Protein 4FA8 (pdb70)

Nearest PDB structures (foldseek):
  4fa8-assembly1_B  TM=1.005E+00  e=6.991E-36  human gammaherpesvirus 4
  2ch8-assembly1_A  TM=9.880E-01  e=7.094E-33  human gammaherpesvirus 4
  4adf-assembly1_C  TM=9.936E-01  e=6.403E-32  human gammaherpesvirus 4
  2ch8-assembly1_D  TM=9.829E-01  e=4.168E-32  human gammaherpesvirus 4
  4adf-assembly1_D  TM=9.970E-01  e=1.775E-31  human gammaherpesvirus 4

B-factor: mean 45.47, std 18.32, range [18.71, 158.2]

Sequence (1003 aa):
AVTAFLGERVTLTSYWRRVSLGPEIEVSWFKLGPGEEQVLIGRMHHDVIFIEWPFRGFFDIHRSANTFFLVVTAANISHDGNYLCRMKLGETEVTKQEHLSVVKPLTLSVHSERSQFPDFSVLTVTCTVNAFPHPHVQWLMPGVMKEKDGSLSVAVDLSLPKPWHLPVTCVGKNDKEEAHGVYVSGYLAVTAFLGERVTLTSYWRRVSLGPEIEVSWFKLGPGEEQVLIGRMHHDVIFIEWPFRGFFDIHRSANTFFLVVTAANISHDGNYLCRMKLGETEVTKQEHLSVVKPLTLSVHSERSQFPDFSVLTVTCTVNAFPHPHVQWLMPGVMKEKDGSLSVAVDLSLPKPWHLPVTCVGKNDKEEAHGVYVSGYLSAVTAFLGERVTLTSYWRRVSLGPEIEVSWFKLGPGEEQVLIGRMHHDVIFIEWPFRGFFDIHRSANTFFLVVTAANISHDGNYLCRMKLGETEVTKQEHLSVVKPLTLSVHSERSQFPDFSVLTVTCTVNAFPHPHVQWLMPGVMKEKDGSLSVAVDLSLPKPWHLPVTCVGKNDKEEAHGVYVSGYLDPSEYCSHMIGSGHLQSLQRLIDSQMETSCQITFEFVDQEQLKDPVCYLKKAFLLVQDIMEDTMRFRDNTPNAIAIVQLQELSLRLKSCFTKDYEEHDKACVRTFYETPLQLLEKVKNVFNETKNLLDKDWNIFSKNCNNSFAECDPSEYCSHMIGSGHLQSLQRLIDSQMETSCQITFEFVDQEQLKDPVCYLKKAFLLVQDIMEDTMRFRDNTPNAIAIVQLQELSLRLKSCFTKDYEEHDKACVRTFYETPLQLLEKVKNVFNETKNLLDKDWNIFSKNCNNSFAECSDPSEYCSHMIGSGHLQSLQRLIDSQMETSCQITFEFVDQEQLKDPVCYLKKAFLLVQDIMEDTMRFRDNTPNAIAIVQLQELSLRLKSCFTKDYEEHDKACVRTFYETPLQLLEKVKNVFNETKNLLDKDWNIFSKNCNNSFAECSS

Radius of gyration: 47.32 Å; Cα contacts (8 Å, |Δi|>4): 2182; chains: 6; bounding box: 114×145×66 Å

Solvent-accessible surface area: 50496 Å² total; per-residue (Å²): 122,35,36,1,22,58,36,5,135,19,40,1,65,4,21,21,134,97,30,77,41,1,41,64,2,69,2,20,1,31,38,47,22,147,54,196,110,81,69,48,0,0,121,6,68,105,82,107,62,78,8,43,174,110,29,100,57,103,3,56,3,73,68,44,33,0,2,0,22,0,7,0,67,52,1,52,15,77,8,48,16,48,0,15,0,73,0,84,49,57,183,76,80,63,65,82,110,54,78,0,34,1,1,45,25,0,40,0,19,0,62,5,99,59,27,26,44,83,59,69,32,50,6,36,0,22,0,42,0,21,0,32,28,108,21,89,13,75,20,90,138,150,112,93,127,171,70,222,61,34,0,40,18,28,60,49,97,16,67,15,88,124,98,54,130,48,86,10,34,0,11,0,74,5,63,132,2,35,0,38,0,18,2,34,34,7,33,153,156,47,46,0,24,58,15,6,38,17,49,2,47,2,14,23,125,77,0,30,34,0,34,63,2,83,2,20,0,30,36,36,23,145,53,149,99,82,78,50,0,0,125,6,74,102,74,108,21,81,3,42,148,110,28,31,14,106,1,0,0,9,20,5,4,0,0,0,23,0,0,0,6,30,1,48,15,80,8,49,16,44,0,20,0,71,0,91,60,65,183,79,63,60,63,66,104,52,88,0,34,1,1,41,24,0,37,0,18,0,60,7,105,45,30,89,177,114,65,89,33,52,7,35,0,19,0,40,0,22,0,33,26,109,20,94,12,74,15,85,139,133,110,104,124,171,63,217,66,26,0,45,16,26,58,54,89,14,70,14,92,118,121,58,115,46,84,5,43,0,13,0,81,6,59,136,2,37,0,45,0,23,2,37,36,10,35,84,144,130,36,71,0,90,59,19,77,46,20,50,1,52,2,45,19,90,76,0,28,40,1,34,65,1,70,2,19,0,29,37,39,24,138,73,162,123,80,71,49,0,0,81,4,38,102,70,23,16,29,4,43,138,108,33,28,15,102,1,1,0,12,16,8,1,0,2,0,23,0,0,0,6,30,1,56,17,75,8,47,15,46,0,9,0,73,4,79,62,52,184,76,78,66,80,70,98,31,77,0,37,1,27,42,63,25,80,39,51,52,101,36,106,131,24,137,180,116,64,108,35,49,7,37,0,24,0,39,0,22,0,31,35,108,21,90,11,83,17,96,137,135,109,96,122,158,60,218,64,32,0,42,16,31,60,51,95,17,69,13,91,119,109,52,130,49,91,8,31,0,15,0,74,10,82,202,66,96,34,103,3,73,40,102,76,16,221,200,134,39,44,118,161,2,22,145,50,3,29,66,46,43,37,104,14,0,65,129,0,25,106,69,54,161,159,70,105,54,68,9,8,3,79,0,1,18,114,141,81,3,165,43,82,20,0,26,4,7,9,0,14,113,29,0,49,78,12,1,96,10,14,9,110,63,213,128,129,48,104,22,11,81,9,18,86,85,0,47,72,1,6,113,138,1,122,52,3,20,52,146,24,153,128,145,23,67,168,26,2,30,106,64,18,78,42,24,43,41,89,2,9,75,48,0,39,63,0,0,54,78,0,43,51,27,2,80,157,62,89,56,42,0,48,81,104,0,22,126,27,9,59,152,43,154,18,55,103,129,2,24,123,15,10,30,63,44,33,25,106,7,2,59,147,0,7,28,15,11,12,44,24,10,3,36,0,6,4,58,0,1,16,119,140,50,2,170,44,92,16,0,24,6,10,5,0,6,108,29,1,47,83,13,1,87,14,3,2,64,18,119,116,131,6,100,9,12,78,8,18,81,85,0,44,81,0,0,116,99,1,82,49,1,30,52,163,21,143,133,143,18,66,168,25,4,34,103,61,18,69,34,26,19,47,84,0,1,75,49,0,31,64,3,4,49,74,2,41,65,38,2,82,178,62,101,59,41,0,41,76,106,1,22,121,23,8,62,141,18,117,144,16,35,105,104,1,15,142,42,8,27,67,46,42,32,100,15,2,57,135,0,3,37,15,12,11,54,22,12,4,37,0,9,3,24,4,3,11,116,131,38,2,156,48,95,22,0,24,16,1,17,0,1,82,21,0,22,95,2,0,85,25,2,4,64,17,123,119,131,5,96,6,12,75,8,11,87,93,0,54,85,10,28,142,148,1,162,28,0,18,46,168,26,139,130,141,20,99,161,23,4,29,114,66,22,78,38,22,17,27,84,0,2,58,54,0,42,68,4,0,50,74,0,38,56,36,3,72,168,57,84,58,38,0,44,78,109,1,16,128,18,11,64,122,22,104,96

Secondary structure (DSSP, 8-state):
--EEETT--EEEEEE-SSTT-STTSEEEEEEEETTTEEEEEEEEETTEEEE-GGGBTTEEEEEETTEEEEEESS--GGG-EEEEEEEEETTEEEEEEEEEEEEEEEEEEEEEEE--SS-S-PEEEEEEEEEES--EEEEPP---EE-TTS-EEEEEEEEEPSSP---EEEEEESSS-EEEEEEEE---/-EEEETT--EEEEEE-SSTT--TTSEEEEEEEETTTEEEEEEEEETTEEEE-GGGBTTEEEEEETTEEEEEESS--GGG-EEEEEEEEETTEEEEEEEEEEEEEEEEEEEEEEE--SS-S--EEEEEEEEEES--EEEEPP---EE-TTS-EEEEEEEEEPSSP---EEEEEESSS-EEEEEEEE-S--/--EEETT--EEEEEE-SSTT-STTSEEEEEEE-SSS-EEEEEEEETTEEEE-GGGBTTEEEEE-SSEEEEEESS--GGG-EEEEEEEEETTEEEEEEEEEEEEEEEEEEEEEEE--SS-S--EEEEEEEEEES--EEEEPP--EEE-TTS-EEEEEEEEEPSSP---EEEEEESSS-EEEEEE-----/---GGGGGSS-HHHHHHHHHHHHHS------EEEEEE-TTT---HHHHHHHHHHHHHHHHHHH----TT-HHHHHHHHHHHHHHHSSSSS----GGGSSTTEEEEEE-HHHHHHHHHHHHHHHHHHHHH-TTGGG---HHHHHT-/---GGGGGSS-HHHHHHHHHHHHHS------EEEEEE-TTT---HHHHHHHHHHHHHHHHHHH----TTSHHHHHHHHHHHHHHHGGGGSPP--GGGSSTTEEEEEE-HHHHHHHHHHHHHHHHHHHHH-TTGGG---HHHHHT--/---GGGGGSS-HHHHHHHHHHHHHSPP-S--EEEEEE-TTT---HHHHHHHHHHHHHHHHHHH----TTSHHHHHHHHHHHHHHHHGGGS----GGGTTTTEEEEEE-HHHHHHHHHHHHHHHHHHHHH-TTGGGS--HHHHHHTT-

Foldseek 3Di:
DAEDEAFDKDKDKDFDPPLQDAQQKWKWKWQQDPHPRTHTQWIGHNRDIDGDVVCPPQWGWDTDRRMIMIMGRGDAQVSFFKMKMWIDHPPDIDMDMDGYHYKYAKDKDKDWDADPPPHRFKIKIKIKIKIPPAKDKDKDPCPWDADPRRIIMHMDIDIAGPPRDDWIKMWIDRDPRIDIDTDGDDPD/DAEDEAFDKDKDKDFDPPQQDWLQKKKWKFDQDPVSDTDTQWIGHNQDIDGDPVCPPQWDWDTDRRMIMIIGRGDAQVSFFKMKMWIDHVPDIDMDMDGYHYKYAKDKDKDWAADPPPHRFKIKIKIKIKMPPAKDKDKDPCDWDADPRGIIMDMDIDIAGPPGDDFTKMWIDHDPRIDIDTDGDDDDD/DAEDEFFDKDKDKDFDPPQQDWLQKKKWKWFADVPGDTHTQWIGHNQDIDGDVVCPPQWGWGTDGRMIMIIGRGDAQVSFAKMKMWIDRPPDIDIDMDGYHYKYAKDKDKDWDADPPPHRFKIKMKIKIKIPPAKDKDWDPCPWDQDPRRIIMDMDIDIAGPPGPDWTKMWIDRDPHIDMDTDHDDDD/DFDLCLLPLDDVVLLVLLVVVLVPDDDDQAWDKDKAFACVLFVDLLVSLLLRLVPVLVCCVPQVDDDPPDSNVVSSVVVNVSSVVCPVLADDADCVLNCFRMDMDTGDSSVVSVVSSCSSVSSNVVCNVPVNSNPDHCNVSSVSD/DFDLCLLPQLDVVLLVLLVVLLVVDDDDQDWDKDKAFACVQQVPPLLRLLLRLLCLLVCCVVQVDDDPPDSNNVSSVSVNVSSVVCVRQADDADPVLNCFRMDMDTGDSSVSSVVSSVSSVVSNVVCNVPSNSNPDHCHVSRVSTD/DQDLCLLPQQDVVLLVLLVVVLVPDDDDPAWDKDKAQDCLLQVPLLLNLLLRLVRCQVRLVVLPDDDPPDSNNVSSVSVNVSVVVCVVQADDEDPVLNCFRMDMDTGDSSVVSVSNSVSSVSSNVVCNVPSNSNPDHCVVSRVSPPD

Organism: Epstein-Barr virus (strain GD1) (NCBI:txid10376)

InterPro domains:
  IPR007110 Immunoglobulin-like domain [PS50835] (1-120)
  IPR013783 Immunoglobulin-like fold [G3DSA:2.60.40.10] (19-123)
  IPR013783 Immunoglobulin-like fold [G3DSA:2.60.40.10] (124-221)
  IPR036179 Immunoglobulin-like domain superfamily [SSF48726] (19-123)
  IPR036179 Immunoglobulin-like domain superfamily [SSF48726] (139-206)
  IPR054777 BARF1, second Ig-like domain [PF22305] (121-218)

GO terms:
  GO:0042802 identical protein binding (F, IPI)
  GO:0005515 protein binding (F, IPI)

CATH classification: 2.60.40.10 (+1 more: 2.60.40.10)

Structure (mmCIF, N/CA/C/O backbone):
data_4FA8
#
_entry.id   4FA8
#
_cell.length_a   199.554
_cell.length_b   162.701
_cell.length_c   57.337
_cell.angle_alpha   90.00
_cell.angle_beta   95.87
_cell.angle_gamma   90.00
#
_symmetry.space_group_name_H-M   'C 1 2 1'
#
loop_
_entity.id
_entity.type
_entity.pdbx_description
1 polymer 'Secreted protein BARF1'
2 polymer 'Macrophage colony-stimulating factor 1'
3 branched beta-D-mannopyranose-(1-4)-2-acetamido-2-deoxy-beta-D-glucopyranose-(1-4)-2-acetamido-2-deoxy-beta-D-glucopyranose
4 non-polymer 2-acetamido-2-deoxy-beta-D-glucopyranose
5 water water
#
loop_
_atom_site.group_PDB
_atom_site.id
_atom_site.type_symbol
_atom_site.label_atom_id
_atom_site.label_alt_id
_atom_site.label_comp_id
_atom_site.label_asym_id
_atom_site.label_entity_id
_atom_site.label_seq_id
_atom_site.pdbx_PDB_ins_code
_atom_site.Cartn_x
_atom_site.Cartn_y
_atom_site.Cartn_z
_atom_site.occupancy
_atom_site.B_iso_or_equiv
_atom_site.auth_seq_id
_atom_site.auth_comp_id
_atom_site.auth_asym_id
_atom_site.auth_atom_id
_atom_site.pdbx_PDB_model_num
ATOM 1 N N . ALA A 1 2 ? 14.550 -30.015 -10.590 1.00 62.05 20 ALA A N 1
ATOM 2 C CA . ALA A 1 2 ? 14.203 -29.397 -11.903 1.00 58.81 20 ALA A CA 1
ATOM 3 C C . ALA A 1 2 ? 12.724 -28.947 -11.936 1.00 58.62 20 ALA A C 1
ATOM 4 O O . ALA A 1 2 ? 12.004 -29.106 -10.951 1.00 63.44 20 ALA A O 1
ATOM 6 N N . VAL A 1 3 ? 12.266 -28.379 -13.050 1.00 51.96 21 VAL A N 1
ATOM 7 C CA . VAL A 1 3 ? 13.099 -28.167 -14.219 1.00 44.38 21 VAL A CA 1
ATOM 8 C C . VAL A 1 3 ? 13.627 -26.743 -14.184 1.00 40.57 21 VAL A C 1
ATOM 9 O O . VAL A 1 3 ? 13.078 -25.896 -13.478 1.00 36.49 21 VAL A O 1
ATOM 13 N N . THR A 1 4 ? 14.715 -26.503 -14.918 1.00 38.97 22 THR A N 1
ATOM 14 C CA . THR A 1 4 ? 15.278 -25.168 -15.061 1.00 36.70 22 THR A CA 1
ATOM 15 C C . THR A 1 4 ? 15.309 -24.766 -16.524 1.00 34.82 22 THR A C 1
ATOM 16 O O . THR A 1 4 ? 15.731 -25.538 -17.382 1.00 36.97 22 THR A O 1
ATOM 20 N N . ALA A 1 5 ? 14.841 -23.559 -16.803 1.00 32.39 23 ALA A N 1
ATOM 21 C CA . ALA A 1 5 ? 14.939 -22.990 -18.127 1.00 29.46 23 ALA A CA 1
ATOM 22 C C . ALA A 1 5 ? 15.662 -21.674 -17.978 1.00 30.22 23 ALA A C 1
ATOM 23 O O . ALA A 1 5 ? 15.509 -20.987 -16.964 1.00 28.51 23 ALA A O 1
ATOM 25 N N . PHE A 1 6 ? 16.460 -21.315 -18.974 1.00 27.70 24 PHE A N 1
ATOM 26 C CA . PHE A 1 6 ? 16.971 -19.958 -19.021 1.00 27.93 24 PHE A CA 1
ATOM 27 C C . PHE A 1 6 ? 16.001 -19.026 -19.734 1.00 27.76 24 PHE A C 1
ATOM 28 O O . PHE A 1 6 ? 15.191 -19.463 -20.573 1.00 29.48 24 PHE A O 1
ATOM 36 N N . LEU A 1 7 ? 16.054 -17.752 -19.358 1.00 25.38 25 LEU A N 1
ATOM 37 C CA . LEU A 1 7 ? 15.226 -16.734 -19.974 1.00 26.33 25 LEU A CA 1
ATOM 38 C C . LEU A 1 7 ? 15.290 -16.893 -21.519 1.00 26.47 25 LEU A C 1
ATOM 39 O O . LEU A 1 7 ? 16.366 -17.046 -22.071 1.00 25.41 25 LEU A O 1
ATOM 44 N N . GLY A 1 8 ? 14.125 -16.930 -22.167 1.00 26.99 26 GLY A N 1
ATOM 45 C CA . GLY A 1 8 ? 13.993 -17.082 -23.618 1.00 26.92 26 GLY A CA 1
ATOM 46 C C . GLY A 1 8 ? 13.901 -18.502 -24.163 1.00 28.84 26 GLY A C 1
ATOM 47 O O . GLY A 1 8 ? 13.663 -18.702 -25.345 1.00 29.82 26 GLY A O 1
ATOM 48 N N . GLU A 1 9 ? 14.102 -19.501 -23.317 1.00 29.46 27 GLU A N 1
ATOM 49 C CA . GLU A 1 9 ? 14.135 -20.877 -23.790 1.00 29.67 27 GLU A CA 1
ATOM 50 C C . GLU A 1 9 ? 12.763 -21.509 -23.804 1.00 28.40 27 GLU A C 1
ATOM 51 O O . GLU A 1 9 ? 11.892 -21.148 -22.979 1.00 30.16 27 GLU A O 1
ATOM 57 N N . ARG A 1 10 ? 12.583 -22.460 -24.725 1.00 25.08 28 ARG A N 1
ATOM 58 C CA . ARG A 1 10 ? 11.428 -23.358 -24.731 1.00 24.22 28 ARG A CA 1
ATOM 59 C C . ARG A 1 10 ? 11.588 -24.423 -23.647 1.00 24.21 28 ARG A C 1
ATOM 60 O O . ARG A 1 10 ? 12.645 -25.012 -23.507 1.00 23.90 28 ARG A O 1
ATOM 68 N N . VAL A 1 11 ? 10.539 -24.671 -22.874 1.00 25.40 29 VAL A N 1
ATOM 69 C CA . VAL A 1 11 ? 10.625 -25.675 -21.809 1.00 24.92 29 VAL A CA 1
ATOM 70 C C . VAL A 1 11 ? 9.267 -26.361 -21.606 1.00 23.50 29 VAL A C 1
ATOM 71 O O . VAL A 1 11 ? 8.224 -25.765 -21.851 1.00 23.46 29 VAL A O 1
ATOM 75 N N . THR A 1 12 ? 9.279 -27.631 -21.223 1.00 23.63 30 THR A N 1
ATOM 76 C CA . THR A 1 12 ? 8.041 -28.346 -21.021 1.00 24.77 30 THR A CA 1
ATOM 77 C C . THR A 1 12 ? 7.927 -28.904 -19.583 1.00 25.80 30 THR A C 1
ATOM 78 O O . THR A 1 12 ? 8.897 -29.354 -18.979 1.00 25.87 30 THR A O 1
ATOM 82 N N . LEU A 1 13 ? 6.723 -28.869 -19.050 1.00 25.78 31 LEU A N 1
ATOM 83 C CA . LEU A 1 13 ? 6.450 -29.558 -17.790 1.00 28.18 31 LEU A CA 1
ATOM 84 C C . LEU A 1 13 ? 5.574 -30.733 -18.171 1.00 28.02 31 LEU A C 1
ATOM 85 O O . LEU A 1 13 ? 4.776 -30.621 -19.087 1.00 28.89 31 LEU A O 1
ATOM 90 N N . THR A 1 14 ? 5.749 -31.869 -17.516 1.00 30.01 32 THR A N 1
ATOM 91 C CA . THR A 1 14 ? 4.992 -33.046 -17.905 1.00 31.52 32 THR A CA 1
ATOM 92 C C . THR A 1 14 ? 4.142 -33.549 -16.761 1.00 31.14 32 THR A C 1
ATOM 93 O O . THR A 1 14 ? 4.425 -33.286 -15.609 1.00 31.65 32 THR A O 1
ATOM 97 N N . SER A 1 15 ? 3.087 -34.266 -17.114 1.00 31.22 33 SER A N 1
ATOM 98 C CA . SER A 1 15 ? 2.283 -35.001 -16.174 1.00 33.44 33 SER A CA 1
ATOM 99 C C . SER A 1 15 ? 1.848 -36.258 -16.914 1.00 34.01 33 SER A C 1
ATOM 100 O O . SER A 1 15 ? 2.076 -36.375 -18.125 1.00 34.27 33 SER A O 1
ATOM 103 N N . TYR A 1 16 ? 1.217 -37.194 -16.214 1.00 33.53 34 TYR A N 1
ATOM 104 C CA . TYR A 1 16 ? 0.833 -38.438 -16.847 1.00 31.93 34 TYR A CA 1
ATOM 105 C C . TYR A 1 16 ? -0.277 -39.164 -16.124 1.00 33.17 34 TYR A C 1
ATOM 106 O O . TYR A 1 16 ? -0.472 -38.991 -14.918 1.00 35.78 34 TYR A O 1
ATOM 115 N N . TRP A 1 17 ? -0.987 -39.988 -16.883 1.00 31.48 35 TRP A N 1
ATOM 116 C CA . TRP A 1 17 ? -1.976 -40.885 -16.348 1.00 33.49 35 TRP A CA 1
ATOM 117 C C . TRP A 1 17 ? -1.394 -42.251 -16.121 1.00 35.81 35 TRP A C 1
ATOM 118 O O . TRP A 1 17 ? -0.801 -42.837 -17.026 1.00 34.82 35 TRP A O 1
ATOM 129 N N . ARG A 1 18 ? -1.585 -42.766 -14.905 1.00 37.20 36 ARG A N 1
ATOM 130 C CA . ARG A 1 18 ? -0.948 -43.992 -14.428 1.00 40.90 36 ARG A CA 1
ATOM 131 C C . ARG A 1 18 ? -1.325 -45.221 -15.256 1.00 41.38 36 ARG A C 1
ATOM 132 O O . ARG A 1 18 ? -0.454 -46.008 -15.617 1.00 42.53 36 ARG A O 1
ATOM 140 N N . ARG A 1 19 ? -2.620 -45.390 -15.532 1.00 40.87 37 ARG A N 1
ATOM 141 C CA . ARG A 1 19 ? -3.096 -46.427 -16.456 1.00 42.64 37 ARG A CA 1
ATOM 142 C C . ARG A 1 19 ? -2.640 -46.070 -17.866 1.00 41.15 37 ARG A C 1
ATOM 143 O O . ARG A 1 19 ? -3.169 -45.160 -18.492 1.00 38.17 37 ARG A O 1
ATOM 151 N N . VAL A 1 20 ? -1.649 -46.806 -18.340 1.00 42.83 38 VAL A N 1
ATOM 152 C CA . VAL A 1 20 ? -0.965 -46.567 -19.604 1.00 41.42 38 VAL A CA 1
ATOM 153 C C . VAL A 1 20 ? -1.906 -46.760 -20.799 1.00 41.61 38 VAL A C 1
ATOM 154 O O . VAL A 1 20 ? -1.689 -46.242 -21.893 1.00 40.65 38 VAL A O 1
ATOM 158 N N . SER A 1 21 ? -2.983 -47.478 -20.534 1.00 42.34 39 SER A N 1
ATOM 159 C CA . SER A 1 21 ? -4.039 -47.783 -21.478 1.00 41.90 39 SER A CA 1
ATOM 160 C C . SER A 1 21 ? -4.852 -46.540 -21.889 1.00 39.98 39 SER A C 1
ATOM 161 O O . SER A 1 21 ? -5.582 -46.559 -22.882 1.00 39.03 39 SER A O 1
ATOM 164 N N . LEU A 1 22 ? -4.730 -45.462 -21.123 1.00 37.49 40 LEU A N 1
ATOM 165 C CA . LEU A 1 22 ? -5.551 -44.277 -21.336 1.00 34.49 40 LEU A CA 1
ATOM 166 C C . LEU A 1 22 ? -4.739 -43.053 -21.779 1.00 32.47 40 LEU A C 1
ATOM 167 O O . LEU A 1 22 ? -3.516 -43.076 -21.755 1.00 32.40 40 LEU A O 1
ATOM 172 N N . GLY A 1 23 ? -5.429 -41.998 -22.208 1.00 31.73 41 GLY A N 1
ATOM 173 C CA . GLY A 1 23 ? -4.776 -40.753 -22.627 1.00 29.64 41 GLY A CA 1
ATOM 174 C C . GLY A 1 23 ? -5.768 -39.665 -23.024 1.00 29.93 41 GLY A C 1
ATOM 175 O O . GLY A 1 23 ? -5.972 -38.709 -22.267 1.00 31.24 41 GLY A O 1
ATOM 176 N N . PRO A 1 24 ? -6.411 -39.800 -24.205 1.00 28.24 42 PRO A N 1
ATOM 177 C CA . PRO A 1 24 ? -7.344 -38.752 -24.632 1.00 27.40 42 PRO A CA 1
ATOM 178 C C . PRO A 1 24 ? -8.568 -38.558 -23.704 1.00 28.44 42 PRO A C 1
ATOM 179 O O . PRO A 1 24 ? -9.169 -37.487 -23.693 1.00 29.47 42 PRO A O 1
ATOM 183 N N . GLU A 1 25 ? -8.904 -39.572 -22.919 1.00 28.57 43 GLU A N 1
ATOM 184 C CA . GLU A 1 25 ? -10.135 -39.572 -22.138 1.00 29.23 43 GLU A CA 1
ATOM 185 C C . GLU A 1 25 ? -9.999 -38.774 -20.840 1.00 29.35 43 GLU A C 1
ATOM 186 O O . GLU A 1 25 ? -10.995 -38.364 -20.252 1.00 28.92 43 GLU A O 1
ATOM 192 N N . ILE A 1 26 ? -8.764 -38.561 -20.408 1.00 28.40 44 ILE A N 1
ATOM 193 C CA . ILE A 1 26 ? -8.470 -37.746 -19.245 1.00 29.96 44 ILE A CA 1
ATOM 194 C C . ILE A 1 26 ? -8.751 -36.274 -19.561 1.00 30.49 44 ILE A C 1
ATOM 195 O O . ILE A 1 26 ? -8.282 -35.762 -20.585 1.00 27.80 44 ILE A O 1
ATOM 200 N N . GLU A 1 27 ? -9.543 -35.612 -18.708 1.00 30.52 45 GLU A N 1
ATOM 201 C CA . GLU A 1 27 ? -9.646 -34.153 -18.754 1.00 30.99 45 GLU A CA 1
ATOM 202 C C . GLU A 1 27 ? -8.419 -33.597 -18.041 1.00 30.43 45 GLU A C 1
ATOM 203 O O . GLU A 1 27 ? -8.246 -33.797 -16.826 1.00 31.07 45 GLU A O 1
ATOM 209 N N . VAL A 1 28 ? -7.585 -32.887 -18.792 1.00 28.10 46 VAL A N 1
ATOM 210 C CA . VAL A 1 28 ? -6.357 -32.324 -18.278 1.00 27.81 46 VAL A CA 1
ATOM 211 C C . VAL A 1 28 ? -6.493 -30.811 -18.238 1.00 29.98 46 VAL A C 1
ATOM 212 O O . VAL A 1 28 ? -6.804 -30.180 -19.251 1.00 31.95 46 VAL A O 1
ATOM 216 N N . SER A 1 29 ? -6.244 -30.228 -17.071 1.00 31.41 47 SER A N 1
ATOM 217 C CA . SER A 1 29 ? -6.152 -28.779 -16.946 1.00 31.26 47 SER A CA 1
ATOM 218 C C . SER A 1 29 ? -4.857 -28.361 -16.231 1.00 30.86 47 SER A C 1
ATOM 219 O O . SER A 1 29 ? -4.450 -28.980 -15.235 1.00 30.91 47 SER A O 1
ATOM 222 N N . TRP A 1 30 ? -4.207 -27.321 -16.758 1.00 27.97 48 TRP A N 1
ATOM 223 C CA . TRP A 1 30 ? -2.995 -26.775 -16.152 1.00 26.01 48 TRP A CA 1
ATOM 224 C C . TRP A 1 30 ? -3.246 -25.483 -15.440 1.00 25.34 48 TRP A C 1
ATOM 225 O O . TRP A 1 30 ? -4.012 -24.633 -15.895 1.00 25.97 48 TRP A O 1
ATOM 236 N N . PHE A 1 31 ? -2.586 -25.309 -14.304 1.00 24.17 49 PHE A N 1
ATOM 237 C CA . PHE A 1 31 ? -2.742 -24.077 -13.556 1.00 22.89 49 PHE A CA 1
ATOM 238 C C . PHE A 1 31 ? -1.388 -23.517 -13.229 1.00 21.10 49 PHE A C 1
ATOM 239 O O . PHE A 1 31 ? -0.455 -24.267 -12.931 1.00 20.25 49 PHE A O 1
ATOM 247 N N . LYS A 1 32 ? -1.263 -22.202 -13.311 1.00 21.01 50 LYS A N 1
ATOM 248 C CA . LYS A 1 32 ? -0.072 -21.532 -12.784 1.00 22.11 50 LYS A CA 1
ATOM 249 C C . LYS A 1 32 ? -0.449 -21.112 -11.348 1.00 24.89 50 LYS A C 1
ATOM 250 O O . LYS A 1 32 ? -1.431 -20.406 -11.205 1.00 26.72 50 LYS A O 1
ATOM 256 N N . LEU A 1 33 ? 0.297 -21.527 -10.321 1.00 27.03 51 LEU A N 1
ATOM 257 C CA . LEU A 1 33 ? -0.115 -21.217 -8.899 1.00 31.33 51 LEU A CA 1
ATOM 258 C C . LEU A 1 33 ? 0.433 -19.883 -8.430 1.00 35.17 51 LEU A C 1
ATOM 259 O O . LEU A 1 33 ? 1.640 -19.721 -8.232 1.00 35.41 51 LEU A O 1
ATOM 264 N N . GLY A 1 34 ? -0.464 -18.914 -8.300 1.00 41.56 52 GLY A N 1
ATOM 265 C CA . GLY A 1 34 ? -0.110 -17.588 -7.810 1.00 50.05 52 GLY A CA 1
ATOM 266 C C . GLY A 1 34 ? 0.061 -17.579 -6.297 1.00 57.93 52 GLY A C 1
ATOM 267 O O . GLY A 1 34 ? -0.120 -18.610 -5.644 1.00 56.19 52 GLY A O 1
ATOM 268 N N . PRO A 1 35 ? 0.427 -16.411 -5.733 1.00 65.33 53 PRO A N 1
ATOM 269 C CA . PRO A 1 35 ? 0.708 -16.316 -4.305 1.00 68.60 53 PRO A CA 1
ATOM 270 C C . PRO A 1 35 ? -0.533 -15.872 -3.548 1.00 72.94 53 PRO A C 1
ATOM 271 O O . PRO A 1 35 ? -0.887 -14.698 -3.603 1.00 80.92 53 PRO A O 1
ATOM 275 N N . GLY A 1 36 ? -1.210 -16.776 -2.849 1.00 70.90 54 GLY A N 1
ATOM 276 C CA . GLY A 1 36 ? -0.862 -18.183 -2.716 1.00 65.95 54 GLY A CA 1
ATOM 277 C C . GLY A 1 36 ? -2.156 -18.811 -2.238 1.00 65.96 54 GLY A C 1
ATOM 278 O O . GLY A 1 36 ? -3.052 -18.096 -1.783 1.00 67.84 54 GLY A O 1
ATOM 279 N N . GLU A 1 37 ? -2.255 -20.137 -2.319 1.00 62.16 55 GLU A N 1
ATOM 280 C CA . GLU A 1 37 ? -3.557 -20.831 -2.269 1.00 60.22 55 GLU A CA 1
ATOM 281 C C . GLU A 1 37 ? -4.468 -20.380 -3.449 1.00 60.32 55 GLU A C 1
ATOM 282 O O . GLU A 1 37 ? -5.697 -20.376 -3.325 1.00 62.82 55 GLU A O 1
ATOM 288 N N . GLU A 1 38 ? -3.848 -20.049 -4.594 1.00 52.89 56 GLU A N 1
ATOM 289 C CA . GLU A 1 38 ? -4.507 -19.347 -5.693 1.00 51.17 56 GLU A CA 1
ATOM 290 C C . GLU A 1 38 ? -4.011 -19.931 -7.019 1.00 46.37 56 GLU A C 1
ATOM 291 O O . GLU A 1 38 ? -2.825 -19.890 -7.279 1.00 41.99 56 GLU A O 1
ATOM 297 N N . GLN A 1 39 ? -4.931 -20.469 -7.822 1.00 44.64 57 GLN A N 1
ATOM 298 C CA . GLN A 1 39 ? -4.637 -21.233 -9.034 1.00 41.05 57 GLN A CA 1
ATOM 299 C C . GLN A 1 39 ? -5.227 -20.531 -10.245 1.00 40.43 57 GLN A C 1
ATOM 300 O O . GLN A 1 39 ? -6.413 -20.239 -10.275 1.00 43.61 57 GLN A O 1
ATOM 306 N N . VAL A 1 40 ? -4.421 -20.304 -11.267 1.00 37.56 58 VAL A N 1
ATOM 307 C CA . VAL A 1 40 ? -4.901 -19.592 -12.439 1.00 35.56 58 VAL A CA 1
ATOM 308 C C . VAL A 1 40 ? -4.900 -20.521 -13.652 1.00 32.54 58 VAL A C 1
ATOM 309 O O . VAL A 1 40 ? -3.853 -21.068 -14.031 1.00 31.52 58 VAL A O 1
ATOM 313 N N . LEU A 1 41 ? -6.071 -20.707 -14.254 1.00 31.01 59 LEU A N 1
ATOM 314 C CA . LEU A 1 41 ? -6.188 -21.607 -15.395 1.00 29.45 59 LEU A CA 1
ATOM 315 C C . LEU A 1 41 ? -5.354 -21.136 -16.592 1.00 28.84 59 LEU A C 1
ATOM 316 O O . LEU A 1 41 ? -5.513 -20.016 -17.062 1.00 31.70 59 LEU A O 1
ATOM 321 N N . ILE A 1 42 ? -4.465 -22.002 -17.057 1.00 28.49 60 ILE A N 1
ATOM 322 C CA . ILE A 1 42 ? -3.667 -21.767 -18.268 1.00 26.86 60 ILE A CA 1
ATOM 323 C C . ILE A 1 42 ? -4.389 -22.368 -19.490 1.00 29.05 60 ILE A C 1
ATOM 324 O O . ILE A 1 42 ? -4.676 -21.667 -20.482 1.00 30.42 60 ILE A O 1
ATOM 329 N N . GLY A 1 43 ? -4.729 -23.653 -19.407 1.00 29.46 61 GLY A N 1
ATOM 330 C CA . GLY A 1 43 ? -5.379 -24.328 -20.523 1.00 28.32 61 GLY A CA 1
ATOM 331 C C . GLY A 1 43 ? -5.969 -25.670 -20.161 1.00 28.74 61 GLY A C 1
ATOM 332 O O . GLY A 1 43 ? -5.667 -26.209 -19.104 1.00 30.22 61 GLY A O 1
ATOM 333 N N . ARG A 1 44 ? -6.822 -26.188 -21.043 1.00 28.53 62 ARG A N 1
ATOM 334 C CA . ARG A 1 44 ? -7.471 -27.482 -20.874 1.00 28.57 62 ARG A CA 1
ATOM 335 C C . ARG A 1 44 ? -7.341 -28.346 -22.109 1.00 29.43 62 ARG A C 1
ATOM 336 O O . ARG A 1 44 ? -7.259 -27.851 -23.239 1.00 30.32 62 ARG A O 1
ATOM 344 N N . MET A 1 45 ? -7.350 -29.649 -21.876 1.00 28.97 63 MET A N 1
ATOM 345 C CA . MET A 1 45 ? -7.265 -30.622 -22.920 1.00 27.92 63 MET A CA 1
ATOM 346 C C . MET A 1 45 ? -8.140 -31.802 -22.586 1.00 28.04 63 MET A C 1
ATOM 347 O O . MET A 1 45 ? -8.008 -32.392 -21.508 1.00 34.15 63 MET A O 1
ATOM 352 N N . HIS A 1 46 ? -9.031 -32.148 -23.503 1.00 25.88 64 HIS A N 1
ATOM 353 C CA . HIS A 1 46 ? -9.886 -33.304 -23.355 1.00 25.48 64 HIS A CA 1
ATOM 354 C C . HIS A 1 46 ? -10.209 -33.828 -24.725 1.00 26.26 64 HIS A C 1
ATOM 355 O O . HIS A 1 46 ? -10.616 -33.064 -25.598 1.00 26.73 64 HIS A O 1
ATOM 362 N N . HIS A 1 47 ? -10.022 -35.131 -24.933 1.00 26.51 65 HIS A N 1
ATOM 363 C CA . HIS A 1 47 ? -10.223 -35.760 -26.257 1.00 28.43 65 HIS A CA 1
ATOM 364 C C . HIS A 1 47 ? -9.542 -35.039 -27.403 1.00 28.02 65 HIS A C 1
ATOM 365 O O . HIS A 1 47 ? -10.108 -34.897 -28.475 1.00 30.59 65 HIS A O 1
ATOM 372 N N . ASP A 1 48 ? -8.334 -34.555 -27.163 1.00 27.98 66 ASP A N 1
ATOM 373 C CA . ASP A 1 48 ? -7.510 -33.922 -28.205 1.00 31.30 66 ASP A CA 1
ATOM 374 C C . ASP A 1 48 ? -8.029 -32.573 -28.676 1.00 30.66 66 ASP A C 1
ATOM 375 O O . ASP A 1 48 ? -7.606 -32.049 -29.697 1.00 33.78 66 ASP A O 1
ATOM 380 N N . VAL A 1 49 ? -8.948 -32.012 -27.914 1.00 29.25 67 VAL A N 1
ATOM 381 C CA . VAL A 1 49 ? -9.276 -30.624 -28.083 1.00 27.89 67 VAL A CA 1
ATOM 382 C C . VAL A 1 49 ? -8.494 -29.864 -27.016 1.00 29.42 67 VAL A C 1
ATOM 383 O O . VAL A 1 49 ? -8.544 -30.205 -25.819 1.00 29.08 67 VAL A O 1
ATOM 387 N N . ILE A 1 50 ? -7.742 -28.861 -27.457 1.00 28.77 68 ILE A N 1
ATOM 388 C CA . ILE A 1 50 ? -6.913 -28.064 -26.571 1.00 26.96 68 ILE A CA 1
ATOM 389 C C . ILE A 1 50 ? -7.361 -26.607 -26.618 1.00 28.36 68 ILE A C 1
ATOM 390 O O . ILE A 1 50 ? -7.465 -26.011 -27.698 1.00 28.04 68 ILE A O 1
ATOM 395 N N . PHE A 1 51 ? -7.653 -26.046 -25.444 1.00 28.59 69 PHE A N 1
ATOM 396 C CA . PHE A 1 51 ? -7.972 -24.631 -25.336 1.00 30.49 69 PHE A CA 1
ATOM 397 C C . PHE A 1 51 ? -7.116 -23.910 -24.304 1.00 30.77 69 PHE A C 1
ATOM 398 O O . PHE A 1 51 ? -7.125 -24.252 -23.126 1.00 33.19 69 PHE A O 1
ATOM 406 N N . ILE A 1 52 ? -6.413 -22.884 -24.761 1.00 30.67 70 ILE A N 1
ATOM 407 C CA . ILE A 1 52 ? -5.564 -22.063 -23.923 1.00 29.20 70 ILE A CA 1
ATOM 408 C C . ILE A 1 52 ? -6.263 -20.743 -23.623 1.00 31.29 70 ILE A C 1
ATOM 409 O O . ILE A 1 52 ? -6.681 -20.030 -24.538 1.00 31.71 70 ILE A O 1
ATOM 414 N N . GLU A 1 53 ? -6.387 -20.423 -22.335 1.00 31.64 71 GLU A N 1
ATOM 415 C CA . GLU A 1 53 ? -6.998 -19.166 -21.912 1.00 34.12 71 GLU A CA 1
ATOM 416 C C . GLU A 1 53 ? -6.296 -17.979 -22.545 1.00 33.72 71 GLU A C 1
ATOM 417 O O . GLU A 1 53 ? -5.080 -17.961 -22.612 1.00 34.55 71 GLU A O 1
ATOM 423 N N . TRP A 1 54 ? -7.057 -16.982 -22.986 1.00 36.06 72 TRP A N 1
ATOM 424 C CA . TRP A 1 54 ? -6.494 -15.851 -23.727 1.00 37.92 72 TRP A CA 1
ATOM 425 C C . TRP A 1 54 ? -5.303 -15.167 -23.104 1.00 37.59 72 TRP A C 1
ATOM 426 O O . TRP A 1 54 ? -4.373 -14.809 -23.829 1.00 37.50 72 TRP A O 1
ATOM 437 N N . PRO A 1 55 ? -5.284 -14.983 -21.762 1.00 36.75 73 PRO A N 1
ATOM 438 C CA . PRO A 1 55 ? -4.087 -14.327 -21.211 1.00 34.58 73 PRO A CA 1
ATOM 439 C C . PRO A 1 55 ? -2.780 -15.116 -21.330 1.00 31.23 73 PRO A C 1
ATOM 440 O O . PRO A 1 55 ? -1.707 -14.534 -21.176 1.00 31.28 73 PRO A O 1
ATOM 444 N N . PHE A 1 56 ? -2.861 -16.418 -21.587 1.00 29.22 74 PHE A N 1
ATOM 445 C CA . PHE A 1 56 ? -1.663 -17.256 -21.691 1.00 26.87 74 PHE A CA 1
ATOM 446 C C . PHE A 1 56 ? -1.389 -17.681 -23.144 1.00 26.41 74 PHE A C 1
ATOM 447 O O . PHE A 1 56 ? -0.447 -18.403 -23.429 1.00 24.15 74 PHE A O 1
ATOM 455 N N . ARG A 1 57 ? -2.237 -17.223 -24.044 1.00 28.21 75 ARG A N 1
ATOM 456 C CA . ARG A 1 57 ? -2.209 -17.652 -25.426 1.00 30.86 75 ARG A CA 1
ATOM 457 C C . ARG A 1 57 ? -0.922 -17.217 -26.116 1.00 30.38 75 ARG A C 1
ATOM 458 O O . ARG A 1 57 ? -0.624 -16.034 -26.199 1.00 33.76 75 ARG A O 1
ATOM 466 N N . GLY A 1 58 ? -0.148 -18.186 -26.581 1.00 30.63 76 GLY A N 1
ATOM 467 C CA . GLY A 1 58 ? 1.118 -17.903 -27.249 1.00 31.56 76 GLY A CA 1
ATOM 468 C C . GLY A 1 58 ? 2.293 -18.023 -26.304 1.00 34.27 76 GLY A C 1
ATOM 469 O O . GLY A 1 58 ? 3.430 -18.136 -26.748 1.00 39.23 76 GLY A O 1
ATOM 470 N N . PHE A 1 59 ? 2.027 -17.996 -24.995 1.00 30.17 77 PHE A N 1
ATOM 471 C CA . PHE A 1 59 ? 3.081 -18.172 -24.003 1.00 26.26 77 PHE A CA 1
ATOM 472 C C . PHE A 1 59 ? 3.129 -19.601 -23.516 1.00 23.93 77 PHE A C 1
ATOM 473 O O . PHE A 1 59 ? 4.182 -20.087 -23.110 1.00 25.43 77 PHE A O 1
ATOM 481 N N . PHE A 1 60 ? 1.988 -20.275 -23.562 1.00 22.68 78 PHE A N 1
ATOM 482 C CA . PHE A 1 60 ? 1.905 -21.664 -23.153 1.00 21.57 78 PHE A CA 1
ATOM 483 C C . PHE A 1 60 ? 1.120 -22.457 -24.166 1.00 20.93 78 PHE A C 1
ATOM 484 O O . PHE A 1 60 ? 0.171 -21.969 -24.754 1.00 21.66 78 PHE A O 1
ATOM 492 N N . ASP A 1 61 ? 1.474 -23.715 -24.320 1.00 19.58 79 ASP A N 1
ATOM 493 C CA . ASP A 1 61 ? 0.596 -24.603 -25.028 1.00 20.18 79 ASP A CA 1
ATOM 494 C C . ASP A 1 61 ? 0.535 -25.945 -24.354 1.00 18.71 79 ASP A C 1
ATOM 495 O O . ASP A 1 61 ? 1.339 -26.235 -23.477 1.00 21.08 79 ASP A O 1
ATOM 500 N N . ILE A 1 62 ? -0.419 -26.763 -24.775 1.00 19.03 80 ILE A N 1
ATOM 501 C CA . ILE A 1 62 ? -0.546 -28.104 -24.256 1.00 21.22 80 ILE A CA 1
ATOM 502 C C . ILE A 1 62 ? -0.662 -29.129 -25.375 1.00 21.78 80 ILE A C 1
ATOM 503 O O . ILE A 1 62 ? -1.339 -28.879 -26.362 1.00 23.44 80 ILE A O 1
ATOM 508 N N . HIS A 1 63 ? -0.005 -30.279 -25.216 1.00 22.30 81 HIS A N 1
ATOM 509 C CA . HIS A 1 63 ? -0.276 -31.426 -26.083 1.00 23.69 81 HIS A CA 1
ATOM 510 C C . HIS A 1 63 ? -0.154 -32.738 -25.343 1.00 24.66 81 HIS A C 1
ATOM 511 O O . HIS A 1 63 ? 0.346 -32.798 -24.214 1.00 26.90 81 HIS A O 1
ATOM 518 N N . ARG A 1 64 ? -0.636 -33.806 -25.966 1.00 24.90 82 ARG A N 1
ATOM 519 C CA . ARG A 1 64 ? -0.605 -35.130 -25.359 1.00 24.59 82 ARG A CA 1
ATOM 520 C C . ARG A 1 64 ? 0.170 -36.083 -26.247 1.00 26.06 82 ARG A C 1
ATOM 521 O O . ARG A 1 64 ? 0.048 -36.014 -27.453 1.00 29.66 82 ARG A O 1
ATOM 529 N N . SER A 1 65 ? 0.952 -36.970 -25.644 1.00 26.39 83 SER A N 1
ATOM 530 C CA . SER A 1 65 ? 1.436 -38.150 -26.327 1.00 28.06 83 SER A CA 1
ATOM 531 C C . SER A 1 65 ? 1.211 -39.370 -25.441 1.00 28.96 83 SER A C 1
ATOM 532 O O . SER A 1 65 ? 1.786 -39.463 -24.356 1.00 29.64 83 SER A O 1
ATOM 535 N N . ALA A 1 66 ? 0.391 -40.300 -25.934 1.00 29.35 84 ALA A N 1
ATOM 536 C CA . ALA A 1 66 ? -0.063 -41.480 -25.211 1.00 30.16 84 ALA A CA 1
ATOM 537 C C . ALA A 1 66 ? -0.700 -41.098 -23.854 1.00 30.66 84 ALA A C 1
ATOM 538 O O . ALA A 1 66 ? -1.655 -40.324 -23.834 1.00 30.60 84 ALA A O 1
ATOM 540 N N . ASN A 1 67 ? -0.184 -41.614 -22.743 1.00 32.00 85 ASN A N 1
ATOM 541 C CA . ASN A 1 67 ? -0.705 -41.272 -21.413 1.00 31.52 85 ASN A CA 1
ATOM 542 C C . ASN A 1 67 ? -0.032 -40.040 -20.821 1.00 30.97 85 ASN A C 1
ATOM 543 O O . ASN A 1 67 ? -0.172 -39.771 -19.606 1.00 29.31 85 ASN A O 1
ATOM 548 N N . THR A 1 68 ? 0.702 -39.304 -21.662 1.00 27.36 86 THR A N 1
ATOM 549 C CA . THR A 1 68 ? 1.546 -38.224 -21.174 1.00 27.05 86 THR A CA 1
ATOM 550 C C . THR A 1 68 ? 1.058 -36.867 -21.656 1.00 27.63 86 THR A C 1
ATOM 551 O O . THR A 1 68 ? 0.713 -36.702 -22.839 1.00 26.36 86 THR A O 1
ATOM 555 N N . PHE A 1 69 ? 1.043 -35.900 -20.732 1.00 26.87 87 PHE A N 1
ATOM 556 C CA . PHE A 1 69 ? 0.534 -34.560 -21.011 1.00 26.09 87 PHE A CA 1
ATOM 557 C C . PHE A 1 69 ? 1.615 -33.520 -20.823 1.00 25.82 87 PHE A C 1
ATOM 558 O O . PHE A 1 69 ? 2.336 -33.563 -19.833 1.00 27.88 87 PHE A O 1
ATOM 566 N N . PHE A 1 70 ? 1.728 -32.592 -21.781 1.00 24.70 88 PHE A N 1
ATOM 567 C CA . PHE A 1 70 ? 2.823 -31.617 -21.792 1.00 23.28 88 PHE A CA 1
ATOM 568 C C . PHE A 1 70 ? 2.316 -30.199 -21.661 1.00 22.07 88 PHE A C 1
ATOM 569 O O . PHE A 1 70 ? 1.365 -29.826 -22.319 1.00 22.68 88 PHE A O 1
ATOM 577 N N . LEU A 1 71 ? 2.942 -29.424 -20.783 1.00 22.43 89 LEU A N 1
ATOM 578 C CA . LEU A 1 71 ? 2.722 -27.999 -20.736 1.00 22.77 89 LEU A CA 1
ATOM 579 C C . LEU A 1 71 ? 3.979 -27.374 -21.324 1.00 23.85 89 LEU A C 1
ATOM 580 O O . LEU A 1 71 ? 5.059 -27.468 -20.736 1.00 23.43 89 LEU A O 1
ATOM 585 N N . VAL A 1 72 ? 3.841 -26.776 -22.509 1.00 23.66 90 VAL A N 1
ATOM 586 C CA . VAL A 1 72 ? 4.980 -26.196 -23.193 1.00 21.67 90 VAL A CA 1
ATOM 587 C C . VAL A 1 72 ? 5.024 -24.704 -22.950 1.00 20.05 90 VAL A C 1
ATOM 588 O O . VAL A 1 72 ? 4.037 -24.023 -23.175 1.00 19.24 90 VAL A O 1
ATOM 592 N N . VAL A 1 73 ? 6.161 -24.185 -22.502 1.00 20.84 91 VAL A N 1
ATOM 593 C CA . VAL A 1 73 ? 6.305 -22.743 -22.476 1.00 23.28 91 VAL A CA 1
ATOM 594 C C . VAL A 1 73 ? 7.216 -22.347 -23.645 1.00 24.88 91 VAL A C 1
ATOM 595 O O . VAL A 1 73 ? 8.343 -22.825 -23.759 1.00 25.50 91 VAL A O 1
ATOM 599 N N . THR A 1 74 ? 6.696 -21.497 -24.522 1.00 25.91 92 THR A N 1
ATOM 600 C CA . THR A 1 74 ? 7.327 -21.266 -25.820 1.00 27.05 92 THR A CA 1
ATOM 601 C C . THR A 1 74 ? 8.619 -20.450 -25.722 1.00 28.06 92 THR A C 1
ATOM 602 O O . THR A 1 74 ? 9.529 -20.642 -26.523 1.00 29.64 92 THR A O 1
ATOM 606 N N . ALA A 1 75 ? 8.684 -19.544 -24.747 1.00 27.68 93 ALA A N 1
ATOM 607 C CA . ALA A 1 75 ? 9.853 -18.690 -24.502 1.00 28.15 93 ALA A CA 1
ATOM 608 C C . ALA A 1 75 ? 9.820 -18.229 -23.051 1.00 28.78 93 ALA A C 1
ATOM 609 O O . ALA A 1 75 ? 9.150 -17.256 -22.711 1.00 31.30 93 ALA A O 1
ATOM 611 N N . ALA A 1 76 ? 10.527 -18.943 -22.190 1.00 29.30 94 ALA A N 1
ATOM 612 C CA . ALA A 1 76 ? 10.439 -18.704 -20.757 1.00 27.72 94 ALA A CA 1
ATOM 613 C C . ALA A 1 76 ? 10.769 -17.267 -20.386 1.00 29.41 94 ALA A C 1
ATOM 614 O O . ALA A 1 76 ? 11.771 -16.725 -20.856 1.00 30.80 94 ALA A O 1
ATOM 616 N N . ASN A 1 77 ? 9.847 -16.661 -19.560 1.00 34.91 95 ASN A N 1
ATOM 617 C CA . ASN A 1 77 ? 10.204 -15.362 -18.988 1.00 35.84 95 ASN A CA 1
ATOM 618 C C . ASN A 1 77 ? 10.128 -15.444 -17.475 1.00 36.80 95 ASN A C 1
ATOM 619 O O . ASN A 1 77 ? 9.782 -16.496 -16.936 1.00 35.81 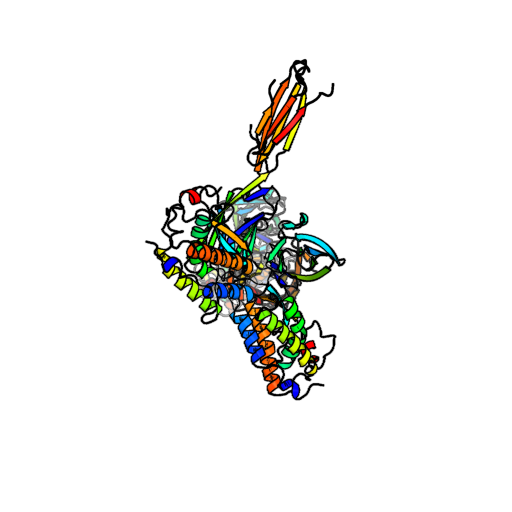95 ASN A O 1
ATOM 624 N N . ILE A 1 78 ? 10.505 -14.291 -16.744 1.00 24.85 96 ILE A N 1
ATOM 625 C CA . ILE A 1 78 ? 10.698 -14.374 -15.296 1.00 25.75 96 ILE A CA 1
ATOM 626 C C . ILE A 1 78 ? 9.402 -14.679 -14.548 1.00 25.18 96 ILE A C 1
ATOM 627 O O . ILE A 1 78 ? 9.414 -15.501 -13.669 1.00 28.62 96 ILE A O 1
ATOM 632 N N . SER A 1 79 ? 8.292 -14.088 -14.971 1.00 26.38 97 SER A N 1
ATOM 633 C CA . SER A 1 79 ? 6.959 -14.378 -14.433 1.00 28.86 97 SER A CA 1
ATOM 634 C C . SER A 1 79 ? 6.552 -15.867 -14.381 1.00 29.11 97 SER A C 1
ATOM 635 O O . SER A 1 79 ? 5.762 -16.275 -13.507 1.00 30.78 97 SER A O 1
ATOM 638 N N . HIS A 1 80 ? 7.115 -16.667 -15.278 1.00 25.50 98 HIS A N 1
ATOM 639 C CA . HIS A 1 80 ? 6.786 -18.087 -15.415 1.00 24.39 98 HIS A CA 1
ATOM 640 C C . HIS A 1 80 ? 7.445 -18.930 -14.353 1.00 23.90 98 HIS A C 1
ATOM 641 O O . HIS A 1 80 ? 7.185 -20.125 -14.245 1.00 23.34 98 HIS A O 1
ATOM 648 N N . ASP A 1 81 ? 8.355 -18.328 -13.604 1.00 23.07 99 ASP A N 1
ATOM 649 C CA . ASP A 1 81 ? 9.105 -19.030 -12.609 1.00 24.41 99 ASP A CA 1
ATOM 650 C C . ASP A 1 81 ? 8.135 -19.282 -11.429 1.00 26.56 99 ASP A C 1
ATOM 651 O O . ASP A 1 81 ? 7.479 -18.360 -10.978 1.00 25.71 99 ASP A O 1
ATOM 656 N N . GLY A 1 82 ? 8.044 -20.527 -10.976 1.00 27.40 100 GLY A N 1
ATOM 657 C CA . GLY A 1 82 ? 7.203 -20.887 -9.831 1.00 30.66 100 GLY A CA 1
ATOM 658 C C . GLY A 1 82 ? 6.540 -22.235 -10.036 1.00 31.84 100 GLY A C 1
ATOM 659 O O . GLY A 1 82 ? 6.999 -23.052 -10.855 1.00 29.58 100 GLY A O 1
ATOM 660 N N . ASN A 1 83 ? 5.446 -22.454 -9.303 1.00 33.08 101 ASN A N 1
ATOM 661 C CA . ASN A 1 83 ? 4.755 -23.739 -9.279 1.00 32.68 101 ASN A CA 1
ATOM 662 C C . ASN A 1 83 ? 3.618 -23.886 -10.271 1.00 30.63 101 ASN A C 1
ATOM 663 O O . ASN A 1 83 ? 2.944 -22.922 -10.603 1.00 31.23 101 ASN A O 1
ATOM 668 N N . TYR A 1 84 ? 3.397 -25.113 -10.719 1.00 28.41 102 TYR A N 1
ATOM 669 C CA . TYR A 1 84 ? 2.323 -25.408 -11.652 1.00 27.25 102 TYR A CA 1
ATOM 670 C C . TYR A 1 84 ? 1.543 -26.593 -11.153 1.00 28.23 102 TYR A C 1
ATOM 671 O O . TYR A 1 84 ? 2.087 -27.471 -10.489 1.00 28.22 102 TYR A O 1
ATOM 680 N N . LEU A 1 85 ? 0.265 -26.621 -11.482 1.00 29.19 103 LEU A N 1
ATOM 681 C CA . LEU A 1 85 ? -0.579 -27.726 -11.083 1.00 31.68 103 LEU A CA 1
ATOM 682 C C . LEU A 1 85 ? -1.285 -28.310 -12.295 1.00 31.03 103 LEU A C 1
ATOM 683 O O . LEU A 1 85 ? -1.907 -27.583 -13.073 1.00 29.62 103 LEU A O 1
ATOM 688 N N . CYS A 1 86 ? -1.198 -29.625 -12.443 1.00 31.11 104 CYS A N 1
ATOM 689 C CA . CYS A 1 86 ? -1.918 -30.279 -13.502 1.00 31.21 104 CYS A CA 1
ATOM 690 C C . CYS A 1 86 ? -2.968 -31.160 -12.879 1.00 32.99 104 CYS A C 1
ATOM 691 O O . CYS A 1 86 ? -2.629 -32.109 -12.191 1.00 35.03 104 CYS A O 1
ATOM 694 N N . ARG A 1 87 ? -4.239 -30.820 -13.094 1.00 33.59 105 ARG A N 1
ATOM 695 C CA . ARG A 1 87 ? -5.343 -31.665 -12.654 1.00 34.66 105 ARG A CA 1
ATOM 696 C C . ARG A 1 87 ? -5.814 -32.565 -13.783 1.00 32.66 105 ARG A C 1
ATOM 697 O O . ARG A 1 87 ? -6.128 -32.098 -14.883 1.00 31.85 105 ARG A O 1
ATOM 705 N N . MET A 1 88 ? -5.841 -33.857 -13.477 1.00 32.53 106 MET A N 1
ATOM 706 C CA . MET A 1 88 ? -6.219 -34.905 -14.384 1.00 31.92 106 MET A CA 1
ATOM 707 C C . MET A 1 88 ? -7.457 -35.599 -13.837 1.00 34.74 106 MET A C 1
ATOM 708 O O . MET A 1 88 ? -7.465 -36.082 -12.694 1.00 38.03 106 MET A O 1
ATOM 713 N N . LYS A 1 89 ? -8.505 -35.636 -14.650 1.00 33.81 107 LYS A N 1
ATOM 714 C CA . LYS A 1 89 ? -9.810 -36.086 -14.208 1.00 36.05 107 LYS A CA 1
ATOM 715 C C . LYS A 1 89 ? -10.350 -37.140 -15.160 1.00 34.01 107 LYS A C 1
ATOM 716 O O . LYS A 1 89 ? -10.497 -36.884 -16.354 1.00 33.59 107 LYS A O 1
ATOM 722 N N . LEU A 1 90 ? -10.590 -38.334 -14.629 1.00 32.84 108 LEU A N 1
ATOM 723 C CA . LEU A 1 90 ? -11.240 -39.412 -15.356 1.00 32.31 108 LEU A CA 1
ATOM 724 C C . LEU A 1 90 ? -12.522 -39.814 -14.639 1.00 35.74 108 LEU A C 1
ATOM 725 O O . LEU A 1 90 ? -12.484 -40.400 -13.544 1.00 37.77 108 LEU A O 1
ATOM 730 N N . GLY A 1 91 ? -13.649 -39.491 -15.258 1.00 35.86 109 GLY A N 1
ATOM 731 C CA . GLY A 1 91 ? -14.934 -39.724 -14.656 1.00 39.39 109 GLY A CA 1
ATOM 732 C C . GLY A 1 91 ? -14.971 -38.958 -13.354 1.00 41.32 109 GLY A C 1
ATOM 733 O O . GLY A 1 91 ? -14.784 -37.749 -13.339 1.00 42.15 109 GLY A O 1
ATOM 734 N N . GLU A 1 92 ? -15.162 -39.678 -12.259 1.00 44.60 110 GLU A N 1
ATOM 735 C CA . GLU A 1 92 ? -15.302 -39.058 -10.949 1.00 47.32 110 GLU A CA 1
ATOM 736 C C . GLU A 1 92 ? -13.986 -38.968 -10.205 1.00 48.07 110 GLU A C 1
ATOM 737 O O . GLU A 1 92 ? -13.915 -38.371 -9.120 1.00 53.03 110 GLU A O 1
ATOM 743 N N . THR A 1 93 ? -12.951 -39.581 -10.763 1.00 44.08 111 THR A N 1
ATOM 744 C CA . THR A 1 93 ? -11.677 -39.654 -10.067 1.00 43.35 111 THR A CA 1
ATOM 745 C C . THR A 1 93 ? -10.624 -38.680 -10.586 1.00 42.21 111 THR A C 1
ATOM 746 O O . THR A 1 93 ? -10.425 -38.522 -11.802 1.00 37.94 111 THR A O 1
ATOM 750 N N . GLU A 1 94 ? -9.981 -38.009 -9.634 1.00 42.93 112 GLU A N 1
ATOM 751 C CA . GLU A 1 94 ? -9.004 -36.978 -9.933 1.00 43.29 112 GLU A CA 1
ATOM 752 C C . GLU A 1 94 ? -7.651 -37.257 -9.291 1.00 42.85 112 GLU A C 1
ATOM 753 O O . GLU A 1 94 ? -7.576 -37.696 -8.143 1.00 43.60 112 GLU A O 1
ATOM 759 N N . VAL A 1 95 ? -6.587 -37.025 -10.055 1.00 39.83 113 VAL A N 1
ATOM 760 C CA . VAL A 1 95 ? -5.228 -37.018 -9.516 1.00 39.35 113 VAL A CA 1
ATOM 761 C C . VAL A 1 95 ? -4.581 -35.700 -9.942 1.00 37.54 113 VAL A C 1
ATOM 762 O O . VAL A 1 95 ? -4.809 -35.219 -11.054 1.00 35.31 113 VAL A O 1
ATOM 766 N N . THR A 1 96 ? -3.829 -35.082 -9.037 1.00 38.97 114 THR A N 1
ATOM 767 C CA . THR A 1 96 ? -3.184 -33.795 -9.313 1.00 37.32 114 THR A CA 1
ATOM 768 C C . THR A 1 96 ? -1.674 -33.938 -9.219 1.00 38.40 114 THR A C 1
ATOM 769 O O . THR A 1 96 ? -1.181 -34.615 -8.323 1.00 40.65 114 THR A O 1
ATOM 773 N N . LYS A 1 97 ? -0.943 -33.330 -10.153 1.00 37.58 115 LYS A N 1
ATOM 774 C CA . LYS A 1 97 ? 0.517 -33.256 -10.068 1.00 38.79 115 LYS A CA 1
ATOM 775 C C . LYS A 1 97 ? 0.948 -31.806 -9.967 1.00 37.59 115 LYS A C 1
ATOM 776 O O . LYS A 1 97 ? 0.471 -30.948 -10.722 1.00 36.52 115 LYS A O 1
ATOM 782 N N . GLN A 1 98 ? 1.855 -31.535 -9.038 1.00 37.59 116 GLN A N 1
ATOM 783 C CA . GLN A 1 98 ? 2.427 -30.214 -8.906 1.00 36.99 116 GLN A CA 1
ATOM 784 C C . GLN A 1 98 ? 3.846 -30.265 -9.434 1.00 36.89 116 GLN A C 1
ATOM 785 O O . GLN A 1 98 ? 4.557 -31.239 -9.210 1.00 37.48 116 GLN A O 1
ATOM 791 N N . GLU A 1 99 ? 4.238 -29.224 -10.167 1.00 35.66 117 GLU A N 1
ATOM 792 C CA . GLU A 1 99 ? 5.575 -29.125 -10.736 1.00 34.78 117 GLU A CA 1
ATOM 793 C C . GLU A 1 99 ? 6.131 -27.728 -10.465 1.00 31.83 117 GLU A C 1
ATOM 794 O O . GLU A 1 99 ? 5.395 -26.749 -10.450 1.00 31.04 117 GLU A O 1
ATOM 800 N N . HIS A 1 100 ? 7.424 -27.641 -10.205 1.00 30.53 118 HIS A N 1
ATOM 801 C CA . HIS A 1 100 ? 8.077 -26.347 -10.067 1.00 30.87 118 HIS A CA 1
ATOM 802 C C . HIS A 1 100 ? 8.932 -26.055 -11.288 1.00 29.09 118 HIS A C 1
ATOM 803 O O . HIS A 1 100 ? 9.628 -26.935 -11.773 1.00 29.60 118 HIS A O 1
ATOM 810 N N . LEU A 1 101 ? 8.883 -24.822 -11.776 1.00 28.27 119 LEU A N 1
ATOM 811 C CA . LEU A 1 101 ? 9.734 -24.393 -12.890 1.00 27.74 119 LEU A CA 1
ATOM 812 C C . LEU A 1 101 ? 10.629 -23.247 -12.450 1.00 28.39 119 LEU A C 1
ATOM 813 O O . LEU A 1 101 ? 10.129 -22.216 -11.995 1.00 28.88 119 LEU A O 1
ATOM 818 N N . SER A 1 102 ? 11.944 -23.431 -12.591 1.00 28.71 120 SER A N 1
ATOM 819 C CA . SER A 1 102 ? 12.907 -22.379 -12.300 1.00 28.70 120 SER A CA 1
ATOM 820 C C . SER A 1 102 ? 13.329 -21.667 -13.572 1.00 28.96 120 SER A C 1
ATOM 821 O O . SER A 1 102 ? 13.849 -22.301 -14.503 1.00 29.13 120 SER A O 1
ATOM 824 N N . VAL A 1 103 ? 13.089 -20.358 -13.619 1.00 28.67 121 VAL A N 1
ATOM 825 C CA . VAL A 1 103 ? 13.568 -19.524 -14.716 1.00 28.73 121 VAL A CA 1
ATOM 826 C C . VAL A 1 103 ? 14.764 -18.710 -14.222 1.00 30.08 121 VAL A C 1
ATOM 827 O O . VAL A 1 103 ? 14.702 -18.060 -13.159 1.00 31.61 121 VAL A O 1
ATOM 831 N N . VAL A 1 104 ? 15.850 -18.778 -14.994 1.00 26.74 122 VAL A N 1
ATOM 832 C CA . VAL A 1 104 ? 17.117 -18.132 -14.692 1.00 25.00 122 VAL A CA 1
ATOM 833 C C . VAL A 1 104 ? 17.477 -17.189 -15.831 1.00 26.08 122 VAL A C 1
ATOM 834 O O . VAL A 1 104 ? 17.361 -17.548 -17.013 1.00 26.23 122 VAL A O 1
ATOM 838 N N . LYS A 1 105 ? 17.895 -15.979 -15.473 1.00 26.70 123 LYS A N 1
ATOM 839 C CA . LYS A 1 105 ? 18.525 -15.070 -16.411 1.00 26.06 123 LYS A CA 1
ATOM 840 C C . LYS A 1 105 ? 20.002 -15.077 -16.073 1.00 27.59 123 LYS A C 1
ATOM 841 O O . LYS A 1 105 ? 20.374 -14.805 -14.919 1.00 27.30 123 LYS A O 1
ATOM 847 N N . PRO A 1 106 ? 20.856 -15.409 -17.069 1.00 26.56 124 PRO A N 1
ATOM 848 C CA . PRO A 1 106 ? 22.291 -15.395 -16.807 1.00 26.54 124 PRO A CA 1
ATOM 849 C C . PRO A 1 106 ? 22.749 -13.979 -16.475 1.00 25.80 124 PRO A C 1
ATOM 850 O O . PRO A 1 106 ? 22.183 -13.005 -16.976 1.00 26.24 124 PRO A O 1
ATOM 854 N N . LEU A 1 107 ? 23.748 -13.865 -15.611 1.00 27.62 125 LEU A N 1
ATOM 855 C CA . LEU A 1 107 ? 24.155 -12.565 -15.106 1.00 27.03 125 LEU A CA 1
ATOM 856 C C . LEU A 1 107 ? 24.938 -11.766 -16.125 1.00 27.98 125 LEU A C 1
ATOM 857 O O . LEU A 1 107 ? 25.641 -12.328 -16.969 1.00 28.40 125 LEU A O 1
ATOM 862 N N . THR A 1 108 ? 24.786 -10.449 -16.028 1.00 27.44 126 THR A N 1
ATOM 863 C CA . THR A 1 108 ? 25.640 -9.495 -16.713 1.00 27.52 126 THR A CA 1
ATOM 864 C C . THR A 1 108 ? 26.373 -8.729 -15.627 1.00 27.23 126 THR A C 1
ATOM 865 O O . THR A 1 108 ? 25.734 -8.116 -14.758 1.00 30.18 126 THR A O 1
ATOM 869 N N . LEU A 1 109 ? 27.700 -8.802 -15.657 1.00 26.75 127 LEU A N 1
ATOM 870 C CA . LEU A 1 109 ? 28.567 -8.009 -14.792 1.00 26.09 127 LEU A CA 1
ATOM 871 C C . LEU A 1 109 ? 29.174 -6.843 -15.573 1.00 28.11 127 LEU A C 1
ATOM 872 O O . LEU A 1 109 ? 29.667 -7.035 -16.700 1.00 29.76 127 LEU A O 1
ATOM 877 N N . SER A 1 110 ? 29.132 -5.648 -14.988 1.00 27.21 128 SER A N 1
ATOM 878 C CA . SER A 1 110 ? 29.786 -4.477 -15.550 1.00 28.56 128 SER A CA 1
ATOM 879 C C . SER A 1 110 ? 30.701 -3.829 -14.545 1.00 30.46 128 SER A C 1
ATOM 880 O O . SER A 1 110 ? 30.362 -3.717 -13.356 1.00 32.18 128 SER A O 1
ATOM 883 N N . VAL A 1 111 ? 31.862 -3.406 -15.037 1.00 32.64 129 VAL A N 1
ATOM 884 C CA . VAL A 1 111 ? 32.785 -2.540 -14.307 1.00 33.12 129 VAL A CA 1
ATOM 885 C C . VAL A 1 111 ? 33.045 -1.257 -15.077 1.00 33.73 129 VAL A C 1
ATOM 886 O O . VAL A 1 111 ? 33.274 -1.278 -16.303 1.00 32.80 129 VAL A O 1
ATOM 890 N N . HIS A 1 112 ? 32.995 -0.146 -14.351 1.00 33.08 130 HIS A N 1
ATOM 891 C CA . HIS A 1 112 ? 33.519 1.129 -14.830 1.00 35.10 130 HIS A CA 1
ATOM 892 C C . HIS A 1 112 ? 34.018 1.959 -13.679 1.00 35.79 130 HIS A C 1
ATOM 893 O O . HIS A 1 112 ? 33.710 1.687 -12.504 1.00 34.94 130 HIS A O 1
ATOM 900 N N . SER A 1 113 ? 34.796 2.984 -14.010 1.00 35.55 131 SER A N 1
ATOM 901 C CA . SER A 1 113 ? 35.424 3.828 -13.012 1.00 35.22 131 SER A CA 1
ATOM 902 C C . SER A 1 113 ? 35.124 5.277 -13.308 1.00 35.83 131 SER A C 1
ATOM 903 O O . SER A 1 113 ? 34.739 5.635 -14.434 1.00 36.59 131 SER A O 1
ATOM 906 N N . GLU A 1 114 ? 35.296 6.109 -12.292 1.00 33.64 132 GLU A N 1
ATOM 907 C CA . GLU A 1 114 ? 35.124 7.539 -12.424 1.00 34.76 132 GLU A CA 1
ATOM 908 C C . GLU A 1 114 ? 35.993 8.213 -11.371 1.00 36.26 132 GLU A C 1
ATOM 909 O O . GLU A 1 114 ? 36.011 7.789 -10.204 1.00 36.30 132 GLU A O 1
ATOM 915 N N . ARG A 1 115 ? 36.737 9.243 -11.770 1.00 36.23 133 ARG A N 1
ATOM 916 C CA . ARG A 1 115 ? 37.561 9.959 -10.800 1.00 35.15 133 ARG A CA 1
ATOM 917 C C . ARG A 1 115 ? 36.805 11.128 -10.169 1.00 35.46 133 ARG A C 1
ATOM 918 O O . ARG A 1 115 ? 35.803 11.603 -10.711 1.00 36.18 133 ARG A O 1
ATOM 926 N N . SER A 1 116 ? 37.278 11.571 -9.008 1.00 35.14 134 SER A N 1
ATOM 927 C CA . SER A 1 116 ? 36.647 12.669 -8.299 1.00 35.66 134 SER A CA 1
ATOM 928 C C . SER A 1 116 ? 36.860 14.007 -9.021 1.00 37.15 134 SER A C 1
ATOM 929 O O . SER A 1 116 ? 37.828 14.178 -9.766 1.00 36.45 134 SER A O 1
ATOM 932 N N . GLN A 1 117 ? 35.939 14.941 -8.800 1.00 38.20 135 GLN A N 1
ATOM 933 C CA . GLN A 1 117 ? 36.030 16.274 -9.370 1.00 39.64 135 GLN A CA 1
ATOM 934 C C . GLN A 1 117 ? 36.205 17.331 -8.279 1.00 41.41 135 GLN A C 1
ATOM 935 O O . GLN A 1 117 ? 36.432 18.495 -8.591 1.00 43.68 135 GLN A O 1
ATOM 941 N N . PHE A 1 118 ? 36.092 16.921 -7.013 1.00 40.55 136 PHE A N 1
ATOM 942 C CA . PHE A 1 118 ? 36.297 17.806 -5.859 1.00 41.82 136 PHE A CA 1
ATOM 943 C C . PHE A 1 118 ? 36.563 16.974 -4.600 1.00 42.25 136 PHE A C 1
ATOM 944 O O . PHE A 1 118 ? 35.968 15.911 -4.438 1.00 41.64 136 PHE A O 1
ATOM 952 N N . PRO A 1 119 ? 37.474 17.439 -3.714 1.00 43.38 137 PRO A N 1
ATOM 953 C CA . PRO A 1 119 ? 38.314 18.639 -3.837 1.00 44.08 137 PRO A CA 1
ATOM 954 C C . PRO A 1 119 ? 39.435 18.506 -4.879 1.00 43.31 137 PRO A C 1
ATOM 955 O O . PRO A 1 119 ? 40.032 19.503 -5.279 1.00 44.56 137 PRO A O 1
ATOM 959 N N . ASP A 1 120 ? 39.721 17.290 -5.314 1.00 42.73 138 ASP A N 1
ATOM 960 C CA . ASP A 1 120 ? 40.679 17.098 -6.398 1.00 42.26 138 ASP A CA 1
ATOM 961 C C . ASP A 1 120 ? 40.287 15.905 -7.246 1.00 39.72 138 ASP A C 1
ATOM 962 O O . ASP A 1 120 ? 39.183 15.377 -7.111 1.00 38.98 138 ASP A O 1
ATOM 967 N N . PHE A 1 121 ? 41.208 15.482 -8.102 1.00 38.83 139 PHE A N 1
ATOM 968 C CA . PHE A 1 121 ? 40.957 14.407 -9.046 1.00 37.58 139 PHE A CA 1
ATOM 969 C C . PHE A 1 121 ? 41.639 13.118 -8.608 1.00 36.85 139 PHE A C 1
ATOM 970 O O . PHE A 1 121 ? 41.770 12.189 -9.399 1.00 35.54 139 PHE A O 1
ATOM 978 N N . SER A 1 122 ? 42.054 13.054 -7.340 1.00 37.72 140 SER A N 1
ATOM 979 C CA . SER A 1 122 ? 42.853 11.932 -6.848 1.00 36.90 140 SER A CA 1
ATOM 980 C C . SER A 1 122 ? 42.080 10.661 -6.479 1.00 36.90 140 SER A C 1
ATOM 981 O O . SER A 1 122 ? 42.681 9.592 -6.371 1.00 37.44 140 SER A O 1
ATOM 984 N N . VAL A 1 123 ? 40.764 10.757 -6.282 1.00 36.13 141 VAL A N 1
ATOM 985 C CA . VAL A 1 123 ? 39.999 9.598 -5.786 1.00 35.49 141 VAL A CA 1
ATOM 986 C C . VAL A 1 123 ? 39.269 8.855 -6.904 1.00 34.97 141 VAL A C 1
ATOM 987 O O . VAL A 1 123 ? 38.414 9.420 -7.591 1.00 36.78 141 VAL A O 1
ATOM 991 N N . LEU A 1 124 ? 39.611 7.583 -7.077 1.00 34.39 142 LEU A N 1
ATOM 992 C CA . LEU A 1 124 ? 39.010 6.768 -8.117 1.00 34.18 142 LEU A CA 1
ATOM 993 C C . LEU A 1 124 ? 37.888 5.929 -7.540 1.00 33.53 142 LEU A C 1
ATOM 994 O O . LEU A 1 124 ? 38.111 5.131 -6.648 1.00 34.91 142 LEU A O 1
ATOM 999 N N . THR A 1 125 ? 36.683 6.125 -8.051 1.00 33.53 143 THR A N 1
ATOM 1000 C CA . THR A 1 125 ? 35.558 5.297 -7.676 1.00 32.72 143 THR A CA 1
ATOM 1001 C C . THR A 1 125 ? 35.284 4.265 -8.753 1.00 32.15 143 THR A C 1
ATOM 1002 O O . THR A 1 125 ? 35.015 4.612 -9.907 1.00 33.04 143 THR A O 1
ATOM 1006 N N . VAL A 1 126 ? 35.384 2.997 -8.374 1.00 30.81 144 VAL A N 1
ATOM 1007 C CA . VAL A 1 126 ? 35.064 1.903 -9.272 1.00 30.65 144 VAL A CA 1
ATOM 1008 C C . VAL A 1 126 ? 33.712 1.314 -8.894 1.00 30.79 144 VAL A C 1
ATOM 1009 O O . VAL A 1 126 ? 33.437 1.028 -7.711 1.00 34.61 144 VAL A O 1
ATOM 1013 N N . THR A 1 127 ? 32.873 1.154 -9.910 1.00 29.78 145 THR A N 1
ATOM 1014 C CA . THR A 1 127 ? 31.510 0.674 -9.768 1.00 29.59 145 THR A CA 1
ATOM 1015 C C . THR A 1 127 ? 31.363 -0.667 -10.466 1.00 30.20 145 THR A C 1
ATOM 1016 O O . THR A 1 127 ? 31.772 -0.832 -11.632 1.00 28.78 145 THR A O 1
ATOM 1020 N N . CYS A 1 128 ? 30.779 -1.612 -9.735 1.00 30.26 146 CYS A N 1
ATOM 1021 C CA . CYS A 1 128 ? 30.507 -2.957 -10.217 1.00 30.85 146 CYS A CA 1
ATOM 1022 C C . CYS A 1 128 ? 29.013 -3.231 -10.119 1.00 31.45 146 CYS A C 1
ATOM 1023 O O . CYS A 1 128 ? 28.412 -3.122 -9.028 1.00 32.28 146 CYS A O 1
ATOM 1026 N N . THR A 1 129 ? 28.426 -3.585 -11.263 1.00 29.67 147 THR A N 1
ATOM 1027 C CA . THR A 1 129 ? 26.993 -3.816 -11.394 1.00 28.88 147 THR A CA 1
ATOM 1028 C C . THR A 1 129 ? 26.747 -5.256 -11.815 1.00 28.92 147 THR A C 1
ATOM 1029 O O . THR A 1 129 ? 27.429 -5.776 -12.724 1.00 28.96 147 THR A O 1
ATOM 1033 N N . VAL A 1 130 ? 25.788 -5.905 -11.153 1.00 26.32 148 VAL A N 1
ATOM 1034 C CA . VAL A 1 130 ? 25.338 -7.236 -11.554 1.00 25.07 148 VAL A CA 1
ATOM 1035 C C . VAL A 1 130 ? 23.825 -7.276 -11.757 1.00 25.80 148 VAL A C 1
ATOM 1036 O O . VAL A 1 130 ? 23.050 -6.941 -10.843 1.00 27.45 148 VAL A O 1
ATOM 1040 N N . ASN A 1 131 ? 23.419 -7.647 -12.975 1.00 25.20 149 ASN A N 1
ATOM 1041 C CA . ASN A 1 131 ? 22.032 -7.953 -13.299 1.00 25.80 149 ASN A CA 1
ATOM 1042 C C . ASN A 1 131 ? 21.821 -9.463 -13.397 1.00 26.63 149 ASN A C 1
ATOM 1043 O O . ASN A 1 131 ? 22.624 -10.161 -14.000 1.00 26.07 149 ASN A O 1
ATOM 1048 N N . ALA A 1 132 ? 20.761 -9.969 -12.764 1.00 28.99 150 ALA A N 1
ATOM 1049 C CA . ALA A 1 132 ? 20.454 -11.410 -12.798 1.00 29.16 150 ALA A CA 1
ATOM 1050 C C . ALA A 1 132 ? 19.072 -11.725 -12.253 1.00 28.80 150 ALA A C 1
ATOM 1051 O O . ALA A 1 132 ? 18.378 -10.849 -11.726 1.00 30.31 150 ALA A O 1
ATOM 1053 N N . PHE A 1 133 ? 18.676 -12.983 -12.413 1.00 27.92 151 PHE A N 1
ATOM 1054 C CA . PHE A 1 133 ? 17.541 -13.547 -11.695 1.00 27.20 151 PHE A CA 1
ATOM 1055 C C . PHE A 1 133 ? 17.858 -15.021 -11.456 1.00 27.85 151 PHE A C 1
ATOM 1056 O O . PHE A 1 133 ? 18.373 -15.691 -12.361 1.00 26.87 151 PHE A O 1
ATOM 1064 N N . PRO A 1 134 ? 17.564 -15.544 -10.245 1.00 28.68 152 PRO A N 1
ATOM 1065 C CA . PRO A 1 134 ? 16.884 -14.919 -9.103 1.00 29.94 152 PRO A CA 1
ATOM 1066 C C . PRO A 1 134 ? 17.755 -14.082 -8.189 1.00 30.96 152 PRO A C 1
ATOM 1067 O O . PRO A 1 134 ? 17.257 -13.110 -7.609 1.00 33.93 152 PRO A O 1
ATOM 1071 N N . HIS A 1 135 ? 19.033 -14.435 -8.062 1.00 30.67 153 HIS A N 1
ATOM 1072 C CA . HIS A 1 135 ? 19.854 -13.898 -6.992 1.00 30.83 153 HIS A CA 1
ATOM 1073 C C . HIS A 1 135 ? 21.128 -13.181 -7.368 1.00 30.00 153 HIS A C 1
ATOM 1074 O O . HIS A 1 135 ? 22.211 -13.668 -7.058 1.00 30.22 153 HIS A O 1
ATOM 1081 N N . PRO A 1 136 ? 21.031 -11.984 -7.989 1.00 30.14 154 PRO A N 1
ATOM 1082 C CA . PRO A 1 136 ? 22.274 -11.216 -8.239 1.00 30.37 154 PRO A CA 1
ATOM 1083 C C . PRO A 1 136 ? 23.013 -10.863 -6.945 1.00 32.96 154 PRO A C 1
ATOM 1084 O O . PRO A 1 136 ? 22.369 -10.506 -5.954 1.00 34.32 154 PRO A O 1
ATOM 1088 N N . HIS A 1 137 ? 24.343 -10.979 -6.957 1.00 32.59 155 HIS A N 1
ATOM 1089 C CA . HIS A 1 137 ? 25.172 -10.625 -5.801 1.00 34.16 155 HIS A CA 1
ATOM 1090 C C . HIS A 1 137 ? 26.477 -10.011 -6.236 1.00 33.41 155 HIS A C 1
ATOM 1091 O O . HIS A 1 137 ? 27.185 -10.610 -7.052 1.00 33.69 155 HIS A O 1
ATOM 1098 N N . VAL A 1 138 ? 26.791 -8.816 -5.720 1.00 32.71 156 VAL A N 1
ATOM 1099 C CA . VAL A 1 138 ? 28.086 -8.155 -5.960 1.00 33.96 156 VAL A CA 1
ATOM 1100 C C . VAL A 1 138 ? 28.909 -7.947 -4.708 1.00 36.20 156 VAL A C 1
ATOM 1101 O O . VAL A 1 138 ? 28.369 -7.735 -3.625 1.00 38.44 156 VAL A O 1
ATOM 1105 N N . GLN A 1 139 ? 30.228 -7.973 -4.882 1.00 36.51 157 GLN A N 1
ATOM 1106 C CA . GLN A 1 139 ? 31.146 -7.506 -3.865 1.00 38.23 157 GLN A CA 1
ATOM 1107 C C . GLN A 1 139 ? 32.532 -7.218 -4.423 1.00 37.34 157 GLN A C 1
ATOM 1108 O O . GLN A 1 139 ? 33.041 -7.958 -5.254 1.00 38.09 157 GLN A O 1
ATOM 1114 N N . TRP A 1 140 ? 33.132 -6.135 -3.945 1.00 36.54 158 TRP A N 1
ATOM 1115 C CA . TRP A 1 140 ? 34.545 -5.868 -4.145 1.00 35.60 158 TRP A CA 1
ATOM 1116 C C . TRP A 1 140 ? 35.370 -6.659 -3.168 1.00 37.84 158 TRP A C 1
ATOM 1117 O O . TRP A 1 140 ? 35.069 -6.700 -1.971 1.00 38.75 158 TRP A O 1
ATOM 1128 N N . LEU A 1 141 ? 36.413 -7.312 -3.672 1.00 38.71 159 LEU A N 1
ATOM 1129 C CA . LEU A 1 141 ? 37.409 -7.946 -2.810 1.00 41.26 159 LEU A CA 1
ATOM 1130 C C . LEU A 1 141 ? 38.360 -6.886 -2.260 1.00 43.37 159 LEU A C 1
ATOM 1131 O O . LEU A 1 141 ? 38.932 -6.112 -3.016 1.00 42.39 159 LEU A O 1
ATOM 1136 N N . MET A 1 142 ? 38.504 -6.848 -0.937 1.00 48.92 160 MET A N 1
ATOM 1137 C CA . MET A 1 142 ? 39.251 -5.787 -0.251 1.00 54.43 160 MET A CA 1
ATOM 1138 C C . MET A 1 142 ? 40.675 -6.200 0.111 1.00 59.24 160 MET A C 1
ATOM 1139 O O . MET A 1 142 ? 40.929 -7.376 0.386 1.00 63.32 160 MET A O 1
ATOM 1144 N N . PRO A 1 143 ? 41.610 -5.228 0.114 1.00 62.13 161 PRO A N 1
ATOM 1145 C CA . PRO A 1 143 ? 42.948 -5.371 0.711 1.00 63.59 161 PRO A CA 1
ATOM 1146 C C . PRO A 1 143 ? 42.920 -5.947 2.128 1.00 66.53 161 PRO A C 1
ATOM 1147 O O . PRO A 1 143 ? 42.895 -7.166 2.305 1.00 68.44 161 PRO A O 1
ATOM 1151 N N . GLY A 1 156 ? 19.959 -0.477 -2.620 1.00 53.60 174 GLY A N 1
ATOM 1152 C CA . GLY A 1 156 ? 19.768 -1.923 -2.628 1.00 54.13 174 GLY A CA 1
ATOM 1153 C C . GLY A 1 156 ? 19.421 -2.482 -4.000 1.00 53.09 174 GLY A C 1
ATOM 1154 O O . GLY A 1 156 ? 19.848 -1.957 -5.029 1.00 49.19 174 GLY A O 1
ATOM 1155 N N . VAL A 1 157 ? 18.629 -3.551 -3.998 1.00 53.18 175 VAL A N 1
ATOM 1156 C CA . VAL A 1 157 ? 18.198 -4.241 -5.213 1.00 51.76 175 VAL A CA 1
ATOM 1157 C C . VAL A 1 157 ? 17.241 -3.387 -6.060 1.00 53.81 175 VAL A C 1
ATOM 1158 O O . VAL A 1 157 ? 16.332 -2.746 -5.520 1.00 52.76 175 VAL A O 1
ATOM 1162 N N . MET A 1 158 ? 17.451 -3.372 -7.380 1.00 51.11 176 MET A N 1
ATOM 1163 C CA . MET A 1 158 ? 16.498 -2.732 -8.292 1.00 51.22 176 MET A CA 1
ATOM 1164 C C . MET A 1 158 ? 15.810 -3.726 -9.234 1.00 47.68 176 MET A C 1
ATOM 1165 O O . MET A 1 158 ? 16.461 -4.596 -9.824 1.00 45.09 176 MET A O 1
ATOM 1170 N N . LYS A 1 159 ? 14.495 -3.572 -9.377 1.00 46.07 177 LYS A N 1
ATOM 1171 C CA . LYS A 1 159 ? 13.689 -4.455 -10.215 1.00 44.57 177 LYS A CA 1
ATOM 1172 C C . LYS A 1 159 ? 13.598 -3.864 -11.613 1.00 42.46 177 LYS A C 1
ATOM 1173 O O . LYS A 1 159 ? 13.205 -2.723 -11.776 1.00 43.85 177 LYS A O 1
ATOM 1179 N N . GLU A 1 160 ? 13.982 -4.636 -12.618 1.00 39.41 178 GLU A N 1
ATOM 1180 C CA . GLU A 1 160 ? 13.934 -4.163 -13.996 1.00 40.38 178 GLU A CA 1
ATOM 1181 C C . GLU A 1 160 ? 12.580 -4.492 -14.626 1.00 41.71 178 GLU A C 1
ATOM 1182 O O . GLU A 1 160 ? 11.835 -5.317 -14.103 1.00 41.70 178 GLU A O 1
ATOM 1188 N N . LYS A 1 161 ? 12.272 -3.855 -15.755 1.00 42.77 179 LYS A N 1
ATOM 1189 C CA . LYS A 1 161 ? 11.033 -4.117 -16.489 1.00 42.44 179 LYS A CA 1
ATOM 1190 C C . LYS A 1 161 ? 10.827 -5.594 -16.817 1.00 39.27 179 LYS A C 1
ATOM 1191 O O . LYS A 1 161 ? 9.697 -6.052 -16.916 1.00 40.97 179 LYS A O 1
ATOM 1197 N N . ASP A 1 162 ? 11.913 -6.336 -16.983 1.00 36.61 180 ASP A N 1
ATOM 1198 C CA . ASP A 1 162 ? 11.814 -7.736 -17.379 1.00 33.96 180 ASP A CA 1
ATOM 1199 C C . ASP A 1 162 ? 11.686 -8.672 -16.189 1.00 32.52 180 ASP A C 1
ATOM 1200 O O . ASP A 1 162 ? 11.653 -9.876 -16.370 1.00 31.47 180 ASP A O 1
ATOM 1205 N N . GLY A 1 163 ? 11.598 -8.115 -14.980 1.00 33.06 181 GLY A N 1
ATOM 1206 C CA . GLY A 1 163 ? 11.461 -8.906 -13.772 1.00 31.39 181 GLY A CA 1
ATOM 1207 C C . GLY A 1 163 ? 12.768 -9.297 -13.105 1.00 32.30 181 GLY A C 1
ATOM 1208 O O . GLY A 1 163 ? 12.766 -9.974 -12.073 1.00 35.06 181 GLY A O 1
ATOM 1209 N N . SER A 1 164 ? 13.890 -8.880 -13.678 1.00 31.36 182 SER A N 1
ATOM 1210 C CA . SER A 1 164 ? 15.194 -9.276 -13.160 1.00 31.00 182 SER A CA 1
ATOM 1211 C C . SER A 1 164 ? 15.669 -8.254 -12.158 1.00 30.97 182 SER A C 1
ATOM 1212 O O . SER A 1 164 ? 15.085 -7.177 -12.044 1.00 31.78 182 SER A O 1
ATOM 1215 N N . LEU A 1 165 ? 16.748 -8.584 -11.455 1.00 30.44 183 LEU A N 1
ATOM 1216 C CA . LEU A 1 165 ? 17.260 -7.721 -10.404 1.00 32.30 183 LEU A CA 1
ATOM 1217 C C . LEU A 1 165 ? 18.677 -7.228 -10.668 1.00 30.84 183 LEU A C 1
ATOM 1218 O O . LEU A 1 165 ? 19.525 -7.986 -11.144 1.00 32.40 183 LEU A O 1
ATOM 1223 N N . SER A 1 166 ? 18.907 -5.950 -10.367 1.00 31.14 184 SER A N 1
ATOM 1224 C CA . SER A 1 166 ? 20.217 -5.322 -10.490 1.00 31.55 184 SER A CA 1
ATOM 1225 C C . SER A 1 166 ? 20.719 -4.824 -9.154 1.00 32.50 184 SER A C 1
ATOM 1226 O O . SER A 1 166 ? 19.984 -4.198 -8.392 1.00 35.23 184 SER A O 1
ATOM 1229 N N . VAL A 1 167 ? 21.984 -5.100 -8.874 1.00 32.35 185 VAL A N 1
ATOM 1230 C CA . VAL A 1 167 ? 22.599 -4.600 -7.654 1.00 34.33 185 VAL A CA 1
ATOM 1231 C C . VAL A 1 167 ? 23.988 -4.019 -7.983 1.00 32.96 185 VAL A C 1
ATOM 1232 O O . VAL A 1 167 ? 24.659 -4.476 -8.922 1.00 32.85 185 VAL A O 1
ATOM 1236 N N . ALA A 1 168 ? 24.392 -2.985 -7.249 1.00 32.84 186 ALA A N 1
ATOM 1237 C CA . ALA A 1 168 ? 25.633 -2.263 -7.538 1.00 32.30 186 ALA A CA 1
ATOM 1238 C C . ALA A 1 168 ? 26.421 -1.900 -6.296 1.00 32.82 186 ALA A C 1
ATOM 1239 O O . ALA A 1 168 ? 25.839 -1.530 -5.274 1.00 36.18 186 ALA A O 1
ATOM 1241 N N . VAL A 1 169 ? 27.745 -2.002 -6.386 1.00 31.97 187 VAL A N 1
ATOM 1242 C CA . VAL A 1 169 ? 28.634 -1.554 -5.309 1.00 31.87 187 VAL A CA 1
ATOM 1243 C C . VAL A 1 169 ? 29.763 -0.653 -5.813 1.00 31.79 187 VAL A C 1
ATOM 1244 O O . VAL A 1 169 ? 30.299 -0.826 -6.936 1.00 29.16 187 VAL A O 1
ATOM 1248 N N . ASP A 1 170 ? 30.108 0.311 -4.966 1.00 32.02 188 ASP A N 1
ATOM 1249 C CA . ASP A 1 170 ? 31.144 1.286 -5.240 1.00 32.66 188 ASP A CA 1
ATOM 1250 C C . ASP A 1 170 ? 32.338 1.068 -4.353 1.00 34.01 188 ASP A C 1
ATOM 1251 O O . ASP A 1 170 ? 32.199 0.780 -3.169 1.00 38.83 188 ASP A O 1
ATOM 1256 N N . LEU A 1 171 ? 33.517 1.237 -4.930 1.00 34.64 189 LEU A N 1
ATOM 1257 C CA . LEU A 1 171 ? 34.763 1.198 -4.184 1.00 34.84 189 LEU A CA 1
ATOM 1258 C C . LEU A 1 171 ? 35.562 2.463 -4.514 1.00 35.36 189 LEU A C 1
ATOM 1259 O O . LEU A 1 171 ? 35.794 2.770 -5.690 1.00 33.95 189 LEU A O 1
ATOM 1264 N N . SER A 1 172 ? 35.956 3.199 -3.479 1.00 36.45 190 SER A N 1
ATOM 1265 C CA . SER A 1 172 ? 36.707 4.438 -3.644 1.00 37.38 190 SER A CA 1
ATOM 1266 C C . SER A 1 172 ? 38.165 4.238 -3.295 1.00 38.64 190 SER A C 1
ATOM 1267 O O . SER A 1 172 ? 38.491 3.806 -2.192 1.00 40.92 190 SER A O 1
ATOM 1270 N N . LEU A 1 173 ? 39.042 4.566 -4.236 1.00 38.69 191 LEU A N 1
ATOM 1271 C CA . LEU A 1 173 ? 40.479 4.427 -4.019 1.00 40.36 191 LEU A CA 1
ATOM 1272 C C . LEU A 1 173 ? 41.161 5.786 -3.974 1.00 41.97 191 LEU A C 1
ATOM 1273 O O . LEU A 1 173 ? 41.013 6.573 -4.903 1.00 42.76 191 LEU A O 1
ATOM 1278 N N . PRO A 1 174 ? 41.881 6.084 -2.875 1.00 45.40 192 PRO A N 1
ATOM 1279 C CA . PRO A 1 174 ? 42.698 7.299 -2.829 1.00 47.31 192 PRO A CA 1
ATOM 1280 C C . PRO A 1 174 ? 44.079 7.064 -3.445 1.00 47.98 192 PRO A C 1
ATOM 1281 O O . PRO A 1 174 ? 44.463 5.916 -3.652 1.00 47.92 192 PRO A O 1
ATOM 1285 N N . LYS A 1 175 ? 44.802 8.143 -3.741 1.00 50.45 193 LYS A N 1
ATOM 1286 C CA . LYS A 1 175 ? 46.174 8.043 -4.247 1.00 54.77 193 LYS A CA 1
ATOM 1287 C C . LYS A 1 175 ? 47.116 7.494 -3.179 1.00 56.78 193 LYS A C 1
ATOM 1288 O O . LYS A 1 175 ? 47.051 7.921 -2.034 1.00 61.21 193 LYS A O 1
ATOM 1294 N N . PRO A 1 176 ? 47.975 6.523 -3.542 1.00 59.91 194 PRO A N 1
ATOM 1295 C CA . PRO A 1 176 ? 48.082 5.900 -4.864 1.00 58.52 194 PRO A CA 1
ATOM 1296 C C . PRO A 1 176 ? 47.095 4.748 -4.997 1.00 55.98 194 PRO A C 1
ATOM 1297 O O . PRO A 1 176 ? 46.914 3.978 -4.050 1.00 56.09 194 PRO A O 1
ATOM 1301 N N . TRP A 1 177 ? 46.444 4.650 -6.151 1.00 53.06 195 TRP A N 1
ATOM 1302 C CA . TRP A 1 177 ? 45.418 3.628 -6.355 1.00 51.76 195 TRP A CA 1
ATOM 1303 C C . TRP A 1 177 ? 46.062 2.281 -6.374 1.00 54.34 195 TRP A C 1
ATOM 1304 O O . TRP A 1 177 ? 47.035 2.074 -7.101 1.00 57.56 195 TRP A O 1
ATOM 1315 N N . HIS A 1 178 ? 45.545 1.354 -5.571 1.00 53.88 196 HIS A N 1
ATOM 1316 C CA . HIS A 1 178 ? 46.120 0.014 -5.518 1.00 55.15 196 HIS A CA 1
ATOM 1317 C C . HIS A 1 178 ? 45.450 -0.920 -6.476 1.00 52.84 196 HIS A C 1
ATOM 1318 O O . HIS A 1 178 ? 44.601 -1.730 -6.109 1.00 55.36 196 HIS A O 1
ATOM 1325 N N . LEU A 1 179 ? 45.848 -0.788 -7.735 1.00 48.54 197 LEU A N 1
ATOM 1326 C CA . LEU A 1 179 ? 45.267 -1.539 -8.829 1.00 44.83 197 LEU A CA 1
ATOM 1327 C C . LEU A 1 179 ? 46.131 -2.760 -9.107 1.00 44.57 197 LEU A C 1
ATOM 1328 O O . LEU A 1 179 ? 47.315 -2.750 -8.793 1.00 47.45 197 LEU A O 1
ATOM 1333 N N . PRO A 1 180 ? 45.542 -3.832 -9.664 1.00 43.28 198 PRO A N 1
ATOM 1334 C CA . PRO A 1 180 ? 44.136 -4.023 -10.030 1.00 40.73 198 PRO A CA 1
ATOM 1335 C C . PRO A 1 180 ? 43.226 -4.315 -8.825 1.00 40.77 198 PRO A C 1
ATOM 1336 O O . PRO A 1 180 ? 43.710 -4.725 -7.770 1.00 42.64 198 PRO A O 1
ATOM 1340 N N . VAL A 1 181 ? 41.925 -4.066 -8.982 1.00 38.94 199 VAL A N 1
ATOM 1341 C CA . VAL A 1 181 ? 40.916 -4.451 -7.985 1.00 36.64 199 VAL A CA 1
ATOM 1342 C C . VAL A 1 181 ? 39.857 -5.335 -8.639 1.00 36.10 199 VAL A C 1
ATOM 1343 O O . VAL A 1 181 ? 39.472 -5.104 -9.797 1.00 34.53 199 VAL A O 1
ATOM 1347 N N . THR A 1 182 ? 39.393 -6.337 -7.892 1.00 36.69 200 THR A N 1
ATOM 1348 C CA . THR A 1 182 ? 38.445 -7.341 -8.384 1.00 36.52 200 THR A CA 1
ATOM 1349 C C . THR A 1 182 ? 37.083 -7.300 -7.686 1.00 36.76 200 THR A C 1
ATOM 1350 O O . THR A 1 182 ? 37.014 -7.292 -6.448 1.00 38.05 200 THR A O 1
ATOM 1354 N N . CYS A 1 183 ? 36.007 -7.267 -8.470 1.00 36.22 201 CYS A N 1
ATOM 1355 C CA . CYS A 1 183 ? 34.680 -7.554 -7.926 1.00 37.21 201 CYS A CA 1
ATOM 1356 C C . CYS A 1 183 ? 34.168 -8.887 -8.430 1.00 35.96 201 CYS A C 1
ATOM 1357 O O . CYS A 1 183 ? 34.347 -9.249 -9.592 1.00 34.35 201 CYS A O 1
ATOM 1360 N N . VAL A 1 184 ? 33.532 -9.618 -7.529 1.00 35.07 202 VAL A N 1
ATOM 1361 C CA . VAL A 1 184 ? 32.962 -10.902 -7.849 1.00 33.87 202 VAL A CA 1
ATOM 1362 C C . VAL A 1 184 ? 31.470 -10.693 -7.979 1.00 33.76 202 VAL A C 1
ATOM 1363 O O . VAL A 1 184 ? 30.855 -10.019 -7.147 1.00 33.43 202 VAL A O 1
ATOM 1367 N N . GLY A 1 185 ? 30.909 -11.233 -9.056 1.00 32.68 203 GLY A N 1
ATOM 1368 C CA . GLY A 1 185 ? 29.477 -11.212 -9.293 1.00 31.03 203 GLY A CA 1
ATOM 1369 C C . GLY A 1 185 ? 28.966 -12.629 -9.283 1.00 32.35 203 GLY A C 1
ATOM 1370 O O . GLY A 1 185 ? 29.619 -13.546 -9.780 1.00 33.66 203 GLY A O 1
ATOM 1371 N N . LYS A 1 186 ? 27.796 -12.821 -8.704 1.00 33.01 204 LYS A N 1
ATOM 1372 C CA . LYS A 1 186 ? 27.258 -14.158 -8.563 1.00 34.31 204 LYS A CA 1
ATOM 1373 C C . LYS A 1 186 ? 25.780 -14.162 -8.863 1.00 33.55 204 LYS A C 1
ATOM 1374 O O . LYS A 1 186 ? 25.116 -13.134 -8.751 1.00 33.39 204 LYS A O 1
ATOM 1380 N N . ASN A 1 187 ? 25.283 -15.303 -9.321 1.00 34.96 205 ASN A N 1
ATOM 1381 C CA . ASN A 1 187 ? 23.853 -15.511 -9.417 1.00 35.64 205 ASN A CA 1
ATOM 1382 C C . ASN A 1 187 ? 23.561 -16.556 -8.373 1.00 38.01 205 ASN A C 1
ATOM 1383 O O . ASN A 1 187 ? 23.237 -16.211 -7.243 1.00 45.66 205 ASN A O 1
ATOM 1388 N N . ASP A 1 188 ? 23.708 -17.826 -8.677 1.00 37.13 206 ASP A N 1
ATOM 1389 C CA . ASP A 1 188 ? 23.747 -18.761 -7.539 1.00 38.19 206 ASP A CA 1
ATOM 1390 C C . ASP A 1 188 ? 25.127 -19.367 -7.559 1.00 38.06 206 ASP A C 1
ATOM 1391 O O . ASP A 1 188 ? 26.058 -18.794 -6.995 1.00 38.48 206 ASP A O 1
ATOM 1396 N N . LYS A 1 189 ? 25.266 -20.487 -8.265 1.00 40.11 207 LYS A N 1
ATOM 1397 C CA . LYS A 1 189 ? 26.575 -21.043 -8.599 1.00 41.87 207 LYS A CA 1
ATOM 1398 C C . LYS A 1 189 ? 27.254 -20.219 -9.689 1.00 39.92 207 LYS A C 1
ATOM 1399 O O . LYS A 1 189 ? 28.465 -20.302 -9.855 1.00 42.78 207 LYS A O 1
ATOM 1405 N N . GLU A 1 190 ? 26.483 -19.420 -10.424 1.00 37.53 208 GLU A N 1
ATOM 1406 C CA . GLU A 1 190 ? 27.041 -18.604 -11.505 1.00 36.28 208 GLU A CA 1
ATOM 1407 C C . GLU A 1 190 ? 27.985 -17.543 -10.952 1.00 36.86 208 GLU A C 1
ATOM 1408 O O . GLU A 1 190 ? 27.664 -16.873 -9.968 1.00 36.79 208 GLU A O 1
ATOM 1414 N N . GLU A 1 191 ? 29.153 -17.405 -11.579 1.00 36.70 209 GLU A N 1
ATOM 1415 C CA . GLU A 1 191 ? 30.179 -16.487 -11.095 1.00 36.23 209 GLU A CA 1
ATOM 1416 C C . GLU A 1 191 ? 30.967 -15.843 -12.235 1.00 35.65 209 GLU A C 1
ATOM 1417 O O . GLU A 1 191 ? 31.439 -16.528 -13.132 1.00 37.38 209 GLU A O 1
ATOM 1423 N N . ALA A 1 192 ? 31.107 -14.522 -12.178 1.00 34.33 210 ALA A N 1
ATOM 1424 C CA . ALA A 1 192 ? 31.982 -13.785 -13.084 1.00 34.37 210 ALA A CA 1
ATOM 1425 C C . ALA A 1 192 ? 32.753 -12.719 -12.303 1.00 34.89 210 ALA A C 1
ATOM 1426 O O . ALA A 1 192 ? 32.301 -12.279 -11.245 1.00 34.55 210 ALA A O 1
ATOM 1428 N N . HIS A 1 193 ? 33.915 -12.317 -12.812 1.00 34.29 211 HIS A N 1
ATOM 1429 C CA . HIS A 1 193 ? 34.676 -11.239 -12.188 1.00 33.65 211 HIS A CA 1
ATOM 1430 C C . HIS A 1 193 ? 34.805 -10.049 -13.094 1.00 34.85 211 HIS A C 1
ATOM 1431 O O . HIS A 1 193 ? 34.803 -10.178 -14.324 1.00 36.04 211 HIS A O 1
ATOM 1438 N N . GLY A 1 194 ? 34.897 -8.871 -12.481 1.00 33.92 212 GLY A N 1
ATOM 1439 C CA . GLY A 1 194 ? 35.257 -7.650 -13.183 1.00 32.66 212 GLY A CA 1
ATOM 1440 C C . GLY A 1 194 ? 36.489 -7.135 -12.486 1.00 33.85 212 GLY A C 1
ATOM 1441 O O . GLY A 1 194 ? 36.529 -7.075 -11.252 1.00 33.47 212 GLY A O 1
ATOM 1442 N N . VAL A 1 195 ? 37.512 -6.805 -13.270 1.00 33.75 213 VAL A N 1
ATOM 1443 C CA . VAL A 1 195 ? 38.792 -6.385 -12.715 1.00 34.25 213 VAL A CA 1
ATOM 1444 C C . VAL A 1 195 ? 39.212 -5.086 -13.371 1.00 34.37 213 VAL A C 1
ATOM 1445 O O . VAL A 1 195 ? 39.301 -5.002 -14.600 1.00 33.78 213 VAL A O 1
ATOM 1449 N N . TYR A 1 196 ? 39.439 -4.065 -12.550 1.00 33.91 214 TYR A N 1
ATOM 1450 C CA . TYR A 1 196 ? 39.913 -2.795 -13.053 1.00 34.35 214 TYR A CA 1
ATOM 1451 C C . TYR A 1 196 ? 41.416 -2.730 -12.866 1.00 36.28 214 TYR A C 1
ATOM 1452 O O . TYR A 1 196 ? 41.913 -2.738 -11.737 1.00 38.89 214 TYR A O 1
ATOM 1461 N N . VAL A 1 197 ? 42.126 -2.655 -13.986 1.00 36.54 215 VAL A N 1
ATOM 1462 C CA . VAL A 1 197 ? 43.560 -2.893 -14.029 1.00 37.92 215 VAL A CA 1
ATOM 1463 C C . VAL A 1 197 ? 44.387 -1.611 -14.065 1.00 39.74 215 VAL A C 1
ATOM 1464 O O . VAL A 1 197 ? 45.375 -1.511 -13.351 1.00 43.19 215 VAL A O 1
ATOM 1468 N N . SER A 1 198 ? 44.003 -0.642 -14.896 1.00 40.03 216 SER A N 1
ATOM 1469 C CA . SER A 1 198 ? 44.626 0.688 -14.865 1.00 40.21 216 SER A CA 1
ATOM 1470 C C . SER A 1 198 ? 43.716 1.775 -15.392 1.00 38.76 216 SER A C 1
ATOM 1471 O O . SER A 1 198 ? 42.892 1.536 -16.284 1.00 38.62 216 SER A O 1
ATOM 1474 N N . GLY A 1 199 ? 43.883 2.968 -14.823 1.00 38.05 217 GLY A N 1
ATOM 1475 C CA . GLY A 1 199 ? 43.212 4.172 -15.290 1.00 38.16 217 GLY A CA 1
ATOM 1476 C C . GLY A 1 199 ? 43.780 4.621 -16.628 1.00 39.32 217 GLY A C 1
ATOM 1477 O O . GLY A 1 199 ? 44.792 4.090 -17.096 1.00 39.90 217 GLY A O 1
ATOM 1478 N N . TYR A 1 200 ? 43.114 5.596 -17.241 1.00 40.34 218 TYR A N 1
ATOM 1479 C CA . TYR A 1 200 ? 43.502 6.125 -18.546 1.00 41.47 218 TYR A CA 1
ATOM 1480 C C . TYR A 1 200 ? 44.737 7.019 -18.444 1.00 43.09 218 TYR A C 1
ATOM 1481 O O . TYR A 1 200 ? 45.590 6.997 -19.327 1.00 45.03 218 TYR A O 1
ATOM 1490 N N . LEU A 1 201 ? 44.824 7.765 -17.340 1.00 44.00 219 LEU A N 1
ATOM 1491 C CA . LEU A 1 201 ? 45.787 8.860 -17.116 1.00 45.06 219 LEU A CA 1
ATOM 1492 C C . LEU A 1 201 ? 45.473 10.079 -17.967 1.00 45.79 219 LEU A C 1
ATOM 1493 O O . LEU A 1 201 ? 44.800 11.002 -17.511 1.00 45.37 219 LEU A O 1
ATOM 1498 N N . ALA B 1 2 ? 49.661 18.643 -22.293 1.00 50.48 20 ALA B N 1
ATOM 1499 C CA . ALA B 1 2 ? 48.543 18.092 -23.121 1.00 51.48 20 ALA B CA 1
ATOM 1500 C C . ALA B 1 2 ? 47.303 17.938 -22.253 1.00 51.28 20 ALA B C 1
ATOM 1501 O O . ALA B 1 2 ? 47.324 17.167 -21.288 1.00 53.93 20 ALA B O 1
ATOM 1503 N N . VAL B 1 3 ? 46.224 18.653 -22.577 1.00 48.06 21 VAL B N 1
ATOM 1504 C CA . VAL B 1 3 ? 45.054 18.642 -21.677 1.00 45.36 21 VAL B CA 1
ATOM 1505 C C . VAL B 1 3 ? 43.922 17.667 -22.035 1.00 44.00 21 VAL B C 1
ATOM 1506 O O . VAL B 1 3 ? 43.415 17.631 -23.163 1.00 43.47 21 VAL B O 1
ATOM 1510 N N . THR B 1 4 ? 43.572 16.873 -21.024 1.00 38.52 22 THR B N 1
ATOM 1511 C CA . THR B 1 4 ? 42.617 15.793 -21.099 1.00 35.60 22 THR B CA 1
ATOM 1512 C C . THR B 1 4 ? 41.561 16.020 -20.016 1.00 34.05 22 THR B C 1
ATOM 1513 O O . THR B 1 4 ? 41.872 16.406 -18.905 1.00 34.22 22 THR B O 1
ATOM 1517 N N . ALA B 1 5 ? 40.310 15.787 -20.369 1.00 32.23 23 ALA B N 1
ATOM 1518 C CA . ALA B 1 5 ? 39.199 15.937 -19.470 1.00 32.37 23 ALA B CA 1
ATOM 1519 C C . ALA B 1 5 ? 38.378 14.666 -19.575 1.00 32.84 23 ALA B C 1
ATOM 1520 O O . ALA B 1 5 ? 38.322 14.046 -20.645 1.00 34.49 23 ALA B O 1
ATOM 1522 N N . PHE B 1 6 ? 37.730 14.271 -18.485 1.00 30.58 24 PHE B N 1
ATOM 1523 C CA . PHE B 1 6 ? 36.809 13.152 -18.605 1.00 28.80 24 PHE B CA 1
ATOM 1524 C C . PHE B 1 6 ? 35.418 13.674 -18.848 1.00 28.14 24 PHE B C 1
ATOM 1525 O O . PHE B 1 6 ? 35.130 14.840 -18.544 1.00 28.17 24 PHE B O 1
ATOM 1533 N N . LEU B 1 7 ? 34.589 12.838 -19.475 1.00 25.92 25 LEU B N 1
ATOM 1534 C CA . LEU B 1 7 ? 33.215 13.187 -19.784 1.00 25.05 25 LEU B CA 1
ATOM 1535 C C . LEU B 1 7 ? 32.522 13.703 -18.498 1.00 27.55 25 LEU B C 1
ATOM 1536 O O . LEU B 1 7 ? 32.559 13.033 -17.473 1.00 25.58 25 LEU B O 1
ATOM 1541 N N . GLY B 1 8 ? 31.950 14.907 -18.572 1.00 27.71 26 GLY B N 1
ATOM 1542 C CA . GLY B 1 8 ? 31.243 15.526 -17.467 1.00 29.74 26 GLY B CA 1
ATOM 1543 C C . GLY B 1 8 ? 32.061 16.481 -16.611 1.00 31.77 26 GLY B C 1
ATOM 1544 O O . GLY B 1 8 ? 31.512 17.149 -15.737 1.00 32.59 26 GLY B O 1
ATOM 1545 N N . GLU B 1 9 ? 33.366 16.552 -16.862 1.00 31.33 27 GLU B N 1
ATOM 1546 C CA . GLU B 1 9 ? 34.259 17.407 -16.087 1.00 30.99 27 GLU B CA 1
ATOM 1547 C C . GLU B 1 9 ? 34.330 18.832 -16.619 1.00 30.65 27 GLU B C 1
ATOM 1548 O O . GLU B 1 9 ? 34.214 19.075 -17.827 1.00 32.61 27 GLU B O 1
ATOM 1554 N N . ARG B 1 10 ? 34.522 19.770 -15.698 1.00 30.16 28 ARG B N 1
ATOM 1555 C CA . ARG B 1 10 ? 34.951 21.120 -16.028 1.00 29.68 28 ARG B CA 1
ATOM 1556 C C . ARG B 1 10 ? 36.404 21.084 -16.488 1.00 29.04 28 ARG B C 1
ATOM 1557 O O . ARG B 1 10 ? 37.223 20.370 -15.936 1.00 28.54 28 ARG B O 1
ATOM 1565 N N . VAL B 1 11 ? 36.726 21.843 -17.516 1.00 28.77 29 VAL B N 1
ATOM 1566 C CA . VAL B 1 11 ? 38.100 21.864 -17.988 1.00 29.10 29 VAL B CA 1
ATOM 1567 C C . VAL B 1 11 ? 38.398 23.215 -18.605 1.00 28.06 29 VAL B C 1
ATOM 1568 O O . VAL B 1 11 ? 37.504 23.916 -19.084 1.00 27.66 29 VAL B O 1
ATOM 1572 N N . THR B 1 12 ? 39.668 23.577 -18.557 1.00 28.74 30 THR B N 1
ATOM 1573 C CA . THR B 1 12 ? 40.085 24.912 -18.890 1.00 29.66 30 THR B CA 1
ATOM 1574 C C . THR B 1 12 ? 41.153 24.872 -19.996 1.00 29.38 30 THR B C 1
ATOM 1575 O O . THR B 1 12 ? 42.042 24.035 -19.986 1.00 29.81 30 THR B O 1
ATOM 1579 N N . LEU B 1 13 ? 41.038 25.753 -20.968 1.00 28.37 31 LEU B N 1
ATOM 1580 C CA . LEU B 1 13 ? 42.111 25.900 -21.958 1.00 28.47 31 LEU B CA 1
ATOM 1581 C C . LEU B 1 13 ? 42.618 27.330 -21.847 1.00 26.89 31 LEU B C 1
ATOM 1582 O O . LEU B 1 13 ? 41.825 28.239 -21.600 1.00 26.31 31 LEU B O 1
ATOM 1587 N N . THR B 1 14 ? 43.920 27.546 -22.010 1.00 28.15 32 THR B N 1
ATOM 1588 C CA . THR B 1 14 ? 44.448 28.905 -21.910 1.00 28.40 32 THR B CA 1
ATOM 1589 C C . THR B 1 14 ? 45.210 29.370 -23.137 1.00 30.31 32 THR B C 1
ATOM 1590 O O . THR B 1 14 ? 45.792 28.580 -23.867 1.00 30.88 32 THR B O 1
ATOM 1594 N N . SER B 1 15 ? 45.181 30.681 -23.335 1.00 31.12 33 SER B N 1
ATOM 1595 C CA . SER B 1 15 ? 46.113 31.382 -24.175 1.00 33.54 33 SER B CA 1
ATOM 1596 C C . SER B 1 15 ? 46.590 32.621 -23.401 1.00 33.19 33 SER B C 1
ATOM 1597 O O . SER B 1 15 ? 46.114 32.900 -22.293 1.00 32.43 33 SER B O 1
ATOM 1600 N N . TYR B 1 16 ? 47.534 33.361 -23.970 1.00 33.24 34 TYR B N 1
ATOM 1601 C CA . TYR B 1 16 ? 48.107 34.493 -23.260 1.00 32.73 34 TYR B CA 1
ATOM 1602 C C . TYR B 1 16 ? 48.720 35.515 -24.179 1.00 34.18 34 TYR B C 1
ATOM 1603 O O . TYR B 1 16 ? 49.125 35.199 -25.301 1.00 35.20 34 TYR B O 1
ATOM 1612 N N . TRP B 1 17 ? 48.782 36.748 -23.687 1.00 34.07 35 TRP B N 1
ATOM 1613 C CA . TRP B 1 17 ? 49.527 37.801 -24.354 1.00 34.52 35 TRP B CA 1
ATOM 1614 C C . TRP B 1 17 ? 50.910 37.837 -23.789 1.00 36.27 35 TRP B C 1
ATOM 1615 O O . TRP B 1 17 ? 51.097 37.780 -22.560 1.00 34.33 35 TRP B O 1
ATOM 1626 N N . ARG B 1 18 ? 51.888 37.936 -24.683 1.00 36.41 36 ARG B N 1
ATOM 1627 C CA . ARG B 1 18 ? 53.281 37.735 -24.325 1.00 39.45 36 ARG B CA 1
ATOM 1628 C C . ARG B 1 18 ? 53.778 38.840 -23.410 1.00 39.36 36 ARG B C 1
ATOM 1629 O O . ARG B 1 18 ? 54.505 38.573 -22.459 1.00 40.62 36 ARG B O 1
ATOM 1637 N N . ARG B 1 19 ? 53.383 40.076 -23.705 1.00 38.81 37 ARG B N 1
ATOM 1638 C CA . ARG B 1 19 ? 53.722 41.207 -22.860 1.00 39.27 37 ARG B CA 1
ATOM 1639 C C . ARG B 1 19 ? 52.824 41.214 -21.619 1.00 37.29 37 ARG B C 1
ATOM 1640 O O . ARG B 1 19 ? 51.666 41.609 -21.653 1.00 34.86 37 ARG B O 1
ATOM 1648 N N . VAL B 1 20 ? 53.428 40.757 -20.535 1.00 38.56 38 VAL B N 1
ATOM 1649 C CA . VAL B 1 20 ? 52.824 40.521 -19.230 1.00 37.71 38 VAL B CA 1
ATOM 1650 C C . VAL B 1 20 ? 52.086 41.716 -18.602 1.00 36.85 38 VAL B C 1
ATOM 1651 O O . VAL B 1 20 ? 51.176 41.542 -17.801 1.00 37.55 38 VAL B O 1
ATOM 1655 N N . SER B 1 21 ? 52.473 42.925 -18.980 1.00 37.88 39 SER B N 1
ATOM 1656 C CA . SER B 1 21 ? 51.841 44.134 -18.481 1.00 38.09 39 SER B CA 1
ATOM 1657 C C . SER B 1 21 ? 50.517 44.438 -19.187 1.00 37.09 39 SER B C 1
ATOM 1658 O O . SER B 1 21 ? 49.778 45.338 -18.781 1.00 36.51 39 SER B O 1
ATOM 1661 N N . LEU B 1 22 ? 50.230 43.696 -20.252 1.00 36.39 40 LEU B N 1
ATOM 1662 C CA . LEU B 1 22 ? 48.978 43.849 -20.982 1.00 34.97 40 LEU B CA 1
ATOM 1663 C C . LEU B 1 22 ? 47.970 42.777 -20.596 1.00 32.77 40 LEU B C 1
ATOM 1664 O O . LEU B 1 22 ? 48.345 41.710 -20.106 1.00 32.40 40 LEU B O 1
ATOM 1669 N N . GLY B 1 23 ? 46.693 43.075 -20.805 1.00 32.31 41 GLY B N 1
ATOM 1670 C CA . GLY B 1 23 ? 45.613 42.151 -20.463 1.00 32.09 41 GLY B CA 1
ATOM 1671 C C . GLY B 1 23 ? 44.288 42.551 -21.097 1.00 33.21 41 GLY B C 1
ATOM 1672 O O . GLY B 1 23 ? 43.957 42.070 -22.196 1.00 33.86 41 GLY B O 1
ATOM 1673 N N . PRO B 1 24 ? 43.533 43.456 -20.432 1.00 32.23 42 PRO B N 1
ATOM 1674 C CA . PRO B 1 24 ? 42.177 43.828 -20.865 1.00 31.47 42 PRO B CA 1
ATOM 1675 C C . PRO B 1 24 ? 42.130 44.459 -22.262 1.00 31.72 42 PRO B C 1
ATOM 1676 O O . PRO B 1 24 ? 41.072 44.466 -22.890 1.00 32.71 42 PRO B O 1
ATOM 1680 N N . GLU B 1 25 ? 43.268 44.975 -22.719 1.00 32.53 43 GLU B N 1
ATOM 1681 C CA . GLU B 1 25 ? 43.399 45.638 -24.026 1.00 34.09 43 GLU B CA 1
ATOM 1682 C C . GLU B 1 25 ? 43.372 44.656 -25.187 1.00 33.95 43 GLU B C 1
ATOM 1683 O O . GLU B 1 25 ? 43.159 45.052 -26.334 1.00 41.40 43 GLU B O 1
ATOM 1689 N N . ILE B 1 26 ? 43.645 43.389 -24.915 1.00 31.93 44 ILE B N 1
ATOM 1690 C CA . ILE B 1 26 ? 43.719 42.400 -25.980 1.00 32.33 44 ILE B CA 1
ATOM 1691 C C . ILE B 1 26 ? 42.312 41.961 -26.365 1.00 34.11 44 ILE B C 1
ATOM 1692 O O . ILE B 1 26 ? 41.519 41.577 -25.500 1.00 32.60 44 ILE B O 1
ATOM 1697 N N . GLU B 1 27 ? 41.994 42.049 -27.657 1.00 34.57 45 GLU B N 1
ATOM 1698 C CA . GLU B 1 27 ? 40.743 41.490 -28.160 1.00 35.35 45 GLU B CA 1
ATOM 1699 C C . GLU B 1 27 ? 40.996 40.018 -28.346 1.00 34.01 45 GLU B C 1
ATOM 1700 O O . GLU B 1 27 ? 41.913 39.636 -29.073 1.00 34.65 45 GLU B O 1
ATOM 1706 N N . VAL B 1 28 ? 40.176 39.200 -27.693 1.00 32.17 46 VAL B N 1
ATOM 1707 C CA . VAL B 1 28 ? 40.361 37.759 -27.652 1.00 30.76 46 VAL B CA 1
ATOM 1708 C C . VAL B 1 28 ? 39.133 37.114 -28.282 1.00 31.70 46 VAL B C 1
ATOM 1709 O O . VAL B 1 28 ? 38.001 37.474 -27.944 1.00 33.13 46 VAL B O 1
ATOM 1713 N N . SER B 1 29 ? 39.346 36.182 -29.208 1.00 31.25 47 SER B N 1
ATOM 1714 C CA . SER B 1 29 ? 38.250 35.356 -29.710 1.00 30.47 47 SER B CA 1
ATOM 1715 C C . SER B 1 29 ? 38.669 33.906 -29.762 1.00 30.62 47 SER B C 1
ATOM 1716 O O . SER B 1 29 ? 39.775 33.595 -30.201 1.00 30.84 47 SER B O 1
ATOM 1719 N N . TRP B 1 30 ? 37.799 33.036 -29.239 1.00 30.19 48 TRP B N 1
ATOM 1720 C CA . TRP B 1 30 ? 38.038 31.593 -29.173 1.00 28.58 48 TRP B CA 1
ATOM 1721 C C . TRP B 1 30 ? 37.229 30.907 -30.213 1.00 28.42 48 TRP B C 1
ATOM 1722 O O . TRP B 1 30 ? 36.038 31.191 -30.358 1.00 27.80 48 TRP B O 1
ATOM 1733 N N . PHE B 1 31 ? 37.869 30.000 -30.948 1.00 28.75 49 PHE B N 1
ATOM 1734 C CA . PHE B 1 31 ? 37.198 29.242 -31.996 1.00 29.63 49 PHE B CA 1
ATOM 1735 C C . PHE B 1 31 ? 37.305 27.745 -31.742 1.00 29.43 49 PHE B C 1
ATOM 1736 O O . PHE B 1 31 ? 38.342 27.259 -31.288 1.00 28.21 49 PHE B O 1
ATOM 1744 N N . LYS B 1 32 ? 36.239 27.017 -32.063 1.00 31.01 50 LYS B N 1
ATOM 1745 C CA . LYS B 1 32 ? 36.310 25.562 -32.159 1.00 33.16 50 LYS B CA 1
ATOM 1746 C C . LYS B 1 32 ? 36.653 25.198 -33.599 1.00 35.14 50 LYS B C 1
ATOM 1747 O O . LYS B 1 32 ? 35.957 25.598 -34.514 1.00 36.01 50 LYS B O 1
ATOM 1753 N N . LEU B 1 33 ? 37.710 24.424 -33.794 1.00 37.09 51 LEU B N 1
ATOM 1754 C CA . LEU B 1 33 ? 38.076 24.026 -35.128 1.00 39.87 51 LEU B CA 1
ATOM 1755 C C . LEU B 1 33 ? 37.293 22.807 -35.587 1.00 43.26 51 LEU B C 1
ATOM 1756 O O . LEU B 1 33 ? 37.276 21.778 -34.919 1.00 40.08 51 LEU B O 1
ATOM 1761 N N . GLY B 1 34 ? 36.638 22.948 -36.740 1.00 50.56 52 GLY B N 1
ATOM 1762 C CA . GLY B 1 34 ? 35.842 21.882 -37.353 1.00 55.76 52 GLY B CA 1
ATOM 1763 C C . GLY B 1 34 ? 36.599 21.149 -38.450 1.00 63.94 52 GLY B C 1
ATOM 1764 O O . GLY B 1 34 ? 37.658 21.617 -38.898 1.00 67.51 52 GLY B O 1
ATOM 1765 N N . PRO B 1 35 ? 36.028 20.030 -38.943 1.00 65.62 53 PRO B N 1
ATOM 1766 C CA . PRO B 1 35 ? 36.794 19.009 -39.658 1.00 66.80 53 PRO B CA 1
ATOM 1767 C C . PRO B 1 35 ? 37.353 19.457 -41.015 1.00 70.08 53 PRO B C 1
ATOM 1768 O O . PRO B 1 35 ? 38.089 18.699 -41.646 1.00 70.38 53 PRO B O 1
ATOM 1772 N N . GLY B 1 36 ? 37.007 20.664 -41.455 1.00 69.48 54 GLY B N 1
ATOM 1773 C CA . GLY B 1 36 ? 37.572 21.219 -42.683 1.00 75.92 54 GLY B CA 1
ATOM 1774 C C . GLY B 1 36 ? 38.569 22.308 -42.350 1.00 77.82 54 GLY B C 1
ATOM 1775 O O . GLY B 1 36 ? 38.799 23.221 -43.152 1.00 74.13 54 GLY B O 1
ATOM 1776 N N . GLU B 1 37 ? 39.150 22.211 -41.148 1.00 78.72 55 GLU B N 1
ATOM 1777 C CA . GLU B 1 37 ? 40.043 23.242 -40.613 1.00 78.97 55 GLU B CA 1
ATOM 1778 C C . GLU B 1 37 ? 39.245 24.537 -40.358 1.00 76.49 55 GLU B C 1
ATOM 1779 O O . GLU B 1 37 ? 39.824 25.617 -40.191 1.00 75.65 55 GLU B O 1
ATOM 1785 N N . GLU B 1 38 ? 37.915 24.402 -40.328 1.00 72.97 56 GLU B N 1
ATOM 1786 C CA . GLU B 1 38 ? 36.982 25.517 -40.159 1.00 67.73 56 GLU B CA 1
ATOM 1787 C C . GLU B 1 38 ? 36.961 26.024 -38.729 1.00 60.28 56 GLU B C 1
ATOM 1788 O O . GLU B 1 38 ? 37.077 25.251 -37.783 1.00 54.21 56 GLU B O 1
ATOM 1794 N N . GLN B 1 39 ? 36.790 27.337 -38.607 1.00 56.30 57 GLN B N 1
ATOM 1795 C CA . GLN B 1 39 ? 36.703 28.043 -37.341 1.00 50.98 57 GLN B CA 1
ATOM 1796 C C . GLN B 1 39 ? 35.251 28.357 -37.048 1.00 47.90 57 GLN B C 1
ATOM 1797 O O . GLN B 1 39 ? 34.602 29.032 -37.839 1.00 51.90 57 GLN B O 1
ATOM 1803 N N . VAL B 1 40 ? 34.732 27.879 -35.928 1.00 41.51 58 VAL B N 1
ATOM 1804 C CA . VAL B 1 40 ? 33.419 28.337 -35.476 1.00 39.54 58 VAL B CA 1
ATOM 1805 C C . VAL B 1 40 ? 33.618 29.180 -34.221 1.00 36.00 58 VAL B C 1
ATOM 1806 O O . VAL B 1 40 ? 34.215 28.722 -33.249 1.00 35.93 58 VAL B O 1
ATOM 1810 N N . LEU B 1 41 ? 33.122 30.409 -34.245 1.00 34.80 59 LEU B N 1
ATOM 1811 C CA . LEU B 1 41 ? 33.296 31.320 -33.127 1.00 32.87 59 LEU B CA 1
ATOM 1812 C C . LEU B 1 41 ? 32.580 30.846 -31.848 1.00 31.63 59 LEU B C 1
ATOM 1813 O O . LEU B 1 41 ? 31.364 30.722 -31.823 1.00 31.91 59 LEU B O 1
ATOM 1818 N N . ILE B 1 42 ? 33.341 30.579 -30.792 1.00 31.16 60 ILE B N 1
ATOM 1819 C CA . ILE B 1 42 ? 32.735 30.267 -29.479 1.00 29.42 60 ILE B CA 1
ATOM 1820 C C . ILE B 1 42 ? 32.313 31.568 -28.809 1.00 30.69 60 ILE B C 1
ATOM 1821 O O . ILE B 1 42 ? 31.130 31.775 -28.547 1.00 32.91 60 ILE B O 1
ATOM 1826 N N . GLY B 1 43 ? 33.271 32.457 -28.555 1.00 31.31 61 GLY B N 1
ATOM 1827 C CA . GLY B 1 43 ? 32.959 33.766 -27.994 1.00 30.75 61 GLY B CA 1
ATOM 1828 C C . GLY B 1 43 ? 34.114 34.739 -28.043 1.00 31.01 61 GLY B C 1
ATOM 1829 O O . GLY B 1 43 ? 35.242 34.359 -28.351 1.00 30.77 61 GLY B O 1
ATOM 1830 N N . ARG B 1 44 ? 33.821 35.993 -27.714 1.00 31.90 62 ARG B N 1
ATOM 1831 C CA . ARG B 1 44 ? 34.799 37.067 -27.725 1.00 34.08 62 ARG B CA 1
ATOM 1832 C C . ARG B 1 44 ? 34.930 37.753 -26.361 1.00 33.54 62 ARG B C 1
ATOM 1833 O O . ARG B 1 44 ? 34.011 37.732 -25.542 1.00 35.46 62 ARG B O 1
ATOM 1841 N N . MET B 1 45 ? 36.093 38.354 -26.138 1.00 33.55 63 MET B N 1
ATOM 1842 C CA . MET B 1 45 ? 36.380 39.136 -24.944 1.00 34.11 63 MET B CA 1
ATOM 1843 C C . MET B 1 45 ? 37.257 40.336 -25.306 1.00 34.31 63 MET B C 1
ATOM 1844 O O . MET B 1 45 ? 38.175 40.226 -26.126 1.00 36.21 63 MET B O 1
ATOM 1849 N N . HIS B 1 46 ? 36.945 41.471 -24.689 1.00 33.34 64 HIS B N 1
ATOM 1850 C CA . HIS B 1 46 ? 37.680 42.722 -24.818 1.00 32.69 64 HIS B CA 1
ATOM 1851 C C . HIS B 1 46 ? 37.303 43.573 -23.628 1.00 33.19 64 HIS B C 1
ATOM 1852 O O . HIS B 1 46 ? 36.121 43.739 -23.341 1.00 34.45 64 HIS B O 1
ATOM 1859 N N . HIS B 1 47 ? 38.294 44.119 -22.925 1.00 33.10 65 HIS B N 1
ATOM 1860 C CA . HIS B 1 47 ? 38.070 44.890 -21.681 1.00 33.61 65 HIS B CA 1
ATOM 1861 C C . HIS B 1 47 ? 37.123 44.284 -20.689 1.00 33.76 65 HIS B C 1
ATOM 1862 O O . HIS B 1 47 ? 36.295 44.977 -20.100 1.00 34.69 65 HIS B O 1
ATOM 1869 N N . ASP B 1 48 ? 37.256 42.976 -20.495 1.00 33.20 66 ASP B N 1
ATOM 1870 C CA . ASP B 1 48 ? 36.473 42.238 -19.501 1.00 34.91 66 ASP B CA 1
ATOM 1871 C C . ASP B 1 48 ? 34.972 42.291 -19.777 1.00 36.14 66 ASP B C 1
ATOM 1872 O O . ASP B 1 48 ? 34.149 42.098 -18.880 1.00 35.42 66 ASP B O 1
ATOM 1877 N N . VAL B 1 49 ? 34.637 42.572 -21.032 1.00 35.69 67 VAL B N 1
ATOM 1878 C CA . VAL B 1 49 ? 33.306 42.328 -21.551 1.00 35.83 67 VAL B CA 1
ATOM 1879 C C . VAL B 1 49 ? 33.398 41.035 -22.354 1.00 36.58 67 VAL B C 1
ATOM 1880 O O . VAL B 1 49 ? 34.221 40.926 -23.274 1.00 37.34 67 VAL B O 1
ATOM 1884 N N . ILE B 1 50 ? 32.571 40.055 -21.992 1.00 36.20 68 ILE B N 1
ATOM 1885 C CA . ILE B 1 50 ? 32.578 38.748 -22.637 1.00 35.28 68 ILE B CA 1
ATOM 1886 C C . ILE B 1 50 ? 31.227 38.521 -23.303 1.00 36.73 68 ILE B C 1
ATOM 1887 O O . ILE B 1 50 ? 30.193 38.820 -22.716 1.00 37.69 68 ILE B O 1
ATOM 1892 N N . PHE B 1 51 ? 31.243 38.029 -24.541 1.00 36.65 69 PHE B N 1
ATOM 1893 C CA . PHE B 1 51 ? 30.022 37.580 -25.203 1.00 37.56 69 PHE B CA 1
ATOM 1894 C C . PHE B 1 51 ? 30.225 36.184 -25.794 1.00 37.48 69 PHE B C 1
ATOM 1895 O O . PHE B 1 51 ? 31.138 35.960 -26.596 1.00 38.11 69 PHE B O 1
ATOM 1903 N N . ILE B 1 52 ? 29.386 35.246 -25.368 1.00 37.43 70 ILE B N 1
ATOM 1904 C CA . ILE B 1 52 ? 29.454 33.876 -25.846 1.00 36.78 70 ILE B CA 1
ATOM 1905 C C . ILE B 1 52 ? 28.319 33.642 -26.824 1.00 39.28 70 ILE B C 1
ATOM 1906 O O . ILE B 1 52 ? 27.146 33.856 -26.503 1.00 41.85 70 ILE B O 1
ATOM 1911 N N . GLU B 1 53 ? 28.676 33.202 -28.022 1.00 39.32 71 GLU B N 1
ATOM 1912 C CA . GLU B 1 53 ? 27.696 32.895 -29.049 1.00 41.46 71 GLU B CA 1
ATOM 1913 C C . GLU B 1 53 ? 26.632 31.925 -28.542 1.00 41.95 71 GLU B C 1
ATOM 1914 O O . GLU B 1 53 ? 26.927 31.011 -27.758 1.00 41.59 71 GLU B O 1
ATOM 1920 N N . TRP B 1 54 ? 25.397 32.131 -28.993 1.00 43.85 72 TRP B N 1
ATOM 1921 C CA . TRP B 1 54 ? 24.255 31.376 -28.488 1.00 44.46 72 TRP B CA 1
ATOM 1922 C C . TRP B 1 54 ? 24.355 29.880 -28.594 1.00 43.56 72 TRP B C 1
ATOM 1923 O O . TRP B 1 54 ? 23.995 29.194 -27.645 1.00 43.74 72 TRP B O 1
ATOM 1934 N N . PRO B 1 55 ? 24.870 29.337 -29.718 1.00 43.51 73 PRO B N 1
ATOM 1935 C CA . PRO B 1 55 ? 24.981 27.869 -29.728 1.00 41.88 73 PRO B CA 1
ATOM 1936 C C . PRO B 1 55 ? 25.940 27.297 -28.672 1.00 39.74 73 PRO B C 1
ATOM 1937 O O . PRO B 1 55 ? 25.893 26.101 -28.398 1.00 40.17 73 PRO B O 1
ATOM 1941 N N . PHE B 1 56 ? 26.795 28.137 -28.089 1.00 38.78 74 PHE B N 1
ATOM 1942 C CA . PHE B 1 56 ? 27.781 27.682 -27.103 1.00 35.71 74 PHE B CA 1
ATOM 1943 C C . PHE B 1 56 ? 27.478 28.127 -25.675 1.00 34.89 74 PHE B C 1
ATOM 1944 O O . PHE B 1 56 ? 28.155 27.714 -24.738 1.00 33.02 74 PHE B O 1
ATOM 1952 N N . ARG B 1 57 ? 26.468 28.973 -25.523 1.00 36.93 75 ARG B N 1
ATOM 1953 C CA . ARG B 1 57 ? 26.121 29.559 -24.238 1.00 38.87 75 ARG B CA 1
ATOM 1954 C C . ARG B 1 57 ? 25.789 28.494 -23.202 1.00 39.13 75 ARG B C 1
ATOM 1955 O O . ARG B 1 57 ? 24.911 27.664 -23.415 1.00 41.45 75 ARG B O 1
ATOM 1963 N N . GLY B 1 58 ? 26.494 28.513 -22.079 1.00 39.98 76 GLY B N 1
ATOM 1964 C CA . GLY B 1 58 ? 26.249 27.541 -21.016 1.00 39.30 76 GLY B CA 1
ATOM 1965 C C . GLY B 1 58 ? 27.211 26.377 -21.121 1.00 39.81 76 GLY B C 1
ATOM 1966 O O . GLY B 1 58 ? 27.476 25.700 -20.131 1.00 41.99 76 GLY B O 1
ATOM 1967 N N . PHE B 1 59 ? 27.745 26.147 -22.320 1.00 35.94 77 PHE B N 1
ATOM 1968 C CA . PHE B 1 59 ? 28.692 25.060 -22.541 1.00 31.93 77 PHE B CA 1
ATOM 1969 C C . PHE B 1 59 ? 30.125 25.559 -22.440 1.00 29.56 77 PHE B C 1
ATOM 1970 O O . PHE B 1 59 ? 31.021 24.838 -22.007 1.00 29.78 77 PHE B O 1
ATOM 1978 N N . PHE B 1 60 ? 30.330 26.809 -22.828 1.00 28.36 78 PHE B N 1
ATOM 1979 C CA . PHE B 1 60 ? 31.636 27.422 -22.728 1.00 26.10 78 PHE B CA 1
ATOM 1980 C C . PHE B 1 60 ? 31.530 28.771 -22.066 1.00 26.15 78 PHE B C 1
ATOM 1981 O O . PHE B 1 60 ? 30.541 29.480 -22.221 1.00 26.83 78 PHE B O 1
ATOM 1989 N N . ASP B 1 61 ? 32.576 29.144 -21.351 1.00 26.11 79 ASP B N 1
ATOM 1990 C CA . ASP B 1 61 ? 32.692 30.515 -20.900 1.00 28.02 79 ASP B CA 1
ATOM 1991 C C . ASP B 1 61 ? 34.101 31.001 -21.068 1.00 26.13 79 ASP B C 1
ATOM 1992 O O . ASP B 1 61 ? 35.021 30.198 -21.181 1.00 28.28 79 ASP B O 1
ATOM 1997 N N . ILE B 1 62 ? 34.270 32.319 -21.051 1.00 26.89 80 ILE B N 1
ATOM 1998 C CA . ILE B 1 62 ? 35.585 32.936 -21.179 1.00 27.26 80 ILE B CA 1
ATOM 1999 C C . ILE B 1 62 ? 35.849 33.919 -20.033 1.00 27.46 80 ILE B C 1
ATOM 2000 O O . ILE B 1 62 ? 34.965 34.694 -19.679 1.00 27.84 80 ILE B O 1
ATOM 2005 N N . HIS B 1 63 ? 37.059 33.890 -19.465 1.00 27.21 81 HIS B N 1
ATOM 2006 C CA . HIS B 1 63 ? 37.497 34.949 -18.553 1.00 27.32 81 HIS B CA 1
ATOM 2007 C C . HIS B 1 63 ? 38.970 35.255 -18.676 1.00 28.17 81 HIS B C 1
ATOM 2008 O O . HIS B 1 63 ? 39.727 34.512 -19.289 1.00 28.72 81 HIS B O 1
ATOM 2015 N N . ARG B 1 64 ? 39.382 36.385 -18.117 1.00 29.68 82 ARG B N 1
ATOM 2016 C CA . ARG B 1 64 ? 40.775 36.778 -18.122 1.00 29.54 82 ARG B CA 1
ATOM 2017 C C . ARG B 1 64 ? 41.330 36.871 -16.709 1.00 31.76 82 ARG B C 1
ATOM 2018 O O . ARG B 1 64 ? 40.617 37.235 -15.775 1.00 30.39 82 ARG B O 1
ATOM 2026 N N . SER B 1 65 ? 42.611 36.557 -16.562 1.00 31.24 83 SER B N 1
ATOM 2027 C CA . SER B 1 65 ? 43.342 37.060 -15.411 1.00 33.26 83 SER B CA 1
ATOM 2028 C C . SER B 1 65 ? 44.767 37.370 -15.829 1.00 31.49 83 SER B C 1
ATOM 2029 O O . SER B 1 65 ? 45.473 36.497 -16.352 1.00 30.23 83 SER B O 1
ATOM 2032 N N . ALA B 1 66 ? 45.153 38.624 -15.585 1.00 29.29 84 ALA B N 1
ATOM 2033 C CA . ALA B 1 66 ? 46.438 39.172 -15.957 1.00 30.29 84 ALA B CA 1
ATOM 2034 C C . ALA B 1 66 ? 46.569 39.117 -17.492 1.00 29.70 84 ALA B C 1
ATOM 2035 O O . ALA B 1 66 ? 45.710 39.638 -18.201 1.00 29.52 84 ALA B O 1
ATOM 2037 N N . ASN B 1 67 ? 47.609 38.474 -17.998 1.00 30.36 85 ASN B N 1
ATOM 2038 C CA . ASN B 1 67 ? 47.800 38.387 -19.444 1.00 31.05 85 ASN B CA 1
ATOM 2039 C C . ASN B 1 67 ? 47.217 37.082 -19.978 1.00 31.27 85 ASN B C 1
ATOM 2040 O O . ASN B 1 67 ? 47.457 36.717 -21.136 1.00 28.40 85 ASN B O 1
ATOM 2045 N N . THR B 1 68 ? 46.440 36.391 -19.126 1.00 29.72 86 THR B N 1
ATOM 2046 C CA . THR B 1 68 ? 45.970 35.042 -19.436 1.00 29.16 86 THR B CA 1
ATOM 2047 C C . THR B 1 68 ? 44.479 34.990 -19.761 1.00 29.91 86 THR B C 1
ATOM 2048 O O . THR B 1 68 ? 43.667 35.659 -19.125 1.00 30.61 86 THR B O 1
ATOM 2052 N N . PHE B 1 69 ? 44.140 34.202 -20.781 1.00 30.38 87 PHE B N 1
ATOM 2053 C CA . PHE B 1 69 ? 42.770 34.117 -21.297 1.00 29.85 87 PHE B CA 1
ATOM 2054 C C . PHE B 1 69 ? 42.256 32.674 -21.252 1.00 29.18 87 PHE B C 1
ATOM 2055 O O . PHE B 1 69 ? 42.801 31.791 -21.913 1.00 28.86 87 PHE B O 1
ATOM 2063 N N . PHE B 1 70 ? 41.225 32.444 -20.430 1.00 28.92 88 PHE B N 1
ATOM 2064 C CA . PHE B 1 70 ? 40.721 31.115 -20.117 1.00 26.16 88 PHE B CA 1
ATOM 2065 C C . PHE B 1 70 ? 39.484 30.810 -20.932 1.00 25.55 88 PHE B C 1
ATOM 2066 O O . PHE B 1 70 ? 38.579 31.648 -20.994 1.00 25.02 88 PHE B O 1
ATOM 2074 N N . LEU B 1 71 ? 39.449 29.624 -21.558 1.00 25.31 89 LEU B N 1
ATOM 2075 C CA . LEU B 1 71 ? 38.223 29.056 -22.131 1.00 24.68 89 LEU B CA 1
ATOM 2076 C C . LEU B 1 71 ? 37.753 27.937 -21.199 1.00 25.66 89 LEU B C 1
ATOM 2077 O O . LEU B 1 71 ? 38.432 26.913 -21.059 1.00 24.76 89 LEU B O 1
ATOM 2082 N N . VAL B 1 72 ? 36.607 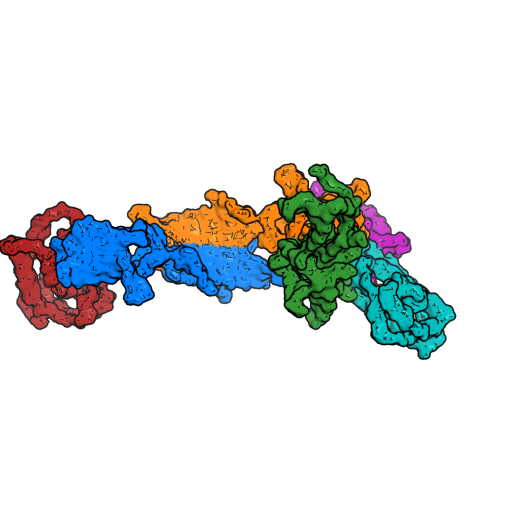28.142 -20.553 1.00 25.84 90 VAL B N 1
ATOM 2083 C CA . VAL B 1 72 ? 36.065 27.141 -19.633 1.00 27.14 90 VAL B CA 1
ATOM 2084 C C . VAL B 1 72 ? 35.025 26.300 -20.339 1.00 27.32 90 VAL B C 1
ATOM 2085 O O . VAL B 1 72 ? 34.047 26.829 -20.859 1.00 28.77 90 VAL B O 1
ATOM 2089 N N . VAL B 1 73 ? 35.238 24.997 -20.389 1.00 27.87 91 VAL B N 1
ATOM 2090 C CA . VAL B 1 73 ? 34.154 24.134 -20.807 1.00 29.37 91 VAL B CA 1
ATOM 2091 C C . VAL B 1 73 ? 33.534 23.580 -19.533 1.00 29.27 91 VAL B C 1
ATOM 2092 O O . VAL B 1 73 ? 34.217 22.981 -18.702 1.00 30.21 91 VAL B O 1
ATOM 2096 N N . THR B 1 74 ? 32.248 23.851 -19.362 1.00 30.97 92 THR B N 1
ATOM 2097 C CA . THR B 1 74 ? 31.586 23.663 -18.063 1.00 30.70 92 THR B CA 1
ATOM 2098 C C . THR B 1 74 ? 31.296 22.215 -17.711 1.00 30.68 92 THR B C 1
ATOM 2099 O O . THR B 1 74 ? 31.218 21.866 -16.530 1.00 33.12 92 THR B O 1
ATOM 2103 N N . ALA B 1 75 ? 31.101 21.379 -18.730 1.00 29.73 93 ALA B N 1
ATOM 2104 C CA . ALA B 1 75 ? 30.886 19.944 -18.552 1.00 29.34 93 ALA B CA 1
ATOM 2105 C C . ALA B 1 75 ? 31.296 19.224 -19.814 1.00 29.86 93 ALA B C 1
ATOM 2106 O O . ALA B 1 75 ? 30.486 19.073 -20.719 1.00 33.95 93 ALA B O 1
ATOM 2108 N N . ALA B 1 76 ? 32.548 18.778 -19.874 1.00 30.48 94 ALA B N 1
ATOM 2109 C CA . ALA B 1 76 ? 33.102 18.185 -21.095 1.00 29.71 94 ALA B CA 1
ATOM 2110 C C . ALA B 1 76 ? 32.212 17.082 -21.641 1.00 31.18 94 ALA B C 1
ATOM 2111 O O . ALA B 1 76 ? 31.719 16.221 -20.883 1.00 30.26 94 ALA B O 1
ATOM 2113 N N . ASN B 1 77 ? 31.840 17.170 -22.972 1.00 42.52 95 ASN B N 1
ATOM 2114 C CA . ASN B 1 77 ? 31.134 16.093 -23.656 1.00 40.16 95 ASN B CA 1
ATOM 2115 C C . ASN B 1 77 ? 31.947 15.724 -24.879 1.00 45.05 95 ASN B C 1
ATOM 2116 O O . ASN B 1 77 ? 32.866 16.458 -25.260 1.00 43.79 95 ASN B O 1
ATOM 2121 N N . ILE B 1 78 ? 31.681 14.563 -25.499 1.00 31.14 96 ILE B N 1
ATOM 2122 C CA . ILE B 1 78 ? 32.518 13.997 -26.551 1.00 30.41 96 ILE B CA 1
ATOM 2123 C C . ILE B 1 78 ? 32.673 14.935 -27.765 1.00 31.00 96 ILE B C 1
ATOM 2124 O O . ILE B 1 78 ? 33.748 14.998 -28.345 1.00 34.25 96 ILE B O 1
ATOM 2129 N N . SER B 1 79 ? 31.640 15.709 -28.089 1.00 31.74 97 SER B N 1
ATOM 2130 C CA . SER B 1 79 ? 31.728 16.695 -29.174 1.00 34.70 97 SER B CA 1
ATOM 2131 C C . SER B 1 79 ? 32.866 17.705 -28.984 1.00 35.03 97 SER B C 1
ATOM 2132 O O . SER B 1 79 ? 33.378 18.253 -29.965 1.00 34.95 97 SER B O 1
ATOM 2135 N N . HIS B 1 80 ? 33.261 17.936 -27.728 1.00 31.38 98 HIS B N 1
ATOM 2136 C CA . HIS B 1 80 ? 34.258 18.953 -27.388 1.00 30.21 98 HIS B CA 1
ATOM 2137 C C . HIS B 1 80 ? 35.669 18.502 -27.616 1.00 29.56 98 HIS B C 1
ATOM 2138 O O . HIS B 1 80 ? 36.600 19.316 -27.570 1.00 28.34 98 HIS B O 1
ATOM 2145 N N . ASP B 1 81 ? 35.850 17.198 -27.817 1.00 29.85 99 ASP B N 1
ATOM 2146 C CA . ASP B 1 81 ? 37.153 16.648 -28.141 1.00 30.80 99 ASP B CA 1
ATOM 2147 C C . ASP B 1 81 ? 37.615 17.304 -29.435 1.00 31.22 99 ASP B C 1
ATOM 2148 O O . ASP B 1 81 ? 36.841 17.408 -30.368 1.00 32.10 99 ASP B O 1
ATOM 2153 N N . GLY B 1 82 ? 38.857 17.775 -29.462 1.00 30.96 100 GLY B N 1
ATOM 2154 C CA . GLY B 1 82 ? 39.453 18.317 -30.676 1.00 31.91 100 GLY B CA 1
ATOM 2155 C C . GLY B 1 82 ? 40.165 19.623 -30.400 1.00 32.25 100 GLY B C 1
ATOM 2156 O O . GLY B 1 82 ? 40.424 19.995 -29.233 1.00 29.40 100 GLY B O 1
ATOM 2157 N N . ASN B 1 83 ? 40.426 20.342 -31.484 1.00 30.77 101 ASN B N 1
ATOM 2158 C CA . ASN B 1 83 ? 41.185 21.576 -31.455 1.00 30.81 101 ASN B CA 1
ATOM 2159 C C . ASN B 1 83 ? 40.404 22.859 -31.280 1.00 29.22 101 ASN B C 1
ATOM 2160 O O . ASN B 1 83 ? 39.238 22.969 -31.662 1.00 29.70 101 ASN B O 1
ATOM 2165 N N . TYR B 1 84 ? 41.102 23.839 -30.725 1.00 27.51 102 TYR B N 1
ATOM 2166 C CA . TYR B 1 84 ? 40.574 25.147 -30.500 1.00 27.35 102 TYR B CA 1
ATOM 2167 C C . TYR B 1 84 ? 41.620 26.143 -30.933 1.00 28.42 102 TYR B C 1
ATOM 2168 O O . TYR B 1 84 ? 42.811 25.835 -30.952 1.00 28.90 102 TYR B O 1
ATOM 2177 N N . LEU B 1 85 ? 41.171 27.340 -31.277 1.00 29.15 103 LEU B N 1
ATOM 2178 C CA . LEU B 1 85 ? 42.063 28.375 -31.727 1.00 31.84 103 LEU B CA 1
ATOM 2179 C C . LEU B 1 85 ? 41.733 29.635 -30.968 1.00 31.79 103 LEU B C 1
ATOM 2180 O O . LEU B 1 85 ? 40.560 29.959 -30.790 1.00 32.62 103 LEU B O 1
ATOM 2185 N N . CYS B 1 86 ? 42.764 30.342 -30.510 1.00 32.48 104 CYS B N 1
ATOM 2186 C CA . CYS B 1 86 ? 42.561 31.606 -29.829 1.00 32.01 104 CYS B CA 1
ATOM 2187 C C . CYS B 1 86 ? 43.248 32.734 -30.562 1.00 32.96 104 CYS B C 1
ATOM 2188 O O . CYS B 1 86 ? 44.474 32.754 -30.648 1.00 33.98 104 CYS B O 1
ATOM 2191 N N . ARG B 1 87 ? 42.456 33.671 -31.088 1.00 34.19 105 ARG B N 1
ATOM 2192 C CA . ARG B 1 87 ? 42.996 34.855 -31.759 1.00 35.49 105 ARG B CA 1
ATOM 2193 C C . ARG B 1 87 ? 43.016 36.080 -30.867 1.00 34.63 105 ARG B C 1
ATOM 2194 O O . ARG B 1 87 ? 41.987 36.500 -30.343 1.00 35.81 105 ARG B O 1
ATOM 2202 N N . MET B 1 88 ? 44.204 36.658 -30.726 1.00 35.64 106 MET B N 1
ATOM 2203 C CA . MET B 1 88 ? 44.436 37.818 -29.885 1.00 34.11 106 MET B CA 1
ATOM 2204 C C . MET B 1 88 ? 44.903 38.973 -30.752 1.00 36.92 106 MET B C 1
ATOM 2205 O O . MET B 1 88 ? 45.844 38.814 -31.532 1.00 37.19 106 MET B O 1
ATOM 2210 N N . LYS B 1 89 ? 44.239 40.122 -30.628 1.00 37.97 107 LYS B N 1
ATOM 2211 C CA . LYS B 1 89 ? 44.611 41.318 -31.392 1.00 40.58 107 LYS B CA 1
ATOM 2212 C C . LYS B 1 89 ? 44.875 42.519 -30.502 1.00 38.56 107 LYS B C 1
ATOM 2213 O O . LYS B 1 89 ? 44.087 42.831 -29.613 1.00 39.79 107 LYS B O 1
ATOM 2219 N N . LEU B 1 90 ? 45.990 43.186 -30.764 1.00 37.64 108 LEU B N 1
ATOM 2220 C CA . LEU B 1 90 ? 46.280 44.504 -30.222 1.00 36.30 108 LEU B CA 1
ATOM 2221 C C . LEU B 1 90 ? 46.582 45.431 -31.406 1.00 38.53 108 LEU B C 1
ATOM 2222 O O . LEU B 1 90 ? 47.597 45.253 -32.092 1.00 37.57 108 LEU B O 1
ATOM 2227 N N . GLY B 1 91 ? 45.703 46.405 -31.646 1.00 38.63 109 GLY B N 1
ATOM 2228 C CA . GLY B 1 91 ? 45.824 47.275 -32.808 1.00 42.17 109 GLY B CA 1
ATOM 2229 C C . GLY B 1 91 ? 45.900 46.446 -34.080 1.00 44.79 109 GLY B C 1
ATOM 2230 O O . GLY B 1 91 ? 45.074 45.567 -34.310 1.00 43.36 109 GLY B O 1
ATOM 2231 N N . GLU B 1 92 ? 46.913 46.699 -34.897 1.00 49.41 110 GLU B N 1
ATOM 2232 C CA . GLU B 1 92 ? 47.059 45.952 -36.139 1.00 54.17 110 GLU B CA 1
ATOM 2233 C C . GLU B 1 92 ? 47.714 44.581 -35.931 1.00 54.38 110 GLU B C 1
ATOM 2234 O O . GLU B 1 92 ? 47.769 43.774 -36.868 1.00 57.28 110 GLU B O 1
ATOM 2240 N N . THR B 1 93 ? 48.207 44.305 -34.722 1.00 49.96 111 THR B N 1
ATOM 2241 C CA . THR B 1 93 ? 48.981 43.074 -34.515 1.00 49.05 111 THR B CA 1
ATOM 2242 C C . THR B 1 93 ? 48.154 41.931 -33.953 1.00 46.53 111 THR B C 1
ATOM 2243 O O . THR B 1 93 ? 47.530 42.050 -32.889 1.00 46.06 111 THR B O 1
ATOM 2247 N N . GLU B 1 94 ? 48.155 40.822 -34.682 1.00 46.22 112 GLU B N 1
ATOM 2248 C CA . GLU B 1 94 ? 47.430 39.633 -34.276 1.00 45.08 112 GLU B CA 1
ATOM 2249 C C . GLU B 1 94 ? 48.364 38.437 -34.101 1.00 44.56 112 GLU B C 1
ATOM 2250 O O . GLU B 1 94 ? 49.233 38.177 -34.953 1.00 44.73 112 GLU B O 1
ATOM 2256 N N . VAL B 1 95 ? 48.183 37.713 -32.998 1.00 39.97 113 VAL B N 1
ATOM 2257 C CA . VAL B 1 95 ? 48.830 36.411 -32.822 1.00 39.42 113 VAL B CA 1
ATOM 2258 C C . VAL B 1 95 ? 47.789 35.344 -32.446 1.00 38.47 113 VAL B C 1
ATOM 2259 O O . VAL B 1 95 ? 46.794 35.651 -31.767 1.00 37.38 113 VAL B O 1
ATOM 2263 N N . THR B 1 96 ? 48.003 34.108 -32.910 1.00 39.28 114 THR B N 1
ATOM 2264 C CA . THR B 1 96 ? 47.065 32.996 -32.680 1.00 38.14 114 THR B CA 1
ATOM 2265 C C . THR B 1 96 ? 47.700 31.835 -31.909 1.00 38.76 114 THR B C 1
ATOM 2266 O O . THR B 1 96 ? 48.862 31.507 -32.110 1.00 39.90 114 THR B O 1
ATOM 2270 N N . LYS B 1 97 ? 46.938 31.222 -31.004 1.00 37.60 115 LYS B N 1
ATOM 2271 C CA . LYS B 1 97 ? 47.415 30.028 -30.313 1.00 36.36 115 LYS B CA 1
ATOM 2272 C C . LYS B 1 97 ? 46.452 28.882 -30.547 1.00 33.94 115 LYS B C 1
ATOM 2273 O O . LYS B 1 97 ? 45.237 29.082 -30.565 1.00 32.95 115 LYS B O 1
ATOM 2279 N N . GLN B 1 98 ? 46.994 27.688 -30.752 1.00 33.73 116 GLN B N 1
ATOM 2280 C CA . GLN B 1 98 ? 46.161 26.507 -30.914 1.00 33.70 116 GLN B CA 1
ATOM 2281 C C . GLN B 1 98 ? 46.199 25.634 -29.651 1.00 33.31 116 GLN B C 1
ATOM 2282 O O . GLN B 1 98 ? 47.215 25.552 -28.968 1.00 35.11 116 GLN B O 1
ATOM 2288 N N . GLU B 1 99 ? 45.081 24.998 -29.342 1.00 32.60 117 GLU B N 1
ATOM 2289 C CA . GLU B 1 99 ? 45.005 24.105 -28.182 1.00 32.95 117 GLU B CA 1
ATOM 2290 C C . GLU B 1 99 ? 44.130 22.923 -28.508 1.00 30.69 117 GLU B C 1
ATOM 2291 O O . GLU B 1 99 ? 43.002 23.088 -28.958 1.00 30.02 117 GLU B O 1
ATOM 2297 N N . HIS B 1 100 ? 44.665 21.729 -28.307 1.00 30.78 118 HIS B N 1
ATOM 2298 C CA . HIS B 1 100 ? 43.881 20.520 -28.419 1.00 31.74 118 HIS B CA 1
ATOM 2299 C C . HIS B 1 100 ? 43.312 20.109 -27.066 1.00 30.61 118 HIS B C 1
ATOM 2300 O O . HIS B 1 100 ? 44.028 20.118 -26.067 1.00 29.09 118 HIS B O 1
ATOM 2307 N N . LEU B 1 101 ? 42.028 19.747 -27.042 1.00 30.27 119 LEU B N 1
ATOM 2308 C CA . LEU B 1 101 ? 41.392 19.154 -25.857 1.00 29.14 119 LEU B CA 1
ATOM 2309 C C . LEU B 1 101 ? 40.995 17.707 -26.106 1.00 31.13 119 LEU B C 1
ATOM 2310 O O . LEU B 1 101 ? 40.272 17.408 -27.061 1.00 31.51 119 LEU B O 1
ATOM 2315 N N . SER B 1 102 ? 41.469 16.819 -25.227 1.00 33.80 120 SER B N 1
ATOM 2316 C CA . SER B 1 102 ? 41.081 15.416 -25.226 1.00 32.67 120 SER B CA 1
ATOM 2317 C C . SER B 1 102 ? 39.972 15.147 -24.238 1.00 33.17 120 SER B C 1
ATOM 2318 O O . SER B 1 102 ? 40.103 15.438 -23.026 1.00 31.70 120 SER B O 1
ATOM 2321 N N . VAL B 1 103 ? 38.879 14.595 -24.765 1.00 32.00 121 VAL B N 1
ATOM 2322 C CA . VAL B 1 103 ? 37.747 14.181 -23.958 1.00 32.82 121 VAL B CA 1
ATOM 2323 C C . VAL B 1 103 ? 37.748 12.671 -23.984 1.00 33.81 121 VAL B C 1
ATOM 2324 O O . VAL B 1 103 ? 37.896 12.049 -25.050 1.00 32.20 121 VAL B O 1
ATOM 2328 N N . VAL B 1 104 ? 37.622 12.093 -22.794 1.00 29.58 122 VAL B N 1
ATOM 2329 C CA . VAL B 1 104 ? 37.744 10.663 -22.591 1.00 29.62 122 VAL B CA 1
ATOM 2330 C C . VAL B 1 104 ? 36.549 10.213 -21.780 1.00 31.42 122 VAL B C 1
ATOM 2331 O O . VAL B 1 104 ? 36.170 10.863 -20.793 1.00 30.86 122 VAL B O 1
ATOM 2335 N N . LYS B 1 105 ? 35.932 9.123 -22.209 1.00 30.97 123 LYS B N 1
ATOM 2336 C CA . LYS B 1 105 ? 34.933 8.474 -21.389 1.00 28.09 123 LYS B CA 1
ATOM 2337 C C . LYS B 1 105 ? 35.534 7.174 -20.895 1.00 28.09 123 LYS B C 1
ATOM 2338 O O . LYS B 1 105 ? 35.978 6.351 -21.721 1.00 24.80 123 LYS B O 1
ATOM 2344 N N . PRO B 1 106 ? 35.596 7.002 -19.542 1.00 25.32 124 PRO B N 1
ATOM 2345 C CA . PRO B 1 106 ? 36.117 5.796 -18.905 1.00 25.40 124 PRO B CA 1
ATOM 2346 C C . PRO B 1 106 ? 35.375 4.582 -19.437 1.00 25.48 124 PRO B C 1
ATOM 2347 O O . PRO B 1 106 ? 34.159 4.648 -19.625 1.00 25.96 124 PRO B O 1
ATOM 2351 N N . LEU B 1 107 ? 36.086 3.486 -19.680 1.00 28.16 125 LEU B N 1
ATOM 2352 C CA . LEU B 1 107 ? 35.458 2.311 -20.282 1.00 29.48 125 LEU B CA 1
ATOM 2353 C C . LEU B 1 107 ? 34.485 1.596 -19.348 1.00 30.25 125 LEU B C 1
ATOM 2354 O O . LEU B 1 107 ? 34.695 1.538 -18.141 1.00 30.55 125 LEU B O 1
ATOM 2359 N N . THR B 1 108 ? 33.420 1.063 -19.934 1.00 28.95 126 THR B N 1
ATOM 2360 C CA . THR B 1 108 ? 32.586 0.085 -19.261 1.00 29.26 126 THR B CA 1
ATOM 2361 C C . THR B 1 108 ? 32.842 -1.265 -19.912 1.00 28.42 126 THR B C 1
ATOM 2362 O O . THR B 1 108 ? 32.773 -1.397 -21.156 1.00 28.06 126 THR B O 1
ATOM 2366 N N . LEU B 1 109 ? 33.178 -2.248 -19.077 1.00 26.74 127 LEU B N 1
ATOM 2367 C CA . LEU B 1 109 ? 33.333 -3.633 -19.512 1.00 27.02 127 LEU B CA 1
ATOM 2368 C C . LEU B 1 109 ? 32.220 -4.504 -18.934 1.00 27.44 127 LEU B C 1
ATOM 2369 O O . LEU B 1 109 ? 31.994 -4.507 -17.709 1.00 28.68 127 LEU B O 1
ATOM 2374 N N . SER B 1 110 ? 31.515 -5.225 -19.803 1.00 26.20 128 SER B N 1
ATOM 2375 C CA . SER B 1 110 ? 30.491 -6.187 -19.365 1.00 25.64 128 SER B CA 1
ATOM 2376 C C . SER B 1 110 ? 30.786 -7.591 -19.831 1.00 26.43 128 SER B C 1
ATOM 2377 O O . SER B 1 110 ? 31.361 -7.801 -20.912 1.00 28.65 128 SER B O 1
ATOM 2380 N N . VAL B 1 111 ? 30.375 -8.547 -19.009 1.00 27.26 129 VAL B N 1
ATOM 2381 C CA . VAL B 1 111 ? 30.399 -9.968 -19.335 1.00 27.74 129 VAL B CA 1
ATOM 2382 C C . VAL B 1 111 ? 29.007 -10.546 -19.099 1.00 29.13 129 VAL B C 1
ATOM 2383 O O . VAL B 1 111 ? 28.356 -10.236 -18.083 1.00 27.81 129 VAL B O 1
ATOM 2387 N N . HIS B 1 112 ? 28.542 -11.352 -20.051 1.00 29.90 130 HIS B N 1
ATOM 2388 C CA . HIS B 1 112 ? 27.379 -12.216 -19.852 1.00 31.61 130 HIS B CA 1
ATOM 2389 C C . HIS B 1 112 ? 27.516 -13.402 -20.745 1.00 33.01 130 HIS B C 1
ATOM 2390 O O . HIS B 1 112 ? 28.370 -13.418 -21.640 1.00 32.95 130 HIS B O 1
ATOM 2397 N N . SER B 1 113 ? 26.680 -14.409 -20.520 1.00 33.14 131 SER B N 1
ATOM 2398 C CA . SER B 1 113 ? 26.738 -15.626 -21.320 1.00 32.77 131 SER B CA 1
ATOM 2399 C C . SER B 1 113 ? 25.358 -16.073 -21.757 1.00 32.37 131 SER B C 1
ATOM 2400 O O . SER B 1 113 ? 24.347 -15.507 -21.350 1.00 32.41 131 SER B O 1
ATOM 2403 N N . GLU B 1 114 ? 25.334 -17.101 -22.591 1.00 32.73 132 GLU B N 1
ATOM 2404 C CA . GLU B 1 114 ? 24.107 -17.660 -23.127 1.00 32.62 132 GLU B CA 1
ATOM 2405 C C . GLU B 1 114 ? 24.440 -19.036 -23.654 1.00 32.05 132 GLU B C 1
ATOM 2406 O O . GLU B 1 114 ? 25.473 -19.209 -24.297 1.00 34.17 132 GLU B O 1
ATOM 2412 N N . ARG B 1 115 ? 23.598 -20.023 -23.364 1.00 30.53 133 ARG B N 1
ATOM 2413 C CA . ARG B 1 115 ? 23.830 -21.366 -23.868 1.00 28.67 133 ARG B CA 1
ATOM 2414 C C . ARG B 1 115 ? 22.998 -21.570 -25.123 1.00 29.09 133 ARG B C 1
ATOM 2415 O O . ARG B 1 115 ? 22.020 -20.864 -25.340 1.00 30.01 133 ARG B O 1
ATOM 2423 N N . SER B 1 116 ? 23.378 -22.535 -25.951 1.00 29.07 134 SER B N 1
ATOM 2424 C CA . SER B 1 116 ? 22.658 -22.765 -27.202 1.00 29.89 134 SER B CA 1
ATOM 2425 C C . SER B 1 116 ? 21.302 -23.430 -26.942 1.00 30.20 134 SER B C 1
ATOM 2426 O O . SER B 1 116 ? 21.101 -24.053 -25.902 1.00 29.28 134 SER B O 1
ATOM 2429 N N . GLN B 1 117 ? 20.387 -23.309 -27.900 1.00 31.01 135 GLN B N 1
ATOM 2430 C CA . GLN B 1 117 ? 19.073 -23.940 -27.803 1.00 31.42 135 GLN B CA 1
ATOM 2431 C C . GLN B 1 117 ? 18.841 -24.997 -28.873 1.00 33.26 135 GLN B C 1
ATOM 2432 O O . GLN B 1 117 ? 17.867 -25.748 -28.807 1.00 35.21 135 GLN B O 1
ATOM 2438 N N . PHE B 1 118 ? 19.724 -25.031 -29.874 1.00 33.78 136 PHE B N 1
ATOM 2439 C CA . PHE B 1 118 ? 19.676 -26.023 -30.962 1.00 33.57 136 PHE B CA 1
ATOM 2440 C C . PHE B 1 118 ? 21.072 -26.197 -31.583 1.00 34.19 136 PHE B C 1
ATOM 2441 O O . PHE B 1 118 ? 21.795 -25.210 -31.749 1.00 36.09 136 PHE B O 1
ATOM 2449 N N . PRO B 1 119 ? 21.475 -27.445 -31.911 1.00 34.16 137 PRO B N 1
ATOM 2450 C CA . PRO B 1 119 ? 20.786 -28.730 -31.732 1.00 33.86 137 PRO B CA 1
ATOM 2451 C C . PRO B 1 119 ? 20.655 -29.193 -30.279 1.00 32.44 137 PRO B C 1
ATOM 2452 O O . PRO B 1 119 ? 19.938 -30.147 -30.018 1.00 32.59 137 PRO B O 1
ATOM 2456 N N . ASP B 1 120 ? 21.332 -28.526 -29.352 1.00 31.76 138 ASP B N 1
ATOM 2457 C CA . ASP B 1 120 ? 21.218 -28.863 -27.929 1.00 31.13 138 ASP B CA 1
ATOM 2458 C C . ASP B 1 120 ? 21.695 -27.712 -27.052 1.00 30.12 138 ASP B C 1
ATOM 2459 O O . ASP B 1 120 ? 22.031 -26.655 -27.559 1.00 29.66 138 ASP B O 1
ATOM 2464 N N . PHE B 1 121 ? 21.770 -27.944 -25.739 1.00 31.36 139 PHE B N 1
ATOM 2465 C CA . PHE B 1 121 ? 22.094 -26.885 -24.770 1.00 31.13 139 PHE B CA 1
ATOM 2466 C C . PHE B 1 121 ? 23.563 -26.868 -24.327 1.00 31.87 139 PHE B C 1
ATOM 2467 O O . PHE B 1 121 ? 23.918 -26.209 -23.353 1.00 30.70 139 PHE B O 1
ATOM 2475 N N . SER B 1 122 ? 24.422 -27.562 -25.068 1.00 33.18 140 SER B N 1
ATOM 2476 C CA . SER B 1 122 ? 25.806 -27.773 -24.634 1.00 34.29 140 SER B CA 1
ATOM 2477 C C . SER B 1 122 ? 26.841 -26.663 -24.955 1.00 34.72 140 SER B C 1
ATOM 2478 O O . SER B 1 122 ? 27.909 -26.620 -24.339 1.00 36.26 140 SER B O 1
ATOM 2481 N N . VAL B 1 123 ? 26.545 -25.775 -25.897 1.00 33.15 141 VAL B N 1
ATOM 2482 C CA . VAL B 1 123 ? 27.507 -24.739 -26.259 1.00 32.61 141 VAL B CA 1
ATOM 2483 C C . VAL B 1 123 ? 27.259 -23.461 -25.457 1.00 31.17 141 VAL B C 1
ATOM 2484 O O . VAL B 1 123 ? 26.180 -22.891 -25.533 1.00 30.80 141 VAL B O 1
ATOM 2488 N N . LEU B 1 124 ? 28.263 -23.006 -24.710 1.00 31.68 142 LEU B N 1
ATOM 2489 C CA . LEU B 1 124 ? 28.168 -21.740 -23.987 1.00 31.40 142 LEU B CA 1
ATOM 2490 C C . LEU B 1 124 ? 28.794 -20.615 -24.800 1.00 31.55 142 LEU B C 1
ATOM 2491 O O . LEU B 1 124 ? 29.930 -20.723 -25.233 1.00 32.11 142 LEU B O 1
ATOM 2496 N N . THR B 1 125 ? 28.048 -19.539 -25.004 1.00 31.25 143 THR B N 1
ATOM 2497 C CA . THR B 1 125 ? 28.590 -18.364 -25.664 1.00 32.40 143 THR B CA 1
ATOM 2498 C C . THR B 1 125 ? 28.730 -17.244 -24.643 1.00 32.24 143 THR B C 1
ATOM 2499 O O . THR B 1 125 ? 27.742 -16.734 -24.137 1.00 32.35 143 THR B O 1
ATOM 2503 N N . VAL B 1 126 ? 29.966 -16.889 -24.317 1.00 33.37 144 VAL B N 1
ATOM 2504 C CA . VAL B 1 126 ? 30.195 -15.783 -23.393 1.00 33.05 144 VAL B CA 1
ATOM 2505 C C . VAL B 1 126 ? 30.499 -14.557 -24.241 1.00 33.42 144 VAL B C 1
ATOM 2506 O O . VAL B 1 126 ? 31.151 -14.666 -25.284 1.00 33.36 144 VAL B O 1
ATOM 2510 N N . THR B 1 127 ? 29.979 -13.411 -23.807 1.00 31.28 145 THR B N 1
ATOM 2511 C CA . THR B 1 127 ? 30.080 -12.160 -24.546 1.00 29.32 145 THR B CA 1
ATOM 2512 C C . THR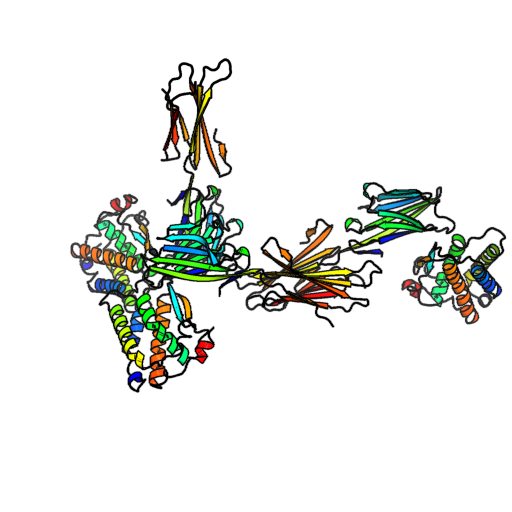 B 1 127 ? 30.765 -11.113 -23.690 1.00 30.18 145 THR B C 1
ATOM 2513 O O . THR B 1 127 ? 30.427 -10.911 -22.500 1.00 29.37 145 THR B O 1
ATOM 2517 N N . CYS B 1 128 ? 31.732 -10.452 -24.304 1.00 29.11 146 CYS B N 1
ATOM 2518 C CA . CYS B 1 128 ? 32.429 -9.361 -23.676 1.00 28.89 146 CYS B CA 1
ATOM 2519 C C . CYS B 1 128 ? 32.273 -8.091 -24.497 1.00 29.40 146 CYS B C 1
ATOM 2520 O O . CYS B 1 128 ? 32.511 -8.083 -25.719 1.00 28.42 146 CYS B O 1
ATOM 2523 N N . THR B 1 129 ? 31.876 -7.030 -23.806 1.00 27.52 147 THR B N 1
ATOM 2524 C CA . THR B 1 129 ? 31.539 -5.745 -24.405 1.00 26.80 147 THR B CA 1
ATOM 2525 C C . THR B 1 129 ? 32.330 -4.638 -23.727 1.00 27.77 147 THR B C 1
ATOM 2526 O O . THR B 1 129 ? 32.474 -4.619 -22.491 1.00 27.81 147 THR B O 1
ATOM 2530 N N . VAL B 1 130 ? 32.853 -3.722 -24.533 1.00 27.61 148 VAL B N 1
ATOM 2531 C CA . VAL B 1 130 ? 33.481 -2.514 -24.011 1.00 26.69 148 VAL B CA 1
ATOM 2532 C C . VAL B 1 130 ? 32.864 -1.277 -24.655 1.00 27.65 148 VAL B C 1
ATOM 2533 O O . VAL B 1 130 ? 32.775 -1.169 -25.886 1.00 28.97 148 VAL B O 1
ATOM 2537 N N . ASN B 1 131 ? 32.414 -0.363 -23.806 1.00 27.17 149 ASN B N 1
ATOM 2538 C CA . ASN B 1 131 ? 32.053 0.979 -24.220 1.00 28.29 149 ASN B CA 1
ATOM 2539 C C . ASN B 1 131 ? 33.124 1.938 -23.721 1.00 27.88 149 ASN B C 1
ATOM 2540 O O . ASN B 1 131 ? 33.678 1.742 -22.648 1.00 29.16 149 ASN B O 1
ATOM 2545 N N . ALA B 1 132 ? 33.454 2.947 -24.515 1.00 29.95 150 ALA B N 1
ATOM 2546 C CA . ALA B 1 132 ? 34.511 3.905 -24.169 1.00 29.31 150 ALA B CA 1
ATOM 2547 C C . ALA B 1 132 ? 34.586 4.970 -25.236 1.00 29.83 150 ALA B C 1
ATOM 2548 O O . ALA B 1 132 ? 33.894 4.897 -26.255 1.00 30.70 150 ALA B O 1
ATOM 2550 N N . PHE B 1 133 ? 35.418 5.970 -24.979 1.00 30.01 151 PHE B N 1
ATOM 2551 C CA . PHE B 1 133 ? 35.886 6.890 -26.009 1.00 31.31 151 PHE B CA 1
ATOM 2552 C C . PHE B 1 133 ? 37.239 7.363 -25.488 1.00 31.62 151 PHE B C 1
ATOM 2553 O O . PHE B 1 133 ? 37.365 7.604 -24.268 1.00 31.20 151 PHE B O 1
ATOM 2561 N N . PRO B 1 134 ? 38.252 7.481 -26.370 1.00 30.22 152 PRO B N 1
ATOM 2562 C CA . PRO B 1 134 ? 38.201 7.330 -27.848 1.00 32.97 152 PRO B CA 1
ATOM 2563 C C . PRO B 1 134 ? 38.259 5.915 -28.410 1.00 33.43 152 PRO B C 1
ATOM 2564 O O . PRO B 1 134 ? 37.515 5.632 -29.341 1.00 37.38 152 PRO B O 1
ATOM 2568 N N . HIS B 1 135 ? 39.102 5.036 -27.857 1.00 34.23 153 HIS B N 1
ATOM 2569 C CA . HIS B 1 135 ? 39.374 3.730 -28.476 1.00 35.09 153 HIS B CA 1
ATOM 2570 C C . HIS B 1 135 ? 39.022 2.492 -27.690 1.00 34.21 153 HIS B C 1
ATOM 2571 O O . HIS B 1 135 ? 39.911 1.828 -27.159 1.00 35.51 153 HIS B O 1
ATOM 2578 N N . PRO B 1 136 ? 37.729 2.116 -27.647 1.00 33.67 154 PRO B N 1
ATOM 2579 C CA . PRO B 1 136 ? 37.415 0.841 -27.004 1.00 33.04 154 PRO B CA 1
ATOM 2580 C C . PRO B 1 136 ? 37.964 -0.343 -27.790 1.00 34.69 154 PRO B C 1
ATOM 2581 O O . PRO B 1 136 ? 37.976 -0.317 -29.023 1.00 34.72 154 PRO B O 1
ATOM 2585 N N . HIS B 1 137 ? 38.409 -1.370 -27.075 1.00 35.09 155 HIS B N 1
ATOM 2586 C CA . HIS B 1 137 ? 38.962 -2.563 -27.701 1.00 37.10 155 HIS B CA 1
ATOM 2587 C C . HIS B 1 137 ? 38.703 -3.763 -26.829 1.00 36.04 155 HIS B C 1
ATOM 2588 O O . HIS B 1 137 ? 38.973 -3.713 -25.642 1.00 36.62 155 HIS B O 1
ATOM 2595 N N . VAL B 1 138 ? 38.164 -4.841 -27.399 1.00 36.47 156 VAL B N 1
ATOM 2596 C CA . VAL B 1 138 ? 37.923 -6.081 -26.648 1.00 36.40 156 VAL B CA 1
ATOM 2597 C C . VAL B 1 138 ? 38.523 -7.276 -27.324 1.00 38.71 156 VAL B C 1
ATOM 2598 O O . VAL B 1 138 ? 38.728 -7.293 -28.539 1.00 40.30 156 VAL B O 1
ATOM 2602 N N . GLN B 1 139 ? 38.724 -8.307 -26.517 1.00 38.67 157 GLN B N 1
ATOM 2603 C CA . GLN B 1 139 ? 39.471 -9.460 -26.920 1.00 40.65 157 GLN B CA 1
ATOM 2604 C C . GLN B 1 139 ? 39.315 -10.558 -25.876 1.00 40.65 157 GLN B C 1
ATOM 2605 O O . GLN B 1 139 ? 39.465 -10.309 -24.671 1.00 41.55 157 GLN B O 1
ATOM 2611 N N . TRP B 1 140 ? 38.976 -11.757 -26.350 1.00 39.95 158 TRP B N 1
ATOM 2612 C CA . TRP B 1 140 ? 39.011 -12.975 -25.538 1.00 39.86 158 TRP B CA 1
ATOM 2613 C C . TRP B 1 140 ? 40.377 -13.584 -25.590 1.00 42.11 158 TRP B C 1
ATOM 2614 O O . TRP B 1 140 ? 40.989 -13.661 -26.662 1.00 45.25 158 TRP B O 1
ATOM 2625 N N . LEU B 1 141 ? 40.884 -14.024 -24.445 1.00 42.59 159 LEU B N 1
ATOM 2626 C CA . LEU B 1 141 ? 42.133 -14.779 -24.447 1.00 46.02 159 LEU B CA 1
ATOM 2627 C C . LEU B 1 141 ? 41.851 -16.278 -24.612 1.00 49.91 159 LEU B C 1
ATOM 2628 O O . LEU B 1 141 ? 41.114 -16.874 -23.817 1.00 48.44 159 LEU B O 1
ATOM 2633 N N . MET B 1 142 ? 42.419 -16.873 -25.662 1.00 54.55 160 MET B N 1
ATOM 2634 C CA . MET B 1 142 ? 42.242 -18.306 -25.954 1.00 59.33 160 MET B CA 1
ATOM 2635 C C . MET B 1 142 ? 43.265 -19.188 -25.221 1.00 62.82 160 MET B C 1
ATOM 2636 O O . MET B 1 142 ? 44.430 -18.809 -25.096 1.00 63.51 160 MET B O 1
ATOM 2641 N N . PRO B 1 143 ? 42.837 -20.377 -24.750 1.00 65.63 161 PRO B N 1
ATOM 2642 C CA . PRO B 1 143 ? 43.733 -21.391 -24.198 1.00 67.76 161 PRO B CA 1
ATOM 2643 C C . PRO B 1 143 ? 45.124 -21.343 -24.820 1.00 71.54 161 PRO B C 1
ATOM 2644 O O . PRO B 1 143 ? 45.855 -22.331 -24.780 1.00 77.56 161 PRO B O 1
ATOM 2648 N N . GLY B 1 156 ? 31.726 -5.503 -35.109 1.00 57.44 174 GLY B N 1
ATOM 2649 C CA . GLY B 1 156 ? 31.606 -4.135 -35.609 1.00 62.20 174 GLY B CA 1
ATOM 2650 C C . GLY B 1 156 ? 31.436 -3.083 -34.524 1.00 60.31 174 GLY B C 1
ATOM 2651 O O . GLY B 1 156 ? 30.760 -3.316 -33.515 1.00 66.83 174 GLY B O 1
ATOM 2652 N N . VAL B 1 157 ? 32.043 -1.918 -34.743 1.00 59.53 175 VAL B N 1
ATOM 2653 C CA . VAL B 1 157 ? 31.998 -0.804 -33.794 1.00 56.67 175 VAL B CA 1
ATOM 2654 C C . VAL B 1 157 ? 30.654 -0.101 -33.876 1.00 56.34 175 VAL B C 1
ATOM 2655 O O . VAL B 1 157 ? 30.220 0.292 -34.958 1.00 55.90 175 VAL B O 1
ATOM 2659 N N . MET B 1 158 ? 30.005 0.056 -32.728 1.00 51.45 176 MET B N 1
ATOM 2660 C CA . MET B 1 158 ? 28.728 0.748 -32.657 1.00 51.88 176 MET B CA 1
ATOM 2661 C C . MET B 1 158 ? 28.883 2.146 -32.060 1.00 47.23 176 MET B C 1
ATOM 2662 O O . MET B 1 158 ? 29.656 2.351 -31.134 1.00 45.14 176 MET B O 1
ATOM 2667 N N . LYS B 1 159 ? 28.125 3.091 -32.604 1.00 45.74 177 LYS B N 1
ATOM 2668 C CA . LYS B 1 159 ? 28.184 4.496 -32.242 1.00 44.49 177 LYS B CA 1
ATOM 2669 C C . LYS B 1 159 ? 27.021 4.786 -31.313 1.00 42.19 177 LYS B C 1
ATOM 2670 O O . LYS B 1 159 ? 25.883 4.544 -31.671 1.00 43.92 177 LYS B O 1
ATOM 2676 N N . GLU B 1 160 ? 27.296 5.289 -30.117 1.00 39.33 178 GLU B N 1
ATOM 2677 C CA . GLU B 1 160 ? 26.229 5.550 -29.147 1.00 38.06 178 GLU B CA 1
ATOM 2678 C C . GLU B 1 160 ? 25.716 6.984 -29.241 1.00 38.33 178 GLU B C 1
ATOM 2679 O O . GLU B 1 160 ? 26.364 7.841 -29.836 1.00 40.97 178 GLU B O 1
ATOM 2685 N N . LYS B 1 161 ? 24.563 7.251 -28.635 1.00 39.14 179 LYS B N 1
ATOM 2686 C CA . LYS B 1 161 ? 23.964 8.584 -28.692 1.00 40.20 179 LYS B CA 1
ATOM 2687 C C . LYS B 1 161 ? 24.797 9.673 -28.029 1.00 38.88 179 LYS B C 1
ATOM 2688 O O . LYS B 1 161 ? 24.662 10.837 -28.376 1.00 42.14 179 LYS B O 1
ATOM 2694 N N . ASP B 1 162 ? 25.646 9.306 -27.076 1.00 37.19 180 ASP B N 1
ATOM 2695 C CA . ASP B 1 162 ? 26.464 10.293 -26.376 1.00 35.12 180 ASP B CA 1
ATOM 2696 C C . ASP B 1 162 ? 27.796 10.539 -27.069 1.00 32.95 180 ASP B C 1
ATOM 2697 O O . ASP B 1 162 ? 28.581 11.361 -26.604 1.00 32.95 180 ASP B O 1
ATOM 2702 N N . GLY B 1 163 ? 28.047 9.822 -28.168 1.00 33.10 181 GLY B N 1
ATOM 2703 C CA . GLY B 1 163 ? 29.263 9.998 -28.965 1.00 31.63 181 GLY B CA 1
ATOM 2704 C C . GLY B 1 163 ? 30.284 8.883 -28.774 1.00 32.61 181 GLY B C 1
ATOM 2705 O O . GLY B 1 163 ? 31.266 8.782 -29.533 1.00 31.49 181 GLY B O 1
ATOM 2706 N N . SER B 1 164 ? 30.051 8.043 -27.765 1.00 29.73 182 SER B N 1
ATOM 2707 C CA . SER B 1 164 ? 30.974 6.960 -27.405 1.00 29.65 182 SER B CA 1
ATOM 2708 C C . SER B 1 164 ? 30.806 5.750 -28.306 1.00 30.19 182 SER B C 1
ATOM 2709 O O . SER B 1 164 ? 29.861 5.663 -29.080 1.00 32.67 182 SER B O 1
ATOM 2712 N N . LEU B 1 165 ? 31.748 4.824 -28.201 1.00 30.80 183 LEU B N 1
ATOM 2713 C CA . LEU B 1 165 ? 31.816 3.679 -29.087 1.00 32.02 183 LEU B CA 1
ATOM 2714 C C . LEU B 1 165 ? 31.755 2.377 -28.302 1.00 32.50 183 LEU B C 1
ATOM 2715 O O . LEU B 1 165 ? 32.349 2.262 -27.217 1.00 33.09 183 LEU B O 1
ATOM 2720 N N . SER B 1 166 ? 31.029 1.406 -28.853 1.00 32.93 184 SER B N 1
ATOM 2721 C CA . SER B 1 166 ? 30.865 0.101 -28.223 1.00 32.64 184 SER B CA 1
ATOM 2722 C C . SER B 1 166 ? 31.337 -1.021 -29.125 1.00 32.88 184 SER B C 1
ATOM 2723 O O . SER B 1 166 ? 31.033 -1.059 -30.323 1.00 34.50 184 SER B O 1
ATOM 2726 N N . VAL B 1 167 ? 32.062 -1.952 -28.526 1.00 31.64 185 VAL B N 1
ATOM 2727 C CA . VAL B 1 167 ? 32.548 -3.101 -29.250 1.00 33.28 185 VAL B CA 1
ATOM 2728 C C . VAL B 1 167 ? 32.285 -4.371 -28.440 1.00 31.36 185 VAL B C 1
ATOM 2729 O O . VAL B 1 167 ? 32.277 -4.345 -27.211 1.00 30.51 185 VAL B O 1
ATOM 2733 N N . ALA B 1 168 ? 32.022 -5.469 -29.139 1.00 31.45 186 ALA B N 1
ATOM 2734 C CA . ALA B 1 168 ? 31.671 -6.741 -28.506 1.00 31.11 186 ALA B CA 1
ATOM 2735 C C . ALA B 1 168 ? 32.291 -7.934 -29.206 1.00 32.62 186 ALA B C 1
ATOM 2736 O O . ALA B 1 168 ? 32.313 -8.004 -30.454 1.00 35.60 186 ALA B O 1
ATOM 2738 N N . VAL B 1 169 ? 32.790 -8.879 -28.412 1.00 32.23 187 VAL B N 1
ATOM 2739 C CA . VAL B 1 169 ? 33.269 -10.166 -28.948 1.00 34.20 187 VAL B CA 1
ATOM 2740 C C . VAL B 1 169 ? 32.611 -11.366 -28.246 1.00 33.25 187 VAL B C 1
ATOM 2741 O O . VAL B 1 169 ? 32.368 -11.342 -27.015 1.00 30.44 187 VAL B O 1
ATOM 2745 N N . ASP B 1 170 ? 32.307 -12.396 -29.038 1.00 32.16 188 ASP B N 1
ATOM 2746 C CA . ASP B 1 170 ? 31.707 -13.629 -28.541 1.00 32.46 188 ASP B CA 1
ATOM 2747 C C . ASP B 1 170 ? 32.731 -14.746 -28.481 1.00 34.02 188 ASP B C 1
ATOM 2748 O O . ASP B 1 170 ? 33.606 -14.838 -29.349 1.00 34.48 188 ASP B O 1
ATOM 2753 N N . LEU B 1 171 ? 32.621 -15.597 -27.461 1.00 32.51 189 LEU B N 1
ATOM 2754 C CA . LEU B 1 171 ? 33.427 -16.810 -27.393 1.00 33.60 189 LEU B CA 1
ATOM 2755 C C . LEU B 1 171 ? 32.527 -18.015 -27.172 1.00 34.45 189 LEU B C 1
ATOM 2756 O O . LEU B 1 171 ? 31.818 -18.094 -26.165 1.00 35.74 189 LEU B O 1
ATOM 2761 N N . SER B 1 172 ? 32.539 -18.945 -28.123 1.00 36.65 190 SER B N 1
ATOM 2762 C CA . SER B 1 172 ? 31.691 -20.134 -28.032 1.00 36.54 190 SER B CA 1
ATOM 2763 C C . SER B 1 172 ? 32.478 -21.331 -27.528 1.00 37.73 190 SER B C 1
ATOM 2764 O O . SER B 1 172 ? 33.501 -21.687 -28.097 1.00 39.44 190 SER B O 1
ATOM 2767 N N . LEU B 1 173 ? 31.998 -21.938 -26.448 1.00 37.73 191 LEU B N 1
ATOM 2768 C CA . LEU B 1 173 ? 32.710 -23.023 -25.784 1.00 38.77 191 LEU B CA 1
ATOM 2769 C C . LEU B 1 173 ? 31.923 -24.321 -25.863 1.00 39.23 191 LEU B C 1
ATOM 2770 O O . LEU B 1 173 ? 30.790 -24.393 -25.388 1.00 40.02 191 LEU B O 1
ATOM 2775 N N . PRO B 1 174 ? 32.517 -25.358 -26.455 1.00 40.02 192 PRO B N 1
ATOM 2776 C CA . PRO B 1 174 ? 31.806 -26.621 -26.480 1.00 40.77 192 PRO B CA 1
ATOM 2777 C C . PRO B 1 174 ? 31.966 -27.333 -25.143 1.00 40.45 192 PRO B C 1
ATOM 2778 O O . PRO B 1 174 ? 32.851 -26.988 -24.375 1.00 42.06 192 PRO B O 1
ATOM 2782 N N . LYS B 1 175 ? 31.101 -28.300 -24.873 1.00 42.74 193 LYS B N 1
ATOM 2783 C CA . LYS B 1 175 ? 31.159 -29.101 -23.654 1.00 45.57 193 LYS B CA 1
ATOM 2784 C C . LYS B 1 175 ? 32.363 -30.050 -23.706 1.00 49.39 193 LYS B C 1
ATOM 2785 O O . LYS B 1 175 ? 32.672 -30.583 -24.775 1.00 51.88 193 LYS B O 1
ATOM 2791 N N . PRO B 1 176 ? 33.077 -30.239 -22.572 1.00 50.51 194 PRO B N 1
ATOM 2792 C CA . PRO B 1 176 ? 32.927 -29.546 -21.287 1.00 48.56 194 PRO B CA 1
ATOM 2793 C C . PRO B 1 176 ? 33.545 -28.152 -21.359 1.00 46.34 194 PRO B C 1
ATOM 2794 O O . PRO B 1 176 ? 34.593 -27.970 -21.985 1.00 47.64 194 PRO B O 1
ATOM 2798 N N . TRP B 1 177 ? 32.892 -27.177 -20.738 1.00 43.93 195 TRP B N 1
ATOM 2799 C CA . TRP B 1 177 ? 33.318 -25.786 -20.846 1.00 41.98 195 TRP B CA 1
ATOM 2800 C C . TRP B 1 177 ? 34.610 -25.538 -20.150 1.00 43.60 195 TRP B C 1
ATOM 2801 O O . TRP B 1 177 ? 34.766 -25.853 -18.970 1.00 43.23 195 TRP B O 1
ATOM 2812 N N . HIS B 1 178 ? 35.550 -24.976 -20.902 1.00 44.67 196 HIS B N 1
ATOM 2813 C CA . HIS B 1 178 ? 36.864 -24.631 -20.401 1.00 46.80 196 HIS B CA 1
ATOM 2814 C C . HIS B 1 178 ? 36.771 -23.327 -19.655 1.00 46.33 196 HIS B C 1
ATOM 2815 O O . HIS B 1 178 ? 36.951 -22.255 -20.227 1.00 47.30 196 HIS B O 1
ATOM 2822 N N . LEU B 1 179 ? 36.458 -23.408 -18.368 1.00 44.48 197 LEU B N 1
ATOM 2823 C CA . LEU B 1 179 ? 36.306 -22.222 -17.532 1.00 40.92 197 LEU B CA 1
ATOM 2824 C C . LEU B 1 179 ? 37.331 -22.258 -16.407 1.00 41.63 197 LEU B C 1
ATOM 2825 O O . LEU B 1 179 ? 37.715 -23.335 -15.958 1.00 44.39 197 LEU B O 1
ATOM 2830 N N . PRO B 1 180 ? 37.793 -21.091 -15.940 1.00 40.44 198 PRO B N 1
ATOM 2831 C CA . PRO B 1 180 ? 37.445 -19.708 -16.287 1.00 39.57 198 PRO B CA 1
ATOM 2832 C C . PRO B 1 180 ? 37.966 -19.227 -17.649 1.00 38.88 198 PRO B C 1
ATOM 2833 O O . PRO B 1 180 ? 38.901 -19.802 -18.189 1.00 41.17 198 PRO B O 1
ATOM 2837 N N . VAL B 1 181 ? 37.340 -18.191 -18.195 1.00 37.28 199 VAL B N 1
ATOM 2838 C CA . VAL B 1 181 ? 37.820 -17.539 -19.421 1.00 36.80 199 VAL B CA 1
ATOM 2839 C C . VAL B 1 181 ? 37.953 -16.042 -19.219 1.00 35.21 199 VAL B C 1
ATOM 2840 O O . VAL B 1 181 ? 37.085 -15.404 -18.623 1.00 32.41 199 VAL B O 1
ATOM 2844 N N . THR B 1 182 ? 39.041 -15.496 -19.756 1.00 36.80 200 THR B N 1
ATOM 2845 C CA . THR B 1 182 ? 39.407 -14.105 -19.563 1.00 35.63 200 THR B CA 1
ATOM 2846 C C . THR B 1 182 ? 39.223 -13.250 -20.803 1.00 36.55 200 THR B C 1
ATOM 2847 O O . THR B 1 182 ? 39.647 -13.587 -21.922 1.00 37.21 200 THR B O 1
ATOM 2851 N N . CYS B 1 183 ? 38.617 -12.107 -20.544 1.00 35.58 201 CYS B N 1
ATOM 2852 C CA . CYS B 1 183 ? 38.334 -11.103 -21.515 1.00 36.72 201 CYS B CA 1
ATOM 2853 C C . CYS B 1 183 ? 39.140 -9.834 -21.153 1.00 36.98 201 CYS B C 1
ATOM 2854 O O . CYS B 1 183 ? 39.107 -9.380 -20.002 1.00 36.97 201 CYS B O 1
ATOM 2857 N N . VAL B 1 184 ? 39.868 -9.265 -22.114 1.00 36.95 202 VAL B N 1
ATOM 2858 C CA . VAL B 1 184 ? 40.640 -8.030 -21.858 1.00 35.85 202 VAL B CA 1
ATOM 2859 C C . VAL B 1 184 ? 40.087 -6.846 -22.648 1.00 36.16 202 VAL B C 1
ATOM 2860 O O . VAL B 1 184 ? 39.981 -6.899 -23.872 1.00 40.07 202 VAL B O 1
ATOM 2864 N N . GLY B 1 185 ? 39.732 -5.784 -21.934 1.00 34.92 203 GLY B N 1
ATOM 2865 C CA . GLY B 1 185 ? 39.183 -4.584 -22.534 1.00 33.97 203 GLY B CA 1
ATOM 2866 C C . GLY B 1 185 ? 40.139 -3.424 -22.376 1.00 36.42 203 GLY B C 1
ATOM 2867 O O . GLY B 1 185 ? 40.841 -3.307 -21.365 1.00 36.70 203 GLY B O 1
ATOM 2868 N N . LYS B 1 186 ? 40.165 -2.556 -23.381 1.00 36.59 204 LYS B N 1
ATOM 2869 C CA . LYS B 1 186 ? 41.091 -1.439 -23.389 1.00 37.24 204 LYS B CA 1
ATOM 2870 C C . LYS B 1 186 ? 40.455 -0.176 -23.936 1.00 36.52 204 LYS B C 1
ATOM 2871 O O . LYS B 1 186 ? 39.548 -0.235 -24.775 1.00 34.52 204 LYS B O 1
ATOM 2877 N N . ASN B 1 187 ? 40.880 0.964 -23.395 1.00 36.51 205 ASN B N 1
ATOM 2878 C CA . ASN B 1 187 ? 40.583 2.241 -24.005 1.00 35.48 205 ASN B CA 1
ATOM 2879 C C . ASN B 1 187 ? 41.882 2.700 -24.625 1.00 39.20 205 ASN B C 1
ATOM 2880 O O . ASN B 1 187 ? 42.144 2.395 -25.784 1.00 46.71 205 ASN B O 1
ATOM 2885 N N . ASP B 1 188 ? 42.736 3.390 -23.898 1.00 38.48 206 ASP B N 1
ATOM 2886 C CA . ASP B 1 188 ? 44.100 3.476 -24.430 1.00 40.47 206 ASP B CA 1
ATOM 2887 C C . ASP B 1 188 ? 45.021 2.744 -23.472 1.00 42.20 206 ASP B C 1
ATOM 2888 O O . ASP B 1 188 ? 45.166 1.528 -23.577 1.00 41.97 206 ASP B O 1
ATOM 2893 N N . LYS B 1 189 ? 45.592 3.463 -22.509 1.00 44.46 207 LYS B N 1
ATOM 2894 C CA . LYS B 1 189 ? 46.294 2.822 -21.404 1.00 45.60 207 LYS B CA 1
ATOM 2895 C C . LYS B 1 189 ? 45.283 2.200 -20.448 1.00 42.49 207 LYS B C 1
ATOM 2896 O O . LYS B 1 189 ? 45.626 1.299 -19.698 1.00 43.30 207 LYS B O 1
ATOM 2902 N N . GLU B 1 190 ? 44.043 2.687 -20.476 1.00 39.52 208 GLU B N 1
ATOM 2903 C CA . GLU B 1 190 ? 42.991 2.166 -19.606 1.00 37.03 208 GLU B CA 1
ATOM 2904 C C . GLU B 1 190 ? 42.712 0.700 -19.885 1.00 37.48 208 GLU B C 1
ATOM 2905 O O . GLU B 1 190 ? 42.605 0.290 -21.045 1.00 38.13 208 GLU B O 1
ATOM 2911 N N . GLU B 1 191 ? 42.588 -0.084 -18.816 1.00 37.38 209 GLU B N 1
ATOM 2912 C CA . GLU B 1 191 ? 42.455 -1.531 -18.929 1.00 36.18 209 GLU B CA 1
ATOM 2913 C C . GLU B 1 191 ? 41.536 -2.145 -17.866 1.00 35.13 209 GLU B C 1
ATOM 2914 O O . GLU B 1 191 ? 41.643 -1.828 -16.686 1.00 35.30 209 GLU B O 1
ATOM 2920 N N . ALA B 1 192 ? 40.642 -3.029 -18.303 1.00 33.59 210 ALA B N 1
ATOM 2921 C CA . ALA B 1 192 ? 39.830 -3.839 -17.399 1.00 33.49 210 ALA B CA 1
ATOM 2922 C C . ALA B 1 192 ? 39.811 -5.271 -17.899 1.00 34.40 210 ALA B C 1
ATOM 2923 O O . ALA B 1 192 ? 40.021 -5.511 -19.093 1.00 36.81 210 ALA B O 1
ATOM 2925 N N . HIS B 1 193 ? 39.582 -6.219 -16.995 1.00 34.61 211 HIS B N 1
ATOM 2926 C CA . HIS B 1 193 ? 39.365 -7.613 -17.378 1.00 34.70 211 HIS B CA 1
ATOM 2927 C C . HIS B 1 193 ? 37.997 -8.089 -16.966 1.00 35.84 211 HIS B C 1
ATOM 2928 O O . HIS B 1 193 ? 37.433 -7.628 -15.961 1.00 37.21 211 HIS B O 1
ATOM 2935 N N . GLY B 1 194 ? 37.454 -9.018 -17.751 1.00 34.79 212 GLY B N 1
ATOM 2936 C CA . GLY B 1 194 ? 36.242 -9.743 -17.400 1.00 33.00 212 GLY B CA 1
ATOM 2937 C C . GLY B 1 194 ? 36.547 -11.224 -17.382 1.00 33.61 212 GLY B C 1
ATOM 2938 O O . GLY B 1 194 ? 37.192 -11.739 -18.293 1.00 33.75 212 GLY B O 1
ATOM 2939 N N . VAL B 1 195 ? 36.114 -11.904 -16.325 1.00 33.63 213 VAL B N 1
ATOM 2940 C CA . VAL B 1 195 ? 36.312 -13.346 -16.201 1.00 32.71 213 VAL B CA 1
ATOM 2941 C C . VAL B 1 195 ? 34.951 -14.004 -16.039 1.00 32.35 213 VAL B C 1
ATOM 2942 O O . VAL B 1 195 ? 34.159 -13.605 -15.189 1.00 32.97 213 VAL B O 1
ATOM 2946 N N . TYR B 1 196 ? 34.674 -14.998 -16.871 1.00 32.25 214 TYR B N 1
ATOM 2947 C CA . TYR B 1 196 ? 33.540 -15.862 -16.635 1.00 31.54 214 TYR B CA 1
ATOM 2948 C C . TYR B 1 196 ? 34.065 -17.130 -15.977 1.00 32.98 214 TYR B C 1
ATOM 2949 O O . TYR B 1 196 ? 34.874 -17.863 -16.561 1.00 32.18 214 TYR B O 1
ATOM 2958 N N . VAL B 1 197 ? 33.605 -17.364 -14.749 1.00 33.11 215 VAL B N 1
ATOM 2959 C CA . VAL B 1 197 ? 34.220 -18.333 -13.838 1.00 34.81 215 VAL B CA 1
ATOM 2960 C C . VAL B 1 197 ? 33.439 -19.647 -13.768 1.00 36.24 215 VAL B C 1
ATOM 2961 O O . VAL B 1 197 ? 34.023 -20.722 -13.898 1.00 37.24 215 VAL B O 1
ATOM 2965 N N . SER B 1 198 ? 32.123 -19.560 -13.566 1.00 36.22 216 SER B N 1
ATOM 2966 C CA . SER B 1 198 ? 31.250 -20.741 -13.596 1.00 35.30 216 SER B CA 1
ATOM 2967 C C . SER B 1 198 ? 29.856 -20.410 -14.104 1.00 34.06 216 SER B C 1
ATOM 2968 O O . SER B 1 198 ? 29.365 -19.301 -13.907 1.00 34.45 216 SER B O 1
ATOM 2971 N N . GLY B 1 199 ? 29.231 -21.382 -14.769 1.00 34.67 217 GLY B N 1
ATOM 2972 C CA . GLY B 1 199 ? 27.828 -21.295 -15.162 1.00 33.06 217 GLY B CA 1
ATOM 2973 C C . GLY B 1 199 ? 26.891 -21.563 -13.996 1.00 34.78 217 GLY B C 1
ATOM 2974 O O . GLY B 1 199 ? 27.328 -21.885 -12.875 1.00 35.03 217 GLY B O 1
ATOM 2975 N N . TYR B 1 200 ? 25.594 -21.438 -14.267 1.00 35.13 218 TYR B N 1
ATOM 2976 C CA . TYR B 1 200 ? 24.578 -21.530 -13.234 1.00 35.63 218 TYR B CA 1
ATOM 2977 C C . TYR B 1 200 ? 24.320 -22.967 -12.786 1.00 38.11 218 TYR B C 1
ATOM 2978 O O . TYR B 1 200 ? 24.120 -23.213 -11.599 1.00 38.92 218 TYR B O 1
ATOM 2987 N N . LEU B 1 201 ? 24.332 -23.914 -13.722 1.00 40.43 219 LEU B N 1
ATOM 2988 C CA . LEU B 1 201 ? 24.117 -25.332 -13.379 1.00 46.01 219 LEU B CA 1
ATOM 2989 C C . LEU B 1 201 ? 25.429 -26.094 -13.253 1.00 54.41 219 LEU B C 1
ATOM 2990 O O . LEU B 1 201 ? 26.428 -25.703 -13.851 1.00 56.38 219 LEU B O 1
ATOM 2995 N N . SER B 1 202 ? 25.419 -27.185 -12.485 1.00 49.83 220 SER B N 1
ATOM 2996 C CA . SER B 1 202 ? 26.608 -28.040 -12.290 1.00 56.47 220 SER B CA 1
ATOM 2997 C C . SER B 1 202 ? 27.107 -28.649 -13.601 1.00 57.65 220 SER B C 1
ATOM 2998 O O . SER B 1 202 ? 26.361 -29.353 -14.289 1.00 59.66 220 SER B O 1
ATOM 3001 N N . ALA C 1 2 ? 24.037 48.404 -7.514 1.00 71.89 20 ALA D N 1
ATOM 3002 C CA . ALA C 1 2 ? 23.722 47.224 -8.388 1.00 67.72 20 ALA D CA 1
ATOM 3003 C C . ALA C 1 2 ? 23.858 45.892 -7.598 1.00 65.35 20 ALA D C 1
ATOM 3004 O O . ALA C 1 2 ? 23.641 45.889 -6.384 1.00 70.34 20 ALA D O 1
ATOM 3006 N N . VAL C 1 3 ? 24.189 44.767 -8.234 1.00 56.83 21 VAL D N 1
ATOM 3007 C CA . VAL C 1 3 ? 24.434 44.670 -9.664 1.00 53.07 21 VAL D CA 1
ATOM 3008 C C . VAL C 1 3 ? 23.143 44.289 -10.388 1.00 49.78 21 VAL D C 1
ATOM 3009 O O . VAL C 1 3 ? 22.333 43.506 -9.881 1.00 49.18 21 VAL D O 1
ATOM 3013 N N . THR C 1 4 ? 22.954 44.886 -11.555 1.00 44.75 22 THR D N 1
ATOM 3014 C CA . THR C 1 4 ? 21.775 44.665 -12.359 1.00 42.37 22 THR D CA 1
ATOM 3015 C C . THR C 1 4 ? 22.206 43.981 -13.640 1.00 40.94 22 THR D C 1
ATOM 3016 O O . THR C 1 4 ? 23.247 44.311 -14.208 1.00 40.54 22 THR D O 1
ATOM 3020 N N . ALA C 1 5 ? 21.416 43.002 -14.065 1.00 39.47 23 ALA D N 1
ATOM 3021 C CA . ALA C 1 5 ? 21.641 42.304 -15.321 1.00 37.82 23 ALA D CA 1
ATOM 3022 C C . ALA C 1 5 ? 20.334 42.246 -16.089 1.00 37.78 23 ALA D C 1
ATOM 3023 O O . ALA C 1 5 ? 19.263 42.150 -15.496 1.00 37.97 23 ALA D O 1
ATOM 3025 N N . PHE C 1 6 ? 20.404 42.305 -17.409 1.00 37.11 24 PHE D N 1
ATOM 3026 C CA . PHE C 1 6 ? 19.197 42.078 -18.177 1.00 35.86 24 PHE D CA 1
ATOM 3027 C C . PHE C 1 6 ? 19.076 40.610 -18.546 1.00 34.76 24 PHE D C 1
ATOM 3028 O O . PHE C 1 6 ? 20.059 39.871 -18.513 1.00 34.49 24 PHE D O 1
ATOM 3036 N N . LEU C 1 7 ? 17.851 40.192 -18.843 1.00 34.71 25 LEU D N 1
ATOM 3037 C CA . LEU C 1 7 ? 17.553 38.826 -19.212 1.00 35.64 25 LEU D CA 1
ATOM 3038 C C . LEU C 1 7 ? 18.444 38.403 -20.368 1.00 34.42 25 LEU D C 1
ATOM 3039 O O . LEU C 1 7 ? 18.539 39.106 -21.371 1.00 34.13 25 LEU D O 1
ATOM 3044 N N . GLY C 1 8 ? 19.134 37.281 -20.205 1.00 33.35 26 GLY D N 1
ATOM 3045 C CA . GLY C 1 8 ? 20.018 36.785 -21.250 1.00 34.32 26 GLY D CA 1
ATOM 3046 C C . GLY C 1 8 ? 21.463 37.223 -21.118 1.00 35.15 26 GLY D C 1
ATOM 3047 O O . GLY C 1 8 ? 22.345 36.637 -21.744 1.00 36.61 26 GLY D O 1
ATOM 3048 N N . GLU C 1 9 ? 21.720 38.243 -20.303 1.00 35.10 27 GLU D N 1
ATOM 3049 C CA . GLU C 1 9 ? 23.087 38.752 -20.145 1.00 35.24 27 GLU D CA 1
ATOM 3050 C C . GLU C 1 9 ? 23.980 37.880 -19.277 1.00 35.15 27 GLU D C 1
ATOM 3051 O O . GLU C 1 9 ? 23.532 37.282 -18.288 1.00 35.74 27 GLU D O 1
ATOM 3057 N N . ARG C 1 10 ? 25.250 37.808 -19.668 1.00 35.09 28 ARG D N 1
ATOM 3058 C CA . ARG C 1 10 ? 26.293 37.281 -18.810 1.00 34.41 28 ARG D CA 1
ATOM 3059 C C . ARG C 1 10 ? 26.561 38.334 -17.747 1.00 34.09 28 ARG D C 1
ATOM 3060 O O . ARG C 1 10 ? 26.685 39.512 -18.051 1.00 34.12 28 ARG D O 1
ATOM 3068 N N . VAL C 1 11 ? 26.628 37.922 -16.496 1.00 33.92 29 VAL D N 1
ATOM 3069 C CA . VAL C 1 11 ? 26.881 38.884 -15.435 1.00 33.42 29 VAL D CA 1
ATOM 3070 C C . VAL C 1 11 ? 27.756 38.224 -14.393 1.00 32.07 29 VAL D C 1
ATOM 3071 O O . VAL C 1 11 ? 27.888 37.003 -14.380 1.00 31.51 29 VAL D O 1
ATOM 3075 N N . THR C 1 12 ? 28.371 39.033 -13.539 1.00 31.63 30 THR D N 1
ATOM 3076 C CA . THR C 1 12 ? 29.406 38.538 -12.668 1.00 31.30 30 THR D CA 1
ATOM 3077 C C . THR C 1 12 ? 29.234 39.030 -11.214 1.00 31.33 30 THR D C 1
ATOM 3078 O O . THR C 1 12 ? 28.979 40.204 -10.988 1.00 32.72 30 THR D O 1
ATOM 3082 N N . LEU C 1 13 ? 29.323 38.134 -10.241 1.00 30.96 31 LEU D N 1
ATOM 3083 C CA . LEU C 1 13 ? 29.374 38.573 -8.825 1.00 32.88 31 LEU D CA 1
ATOM 3084 C C . LEU C 1 13 ? 30.763 38.315 -8.292 1.00 31.96 31 LEU D C 1
ATOM 3085 O O . LEU C 1 13 ? 31.377 37.299 -8.619 1.00 32.38 31 LEU D O 1
ATOM 3090 N N . THR C 1 14 ? 31.278 39.240 -7.499 1.00 32.41 32 THR D N 1
ATOM 3091 C CA . THR C 1 14 ? 32.639 39.090 -7.018 1.00 32.59 32 THR D CA 1
ATOM 3092 C C . THR C 1 14 ? 32.726 39.053 -5.497 1.00 33.08 32 THR D C 1
ATOM 3093 O O . THR C 1 14 ? 31.870 39.583 -4.790 1.00 32.98 32 THR D O 1
ATOM 3097 N N . SER C 1 15 ? 33.776 38.399 -5.018 1.00 33.16 33 SER D N 1
ATOM 3098 C CA . SER C 1 15 ? 34.131 38.396 -3.620 1.00 33.66 33 SER D CA 1
ATOM 3099 C C . SER C 1 15 ? 35.651 38.369 -3.529 1.00 33.06 33 SER D C 1
ATOM 3100 O O . SER C 1 15 ? 36.335 38.059 -4.505 1.00 33.71 33 SER D O 1
ATOM 3103 N N . TYR C 1 16 ? 36.199 38.682 -2.365 1.00 32.97 34 TYR D N 1
ATOM 3104 C CA . TYR C 1 16 ? 37.647 38.686 -2.247 1.00 31.86 34 TYR D CA 1
ATOM 3105 C C . TYR C 1 16 ? 38.173 38.280 -0.883 1.00 32.26 34 TYR D C 1
ATOM 3106 O O . TYR C 1 16 ? 37.467 38.373 0.129 1.00 33.53 34 TYR D O 1
ATOM 3115 N N . TRP C 1 17 ? 39.429 37.849 -0.873 1.00 30.65 35 TRP D N 1
ATOM 3116 C CA . TRP C 1 17 ? 40.148 37.633 0.354 1.00 31.80 35 TRP D CA 1
ATOM 3117 C C . TRP C 1 17 ? 41.021 38.811 0.679 1.00 33.49 35 TRP D C 1
ATOM 3118 O O . TRP C 1 17 ? 41.731 39.330 -0.199 1.00 33.50 35 TRP D O 1
ATOM 3129 N N . ARG C 1 18 ? 40.977 39.236 1.942 1.00 33.80 36 ARG D N 1
ATOM 3130 C CA . ARG C 1 18 ? 41.580 40.491 2.402 1.00 36.10 36 ARG D CA 1
ATOM 3131 C C . ARG C 1 18 ? 43.116 40.499 2.416 1.00 34.66 36 ARG D C 1
ATOM 3132 O O . ARG C 1 18 ? 43.736 41.515 2.144 1.00 35.40 36 ARG D O 1
ATOM 3140 N N . ARG C 1 19 ? 43.719 39.372 2.765 1.00 33.97 37 ARG D N 1
ATOM 3141 C CA . ARG C 1 19 ? 45.159 39.173 2.626 1.00 34.27 37 ARG D CA 1
ATOM 3142 C C . ARG C 1 19 ? 45.445 38.924 1.129 1.00 32.97 37 ARG D C 1
ATOM 3143 O O . ARG C 1 19 ? 45.176 37.864 0.592 1.00 30.09 37 ARG D O 1
ATOM 3151 N N . VAL C 1 20 ? 45.988 39.940 0.485 1.00 34.68 38 VAL D N 1
ATOM 3152 C CA . VAL C 1 20 ? 46.219 39.979 -0.954 1.00 36.08 38 VAL D CA 1
ATOM 3153 C C . VAL C 1 20 ? 47.170 38.885 -1.476 1.00 34.75 38 VAL D C 1
ATOM 3154 O O . VAL C 1 20 ? 47.117 38.516 -2.646 1.00 36.81 38 VAL D O 1
ATOM 3158 N N . SER C 1 21 ? 48.021 38.360 -0.603 1.00 35.72 39 SER D N 1
ATOM 3159 C CA . SER C 1 21 ? 48.992 37.328 -0.969 1.00 34.94 39 SER D CA 1
ATOM 3160 C C . SER C 1 21 ? 48.399 35.916 -0.994 1.00 34.83 39 SER D C 1
ATOM 3161 O O . SER C 1 21 ? 49.055 34.965 -1.422 1.00 35.30 39 SER D O 1
ATOM 3164 N N . LEU C 1 22 ? 47.165 35.775 -0.525 1.00 34.54 40 LEU D N 1
ATOM 3165 C CA . LEU C 1 22 ? 46.488 34.483 -0.543 1.00 34.13 40 LEU D CA 1
ATOM 3166 C C . LEU C 1 22 ? 45.518 34.439 -1.716 1.00 34.48 40 LEU D C 1
ATOM 3167 O O . LEU C 1 22 ? 45.093 35.481 -2.212 1.00 36.66 40 LEU D O 1
ATOM 3172 N N . GLY C 1 23 ? 45.199 33.242 -2.194 1.00 35.00 41 GLY D N 1
ATOM 3173 C CA . GLY C 1 23 ? 44.286 33.104 -3.332 1.00 33.12 41 GLY D CA 1
ATOM 3174 C C . GLY C 1 23 ? 43.718 31.700 -3.443 1.00 33.41 41 GLY D C 1
ATOM 3175 O O . GLY C 1 23 ? 42.572 31.455 -3.041 1.00 35.54 41 GLY D O 1
ATOM 3176 N N . PRO C 1 24 ? 44.516 30.760 -3.982 1.00 31.09 42 PRO D N 1
ATOM 3177 C CA . PRO C 1 24 ? 44.103 29.355 -4.095 1.00 29.92 42 PRO D CA 1
ATOM 3178 C C . PRO C 1 24 ? 43.808 28.695 -2.732 1.00 30.81 42 PRO D C 1
ATOM 3179 O O . PRO C 1 24 ? 42.983 27.790 -2.654 1.00 32.76 42 PRO D O 1
ATOM 3183 N N . GLU C 1 25 ? 44.477 29.152 -1.683 1.00 30.34 43 GLU D N 1
ATOM 3184 C CA . GLU C 1 25 ? 44.360 28.545 -0.360 1.00 32.01 43 GLU D CA 1
ATOM 3185 C C . GLU C 1 25 ? 42.958 28.669 0.225 1.00 32.11 43 GLU D C 1
ATOM 3186 O O . GLU C 1 25 ? 42.547 27.835 1.020 1.00 34.47 43 GLU D O 1
ATOM 3192 N N . ILE C 1 26 ? 42.226 29.701 -0.177 1.00 31.97 44 ILE D N 1
ATOM 3193 C CA . ILE C 1 26 ? 40.894 29.967 0.362 1.00 32.43 44 ILE D CA 1
ATOM 3194 C C . ILE C 1 26 ? 39.866 28.965 -0.179 1.00 33.52 44 ILE D C 1
ATOM 3195 O O . ILE C 1 26 ? 39.770 28.770 -1.400 1.00 30.53 44 ILE D O 1
ATOM 3200 N N . GLU C 1 27 ? 39.127 28.312 0.722 1.00 32.93 45 GLU D N 1
ATOM 3201 C CA . GLU C 1 27 ? 37.996 27.473 0.305 1.00 33.82 45 GLU D CA 1
ATOM 3202 C C . GLU C 1 27 ? 36.821 28.406 0.033 1.00 32.87 45 GLU D C 1
ATOM 3203 O O . GLU C 1 27 ? 36.302 29.050 0.959 1.00 33.30 45 GLU D O 1
ATOM 3209 N N . VAL C 1 28 ? 36.394 28.463 -1.223 1.00 29.37 46 VAL D N 1
ATOM 3210 C CA . VAL C 1 28 ? 35.313 29.350 -1.650 1.00 29.25 46 VAL D CA 1
ATOM 3211 C C . VAL C 1 28 ? 34.041 28.554 -1.963 1.00 31.55 46 VAL D C 1
ATOM 3212 O O . VAL C 1 28 ? 34.093 27.556 -2.692 1.00 33.78 46 VAL D O 1
ATOM 3216 N N . SER C 1 29 ? 32.899 28.992 -1.431 1.00 33.12 47 SER D N 1
ATOM 3217 C CA . SER C 1 29 ? 31.616 28.420 -1.844 1.00 33.28 47 SER D CA 1
ATOM 3218 C C . SER C 1 29 ? 30.534 29.463 -1.959 1.00 34.00 47 SER D C 1
ATOM 3219 O O . SER C 1 29 ? 30.403 30.340 -1.101 1.00 36.37 47 SER D O 1
ATOM 3222 N N . TRP C 1 30 ? 29.780 29.356 -3.052 1.00 33.89 48 TRP D N 1
ATOM 3223 C CA . TRP C 1 30 ? 28.721 30.295 -3.416 1.00 32.17 48 TRP D CA 1
ATOM 3224 C C . TRP C 1 30 ? 27.400 29.626 -3.280 1.00 32.10 48 TRP D C 1
ATOM 3225 O O . TRP C 1 30 ? 27.208 28.478 -3.700 1.00 32.72 48 TRP D O 1
ATOM 3236 N N . PHE C 1 31 ? 26.458 30.373 -2.727 1.00 31.39 49 PHE D N 1
ATOM 3237 C CA . PHE C 1 31 ? 25.151 29.862 -2.413 1.00 31.71 49 PHE D CA 1
ATOM 3238 C C . PHE C 1 31 ? 24.142 30.809 -3.013 1.00 31.98 49 PHE D C 1
ATOM 3239 O O . PHE C 1 31 ? 24.367 32.020 -3.060 1.00 31.51 49 PHE D O 1
ATOM 3247 N N . LYS C 1 32 ? 23.040 30.252 -3.494 1.00 33.93 50 LYS D 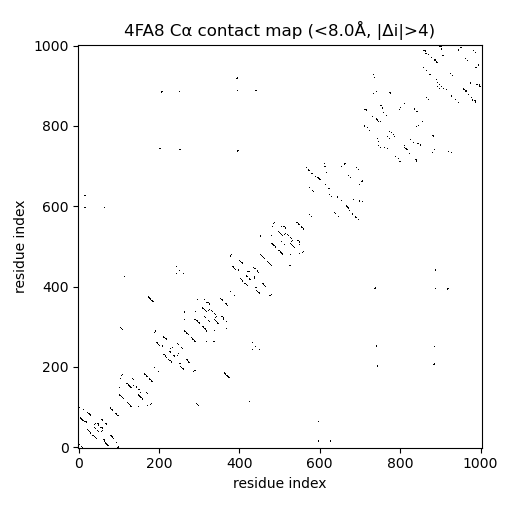N 1
ATOM 3248 C CA . LYS C 1 32 ? 21.877 31.054 -3.839 1.00 36.79 50 LYS D CA 1
ATOM 3249 C C . LYS C 1 32 ? 20.971 31.039 -2.619 1.00 39.08 50 LYS D C 1
ATOM 3250 O O . LYS C 1 32 ? 20.626 29.964 -2.144 1.00 39.21 50 LYS D O 1
ATOM 3256 N N . LEU C 1 33 ? 20.607 32.216 -2.115 1.00 41.93 51 LEU D N 1
ATOM 3257 C CA . LEU C 1 33 ? 19.721 32.295 -0.954 1.00 48.41 51 LEU D CA 1
ATOM 3258 C C . LEU C 1 33 ? 18.265 32.326 -1.405 1.00 52.47 51 LEU D C 1
ATOM 3259 O O . LEU C 1 33 ? 17.920 32.996 -2.385 1.00 51.84 51 LEU D O 1
ATOM 3264 N N . GLY C 1 34 ? 17.424 31.586 -0.686 1.00 56.66 52 GLY D N 1
ATOM 3265 C CA . GLY C 1 34 ? 16.030 31.396 -1.061 1.00 61.09 52 GLY D CA 1
ATOM 3266 C C . GLY C 1 34 ? 15.084 31.462 0.125 1.00 71.09 52 GLY D C 1
ATOM 3267 O O . GLY C 1 34 ? 15.524 31.620 1.271 1.00 69.52 52 GLY D O 1
ATOM 3268 N N . PRO C 1 35 ? 13.774 31.323 -0.146 1.00 76.04 53 PRO D N 1
ATOM 3269 C CA . PRO C 1 35 ? 12.720 31.568 0.831 1.00 81.46 53 PRO D CA 1
ATOM 3270 C C . PRO C 1 35 ? 12.807 30.594 2.008 1.00 84.78 53 PRO D C 1
ATOM 3271 O O . PRO C 1 35 ? 12.562 29.396 1.842 1.00 88.08 53 PRO D O 1
ATOM 3275 N N . GLY C 1 36 ? 13.177 31.096 3.183 1.00 82.52 54 GLY D N 1
ATOM 3276 C CA . GLY C 1 36 ? 13.515 32.501 3.376 1.00 76.87 54 GLY D CA 1
ATOM 3277 C C . GLY C 1 36 ? 14.857 32.625 4.061 1.00 75.64 54 GLY D C 1
ATOM 3278 O O . GLY C 1 36 ? 15.329 33.731 4.312 1.00 77.29 54 GLY D O 1
ATOM 3279 N N . GLU C 1 37 ? 15.472 31.482 4.359 1.00 73.29 55 GLU D N 1
ATOM 3280 C CA . GLU C 1 37 ? 16.777 31.432 5.036 1.00 70.51 55 GLU D CA 1
ATOM 3281 C C . GLU C 1 37 ? 17.654 30.271 4.552 1.00 64.91 55 GLU D C 1
ATOM 3282 O O . GLU C 1 37 ? 18.838 30.156 4.906 1.00 59.97 55 GLU D O 1
ATOM 3288 N N . GLU C 1 38 ? 17.053 29.406 3.748 1.00 63.41 56 GLU D N 1
ATOM 3289 C CA . GLU C 1 38 ? 17.773 28.310 3.141 1.00 61.85 56 GLU D CA 1
ATOM 3290 C C . GLU C 1 38 ? 18.869 28.865 2.240 1.00 53.78 56 GLU D C 1
ATOM 3291 O O . GLU C 1 38 ? 18.722 29.948 1.686 1.00 50.60 56 GLU D O 1
ATOM 3297 N N . GLN C 1 39 ? 19.982 28.136 2.170 1.00 49.73 57 GLN D N 1
ATOM 3298 C CA . GLN C 1 39 ? 21.114 28.448 1.304 1.00 45.65 57 GLN D CA 1
ATOM 3299 C C . GLN C 1 39 ? 21.300 27.229 0.429 1.00 44.61 57 GLN D C 1
ATOM 3300 O O . GLN C 1 39 ? 21.409 26.116 0.935 1.00 45.89 57 GLN D O 1
ATOM 3306 N N . VAL C 1 40 ? 21.335 27.428 -0.880 1.00 42.01 58 VAL D N 1
ATOM 3307 C CA . VAL C 1 40 ? 21.522 26.317 -1.794 1.00 40.55 58 VAL D CA 1
ATOM 3308 C C . VAL C 1 40 ? 22.904 26.428 -2.430 1.00 38.44 58 VAL D C 1
ATOM 3309 O O . VAL C 1 40 ? 23.228 27.432 -3.063 1.00 36.88 58 VAL D O 1
ATOM 3313 N N . LEU C 1 41 ? 23.714 25.392 -2.250 1.00 37.54 59 LEU D N 1
ATOM 3314 C CA . LEU C 1 41 ? 25.067 25.374 -2.763 1.00 35.53 59 LEU D CA 1
ATOM 3315 C C . LEU C 1 41 ? 25.108 25.437 -4.301 1.00 35.78 59 LEU D C 1
ATOM 3316 O O . LEU C 1 41 ? 24.596 24.540 -4.981 1.00 38.47 59 LEU D O 1
ATOM 3321 N N . ILE C 1 42 ? 25.702 26.501 -4.843 1.00 34.33 60 ILE D N 1
ATOM 3322 C CA . ILE C 1 42 ? 25.894 26.609 -6.301 1.00 32.19 60 ILE D CA 1
ATOM 3323 C C . ILE C 1 42 ? 27.150 25.835 -6.707 1.00 31.17 60 ILE D C 1
ATOM 3324 O O . ILE C 1 42 ? 27.065 24.881 -7.469 1.00 32.30 60 ILE D O 1
ATOM 3329 N N . GLY C 1 43 ? 28.304 26.216 -6.166 1.00 30.87 61 GLY D N 1
ATOM 3330 C CA . GLY C 1 43 ? 29.519 25.428 -6.358 1.00 31.32 61 GLY D CA 1
ATOM 3331 C C . GLY C 1 43 ? 30.680 25.818 -5.469 1.00 31.97 61 GLY D C 1
ATOM 3332 O O . GLY C 1 43 ? 30.596 26.798 -4.728 1.00 34.48 61 GLY D O 1
ATOM 3333 N N . ARG C 1 44 ? 31.764 25.048 -5.549 1.00 32.37 62 ARG D N 1
ATOM 3334 C CA . ARG C 1 44 ? 32.948 25.252 -4.712 1.00 32.73 62 ARG D CA 1
ATOM 3335 C C . ARG C 1 44 ? 34.226 25.392 -5.515 1.00 33.51 62 ARG D C 1
ATOM 3336 O O . ARG C 1 44 ? 34.331 24.898 -6.652 1.00 34.28 62 ARG D O 1
ATOM 3344 N N . MET C 1 45 ? 35.188 26.087 -4.916 1.00 32.91 63 MET D N 1
ATOM 3345 C CA . MET C 1 45 ? 36.512 26.264 -5.489 1.00 31.77 63 MET D CA 1
ATOM 3346 C C . MET C 1 45 ? 37.539 26.243 -4.369 1.00 31.83 63 MET D C 1
ATOM 3347 O O . MET C 1 45 ? 37.368 26.912 -3.357 1.00 31.12 63 MET D O 1
ATOM 3352 N N . HIS C 1 46 ? 38.616 25.497 -4.592 1.00 30.93 64 HIS D N 1
ATOM 3353 C CA . HIS C 1 46 ? 39.718 25.382 -3.672 1.00 29.75 64 HIS D CA 1
ATOM 3354 C C . HIS C 1 46 ? 40.899 24.910 -4.472 1.00 30.07 64 HIS D C 1
ATOM 3355 O O . HIS C 1 46 ? 40.821 23.913 -5.179 1.00 30.68 64 HIS D O 1
ATOM 3362 N N . HIS C 1 47 ? 42.008 25.635 -4.372 1.00 30.89 65 HIS D N 1
ATOM 3363 C CA . HIS C 1 47 ? 43.235 25.343 -5.118 1.00 30.80 65 HIS D CA 1
ATOM 3364 C C . HIS C 1 47 ? 43.017 25.262 -6.607 1.00 30.69 65 HIS D C 1
ATOM 3365 O O . HIS C 1 47 ? 43.610 24.447 -7.293 1.00 31.82 65 HIS D O 1
ATOM 3372 N N . ASP C 1 48 ? 42.141 26.121 -7.099 1.00 30.38 66 ASP D N 1
ATOM 3373 C CA . ASP C 1 48 ? 41.814 26.188 -8.519 1.00 34.21 66 ASP D CA 1
ATOM 3374 C C . ASP C 1 48 ? 41.111 24.955 -9.044 1.00 34.48 66 ASP D C 1
ATOM 3375 O O . ASP C 1 48 ? 41.054 24.732 -10.257 1.00 33.46 66 ASP D O 1
ATOM 3380 N N . VAL C 1 49 ? 40.566 24.165 -8.122 1.00 32.29 67 VAL D N 1
ATOM 3381 C CA . VAL C 1 49 ? 39.638 23.124 -8.498 1.00 32.28 67 VAL D CA 1
ATOM 3382 C C . VAL C 1 49 ? 38.229 23.640 -8.259 1.00 32.52 67 VAL D C 1
ATOM 3383 O O . VAL C 1 49 ? 37.895 24.046 -7.153 1.00 35.31 67 VAL D O 1
ATOM 3387 N N . ILE C 1 50 ? 37.415 23.637 -9.311 1.00 32.78 68 ILE D N 1
ATOM 3388 C CA . ILE C 1 50 ? 36.061 24.167 -9.249 1.00 31.83 68 ILE D CA 1
ATOM 3389 C C . ILE C 1 50 ? 35.077 23.071 -9.587 1.00 32.56 68 ILE D C 1
ATOM 3390 O O . ILE C 1 50 ? 35.197 22.407 -10.625 1.00 33.63 68 ILE D O 1
ATOM 3395 N N . PHE C 1 51 ? 34.109 22.882 -8.698 1.00 31.99 69 PHE D N 1
ATOM 3396 C CA . PHE C 1 51 ? 33.025 21.957 -8.945 1.00 32.79 69 PHE D CA 1
ATOM 3397 C C . PHE C 1 51 ? 31.697 22.669 -8.785 1.00 33.02 69 PHE D C 1
ATOM 3398 O O . PHE C 1 51 ? 31.356 23.153 -7.690 1.00 33.21 69 PHE D O 1
ATOM 3406 N N . ILE C 1 52 ? 30.952 22.724 -9.879 1.00 32.53 70 ILE D N 1
ATOM 3407 C CA . ILE C 1 52 ? 29.606 23.271 -9.863 1.00 33.87 70 ILE D CA 1
ATOM 3408 C C . ILE C 1 52 ? 28.577 22.147 -9.717 1.00 36.71 70 ILE D C 1
ATOM 3409 O O . ILE C 1 52 ? 28.535 21.210 -10.529 1.00 36.37 70 ILE D O 1
ATOM 3414 N N . GLU C 1 53 ? 27.757 22.256 -8.668 1.00 37.86 71 GLU D N 1
ATOM 3415 C CA . GLU C 1 53 ? 26.670 21.319 -8.395 1.00 40.02 71 GLU D CA 1
ATOM 3416 C C . GLU C 1 53 ? 25.827 21.098 -9.643 1.00 40.06 71 GLU D C 1
ATOM 3417 O O . GLU C 1 53 ? 25.589 22.041 -10.406 1.00 39.21 71 GLU D O 1
ATOM 3423 N N . TRP C 1 54 ? 25.384 19.856 -9.845 1.00 41.57 72 TRP D N 1
ATOM 3424 C CA . TRP C 1 54 ? 24.717 19.459 -11.087 1.00 42.64 72 TRP D CA 1
ATOM 3425 C C . TRP C 1 54 ? 23.521 20.293 -11.463 1.00 41.68 72 TRP D C 1
ATOM 3426 O O . TRP C 1 54 ? 23.355 20.602 -12.631 1.00 41.28 72 TRP D O 1
ATOM 3437 N N . PRO C 1 55 ? 22.680 20.694 -10.492 1.00 41.36 73 PRO D N 1
ATOM 3438 C CA . PRO C 1 55 ? 21.547 21.527 -10.921 1.00 40.35 73 PRO D CA 1
ATOM 3439 C C . PRO C 1 55 ? 21.896 22.911 -11.500 1.00 38.67 73 PRO D C 1
ATOM 3440 O O . PRO C 1 55 ? 21.108 23.467 -12.283 1.00 39.26 73 PRO D O 1
ATOM 3444 N N . PHE C 1 56 ? 23.055 23.457 -11.138 1.00 36.74 74 PHE D N 1
ATOM 3445 C CA . PHE C 1 56 ? 23.449 24.790 -11.598 1.00 34.28 74 PHE D CA 1
ATOM 3446 C C . PHE C 1 56 ? 24.452 24.734 -12.750 1.00 33.96 74 PHE D C 1
ATOM 3447 O O . PHE C 1 56 ? 24.868 25.760 -13.272 1.00 33.61 74 PHE D O 1
ATOM 3455 N N . ARG C 1 57 ? 24.824 23.524 -13.140 1.00 35.32 75 ARG D N 1
ATOM 3456 C CA . ARG C 1 57 ? 25.830 23.293 -14.159 1.00 36.52 75 ARG D CA 1
ATOM 3457 C C . ARG C 1 57 ? 25.428 23.912 -15.499 1.00 35.92 75 ARG D C 1
ATOM 3458 O O . ARG C 1 57 ? 24.348 23.654 -16.018 1.00 37.06 75 ARG D O 1
ATOM 3466 N N . GLY C 1 58 ? 26.301 24.749 -16.039 1.00 37.23 76 GLY D N 1
ATOM 3467 C CA . GLY C 1 58 ? 26.028 25.451 -17.297 1.00 37.06 76 GLY D CA 1
ATOM 3468 C C . GLY C 1 58 ? 25.353 26.788 -17.064 1.00 36.61 76 GLY D C 1
ATOM 3469 O O . GLY C 1 58 ? 25.355 27.662 -17.928 1.00 37.22 76 GLY D O 1
ATOM 3470 N N . PHE C 1 59 ? 24.762 26.960 -15.889 1.00 33.98 77 PHE D N 1
ATOM 3471 C CA . PHE C 1 59 ? 24.137 28.232 -15.595 1.00 31.43 77 PHE D CA 1
ATOM 3472 C C . PHE C 1 59 ? 25.105 29.121 -14.848 1.00 29.21 77 PHE D C 1
ATOM 3473 O O . PHE C 1 59 ? 25.115 30.330 -15.048 1.00 29.64 77 PHE D O 1
ATOM 3481 N N . PHE C 1 60 ? 25.938 28.509 -14.016 1.00 28.38 78 PHE D N 1
ATOM 3482 C CA . PHE C 1 60 ? 26.873 29.249 -13.179 1.00 27.81 78 PHE D CA 1
ATOM 3483 C C . PHE C 1 60 ? 28.261 28.674 -13.298 1.00 27.51 78 PHE D C 1
ATOM 3484 O O . PHE C 1 60 ? 28.425 27.472 -13.476 1.00 28.96 78 PHE D O 1
ATOM 3492 N N . ASP C 1 61 ? 29.267 29.524 -13.162 1.00 26.50 79 ASP D N 1
ATOM 3493 C CA . ASP C 1 61 ? 30.622 29.031 -13.070 1.00 26.87 79 ASP D CA 1
ATOM 3494 C C . ASP C 1 61 ? 31.377 29.851 -12.066 1.00 24.39 79 ASP D C 1
ATOM 3495 O O . ASP C 1 61 ? 30.925 30.915 -11.674 1.00 25.88 79 ASP D O 1
ATOM 3500 N N . ILE C 1 62 ? 32.536 29.359 -11.656 1.00 23.61 80 ILE D N 1
ATOM 3501 C CA . ILE C 1 62 ? 33.342 30.070 -10.691 1.00 24.46 80 ILE D CA 1
ATOM 3502 C C . ILE C 1 62 ? 34.793 30.112 -11.100 1.00 23.82 80 ILE D C 1
ATOM 3503 O O . ILE C 1 62 ? 35.336 29.114 -11.535 1.00 25.77 80 ILE D O 1
ATOM 3508 N N . HIS C 1 63 ? 35.441 31.253 -10.912 1.00 24.46 81 HIS D N 1
ATOM 3509 C CA . HIS C 1 63 ? 36.871 31.299 -11.130 1.00 25.31 81 HIS D CA 1
ATOM 3510 C C . HIS C 1 63 ? 37.530 32.271 -10.207 1.00 26.26 81 HIS D C 1
ATOM 3511 O O . HIS C 1 63 ? 36.871 33.103 -9.589 1.00 27.07 81 HIS D O 1
ATOM 3518 N N . ARG C 1 64 ? 38.848 32.140 -10.096 1.00 27.86 82 ARG D N 1
ATOM 3519 C CA . ARG C 1 64 ? 39.657 33.001 -9.281 1.00 28.62 82 ARG D CA 1
ATOM 3520 C C . ARG C 1 64 ? 40.520 33.861 -10.170 1.00 31.84 82 ARG D C 1
ATOM 3521 O O . ARG C 1 64 ? 40.950 33.424 -11.249 1.00 35.85 82 ARG D O 1
ATOM 3529 N N . SER C 1 65 ? 40.766 35.090 -9.740 1.00 32.94 83 SER D N 1
ATOM 3530 C CA . SER C 1 65 ? 41.846 35.848 -10.324 1.00 35.28 83 SER D CA 1
ATOM 3531 C C . SER C 1 65 ? 43.037 35.982 -9.361 1.00 35.04 83 SER D C 1
ATOM 3532 O O . SER C 1 65 ? 43.953 35.157 -9.387 1.00 37.70 83 SER D O 1
ATOM 3535 N N . ALA C 1 66 ? 43.093 36.979 -8.506 1.00 32.42 84 ALA D N 1
ATOM 3536 C CA . ALA C 1 66 ? 44.256 36.919 -7.624 1.00 31.44 84 ALA D CA 1
ATOM 3537 C C . ALA C 1 66 ? 43.716 36.435 -6.292 1.00 30.24 84 ALA D C 1
ATOM 3538 O O . ALA C 1 66 ? 43.533 35.235 -6.123 1.00 29.15 84 ALA D O 1
ATOM 3540 N N . ASN C 1 67 ? 43.430 37.380 -5.394 1.00 30.29 85 ASN D N 1
ATOM 3541 C CA . ASN C 1 67 ? 42.703 37.155 -4.155 1.00 30.12 85 ASN D CA 1
ATOM 3542 C C . ASN C 1 67 ? 41.208 37.381 -4.397 1.00 30.54 85 ASN D C 1
ATOM 3543 O O . ASN C 1 67 ? 40.430 37.601 -3.454 1.00 29.63 85 ASN D O 1
ATOM 3548 N N . THR C 1 68 ? 40.813 37.363 -5.671 1.00 29.04 86 THR D N 1
ATOM 3549 C CA . THR C 1 68 ? 39.456 37.714 -6.044 1.00 28.62 86 THR D CA 1
ATOM 3550 C C . THR C 1 68 ? 38.703 36.560 -6.688 1.00 29.34 86 THR D C 1
ATOM 3551 O O . THR C 1 68 ? 39.229 35.840 -7.549 1.00 27.50 86 THR D O 1
ATOM 3555 N N . PHE C 1 69 ? 37.458 36.403 -6.248 1.00 29.65 87 PHE D N 1
ATOM 3556 C CA . PHE C 1 69 ? 36.651 35.248 -6.602 1.00 30.08 87 PHE D CA 1
ATOM 3557 C C . PHE C 1 69 ? 35.398 35.673 -7.361 1.00 29.99 87 PHE D C 1
ATOM 3558 O O . PHE C 1 69 ? 34.729 36.622 -6.966 1.00 32.26 87 PHE D O 1
ATOM 3566 N N . PHE C 1 70 ? 35.106 34.989 -8.468 1.00 29.62 88 PHE D N 1
ATOM 3567 C CA . PHE C 1 70 ? 34.030 35.410 -9.373 1.00 28.34 88 PHE D CA 1
ATOM 3568 C C . PHE C 1 70 ? 32.940 34.351 -9.532 1.00 27.03 88 PHE D C 1
ATOM 3569 O O . PHE C 1 70 ? 33.248 33.188 -9.807 1.00 25.29 88 PHE D O 1
ATOM 3577 N N . LEU C 1 71 ? 31.679 34.758 -9.347 1.00 26.70 89 LEU D N 1
ATOM 3578 C CA . LEU C 1 71 ? 30.530 33.941 -9.724 1.00 26.79 89 LEU D CA 1
ATOM 3579 C C . LEU C 1 71 ? 30.014 34.432 -11.081 1.00 27.90 89 LEU D C 1
ATOM 3580 O O . LEU C 1 71 ? 29.571 35.572 -11.219 1.00 28.51 89 LEU D O 1
ATOM 3585 N N . VAL C 1 72 ? 30.114 33.585 -12.096 1.00 27.46 90 VAL D N 1
ATOM 3586 C CA . VAL C 1 72 ? 29.573 33.938 -13.396 1.00 27.58 90 VAL D CA 1
ATOM 3587 C C . VAL C 1 72 ? 28.230 33.251 -13.574 1.00 27.46 90 VAL D C 1
ATOM 3588 O O . VAL C 1 72 ? 28.111 32.040 -13.448 1.00 26.62 90 VAL D O 1
ATOM 3592 N N . VAL C 1 73 ? 27.210 34.048 -13.839 1.00 29.73 91 VAL D N 1
ATOM 3593 C CA . VAL C 1 73 ? 25.951 33.513 -14.299 1.00 30.84 91 VAL D CA 1
ATOM 3594 C C . VAL C 1 73 ? 25.920 33.778 -15.790 1.00 31.71 91 VAL D C 1
ATOM 3595 O O . VAL C 1 73 ? 25.889 34.925 -16.231 1.00 32.19 91 VAL D O 1
ATOM 3599 N N . THR C 1 74 ? 25.939 32.687 -16.545 1.00 33.52 92 THR D N 1
ATOM 3600 C CA . THR C 1 74 ? 26.201 32.713 -17.980 1.00 32.63 92 THR D CA 1
ATOM 3601 C C . THR C 1 74 ? 25.114 33.363 -18.847 1.00 33.82 92 THR D C 1
ATOM 3602 O O . THR C 1 74 ? 25.425 33.939 -19.886 1.00 37.23 92 THR D O 1
ATOM 3606 N N . ALA C 1 75 ? 23.853 33.258 -18.425 1.00 34.34 93 ALA D N 1
ATOM 3607 C CA . ALA C 1 75 ? 22.714 33.878 -19.122 1.00 33.14 93 ALA D CA 1
ATOM 3608 C C . ALA C 1 75 ? 21.616 34.208 -18.128 1.00 32.80 93 ALA D C 1
ATOM 3609 O O . ALA C 1 75 ? 20.778 33.360 -17.816 1.00 33.06 93 ALA D O 1
ATOM 3611 N N . ALA C 1 76 ? 21.603 35.441 -17.640 1.00 34.02 94 ALA D N 1
ATOM 3612 C CA . ALA C 1 76 ? 20.713 35.788 -16.528 1.00 35.56 94 ALA D CA 1
ATOM 3613 C C . ALA C 1 76 ? 19.267 35.458 -16.870 1.00 36.54 94 ALA D C 1
ATOM 3614 O O . ALA C 1 76 ? 18.749 35.875 -17.912 1.00 38.38 94 ALA D O 1
ATOM 3616 N N . ASN C 1 77 ? 18.588 34.583 -16.046 1.00 42.99 95 ASN D N 1
ATOM 3617 C CA . ASN C 1 77 ? 17.153 34.384 -16.164 1.00 44.52 95 ASN D CA 1
ATOM 3618 C C . ASN C 1 77 ? 16.502 34.802 -14.861 1.00 48.63 95 ASN D C 1
ATOM 3619 O O . ASN C 1 77 ? 17.198 35.040 -13.869 1.00 48.39 95 ASN D O 1
ATOM 3624 N N . ILE C 1 78 ? 15.183 34.952 -14.854 1.00 34.42 96 ILE D N 1
ATOM 3625 C CA . ILE C 1 78 ? 14.443 35.595 -13.777 1.00 35.40 96 ILE D CA 1
ATOM 3626 C C . ILE C 1 78 ? 14.617 34.932 -12.414 1.00 35.74 96 ILE D C 1
ATOM 3627 O O . ILE C 1 78 ? 14.675 35.609 -11.400 1.00 38.26 96 ILE D O 1
ATOM 3632 N N . SER C 1 79 ? 14.731 33.611 -12.415 1.00 35.66 97 SER D N 1
ATOM 3633 C CA . SER C 1 79 ? 15.044 32.843 -11.218 1.00 35.97 97 SER D CA 1
ATOM 3634 C C . SER C 1 79 ? 16.351 33.288 -10.533 1.00 35.80 97 SER D C 1
ATOM 3635 O O . SER C 1 79 ? 16.537 33.042 -9.339 1.00 36.48 97 SER D O 1
ATOM 3638 N N . HIS C 1 80 ? 17.239 33.953 -11.270 1.00 33.18 98 HIS D N 1
ATOM 3639 C CA . HIS C 1 80 ? 18.542 34.353 -10.723 1.00 32.96 98 HIS D CA 1
ATOM 3640 C C . HIS C 1 80 ? 18.487 35.630 -9.937 1.00 33.29 98 HIS D C 1
ATOM 3641 O O . HIS C 1 80 ? 19.412 35.940 -9.178 1.00 32.06 98 HIS D O 1
ATOM 3648 N N . ASP C 1 81 ? 17.413 36.390 -10.128 1.00 33.88 99 ASP D N 1
ATOM 3649 C CA . ASP C 1 81 ? 17.132 37.563 -9.307 1.00 36.55 99 ASP D CA 1
ATOM 3650 C C . ASP C 1 81 ? 17.033 37.119 -7.841 1.00 37.70 99 ASP D C 1
ATOM 3651 O O . ASP C 1 81 ? 16.295 36.189 -7.536 1.00 37.42 99 ASP D O 1
ATOM 3656 N N . GLY C 1 82 ? 17.811 37.759 -6.963 1.00 38.88 100 GLY D N 1
ATOM 3657 C CA . GLY C 1 82 ? 17.791 37.474 -5.520 1.00 41.02 100 GLY D CA 1
ATOM 3658 C C . GLY C 1 82 ? 19.153 37.637 -4.862 1.00 42.35 100 GLY D C 1
ATOM 3659 O O . GLY C 1 82 ? 20.089 38.165 -5.468 1.00 41.49 100 GLY D O 1
ATOM 3660 N N . ASN C 1 83 ? 19.271 37.168 -3.621 1.00 43.38 101 ASN D N 1
ATOM 3661 C CA . ASN C 1 83 ? 20.528 37.249 -2.874 1.00 43.06 101 ASN D CA 1
ATOM 3662 C C . ASN C 1 83 ? 21.462 36.066 -3.065 1.00 40.38 101 ASN D C 1
ATOM 3663 O O . ASN C 1 83 ? 21.011 34.943 -3.292 1.00 40.80 101 ASN D O 1
ATOM 3668 N N . TYR C 1 84 ? 22.762 36.336 -2.945 1.00 37.32 102 TYR D N 1
ATOM 3669 C CA . TYR C 1 84 ? 23.803 35.316 -3.006 1.00 35.25 102 TYR D CA 1
ATOM 3670 C C . TYR C 1 84 ? 24.756 35.469 -1.836 1.00 35.23 102 TYR D C 1
ATOM 3671 O O . TYR C 1 84 ? 25.010 36.583 -1.384 1.00 35.81 102 TYR D O 1
ATOM 3680 N N . LEU C 1 85 ? 25.301 34.349 -1.375 1.00 34.67 103 LEU D N 1
ATOM 3681 C CA . LEU C 1 85 ? 26.275 34.357 -0.305 1.00 36.08 103 LEU D CA 1
ATOM 3682 C C . LEU C 1 85 ? 27.565 33.649 -0.686 1.00 35.77 103 LEU D C 1
ATOM 3683 O O . LEU C 1 85 ? 27.555 32.519 -1.153 1.00 35.53 103 LEU D O 1
ATOM 3688 N N . CYS C 1 86 ? 28.687 34.317 -0.474 1.00 36.41 104 CYS D N 1
ATOM 3689 C CA . CYS C 1 86 ? 29.963 33.675 -0.689 1.00 37.32 104 CYS D CA 1
ATOM 3690 C C . CYS C 1 86 ? 30.592 33.386 0.657 1.00 38.15 104 CYS D C 1
ATOM 3691 O O . CYS C 1 86 ? 30.701 34.278 1.498 1.00 40.06 104 CYS D O 1
ATOM 3694 N N . ARG C 1 87 ? 30.970 32.130 0.863 1.00 37.34 105 ARG D N 1
ATOM 3695 C CA . ARG C 1 87 ? 31.654 31.732 2.071 1.00 38.75 105 ARG D CA 1
ATOM 3696 C C . ARG C 1 87 ? 33.098 31.399 1.793 1.00 36.75 105 ARG D C 1
ATOM 3697 O O . ARG C 1 87 ? 33.393 30.451 1.067 1.00 36.22 105 ARG D O 1
ATOM 3705 N N . MET C 1 88 ? 33.985 32.176 2.411 1.00 36.95 106 MET D N 1
ATOM 3706 C CA . MET C 1 88 ? 35.429 32.033 2.283 1.00 34.32 106 MET D CA 1
ATOM 3707 C C . MET C 1 88 ? 36.054 31.515 3.584 1.00 36.86 106 MET D C 1
ATOM 3708 O O . MET C 1 88 ? 35.833 32.063 4.669 1.00 36.32 106 MET D O 1
ATOM 3713 N N . LYS C 1 89 ? 36.841 30.458 3.469 1.00 36.54 107 LYS D N 1
ATOM 3714 C CA . LYS C 1 89 ? 37.345 29.777 4.643 1.00 38.44 107 LYS D CA 1
ATOM 3715 C C . LYS C 1 89 ? 38.839 29.548 4.506 1.00 37.57 107 LYS D C 1
ATOM 3716 O O . LYS C 1 89 ? 39.314 29.072 3.452 1.00 35.78 107 LYS D O 1
ATOM 3722 N N . LEU C 1 90 ? 39.584 29.932 5.541 1.00 35.36 108 LEU D N 1
ATOM 3723 C CA . LEU C 1 90 ? 41.022 29.635 5.622 1.00 33.60 108 LEU D CA 1
ATOM 3724 C C . LEU C 1 90 ? 41.261 28.963 6.960 1.00 36.44 108 LEU D C 1
ATOM 3725 O O . LEU C 1 90 ? 41.211 29.626 8.018 1.00 36.04 108 LEU D O 1
ATOM 3730 N N . GLY C 1 91 ? 41.503 27.654 6.894 1.00 36.70 109 GLY D N 1
ATOM 3731 C CA . GLY C 1 91 ? 41.495 26.791 8.067 1.00 41.03 109 GLY D CA 1
ATOM 3732 C C . GLY C 1 91 ? 40.317 27.108 8.977 1.00 42.42 109 GLY D C 1
ATOM 3733 O O . GLY C 1 91 ? 39.166 26.827 8.643 1.00 42.47 109 GLY D O 1
ATOM 3734 N N . GLU C 1 92 ? 40.609 27.760 10.094 1.00 45.42 110 GLU D N 1
ATOM 3735 C CA . GLU C 1 92 ? 39.602 28.007 11.148 1.00 49.26 110 GLU D CA 1
ATOM 3736 C C . GLU C 1 92 ? 38.752 29.262 10.927 1.00 49.11 110 GLU D C 1
ATOM 3737 O O . GLU C 1 92 ? 37.689 29.425 11.543 1.00 52.55 110 GLU D O 1
ATOM 3743 N N . THR C 1 93 ? 39.248 30.156 10.074 1.00 46.18 111 THR D N 1
ATOM 3744 C CA . THR C 1 93 ? 38.633 31.467 9.847 1.00 43.98 111 THR D CA 1
ATOM 3745 C C . THR C 1 93 ? 37.700 31.392 8.662 1.00 42.91 111 THR D C 1
ATOM 3746 O O . THR C 1 93 ? 38.070 30.861 7.613 1.00 42.64 111 THR D O 1
ATOM 3750 N N . GLU C 1 94 ? 36.496 31.919 8.834 1.00 42.89 112 GLU D N 1
ATOM 3751 C CA . GLU C 1 94 ? 35.564 32.047 7.739 1.00 43.16 112 GLU D CA 1
ATOM 3752 C C . GLU C 1 94 ? 35.115 33.494 7.664 1.00 43.10 112 GLU D C 1
ATOM 3753 O O . GLU C 1 94 ? 34.779 34.088 8.687 1.00 42.45 112 GLU D O 1
ATOM 3759 N N . VAL C 1 95 ? 35.145 34.079 6.464 1.00 40.55 113 VAL D N 1
ATOM 3760 C CA . VAL C 1 95 ? 34.476 35.367 6.269 1.00 40.85 113 VAL D CA 1
ATOM 3761 C C . VAL C 1 95 ? 33.440 35.275 5.157 1.00 40.77 113 VAL D C 1
ATOM 3762 O O . VAL C 1 95 ? 33.622 34.573 4.146 1.00 40.11 113 VAL D O 1
ATOM 3766 N N . THR C 1 96 ? 32.347 35.992 5.367 1.00 42.09 114 THR D N 1
ATOM 3767 C CA . THR C 1 96 ? 31.161 35.858 4.558 1.00 42.50 114 THR D CA 1
ATOM 3768 C C . THR C 1 96 ? 30.831 37.138 3.819 1.00 43.09 114 THR D C 1
ATOM 3769 O O . THR C 1 96 ? 31.002 38.223 4.363 1.00 44.25 114 THR D O 1
ATOM 3773 N N . LYS C 1 97 ? 30.380 37.003 2.572 1.00 42.53 115 LYS D N 1
ATOM 3774 C CA . LYS C 1 97 ? 29.961 38.156 1.783 1.00 43.90 115 LYS D CA 1
ATOM 3775 C C . LYS C 1 97 ? 28.631 37.914 1.082 1.00 43.52 115 LYS D C 1
ATOM 3776 O O . LYS C 1 97 ? 28.467 36.932 0.352 1.00 40.63 115 LYS D O 1
ATOM 3782 N N . GLN C 1 98 ? 27.694 38.830 1.306 1.00 45.72 116 GLN D N 1
ATOM 3783 C CA . GLN C 1 98 ? 26.379 38.770 0.683 1.00 47.17 116 GLN D CA 1
ATOM 3784 C C . GLN C 1 98 ? 26.268 39.718 -0.495 1.00 47.84 116 GLN D C 1
ATOM 3785 O O . GLN C 1 98 ? 26.808 40.819 -0.463 1.00 50.64 116 GLN D O 1
ATOM 3791 N N . GLU C 1 99 ? 25.557 39.282 -1.529 1.00 46.54 117 GLU D N 1
ATOM 3792 C CA . GLU C 1 99 ? 25.489 40.023 -2.778 1.00 47.74 117 GLU D CA 1
ATOM 3793 C C . GLU C 1 99 ? 24.143 39.830 -3.476 1.00 46.81 117 GLU D C 1
ATOM 3794 O O . GLU C 1 99 ? 23.681 38.701 -3.660 1.00 46.16 117 GLU D O 1
ATOM 3800 N N . HIS C 1 100 ? 23.520 40.938 -3.863 1.00 45.57 118 HIS D N 1
ATOM 3801 C CA . HIS C 1 100 ? 22.232 40.889 -4.529 1.00 44.48 118 HIS D CA 1
ATOM 3802 C C . HIS C 1 100 ? 22.338 41.100 -6.015 1.00 42.08 118 HIS D C 1
ATOM 3803 O O . HIS C 1 100 ? 23.033 42.002 -6.474 1.00 41.14 118 HIS D O 1
ATOM 3810 N N . LEU C 1 101 ? 21.625 40.268 -6.769 1.00 41.79 119 LEU D N 1
ATOM 3811 C CA . LEU C 1 101 ? 21.541 40.389 -8.222 1.00 39.74 119 LEU D CA 1
ATOM 3812 C C . LEU C 1 101 ? 20.126 40.734 -8.646 1.00 41.16 119 LEU D C 1
ATOM 3813 O O . LEU C 1 101 ? 19.165 40.044 -8.268 1.00 42.66 119 LEU D O 1
ATOM 3818 N N . SER C 1 102 ? 19.999 41.816 -9.412 1.00 40.90 120 SER D N 1
ATOM 3819 C CA . SER C 1 102 ? 18.728 42.195 -10.011 1.00 39.63 120 SER D CA 1
ATOM 3820 C C . SER C 1 102 ? 18.708 41.751 -11.451 1.00 38.48 120 SER D C 1
ATOM 3821 O O . SER C 1 102 ? 19.567 42.156 -12.251 1.00 38.40 120 SER D O 1
ATOM 3824 N N . VAL C 1 103 ? 17.751 40.884 -11.770 1.00 38.13 121 VAL D N 1
ATOM 3825 C CA . VAL C 1 103 ? 17.493 40.522 -13.155 1.00 38.43 121 VAL D CA 1
ATOM 3826 C C . VAL C 1 103 ? 16.305 41.336 -13.626 1.00 40.00 121 VAL D C 1
ATOM 3827 O O . VAL C 1 103 ? 15.318 41.505 -12.906 1.00 41.35 121 VAL D O 1
ATOM 3831 N N . VAL C 1 104 ? 16.424 41.867 -14.834 1.00 39.30 122 VAL D N 1
ATOM 3832 C CA . VAL C 1 104 ? 15.414 42.745 -15.385 1.00 38.89 122 VAL D CA 1
ATOM 3833 C C . VAL C 1 104 ? 15.049 42.272 -16.786 1.00 38.68 122 VAL D C 1
ATOM 3834 O O . VAL C 1 104 ? 15.932 41.968 -17.604 1.00 39.35 122 VAL D O 1
ATOM 3838 N N . LYS C 1 105 ? 13.749 42.163 -17.041 1.00 38.21 123 LYS D N 1
ATOM 3839 C CA . LYS C 1 105 ? 13.259 41.939 -18.397 1.00 37.32 123 LYS D CA 1
ATOM 3840 C C . LYS C 1 105 ? 12.680 43.250 -18.891 1.00 38.29 123 LYS D C 1
ATOM 3841 O O . LYS C 1 105 ? 11.739 43.781 -18.281 1.00 38.84 123 LYS D O 1
ATOM 3847 N N . PRO C 1 106 ? 13.259 43.794 -19.980 1.00 37.12 124 PRO D N 1
ATOM 3848 C CA . PRO C 1 106 ? 12.802 45.058 -20.542 1.00 37.97 124 PRO D CA 1
ATOM 3849 C C . PRO C 1 106 ? 11.346 44.912 -20.941 1.00 37.17 124 PRO D C 1
ATOM 3850 O O . PRO C 1 106 ? 10.941 43.836 -21.386 1.00 37.53 124 PRO D O 1
ATOM 3854 N N . LEU C 1 107 ? 10.558 45.968 -20.776 1.00 37.60 125 LEU D N 1
ATOM 3855 C CA . LEU C 1 107 ? 9.130 45.855 -21.046 1.00 37.72 125 LEU D CA 1
ATOM 3856 C C . LEU C 1 107 ? 8.801 45.718 -22.527 1.00 37.73 125 LEU D C 1
ATOM 3857 O O . LEU C 1 107 ? 9.521 46.239 -23.372 1.00 37.23 125 LEU D O 1
ATOM 3862 N N . THR C 1 108 ? 7.722 44.982 -22.810 1.00 38.62 126 THR D N 1
ATOM 3863 C CA . THR C 1 108 ? 7.042 45.011 -24.107 1.00 39.31 126 THR D CA 1
ATOM 3864 C C . THR C 1 108 ? 5.664 45.641 -23.930 1.00 40.51 126 THR D C 1
ATOM 3865 O O . THR C 1 108 ? 4.864 45.196 -23.091 1.00 41.96 126 THR D O 1
ATOM 3869 N N . LEU C 1 109 ? 5.403 46.694 -24.698 1.00 42.29 127 LEU D N 1
ATOM 3870 C CA . LEU C 1 109 ? 4.075 47.306 -24.738 1.00 42.03 127 LEU D CA 1
ATOM 3871 C C . LEU C 1 109 ? 3.381 46.986 -26.054 1.00 41.35 127 LEU D C 1
ATOM 3872 O O . LEU C 1 109 ? 3.971 47.157 -27.128 1.00 41.50 127 LEU D O 1
ATOM 3877 N N . SER C 1 110 ? 2.131 46.535 -25.953 1.00 39.99 128 SER D N 1
ATOM 3878 C CA . SER C 1 110 ? 1.279 46.246 -27.108 1.00 39.66 128 SER D CA 1
ATOM 3879 C C . SER C 1 110 ? -0.021 47.022 -27.052 1.00 40.94 128 SER D C 1
ATOM 3880 O O . SER C 1 110 ? -0.604 47.200 -25.976 1.00 42.03 128 SER D O 1
ATOM 3883 N N . VAL C 1 111 ? -0.467 47.484 -28.216 1.00 43.00 129 VAL D N 1
ATOM 3884 C CA . VAL C 1 111 ? -1.822 48.016 -28.400 1.00 44.08 129 VAL D CA 1
ATOM 3885 C C . VAL C 1 111 ? -2.519 47.409 -29.612 1.00 45.31 129 VAL D C 1
ATOM 3886 O O . VAL C 1 111 ? -1.918 47.245 -30.687 1.00 45.92 129 VAL D O 1
ATOM 3890 N N . HIS C 1 112 ? -3.791 47.075 -29.423 1.00 44.85 130 HIS D N 1
ATOM 3891 C CA . HIS C 1 112 ? -4.657 46.656 -30.511 1.00 45.24 130 HIS D CA 1
ATOM 3892 C C . HIS C 1 112 ? -6.054 47.011 -30.136 1.00 45.93 130 HIS D C 1
ATOM 3893 O O . HIS C 1 112 ? -6.360 47.183 -28.951 1.00 44.84 130 HIS D O 1
ATOM 3900 N N . SER C 1 113 ? -6.918 47.145 -31.135 1.00 44.78 131 SER D N 1
ATOM 3901 C CA . SER C 1 113 ? -8.305 47.495 -30.871 1.00 45.16 131 SER D CA 1
ATOM 3902 C C . SER C 1 113 ? -9.248 46.378 -31.279 1.00 43.97 131 SER D C 1
ATOM 3903 O O . SER C 1 113 ? -8.854 45.422 -31.951 1.00 42.99 131 SER D O 1
ATOM 3906 N N . GLU C 1 114 ? -10.496 46.508 -30.847 1.00 43.34 132 GLU D N 1
ATOM 3907 C CA . GLU C 1 114 ? -11.561 45.604 -31.236 1.00 42.73 132 GLU D CA 1
ATOM 3908 C C . GLU C 1 114 ? -12.885 46.344 -31.140 1.00 43.33 132 GLU D C 1
ATOM 3909 O O . GLU C 1 114 ? -13.203 46.910 -30.090 1.00 45.40 132 GLU D O 1
ATOM 3915 N N . ARG C 1 115 ? -13.655 46.360 -32.227 1.00 42.60 133 ARG D N 1
ATOM 3916 C CA . ARG C 1 115 ? -15.004 46.915 -32.156 1.00 42.15 133 ARG D CA 1
ATOM 3917 C C . ARG C 1 115 ? -15.986 45.878 -31.609 1.00 41.85 133 ARG D C 1
ATOM 3918 O O . ARG C 1 115 ? -15.759 44.669 -31.732 1.00 41.90 133 ARG D O 1
ATOM 3926 N N . SER C 1 116 ? -17.062 46.357 -30.989 1.00 41.21 134 SER D N 1
ATOM 3927 C CA . SER C 1 116 ? -18.090 45.484 -30.448 1.00 41.47 134 SER D CA 1
ATOM 3928 C C . SER C 1 116 ? -18.898 44.812 -31.555 1.00 41.57 134 SER D C 1
ATOM 3929 O O . SER C 1 116 ? -18.931 45.289 -32.691 1.00 41.88 134 SER D O 1
ATOM 3932 N N . GLN C 1 117 ? -19.545 43.702 -31.210 1.00 41.55 135 GLN D N 1
ATOM 3933 C CA . GLN C 1 117 ? -20.357 42.948 -32.149 1.00 41.74 135 GLN D CA 1
ATOM 3934 C C . GLN C 1 117 ? -21.810 42.895 -31.706 1.00 42.16 135 GLN D C 1
ATOM 3935 O O . GLN C 1 117 ? -22.668 42.491 -32.475 1.00 43.27 135 GLN D O 1
ATOM 3941 N N . PHE C 1 118 ? -22.070 43.285 -30.460 1.00 41.95 136 PHE D N 1
ATOM 3942 C CA . PHE C 1 118 ? -23.427 43.364 -29.923 1.00 42.49 136 PHE D CA 1
ATOM 3943 C C . PHE C 1 118 ? -23.538 44.448 -28.833 1.00 43.55 136 PHE D C 1
ATOM 3944 O O . PHE C 1 118 ? -22.612 44.610 -28.034 1.00 42.57 136 PHE D O 1
ATOM 3952 N N . PRO C 1 119 ? -24.662 45.211 -28.810 1.00 44.81 137 PRO D N 1
ATOM 3953 C CA . PRO C 1 119 ? -25.784 45.142 -29.764 1.00 44.99 137 PRO D CA 1
ATOM 3954 C C . PRO C 1 119 ? -25.481 45.776 -31.125 1.00 44.50 137 PRO D C 1
ATOM 3955 O O . PRO C 1 119 ? -26.249 45.602 -32.062 1.00 45.25 137 PRO D O 1
ATOM 3959 N N . ASP C 1 120 ? -24.370 46.495 -31.231 1.00 44.66 138 ASP D N 1
ATOM 3960 C CA . ASP C 1 120 ? -23.926 47.035 -32.514 1.00 45.45 138 ASP D CA 1
ATOM 3961 C C . ASP C 1 120 ? -22.408 47.149 -32.561 1.00 45.12 138 ASP D C 1
ATOM 3962 O O . ASP C 1 120 ? -21.722 46.706 -31.647 1.00 46.70 138 ASP D O 1
ATOM 3967 N N . PHE C 1 121 ? -21.901 47.782 -33.612 1.00 44.89 139 PHE D N 1
ATOM 3968 C CA . PHE C 1 121 ? -20.472 47.857 -33.874 1.00 44.10 139 PHE D CA 1
ATOM 3969 C C . PHE C 1 121 ? -19.885 49.223 -33.532 1.00 45.17 139 PHE D C 1
ATOM 3970 O O . PHE C 1 121 ? -18.816 49.587 -34.031 1.00 45.58 139 PHE D O 1
ATOM 3978 N N . SER C 1 122 ? -20.576 49.977 -32.678 1.00 46.35 140 SER D N 1
ATOM 3979 C CA . SER C 1 122 ? -20.211 51.374 -32.419 1.00 46.69 140 SER D CA 1
ATOM 3980 C C . SER C 1 122 ? -19.214 51.591 -31.274 1.00 46.71 140 SER D C 1
ATOM 3981 O O . SER C 1 122 ? -18.678 52.685 -31.115 1.00 46.82 140 SER D O 1
ATOM 3984 N N . VAL C 1 123 ? -18.967 50.557 -30.478 1.00 46.78 141 VAL D N 1
ATOM 3985 C CA . VAL C 1 123 ? -18.044 50.681 -29.354 1.00 46.90 141 VAL D CA 1
ATOM 3986 C C . VAL C 1 123 ? -16.674 50.142 -29.742 1.00 46.21 141 VAL D C 1
ATOM 3987 O O . VAL C 1 123 ? -16.552 49.012 -30.204 1.00 47.50 141 VAL D O 1
ATOM 3991 N N . LEU C 1 124 ? -15.649 50.965 -29.564 1.00 46.47 142 LEU D N 1
ATOM 3992 C CA . LEU C 1 124 ? -14.280 50.524 -29.737 1.00 46.35 142 LEU D CA 1
ATOM 3993 C C . LEU C 1 124 ? -13.661 50.328 -28.359 1.00 47.10 142 LEU D C 1
ATOM 3994 O O . LEU C 1 124 ? -13.602 51.266 -27.562 1.00 48.35 142 LEU D O 1
ATOM 3999 N N . THR C 1 125 ? -13.244 49.101 -28.060 1.00 46.33 143 THR D N 1
ATOM 4000 C CA . THR C 1 125 ? -12.384 48.884 -26.902 1.00 47.06 143 THR D CA 1
ATOM 4001 C C . THR C 1 125 ? -10.940 48.626 -27.322 1.00 46.22 143 THR D C 1
ATOM 4002 O O . THR C 1 125 ? -10.645 47.734 -28.113 1.00 46.43 143 THR D O 1
ATOM 4006 N N . VAL C 1 126 ? -10.053 49.461 -26.806 1.00 46.60 144 VAL D N 1
ATOM 4007 C CA . VAL C 1 126 ? -8.652 49.374 -27.142 1.00 46.66 144 VAL D CA 1
ATOM 4008 C C . VAL C 1 126 ? -7.901 48.808 -25.931 1.00 45.91 144 VAL D C 1
ATOM 4009 O O . VAL C 1 126 ? -8.197 49.152 -24.776 1.00 46.19 144 VAL D O 1
ATOM 4013 N N . THR C 1 127 ? -6.986 47.884 -26.215 1.00 44.13 145 THR D N 1
ATOM 4014 C CA . THR C 1 127 ? -6.294 47.104 -25.202 1.00 43.85 145 THR D CA 1
ATOM 4015 C C . THR C 1 127 ? -4.806 47.401 -25.197 1.00 45.64 145 THR D C 1
ATOM 4016 O O . THR C 1 127 ? -4.138 47.382 -26.240 1.00 43.70 145 THR D O 1
ATOM 4020 N N . CYS C 1 128 ? -4.293 47.664 -24.003 1.00 48.00 146 CYS D N 1
ATOM 4021 C CA . CYS C 1 128 ? -2.876 47.887 -23.826 1.00 49.72 146 CYS D CA 1
ATOM 4022 C C . CYS C 1 128 ? -2.278 46.872 -22.860 1.00 49.48 146 CYS D C 1
ATOM 4023 O O . CYS C 1 128 ? -2.768 46.697 -21.738 1.00 51.31 146 CYS D O 1
ATOM 4026 N N . THR C 1 129 ? -1.220 46.206 -23.314 1.00 47.05 147 THR D N 1
ATOM 4027 C CA . THR C 1 129 ? -0.598 45.117 -22.572 1.00 44.79 147 THR D CA 1
ATOM 4028 C C . THR C 1 129 ? 0.848 45.458 -22.269 1.00 43.41 147 THR D C 1
ATOM 4029 O O . THR C 1 129 ? 1.581 45.926 -23.143 1.00 40.96 147 THR D O 1
ATOM 4033 N N . VAL C 1 130 ? 1.251 45.246 -21.020 1.00 42.76 148 VAL D N 1
ATOM 4034 C CA . VAL C 1 130 ? 2.661 45.381 -20.652 1.00 41.42 148 VAL D CA 1
ATOM 4035 C C . VAL C 1 130 ? 3.183 44.115 -19.977 1.00 40.40 148 VAL D C 1
ATOM 4036 O O . VAL C 1 130 ? 2.636 43.658 -18.958 1.00 40.92 148 VAL D O 1
ATOM 4040 N N . ASN C 1 131 ? 4.220 43.544 -20.591 1.00 39.89 149 ASN D N 1
ATOM 4041 C CA . ASN C 1 131 ? 5.009 42.453 -20.024 1.00 39.54 149 ASN D CA 1
ATOM 4042 C C . ASN C 1 131 ? 6.390 42.957 -19.633 1.00 40.86 149 ASN D C 1
ATOM 4043 O O . ASN C 1 131 ? 7.085 43.566 -20.451 1.00 41.74 149 ASN D O 1
ATOM 4048 N N . ALA C 1 132 ? 6.787 42.690 -18.392 1.00 40.73 150 ALA D N 1
ATOM 4049 C CA . ALA C 1 132 ? 8.099 43.088 -17.891 1.00 41.19 150 ALA D CA 1
ATOM 4050 C C . ALA C 1 132 ? 8.504 42.255 -16.682 1.00 42.39 150 ALA D C 1
ATOM 4051 O O . ALA C 1 132 ? 7.743 41.406 -16.214 1.00 43.64 150 ALA D O 1
ATOM 4053 N N . PHE C 1 133 ? 9.722 42.485 -16.203 1.00 42.85 151 PHE D N 1
ATOM 4054 C CA . PHE C 1 133 ? 10.121 42.070 -14.871 1.00 42.89 151 PHE D CA 1
ATOM 4055 C C . PHE C 1 133 ? 11.058 43.153 -14.337 1.00 43.73 151 PHE D C 1
ATOM 4056 O O . PHE C 1 133 ? 11.931 43.626 -15.074 1.00 43.87 151 PHE D O 1
ATOM 4064 N N . PRO C 1 134 ? 10.896 43.548 -13.058 1.00 43.86 152 PRO D N 1
ATOM 4065 C CA . PRO C 1 134 ? 10.007 42.963 -12.051 1.00 44.97 152 PRO D CA 1
ATOM 4066 C C . PRO C 1 134 ? 8.618 43.591 -11.923 1.00 46.92 152 PRO D C 1
ATOM 4067 O O . PRO C 1 134 ? 7.707 42.940 -11.406 1.00 48.30 152 PRO D O 1
ATOM 4071 N N . HIS C 1 135 ? 8.442 44.826 -12.387 1.00 47.10 153 HIS D N 1
ATOM 4072 C CA . HIS C 1 135 ? 7.226 45.566 -12.056 1.00 47.68 153 HIS D CA 1
ATOM 4073 C C . HIS C 1 135 ? 6.468 46.138 -13.230 1.00 46.41 153 HIS D C 1
ATOM 4074 O O . HIS C 1 135 ? 6.452 47.352 -13.416 1.00 47.73 153 HIS D O 1
ATOM 4081 N N . PRO C 1 136 ? 5.788 45.286 -14.018 1.00 45.14 154 PRO D N 1
ATOM 4082 C CA . PRO C 1 136 ? 5.008 45.875 -15.116 1.00 45.84 154 PRO D CA 1
ATOM 4083 C C . PRO C 1 136 ? 3.767 46.622 -14.603 1.00 47.07 154 PRO D C 1
ATOM 4084 O O . PRO C 1 136 ? 3.151 46.201 -13.624 1.00 48.79 154 PRO D O 1
ATOM 4088 N N . HIS C 1 137 ? 3.430 47.734 -15.252 1.00 46.61 155 HIS D N 1
ATOM 4089 C CA . HIS C 1 137 ? 2.305 48.571 -14.846 1.00 48.14 155 HIS D CA 1
ATOM 4090 C C . HIS C 1 137 ? 1.778 49.285 -16.054 1.00 47.86 155 HIS D C 1
ATOM 4091 O O . HIS C 1 137 ? 2.541 49.925 -16.781 1.00 48.10 155 HIS D O 1
ATOM 4098 N N . VAL C 1 138 ? 0.471 49.166 -16.288 1.00 47.75 156 VAL D N 1
ATOM 4099 C CA . VAL C 1 138 ? -0.177 49.819 -17.422 1.00 48.45 156 VAL D CA 1
ATOM 4100 C C . VAL C 1 138 ? -1.280 50.748 -16.948 1.00 51.63 156 VAL D C 1
ATOM 4101 O O . VAL C 1 138 ? -1.889 50.528 -15.893 1.00 52.50 156 VAL D O 1
ATOM 4105 N N . GLN C 1 139 ? -1.534 51.784 -17.741 1.00 51.85 157 GLN D N 1
ATOM 4106 C CA . GLN C 1 139 ? -2.751 52.558 -17.604 1.00 54.21 157 GLN D CA 1
ATOM 4107 C C . GLN C 1 139 ? -3.083 53.386 -18.839 1.00 54.70 157 GLN D C 1
ATOM 4108 O O . GLN C 1 139 ? -2.216 53.697 -19.664 1.00 54.43 157 GLN D O 1
ATOM 4114 N N . TRP C 1 140 ? -4.363 53.719 -18.954 1.00 55.20 158 TRP D N 1
ATOM 4115 C CA . TRP C 1 140 ? -4.847 54.628 -19.975 1.00 55.28 158 TRP D CA 1
ATOM 4116 C C . TRP C 1 140 ? -4.892 56.013 -19.409 1.00 57.82 158 TRP D C 1
ATOM 4117 O O . TRP C 1 140 ? -5.324 56.211 -18.274 1.00 57.93 158 TRP D O 1
ATOM 4128 N N . LEU C 1 141 ? -4.418 56.983 -20.183 1.00 60.86 159 LEU D N 1
ATOM 4129 C CA . LEU C 1 141 ? -4.588 58.384 -19.819 1.00 65.87 159 LEU D CA 1
ATOM 4130 C C . LEU C 1 141 ? -6.027 58.787 -20.127 1.00 68.63 159 LEU D C 1
ATOM 4131 O O . LEU C 1 141 ? -6.463 58.722 -21.275 1.00 67.15 159 LEU D O 1
ATOM 4136 N N . MET C 1 142 ? -6.762 59.180 -19.090 1.00 74.67 160 MET D N 1
ATOM 4137 C CA . MET C 1 142 ? -8.178 59.513 -19.223 1.00 79.46 160 MET D CA 1
ATOM 4138 C C . MET C 1 142 ? -8.402 60.965 -19.640 1.00 83.49 160 MET D C 1
ATOM 4139 O O . MET C 1 142 ? -7.786 61.869 -19.073 1.00 88.00 160 MET D O 1
ATOM 4144 N N . PRO C 1 143 ? -9.270 61.188 -20.651 1.00 85.21 161 PRO D N 1
ATOM 4145 C CA . PRO C 1 143 ? -9.782 62.533 -20.950 1.00 86.55 161 PRO D CA 1
ATOM 4146 C C . PRO C 1 143 ? -10.596 63.110 -19.791 1.00 87.2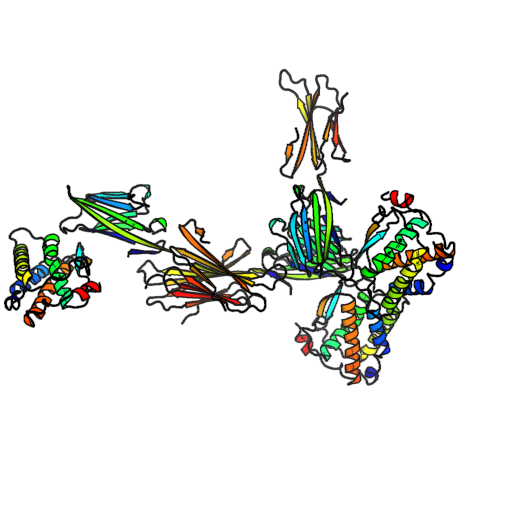7 161 PRO D C 1
ATOM 4147 O O . PRO C 1 143 ? -10.027 63.505 -18.771 1.00 87.19 161 PRO D O 1
ATOM 4151 N N . GLY C 1 156 ? -5.389 41.276 -12.189 1.00 78.53 174 GLY D N 1
ATOM 4152 C CA . GLY C 1 156 ? -5.199 40.606 -13.469 1.00 78.57 174 GLY D CA 1
ATOM 4153 C C . GLY C 1 156 ? -3.737 40.549 -13.877 1.00 75.91 174 GLY D C 1
ATOM 4154 O O . GLY C 1 156 ? -3.356 41.102 -14.914 1.00 75.49 174 GLY D O 1
ATOM 4155 N N . VAL C 1 157 ? -2.925 39.877 -13.058 1.00 74.55 175 VAL D N 1
ATOM 4156 C CA . VAL C 1 157 ? -1.485 39.720 -13.305 1.00 69.47 175 VAL D CA 1
ATOM 4157 C C . VAL C 1 157 ? -1.160 38.286 -13.733 1.00 68.78 175 VAL D C 1
ATOM 4158 O O . VAL C 1 157 ? -1.135 37.364 -12.908 1.00 68.28 175 VAL D O 1
ATOM 4162 N N . MET C 1 158 ? -0.922 38.105 -15.029 1.00 65.64 176 MET D N 1
ATOM 4163 C CA . MET C 1 158 ? -0.536 36.805 -15.563 1.00 64.51 176 MET D CA 1
ATOM 4164 C C . MET C 1 158 ? 0.968 36.573 -15.346 1.00 61.75 176 MET D C 1
ATOM 4165 O O . MET C 1 158 ? 1.793 37.462 -15.577 1.00 56.75 176 MET D O 1
ATOM 4170 N N . LYS C 1 159 ? 1.311 35.380 -14.873 1.00 61.83 177 LYS D N 1
ATOM 4171 C CA . LYS C 1 159 ? 2.705 35.006 -14.645 1.00 59.52 177 LYS D CA 1
ATOM 4172 C C . LYS C 1 159 ? 3.150 34.071 -15.760 1.00 53.81 177 LYS D C 1
ATOM 4173 O O . LYS C 1 159 ? 2.601 32.985 -15.930 1.00 52.81 177 LYS D O 1
ATOM 4179 N N . GLU C 1 160 ? 4.135 34.511 -16.530 1.00 50.01 178 GLU D N 1
ATOM 4180 C CA . GLU C 1 160 ? 4.541 33.799 -17.736 1.00 48.01 178 GLU D CA 1
ATOM 4181 C C . GLU C 1 160 ? 5.517 32.649 -17.463 1.00 47.94 178 GLU D C 1
ATOM 4182 O O . GLU C 1 160 ? 6.075 32.540 -16.363 1.00 48.86 178 GLU D O 1
ATOM 4188 N N . LYS C 1 161 ? 5.706 31.792 -18.471 1.00 47.49 179 LYS D N 1
ATOM 4189 C CA . LYS C 1 161 ? 6.633 30.651 -18.410 1.00 47.01 179 LYS D CA 1
ATOM 4190 C C . LYS C 1 161 ? 8.051 31.068 -18.024 1.00 44.52 179 LYS D C 1
ATOM 4191 O O . LYS C 1 161 ? 8.712 30.375 -17.249 1.00 44.31 179 LYS D O 1
ATOM 4197 N N . ASP C 1 162 ? 8.514 32.192 -18.571 1.00 41.90 180 ASP D N 1
ATOM 4198 C CA . ASP C 1 162 ? 9.864 32.675 -18.290 1.00 41.28 180 ASP D CA 1
ATOM 4199 C C . ASP C 1 162 ? 9.985 33.431 -16.949 1.00 41.06 180 ASP D C 1
ATOM 4200 O O . ASP C 1 162 ? 11.008 34.045 -16.671 1.00 41.78 180 ASP D O 1
ATOM 4205 N N . GLY C 1 163 ? 8.947 33.371 -16.121 1.00 41.53 181 GLY D N 1
ATOM 4206 C CA . GLY C 1 163 ? 8.967 34.028 -14.816 1.00 40.45 181 GLY D CA 1
ATOM 4207 C C . GLY C 1 163 ? 8.567 35.495 -14.826 1.00 39.93 181 GLY D C 1
ATOM 4208 O O . GLY C 1 163 ? 8.464 36.108 -13.755 1.00 39.61 181 GLY D O 1
ATOM 4209 N N . SER C 1 164 ? 8.337 36.059 -16.018 1.00 37.23 182 SER D N 1
ATOM 4210 C CA . SER C 1 164 ? 7.936 37.469 -16.153 1.00 36.84 182 SER D CA 1
ATOM 4211 C C . SER C 1 164 ? 6.442 37.690 -15.925 1.00 37.72 182 SER D C 1
ATOM 4212 O O . SER C 1 164 ? 5.653 36.745 -15.907 1.00 39.27 182 SER D O 1
ATOM 4215 N N . LEU C 1 165 ? 6.053 38.949 -15.762 1.00 38.37 183 LEU D N 1
ATOM 4216 C CA . LEU C 1 165 ? 4.660 39.273 -15.495 1.00 39.17 183 LEU D CA 1
ATOM 4217 C C . LEU C 1 165 ? 4.005 40.091 -16.595 1.00 38.51 183 LEU D C 1
ATOM 4218 O O . LEU C 1 165 ? 4.612 41.006 -17.149 1.00 38.53 183 LEU D O 1
ATOM 4223 N N . SER C 1 166 ? 2.760 39.742 -16.903 1.00 40.26 184 SER D N 1
ATOM 4224 C CA . SER C 1 166 ? 1.939 40.485 -17.860 1.00 41.40 184 SER D CA 1
ATOM 4225 C C . SER C 1 166 ? 0.683 41.094 -17.213 1.00 44.25 184 SER D C 1
ATOM 4226 O O . SER C 1 166 ? -0.005 40.455 -16.404 1.00 45.62 184 SER D O 1
ATOM 4229 N N . VAL C 1 167 ? 0.402 42.340 -17.582 1.00 44.72 185 VAL D N 1
ATOM 4230 C CA . VAL C 1 167 ? -0.795 43.039 -17.140 1.00 45.38 185 VAL D CA 1
ATOM 4231 C C . VAL C 1 167 ? -1.421 43.749 -18.350 1.00 44.19 185 VAL D C 1
ATOM 4232 O O . VAL C 1 167 ? -0.728 44.088 -19.309 1.00 43.96 185 VAL D O 1
ATOM 4236 N N . ALA C 1 168 ? -2.738 43.920 -18.322 1.00 44.94 186 ALA D N 1
ATOM 4237 C CA . ALA C 1 168 ? -3.467 44.522 -19.440 1.00 44.94 186 ALA D CA 1
ATOM 4238 C C . ALA C 1 168 ? -4.649 45.356 -18.970 1.00 45.37 186 ALA D C 1
ATOM 4239 O O . ALA C 1 168 ? -5.338 44.993 -18.009 1.00 45.34 186 ALA D O 1
ATOM 4241 N N . VAL C 1 169 ? -4.878 46.474 -19.658 1.00 45.47 187 VAL D N 1
ATOM 4242 C CA . VAL C 1 169 ? -6.027 47.337 -19.376 1.00 46.47 187 VAL D CA 1
ATOM 4243 C C . VAL C 1 169 ? -6.857 47.575 -20.637 1.00 45.70 187 VAL D C 1
ATOM 4244 O O . VAL C 1 169 ? -6.313 47.706 -21.745 1.00 44.10 187 VAL D O 1
ATOM 4248 N N . ASP C 1 170 ? -8.173 47.626 -20.450 1.00 46.50 188 ASP D N 1
ATOM 4249 C CA . ASP C 1 170 ? -9.114 47.919 -21.522 1.00 47.52 188 ASP D CA 1
ATOM 4250 C C . ASP C 1 170 ? -9.716 49.307 -21.380 1.00 49.31 188 ASP D C 1
ATOM 4251 O O . ASP C 1 170 ? -10.031 49.761 -20.273 1.00 51.18 188 ASP D O 1
ATOM 4256 N N . LEU C 1 171 ? -9.872 49.974 -22.515 1.00 49.33 189 LEU D N 1
ATOM 4257 C CA . LEU C 1 171 ? -10.560 51.247 -22.571 1.00 50.81 189 LEU D CA 1
ATOM 4258 C C . LEU C 1 171 ? -11.671 51.142 -23.611 1.00 51.22 189 LEU D C 1
ATOM 4259 O O . LEU C 1 171 ? -11.433 50.686 -24.723 1.00 51.65 189 LEU D O 1
ATOM 4264 N N . SER C 1 172 ? -12.881 51.549 -23.245 1.00 52.36 190 SER D N 1
ATOM 4265 C CA . SER C 1 172 ? -14.019 51.472 -24.159 1.00 52.36 190 SER D CA 1
ATOM 4266 C C . SER C 1 172 ? -14.530 52.842 -24.594 1.00 53.37 190 SER D C 1
ATOM 4267 O O . SER C 1 172 ? -14.926 53.667 -23.771 1.00 54.47 190 SER D O 1
ATOM 4270 N N . LEU C 1 173 ? -14.526 53.067 -25.903 1.00 53.12 191 LEU D N 1
ATOM 4271 C CA . LEU C 1 173 ? -14.927 54.338 -26.472 1.00 54.09 191 LEU D CA 1
ATOM 4272 C C . LEU C 1 173 ? -16.238 54.173 -27.225 1.00 55.63 191 LEU D C 1
ATOM 4273 O O . LEU C 1 173 ? -16.321 53.360 -28.147 1.00 55.87 191 LEU D O 1
ATOM 4278 N N . PRO C 1 174 ? -17.280 54.921 -26.820 1.00 57.20 192 PRO D N 1
ATOM 4279 C CA . PRO C 1 174 ? -18.508 54.971 -27.610 1.00 57.45 192 PRO D CA 1
ATOM 4280 C C . PRO C 1 174 ? -18.355 55.965 -28.750 1.00 58.64 192 PRO D C 1
ATOM 4281 O O . PRO C 1 174 ? -17.420 56.765 -28.738 1.00 60.44 192 PRO D O 1
ATOM 4285 N N . LYS C 1 175 ? -19.253 55.907 -29.728 1.00 61.30 193 LYS D N 1
ATOM 4286 C CA . LYS C 1 175 ? -19.255 56.864 -30.838 1.00 65.22 193 LYS D CA 1
ATOM 4287 C C . LYS C 1 175 ? -19.680 58.268 -30.395 1.00 68.42 193 LYS D C 1
ATOM 4288 O O . LYS C 1 175 ? -20.553 58.409 -29.537 1.00 68.85 193 LYS D O 1
ATOM 4294 N N . PRO C 1 176 ? -19.039 59.312 -30.957 1.00 71.50 194 PRO D N 1
ATOM 4295 C CA . PRO C 1 176 ? -17.871 59.201 -31.832 1.00 70.05 194 PRO D CA 1
ATOM 4296 C C . PRO C 1 176 ? -16.594 59.044 -31.002 1.00 69.25 194 PRO D C 1
ATOM 4297 O O . PRO C 1 176 ? -16.481 59.623 -29.913 1.00 70.25 194 PRO D O 1
ATOM 4301 N N . TRP C 1 177 ? -15.655 58.253 -31.517 1.00 65.98 195 TRP D N 1
ATOM 4302 C CA . TRP C 1 177 ? -14.459 57.865 -30.772 1.00 62.53 195 TRP D CA 1
ATOM 4303 C C . TRP C 1 177 ? -13.509 59.010 -30.598 1.00 65.05 195 TRP D C 1
ATOM 4304 O O . TRP C 1 177 ? -13.125 59.658 -31.572 1.00 66.40 195 TRP D O 1
ATOM 4315 N N . HIS C 1 178 ? -13.115 59.265 -29.353 1.00 66.78 196 HIS D N 1
ATOM 4316 C CA . HIS C 1 178 ? -12.171 60.338 -29.045 1.00 69.48 196 HIS D CA 1
ATOM 4317 C C . HIS C 1 178 ? -10.740 59.941 -29.271 1.00 66.98 196 HIS D C 1
ATOM 4318 O O . HIS C 1 178 ? -9.992 59.728 -28.316 1.00 67.27 196 HIS D O 1
ATOM 4325 N N . LEU C 1 179 ? -10.348 59.844 -30.541 1.00 63.56 197 LEU D N 1
ATOM 4326 C CA . LEU C 1 179 ? -8.982 59.477 -30.906 1.00 60.99 197 LEU D CA 1
ATOM 4327 C C . LEU C 1 179 ? -8.174 60.734 -31.211 1.00 62.42 197 LEU D C 1
ATOM 4328 O O . LEU C 1 179 ? -8.730 61.705 -31.721 1.00 65.42 197 LEU D O 1
ATOM 4333 N N . PRO C 1 180 ? -6.859 60.723 -30.914 1.00 61.44 198 PRO D N 1
ATOM 4334 C CA . PRO C 1 180 ? -6.048 59.610 -30.407 1.00 59.67 198 PRO D CA 1
ATOM 4335 C C . PRO C 1 180 ? -6.172 59.348 -28.902 1.00 59.14 198 PRO D C 1
ATOM 4336 O O . PRO C 1 180 ? -6.526 60.244 -28.136 1.00 61.00 198 PRO D O 1
ATOM 4340 N N . VAL C 1 181 ? -5.874 58.116 -28.499 1.00 57.12 199 VAL D N 1
ATOM 4341 C CA . VAL C 1 181 ? -5.821 57.743 -27.087 1.00 56.71 199 VAL D CA 1
ATOM 4342 C C . VAL C 1 181 ? -4.464 57.148 -26.739 1.00 56.18 199 VAL D C 1
ATOM 4343 O O . VAL C 1 181 ? -3.841 56.463 -27.560 1.00 53.37 199 VAL D O 1
ATOM 4347 N N . THR C 1 182 ? -4.019 57.417 -25.514 1.00 57.92 200 THR D N 1
ATOM 4348 C CA . THR C 1 182 ? -2.675 57.067 -25.088 1.00 57.66 200 THR D CA 1
ATOM 4349 C C . THR C 1 182 ? -2.672 56.158 -23.875 1.00 58.20 200 THR D C 1
ATOM 4350 O O . THR C 1 182 ? -3.369 56.398 -22.882 1.00 58.22 200 THR D O 1
ATOM 4354 N N . CYS C 1 183 ? -1.868 55.109 -23.999 1.00 56.21 201 CYS D N 1
ATOM 4355 C CA . CYS C 1 183 ? -1.606 54.168 -22.946 1.00 57.11 201 CYS D CA 1
ATOM 4356 C C . CYS C 1 183 ? -0.191 54.424 -22.425 1.00 56.00 201 CYS D C 1
ATOM 4357 O O . CYS C 1 183 ? 0.715 54.729 -23.203 1.00 54.58 201 CYS D O 1
ATOM 4360 N N . VAL C 1 184 ? -0.003 54.303 -21.112 1.00 55.90 202 VAL D N 1
ATOM 4361 C CA . VAL C 1 184 ? 1.329 54.437 -20.506 1.00 54.22 202 VAL D CA 1
ATOM 4362 C C . VAL C 1 184 ? 1.766 53.141 -19.825 1.00 52.20 202 VAL D C 1
ATOM 4363 O O . VAL C 1 184 ? 1.093 52.642 -18.920 1.00 53.39 202 VAL D O 1
ATOM 4367 N N . GLY C 1 185 ? 2.896 52.610 -20.281 1.00 49.93 203 GLY D N 1
ATOM 4368 C CA . GLY C 1 185 ? 3.480 51.401 -19.725 1.00 49.70 203 GLY D CA 1
ATOM 4369 C C . GLY C 1 185 ? 4.797 51.698 -19.038 1.00 51.50 203 GLY D C 1
ATOM 4370 O O . GLY C 1 185 ? 5.622 52.457 -19.551 1.00 51.46 203 GLY D O 1
ATOM 4371 N N . LYS C 1 186 ? 4.984 51.101 -17.865 1.00 52.85 204 LYS D N 1
ATOM 4372 C CA . LYS C 1 186 ? 6.188 51.306 -17.061 1.00 53.00 204 LYS D CA 1
ATOM 4373 C C . LYS C 1 186 ? 6.716 49.987 -16.522 1.00 51.13 204 LYS D C 1
ATOM 4374 O O . LYS C 1 186 ? 5.954 49.036 -16.351 1.00 51.73 204 LYS D O 1
ATOM 4380 N N . ASN C 1 187 ? 8.027 49.919 -16.302 1.00 51.27 205 ASN D N 1
ATOM 4381 C CA . ASN C 1 187 ? 8.613 48.855 -15.488 1.00 51.02 205 ASN D CA 1
ATOM 4382 C C . ASN C 1 187 ? 8.926 49.471 -14.121 1.00 54.08 205 ASN D C 1
ATOM 4383 O O . ASN C 1 187 ? 8.064 49.490 -13.236 1.00 60.76 205 ASN D O 1
ATOM 4388 N N . ASP C 1 188 ? 10.126 50.001 -13.943 1.00 52.31 206 ASP D N 1
ATOM 4389 C CA . ASP C 1 188 ? 10.342 50.924 -12.833 1.00 54.16 206 ASP D CA 1
ATOM 4390 C C . ASP C 1 188 ? 10.548 52.290 -13.450 1.00 54.50 206 ASP D C 1
ATOM 4391 O O . ASP C 1 188 ? 9.576 52.978 -13.747 1.00 55.33 206 ASP D O 1
ATOM 4396 N N . LYS C 1 189 ? 11.799 52.662 -13.697 1.00 54.93 207 LYS D N 1
ATOM 4397 C CA . LYS C 1 189 ? 12.077 53.896 -14.422 1.00 56.66 207 LYS D CA 1
ATOM 4398 C C . LYS C 1 189 ? 11.868 53.725 -15.931 1.00 54.01 207 LYS D C 1
ATOM 4399 O O . LYS C 1 189 ? 11.970 54.684 -16.684 1.00 55.36 207 LYS D O 1
ATOM 4405 N N . GLU C 1 190 ? 11.565 52.509 -16.368 1.00 51.60 208 GLU D N 1
ATOM 4406 C CA . GLU C 1 190 ? 11.357 52.248 -17.788 1.00 51.05 208 GLU D CA 1
ATOM 4407 C C . GLU C 1 190 ? 9.953 52.661 -18.219 1.00 51.38 208 GLU D C 1
ATOM 4408 O O . GLU C 1 190 ? 8.971 52.347 -17.546 1.00 50.17 208 GLU D O 1
ATOM 4414 N N . GLU C 1 191 ? 9.870 53.361 -19.345 1.00 51.24 209 GLU D N 1
ATOM 4415 C CA . GLU C 1 191 ? 8.613 53.925 -19.793 1.00 52.70 209 GLU D CA 1
ATOM 4416 C C . GLU C 1 191 ? 8.446 53.859 -21.305 1.00 52.89 209 GLU D C 1
ATOM 4417 O O . GLU C 1 191 ? 9.359 54.187 -22.068 1.00 53.38 209 GLU D O 1
ATOM 4423 N N . ALA C 1 192 ? 7.257 53.433 -21.719 1.00 52.12 210 ALA D N 1
ATOM 4424 C CA . ALA C 1 192 ? 6.863 53.445 -23.114 1.00 50.95 210 ALA D CA 1
ATOM 4425 C C . ALA C 1 192 ? 5.400 53.847 -23.225 1.00 51.72 210 ALA D C 1
ATOM 4426 O O . ALA C 1 192 ? 4.613 53.646 -22.297 1.00 51.09 210 ALA D O 1
ATOM 4428 N N . HIS C 1 193 ? 5.043 54.428 -24.362 1.00 52.83 211 HIS D N 1
ATOM 4429 C CA . HIS C 1 193 ? 3.653 54.766 -24.643 1.00 52.78 211 HIS D CA 1
ATOM 4430 C C . HIS C 1 193 ? 3.140 54.052 -25.862 1.00 51.82 211 HIS D C 1
ATOM 4431 O O . HIS C 1 193 ? 3.883 53.801 -26.824 1.00 50.47 211 HIS D O 1
ATOM 4438 N N . GLY C 1 194 ? 1.854 53.716 -25.821 1.00 50.89 212 GLY D N 1
ATOM 4439 C CA . GLY C 1 194 ? 1.134 53.244 -26.992 1.00 49.80 212 GLY D CA 1
ATOM 4440 C C . GLY C 1 194 ? 0.057 54.243 -27.339 1.00 50.71 212 GLY D C 1
ATOM 4441 O O . GLY C 1 194 ? -0.703 54.667 -26.463 1.00 51.47 212 GLY D O 1
ATOM 4442 N N . VAL C 1 195 ? 0.007 54.639 -28.610 1.00 51.07 213 VAL D N 1
ATOM 4443 C CA . VAL C 1 195 ? -0.996 55.594 -29.081 1.00 51.58 213 VAL D CA 1
ATOM 4444 C C . VAL C 1 195 ? -1.832 54.988 -30.201 1.00 50.73 213 VAL D C 1
ATOM 4445 O O . VAL C 1 195 ? -1.303 54.565 -31.219 1.00 50.22 213 VAL D O 1
ATOM 4449 N N . TYR C 1 196 ? -3.142 54.933 -29.993 1.00 51.48 214 TYR D N 1
ATOM 4450 C CA . TYR C 1 196 ? -4.056 54.511 -31.044 1.00 51.83 214 TYR D CA 1
ATOM 4451 C C . TYR C 1 196 ? -4.641 55.739 -31.746 1.00 52.26 214 TYR D C 1
ATOM 4452 O O . TYR C 1 196 ? -5.458 56.469 -31.187 1.00 52.55 214 TYR D O 1
ATOM 4461 N N . VAL C 1 197 ? -4.199 55.951 -32.979 1.00 52.87 215 VAL D N 1
ATOM 4462 C CA . VAL C 1 197 ? -4.441 57.199 -33.695 1.00 54.74 215 VAL D CA 1
ATOM 4463 C C . VAL C 1 197 ? -5.741 57.158 -34.498 1.00 55.61 215 VAL D C 1
ATOM 4464 O O . VAL C 1 197 ? -6.518 58.118 -34.481 1.00 57.83 215 VAL D O 1
ATOM 4468 N N . SER C 1 198 ? -5.981 56.047 -35.189 1.00 54.73 216 SER D N 1
ATOM 4469 C CA . SER C 1 198 ? -7.219 55.874 -35.938 1.00 54.59 216 SER D CA 1
ATOM 4470 C C . SER C 1 198 ? -7.553 54.411 -36.198 1.00 52.94 216 SER D C 1
ATOM 4471 O O . SER C 1 198 ? -6.657 53.569 -36.334 1.00 52.70 216 SER D O 1
ATOM 4474 N N . GLY C 1 199 ? -8.855 54.130 -36.272 1.00 51.31 217 GLY D N 1
ATOM 4475 C CA . GLY C 1 199 ? -9.363 52.819 -36.646 1.00 49.23 217 GLY D CA 1
ATOM 4476 C C . GLY C 1 199 ? -9.250 52.603 -38.139 1.00 50.51 217 GLY D C 1
ATOM 4477 O O . GLY C 1 199 ? -8.774 53.476 -38.866 1.00 52.82 217 GLY D O 1
ATOM 4478 N N . TYR C 1 200 ? -9.694 51.435 -38.594 1.00 50.67 218 TYR D N 1
ATOM 4479 C C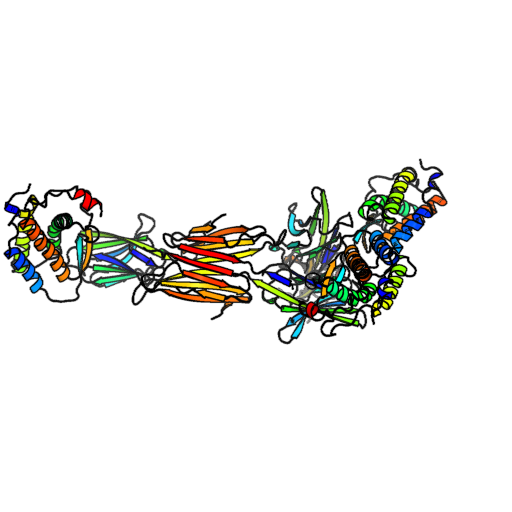A . TYR C 1 200 ? -9.573 51.034 -39.994 1.00 49.97 218 TYR D CA 1
ATOM 4480 C C . TYR C 1 200 ? -10.682 51.605 -40.880 1.00 51.30 218 TYR D C 1
ATOM 4481 O O . TYR C 1 200 ? -10.423 51.997 -42.020 1.00 54.04 218 TYR D O 1
ATOM 4490 N N . LEU C 1 201 ? -11.900 51.648 -40.333 1.00 52.01 219 LEU D N 1
ATOM 4491 C CA . LEU C 1 201 ? -13.158 51.989 -41.038 1.00 53.43 219 LEU D CA 1
ATOM 4492 C C . LEU C 1 201 ? -13.704 50.851 -41.891 1.00 53.28 219 LEU D C 1
ATOM 4493 O O . LEU C 1 201 ? -14.641 50.162 -41.487 1.00 52.42 219 LEU D O 1
ATOM 4498 N N . ASP D 2 1 ? 10.945 -62.893 6.619 1.00 100.05 2 ASP E N 1
ATOM 4499 C CA . ASP D 2 1 ? 10.799 -64.300 7.098 1.00 103.21 2 ASP E CA 1
ATOM 4500 C C . ASP D 2 1 ? 11.186 -65.297 5.991 1.00 102.75 2 ASP E C 1
ATOM 4501 O O . ASP D 2 1 ? 10.359 -66.115 5.576 1.00 102.32 2 ASP E O 1
ATOM 4506 N N . PRO D 2 2 ? 12.453 -65.233 5.517 1.00 101.43 3 PRO E N 1
ATOM 4507 C CA . PRO D 2 2 ? 12.892 -66.008 4.353 1.00 100.41 3 PRO E CA 1
ATOM 4508 C C . PRO D 2 2 ? 13.142 -67.486 4.650 1.00 103.49 3 PRO E C 1
ATOM 4509 O O . PRO D 2 2 ? 13.151 -67.895 5.814 1.00 106.78 3 PRO E O 1
ATOM 4513 N N . SER D 2 3 ? 13.332 -68.266 3.584 1.00 103.88 4 SER E N 1
ATOM 4514 C CA . SER D 2 3 ? 13.612 -69.705 3.657 1.00 106.78 4 SER E CA 1
ATOM 4515 C C . SER D 2 3 ? 14.354 -70.174 2.401 1.00 105.96 4 SER E C 1
ATOM 4516 O O . SER D 2 3 ? 14.633 -69.380 1.500 1.00 102.53 4 SER E O 1
ATOM 4519 N N . GLU D 2 4 ? 14.661 -71.469 2.344 1.00 109.38 5 GLU E N 1
ATOM 4520 C CA . GLU D 2 4 ? 15.348 -72.062 1.193 1.00 109.58 5 GLU E CA 1
ATOM 4521 C C . GLU D 2 4 ? 14.425 -72.284 -0.015 1.00 109.25 5 GLU E C 1
ATOM 4522 O O . GLU D 2 4 ? 14.883 -72.709 -1.081 1.00 107.85 5 GLU E O 1
ATOM 4528 N N . TYR D 2 5 ? 13.131 -72.000 0.167 1.00 109.74 6 TYR E N 1
ATOM 4529 C CA . TYR D 2 5 ? 12.159 -71.930 -0.931 1.00 110.15 6 TYR E CA 1
ATOM 4530 C C . TYR D 2 5 ? 12.621 -70.902 -1.958 1.00 106.01 6 TYR E C 1
ATOM 4531 O O . TYR D 2 5 ? 12.596 -71.153 -3.166 1.00 104.67 6 TYR E O 1
ATOM 4540 N N . CYS D 2 6 ? 13.045 -69.749 -1.443 1.00 102.89 7 CYS E N 1
ATOM 4541 C CA . CYS D 2 6 ? 13.412 -68.591 -2.244 1.00 99.84 7 CYS E CA 1
ATOM 4542 C C . CYS D 2 6 ? 14.499 -68.902 -3.277 1.00 99.62 7 CYS E C 1
ATOM 4543 O O . CYS D 2 6 ? 14.580 -68.233 -4.305 1.00 96.67 7 CYS E O 1
ATOM 4546 N N . SER D 2 7 ? 15.302 -69.932 -3.009 1.00 101.23 8 SER E N 1
ATOM 4547 C CA . SER D 2 7 ? 16.369 -70.373 -3.918 1.00 102.00 8 SER E CA 1
ATOM 4548 C C . SER D 2 7 ? 15.874 -70.636 -5.344 1.00 102.51 8 SER E C 1
ATOM 4549 O O . SER D 2 7 ? 16.540 -70.270 -6.316 1.00 99.78 8 SER E O 1
ATOM 4552 N N . HIS D 2 8 ? 14.710 -71.273 -5.461 1.00 104.61 9 HIS E N 1
ATOM 4553 C CA . HIS D 2 8 ? 14.115 -71.572 -6.766 1.00 105.65 9 HIS E CA 1
ATOM 4554 C C . HIS D 2 8 ? 12.648 -71.219 -6.858 1.00 104.40 9 HIS E C 1
ATOM 4555 O O . HIS D 2 8 ? 11.839 -71.996 -7.372 1.00 106.60 9 HIS E O 1
ATOM 4562 N N . MET D 2 9 ? 12.299 -70.035 -6.359 1.00 100.11 10 MET E N 1
ATOM 4563 C CA . MET D 2 9 ? 10.951 -69.484 -6.498 1.00 98.47 10 MET E CA 1
ATOM 4564 C C . MET D 2 9 ? 10.701 -69.046 -7.945 1.00 95.77 10 MET E C 1
ATOM 4565 O O . MET D 2 9 ? 9.643 -69.323 -8.521 1.00 95.34 10 MET E O 1
ATOM 4570 N N . ILE D 2 10 ? 11.688 -68.365 -8.521 1.00 92.58 11 ILE E N 1
ATOM 4571 C CA . ILE D 2 10 ? 11.641 -67.937 -9.916 1.00 89.97 11 ILE E CA 1
ATOM 4572 C C . ILE D 2 10 ? 12.254 -69.022 -10.800 1.00 92.08 11 ILE E C 1
ATOM 4573 O O . ILE D 2 10 ? 13.464 -69.264 -10.758 1.00 91.11 11 ILE E O 1
ATOM 4578 N N . GLY D 2 11 ? 11.411 -69.674 -11.595 1.00 94.32 12 GLY E N 1
ATOM 4579 C CA . GLY D 2 11 ? 11.874 -70.685 -12.542 1.00 97.97 12 GLY E CA 1
ATOM 4580 C C . GLY D 2 11 ? 12.233 -70.097 -13.893 1.00 95.18 12 GLY E C 1
ATOM 4581 O O . GLY D 2 11 ? 12.013 -68.909 -14.144 1.00 90.96 12 GLY E O 1
ATOM 4582 N N . SER D 2 12 ? 12.783 -70.937 -14.766 1.00 97.54 13 SER E N 1
ATOM 4583 C CA . SER D 2 12 ? 13.145 -70.519 -16.120 1.00 96.97 13 SER E CA 1
ATOM 4584 C C . SER D 2 12 ? 11.917 -70.279 -17.011 1.00 97.12 13 SER E C 1
ATOM 4585 O O . SER D 2 12 ? 11.984 -69.500 -17.966 1.00 95.22 13 SER E O 1
ATOM 4588 N N . GLY D 2 13 ? 10.807 -70.950 -16.694 1.00 98.56 14 GLY E N 1
ATOM 4589 C CA . GLY D 2 13 ? 9.528 -70.735 -17.382 1.00 97.60 14 GLY E CA 1
ATOM 4590 C C . GLY D 2 13 ? 8.966 -69.341 -17.147 1.00 92.33 14 GLY E C 1
ATOM 4591 O O . GLY D 2 13 ? 8.333 -68.761 -18.033 1.00 90.19 14 GLY E O 1
ATOM 4592 N N . HIS D 2 14 ? 9.195 -68.809 -15.945 1.00 89.38 15 HIS E N 1
ATOM 4593 C CA . HIS D 2 14 ? 8.868 -67.424 -15.619 1.00 82.99 15 HIS E CA 1
ATOM 4594 C C . HIS D 2 14 ? 9.664 -66.491 -16.483 1.00 80.26 15 HIS E C 1
ATOM 4595 O O . HIS D 2 14 ? 9.149 -65.471 -16.930 1.00 76.96 15 HIS E O 1
ATOM 4602 N N . LEU D 2 15 ? 10.931 -66.835 -16.716 1.00 81.82 16 LEU E N 1
ATOM 4603 C CA . LEU D 2 15 ? 11.827 -66.026 -17.543 1.00 80.73 16 LEU E CA 1
ATOM 4604 C C . LEU D 2 15 ? 11.489 -66.123 -19.024 1.00 82.21 16 LEU E C 1
ATOM 4605 O O . LEU D 2 15 ? 11.457 -65.109 -19.715 1.00 80.82 16 LEU E O 1
ATOM 4610 N N . GLN D 2 16 ? 11.248 -67.339 -19.511 1.00 87.18 17 GLN E N 1
ATOM 4611 C CA . GLN D 2 16 ? 10.807 -67.530 -20.890 1.00 88.83 17 GLN E CA 1
ATOM 4612 C C . GLN D 2 16 ? 9.565 -66.692 -21.188 1.00 85.92 17 GLN E C 1
ATOM 4613 O O . GLN D 2 16 ? 9.501 -66.045 -22.231 1.00 84.90 17 GLN E O 1
ATOM 4619 N N . SER D 2 17 ? 8.602 -66.688 -20.265 1.00 83.99 18 SER E N 1
ATOM 4620 C CA . SER D 2 17 ? 7.358 -65.942 -20.455 1.00 82.23 18 SER E CA 1
ATOM 4621 C C . SER D 2 17 ? 7.586 -64.425 -20.550 1.00 78.79 18 SER E C 1
ATOM 4622 O O . SER D 2 17 ? 6.937 -63.752 -21.352 1.00 77.53 18 SER E O 1
ATOM 4625 N N . LEU D 2 18 ? 8.511 -63.901 -19.743 1.00 77.74 19 LEU E N 1
ATOM 4626 C CA . LEU D 2 18 ? 8.946 -62.505 -19.856 1.00 74.18 19 LEU E CA 1
ATOM 4627 C C . LEU D 2 18 ? 9.501 -62.229 -21.252 1.00 73.01 19 LEU E C 1
ATOM 4628 O O . LEU D 2 18 ? 9.065 -61.300 -21.923 1.00 73.87 19 LEU E O 1
ATOM 4633 N N . GLN D 2 19 ? 10.453 -63.050 -21.686 1.00 74.54 20 GLN E N 1
ATOM 4634 C CA . GLN D 2 19 ? 11.085 -62.888 -22.994 1.00 74.73 20 GLN E CA 1
ATOM 4635 C C . GLN D 2 19 ? 10.083 -63.046 -24.144 1.00 76.19 20 GLN E C 1
ATOM 4636 O O . GLN D 2 19 ? 10.290 -62.519 -25.241 1.00 74.57 20 GLN E O 1
ATOM 4642 N N . ARG D 2 20 ? 8.997 -63.767 -23.878 1.00 77.00 21 ARG E N 1
ATOM 4643 C CA . ARG D 2 20 ? 7.915 -63.914 -24.835 1.00 77.91 21 ARG E CA 1
ATOM 4644 C C . ARG D 2 20 ? 7.215 -62.572 -25.040 1.00 74.82 21 ARG E C 1
ATOM 4645 O O . ARG D 2 20 ? 6.937 -62.185 -26.178 1.00 74.42 21 ARG E O 1
ATOM 4653 N N . LEU D 2 21 ? 6.950 -61.866 -23.938 1.00 71.48 22 LEU E N 1
ATOM 4654 C CA . LEU D 2 21 ? 6.339 -60.530 -23.983 1.00 67.85 22 LEU E CA 1
ATOM 4655 C C . LEU D 2 21 ? 7.167 -59.600 -24.857 1.00 64.29 22 LEU E C 1
ATOM 4656 O O . LEU D 2 21 ? 6.642 -58.948 -25.753 1.00 63.62 22 LEU E O 1
ATOM 4661 N N . ILE D 2 22 ? 8.467 -59.563 -24.586 1.00 61.86 23 ILE E N 1
ATOM 4662 C CA . ILE D 2 22 ? 9.408 -58.747 -25.340 1.00 58.19 23 ILE E CA 1
ATOM 4663 C C . ILE D 2 22 ? 9.415 -59.126 -26.825 1.00 59.88 23 ILE E C 1
ATOM 4664 O O . ILE D 2 22 ? 9.357 -58.260 -27.697 1.00 58.80 23 ILE E O 1
ATOM 4669 N N . ASP D 2 23 ? 9.453 -60.423 -27.106 1.00 62.91 24 ASP E N 1
ATOM 4670 C CA . ASP D 2 23 ? 9.509 -60.902 -28.485 1.00 64.73 24 ASP E CA 1
ATOM 4671 C C . ASP D 2 23 ? 8.232 -60.588 -29.264 1.00 64.60 24 ASP E C 1
ATOM 4672 O O . ASP D 2 23 ? 8.281 -60.361 -30.474 1.00 64.51 24 ASP E O 1
ATOM 4677 N N . SER D 2 24 ? 7.103 -60.546 -28.560 1.00 63.61 25 SER E N 1
ATOM 4678 C CA . SER D 2 24 ? 5.801 -60.402 -29.202 1.00 63.88 25 SER E CA 1
ATOM 4679 C C . SER D 2 24 ? 5.323 -58.956 -29.435 1.00 61.88 25 SER E C 1
ATOM 4680 O O . SER D 2 24 ? 4.341 -58.751 -30.156 1.00 62.74 25 SER E O 1
ATOM 4683 N N . GLN D 2 25 ? 6.003 -57.966 -28.848 1.00 58.94 26 GLN E N 1
ATOM 4684 C CA . GLN D 2 25 ? 5.606 -56.562 -29.018 1.00 56.29 26 GLN E CA 1
ATOM 4685 C C . GLN D 2 25 ? 6.041 -55.986 -30.367 1.00 57.27 26 GLN E C 1
ATOM 4686 O O . GLN D 2 25 ? 7.109 -56.333 -30.880 1.00 57.96 26 GLN E O 1
ATOM 4692 N N . MET D 2 26 ? 5.204 -55.110 -30.928 1.00 56.81 27 MET E N 1
ATOM 4693 C CA . MET D 2 26 ? 5.530 -54.379 -32.152 1.00 57.18 27 MET E CA 1
ATOM 4694 C C . MET D 2 26 ? 6.554 -53.301 -31.866 1.00 54.78 27 MET E C 1
ATOM 4695 O O . MET D 2 26 ? 6.443 -52.570 -30.880 1.00 53.33 27 MET E O 1
ATOM 4700 N N . GLU D 2 27 ? 7.548 -53.200 -32.735 1.00 55.20 28 GLU E N 1
ATOM 4701 C CA . GLU D 2 27 ? 8.519 -52.126 -32.627 1.00 53.20 28 GLU E CA 1
ATOM 4702 C C . GLU D 2 27 ? 7.927 -50.823 -33.145 1.00 49.98 28 GLU E C 1
ATOM 4703 O O . GLU D 2 27 ? 7.699 -50.658 -34.346 1.00 48.91 28 GLU E O 1
ATOM 4709 N N . THR D 2 28 ? 7.643 -49.916 -32.218 1.00 45.81 29 THR E N 1
ATOM 4710 C CA . THR D 2 28 ? 7.240 -48.567 -32.573 1.00 44.23 29 THR E CA 1
ATOM 4711 C C . THR D 2 28 ? 8.072 -47.584 -31.760 1.00 40.80 29 THR E C 1
ATOM 4712 O O . THR D 2 28 ? 8.776 -47.985 -30.845 1.00 41.73 29 THR E O 1
ATOM 4716 N N . SER D 2 29 ? 7.988 -46.301 -32.095 1.00 38.22 30 SER E N 1
ATOM 4717 C CA . SER D 2 29 ? 8.654 -45.262 -31.319 1.00 35.68 30 SER E CA 1
ATOM 4718 C C . SER D 2 29 ? 7.720 -44.665 -30.263 1.00 33.90 30 SER E C 1
ATOM 4719 O O . SER D 2 29 ? 7.980 -43.595 -29.731 1.00 32.62 30 SER E O 1
ATOM 4722 N N . CYS D 2 30 ? 6.628 -45.362 -29.981 1.00 35.46 31 CYS E N 1
ATOM 4723 C CA . CYS D 2 30 ? 5.725 -44.975 -28.908 1.00 36.09 31 CYS E CA 1
ATOM 4724 C C . CYS D 2 30 ? 6.457 -44.886 -27.575 1.00 36.16 31 CYS E C 1
ATOM 4725 O O . CYS D 2 30 ? 7.274 -45.744 -27.248 1.00 36.75 31 CYS E O 1
ATOM 4728 N N . GLN D 2 31 ? 6.150 -43.852 -26.808 1.00 35.17 32 GLN E N 1
ATOM 4729 C CA . GLN D 2 31 ? 6.641 -43.746 -25.446 1.00 35.40 32 GLN E CA 1
ATOM 4730 C C . GLN D 2 31 ? 5.490 -43.563 -24.464 1.00 34.62 32 GLN E C 1
ATOM 4731 O O . GLN D 2 31 ? 4.517 -42.888 -24.758 1.00 36.21 32 GLN E O 1
ATOM 4737 N N . ILE D 2 32 ? 5.606 -44.188 -23.303 1.00 35.12 33 ILE E N 1
ATOM 4738 C CA . ILE D 2 32 ? 4.659 -44.018 -22.196 1.00 34.42 33 ILE E CA 1
ATOM 4739 C C . ILE D 2 32 ? 5.454 -43.571 -20.981 1.00 33.74 33 ILE E C 1
ATOM 4740 O O . ILE D 2 32 ? 6.658 -43.784 -20.931 1.00 34.71 33 ILE E O 1
ATOM 4745 N N . THR D 2 33 ? 4.808 -42.948 -20.007 1.00 34.45 34 THR E N 1
ATOM 4746 C CA . THR D 2 33 ? 5.504 -42.677 -18.759 1.00 35.05 34 THR E CA 1
ATOM 4747 C C . THR D 2 33 ? 5.027 -43.557 -17.624 1.00 35.83 34 THR E C 1
ATOM 4748 O O . THR D 2 33 ? 3.847 -43.879 -17.518 1.00 36.02 34 THR E O 1
ATOM 4752 N N . PHE D 2 34 ? 5.995 -43.981 -16.819 1.00 36.38 35 PHE E N 1
ATOM 4753 C CA . PHE D 2 34 ? 5.778 -44.866 -15.688 1.00 36.39 35 PHE E CA 1
ATOM 4754 C C . PHE D 2 34 ? 6.772 -44.540 -14.585 1.00 36.32 35 PHE E C 1
ATOM 4755 O O . PHE D 2 34 ? 7.866 -44.055 -14.865 1.00 34.28 35 PHE E O 1
ATOM 4763 N N . GLU D 2 35 ? 6.366 -44.784 -13.336 1.00 37.92 36 GLU E N 1
ATOM 4764 C CA . GLU D 2 35 ? 7.252 -44.722 -12.180 1.00 38.66 36 GLU E CA 1
ATOM 4765 C C . GLU D 2 35 ? 8.065 -45.990 -12.056 1.00 39.92 36 GLU E C 1
ATOM 4766 O O . GLU D 2 35 ? 7.526 -47.082 -12.118 1.00 40.75 36 GLU E O 1
ATOM 4772 N N . PHE D 2 36 ? 9.370 -45.851 -11.875 1.00 42.69 37 PHE E N 1
ATOM 4773 C CA . PHE D 2 36 ? 10.207 -46.990 -11.525 1.00 45.48 37 PHE E CA 1
ATOM 4774 C C . PHE D 2 36 ? 11.328 -46.567 -10.576 1.00 47.77 37 PHE E C 1
ATOM 4775 O O . PHE D 2 36 ? 11.413 -45.398 -10.191 1.00 49.26 37 PHE E O 1
ATOM 4783 N N . VAL D 2 37 ? 12.168 -47.518 -10.174 1.00 50.44 38 VAL E N 1
ATOM 4784 C CA . VAL D 2 37 ? 13.292 -47.208 -9.291 1.00 51.72 38 VAL E CA 1
ATOM 4785 C C . VAL D 2 37 ? 14.428 -46.549 -10.080 1.00 51.32 38 VAL E C 1
ATOM 4786 O O . VAL D 2 37 ? 14.768 -46.970 -11.187 1.00 48.86 38 VAL E O 1
ATOM 4790 N N . ASP D 2 38 ? 14.977 -45.495 -9.484 1.00 51.95 39 ASP E N 1
ATOM 4791 C CA . ASP D 2 38 ? 15.998 -44.657 -10.082 1.00 51.79 39 ASP E CA 1
ATOM 4792 C C . ASP D 2 38 ? 17.375 -45.270 -9.842 1.00 53.09 39 ASP E C 1
ATOM 4793 O O . ASP D 2 38 ? 17.849 -45.325 -8.704 1.00 53.12 39 ASP E O 1
ATOM 4798 N N . GLN D 2 39 ? 18.010 -45.724 -10.920 1.00 53.65 40 GLN E N 1
ATOM 4799 C CA . GLN D 2 39 ? 19.279 -46.458 -10.838 1.00 57.47 40 GLN E CA 1
ATOM 4800 C C . GLN D 2 39 ? 20.487 -45.562 -10.543 1.00 58.34 40 GLN E C 1
ATOM 4801 O O . GLN D 2 39 ? 21.486 -46.036 -10.012 1.00 60.70 40 GLN E O 1
ATOM 4807 N N . GLU D 2 40 ? 20.389 -44.277 -10.879 1.00 58.55 41 GLU E N 1
ATOM 4808 C CA . GLU D 2 40 ? 21.422 -43.303 -10.522 1.00 60.85 41 GLU E CA 1
ATOM 4809 C C . GLU D 2 40 ? 21.409 -43.000 -9.023 1.00 61.93 41 GLU E C 1
ATOM 4810 O O . GLU D 2 40 ? 22.466 -42.870 -8.410 1.00 63.73 41 GLU E O 1
ATOM 4816 N N . GLN D 2 41 ? 20.209 -42.883 -8.451 1.00 59.91 42 GLN E N 1
ATOM 4817 C CA . GLN D 2 41 ? 20.023 -42.646 -7.019 1.00 60.55 42 GLN E CA 1
ATOM 4818 C C . GLN D 2 41 ? 20.344 -43.888 -6.196 1.00 58.55 42 GLN E C 1
ATOM 4819 O O . GLN D 2 41 ? 20.877 -43.779 -5.102 1.00 59.75 42 GLN E O 1
ATOM 4825 N N . LEU D 2 42 ? 20.012 -45.061 -6.732 1.00 57.21 43 LEU E N 1
ATOM 4826 C CA . LEU D 2 42 ? 20.099 -46.317 -5.987 1.00 55.73 43 LEU E CA 1
ATOM 4827 C C . LEU D 2 42 ? 21.004 -47.351 -6.675 1.00 54.86 43 LEU E C 1
ATOM 4828 O O . LEU D 2 42 ? 20.516 -48.298 -7.292 1.00 54.21 43 LEU E O 1
ATOM 4833 N N . LYS D 2 43 ? 22.317 -47.179 -6.531 1.00 56.14 44 LYS E N 1
ATOM 4834 C CA . LYS D 2 43 ? 23.303 -48.021 -7.217 1.00 57.23 44 LYS E CA 1
ATOM 4835 C C . LYS D 2 43 ? 23.489 -49.435 -6.657 1.00 57.79 44 LYS E C 1
ATOM 4836 O O . LYS D 2 43 ? 23.796 -50.351 -7.417 1.00 57.91 44 LYS E O 1
ATOM 4842 N N . ASP D 2 44 ? 23.321 -49.627 -5.348 1.00 58.34 45 ASP E N 1
ATOM 4843 C CA . ASP D 2 44 ? 23.495 -50.970 -4.779 1.00 58.73 45 ASP E CA 1
ATOM 4844 C C . ASP D 2 44 ? 22.529 -52.002 -5.381 1.00 58.24 45 ASP E C 1
ATOM 4845 O O . ASP D 2 44 ? 21.308 -51.862 -5.239 1.00 57.24 45 ASP E O 1
ATOM 4850 N N . PRO D 2 45 ? 23.080 -53.051 -6.034 1.00 58.86 46 PRO E N 1
ATOM 4851 C CA . PRO D 2 45 ? 22.280 -54.064 -6.740 1.00 57.38 46 PRO E CA 1
ATOM 4852 C C . PRO D 2 45 ? 21.246 -54.756 -5.847 1.00 56.30 46 PRO E C 1
ATOM 4853 O O . PRO D 2 45 ? 20.099 -54.926 -6.257 1.00 56.91 46 PRO E O 1
ATOM 4857 N N . VAL D 2 46 ? 21.641 -55.145 -4.642 1.00 55.60 47 VAL E N 1
ATOM 4858 C CA . VAL D 2 46 ? 20.710 -55.821 -3.730 1.00 55.17 47 VAL E CA 1
ATOM 4859 C C . VAL D 2 46 ? 19.494 -54.942 -3.368 1.00 52.54 47 VAL E C 1
ATOM 4860 O O . VAL D 2 46 ? 18.337 -55.352 -3.531 1.00 50.61 47 VAL E O 1
ATOM 4864 N N . CYS D 2 47 ? 19.771 -53.731 -2.896 1.00 51.29 48 CYS E N 1
ATOM 4865 C CA . CYS D 2 47 ? 18.731 -52.789 -2.519 1.00 50.22 48 CYS E CA 1
ATOM 4866 C C . CYS D 2 47 ? 17.897 -52.288 -3.710 1.00 48.44 48 CYS E C 1
ATOM 4867 O O . CYS D 2 47 ? 16.666 -52.158 -3.598 1.00 46.64 48 CYS E O 1
ATOM 4870 N N . TYR D 2 48 ? 18.552 -52.038 -4.851 1.00 46.82 49 TYR E N 1
ATOM 4871 C CA . TYR D 2 48 ? 17.830 -51.768 -6.088 1.00 45.35 49 TYR E CA 1
ATOM 4872 C C . TYR D 2 48 ? 16.756 -52.830 -6.278 1.00 44.66 49 TYR E C 1
ATOM 4873 O O . TYR D 2 48 ? 15.575 -52.514 -6.453 1.00 43.81 49 TYR E O 1
ATOM 4882 N N . LEU D 2 49 ? 17.175 -54.090 -6.231 1.00 44.98 50 LEU E N 1
ATOM 4883 C CA . LEU D 2 49 ? 16.277 -55.206 -6.456 1.00 45.52 50 LEU E CA 1
ATOM 4884 C C . LEU D 2 49 ? 15.149 -55.240 -5.445 1.00 47.27 50 LEU E C 1
ATOM 4885 O O . LEU D 2 49 ? 13.998 -55.459 -5.823 1.00 47.42 50 LEU E O 1
ATOM 4890 N N . LYS D 2 50 ? 15.471 -54.990 -4.172 1.00 47.80 51 LYS E N 1
ATOM 4891 C CA . LYS D 2 50 ? 14.452 -54.952 -3.124 1.00 49.95 51 LYS E CA 1
ATOM 4892 C C . LYS D 2 50 ? 13.456 -53.841 -3.388 1.00 49.15 51 LYS E C 1
ATOM 4893 O O . LYS D 2 50 ? 12.253 -54.030 -3.229 1.00 49.85 51 LYS E O 1
ATOM 4899 N N . LYS D 2 51 ? 13.957 -52.678 -3.784 1.00 48.73 52 LYS E N 1
ATOM 4900 C CA . LYS D 2 51 ? 13.078 -51.549 -4.038 1.00 49.87 52 LYS E CA 1
ATOM 4901 C C . LYS D 2 51 ? 12.152 -51.840 -5.222 1.00 50.25 52 LYS E C 1
ATOM 4902 O O . LYS D 2 51 ? 10.920 -51.732 -5.099 1.00 50.26 52 LYS E O 1
ATOM 4908 N N . ALA D 2 52 ? 12.762 -52.230 -6.343 1.00 49.76 53 ALA E N 1
ATOM 4909 C CA . ALA D 2 52 ? 12.056 -52.551 -7.581 1.00 51.52 53 ALA E CA 1
ATOM 4910 C C . ALA D 2 52 ? 10.906 -53.508 -7.310 1.00 55.25 53 ALA E C 1
ATOM 4911 O O . ALA D 2 52 ? 9.829 -53.386 -7.897 1.00 56.38 53 ALA E O 1
ATOM 4913 N N . PHE D 2 53 ? 11.139 -54.447 -6.399 1.00 59.38 54 PHE E N 1
ATOM 4914 C CA . PHE D 2 53 ? 10.147 -55.456 -6.093 1.00 64.12 54 PHE E CA 1
ATOM 4915 C C . PHE D 2 53 ? 8.896 -54.934 -5.427 1.00 65.11 54 PHE E C 1
ATOM 4916 O O . PHE D 2 53 ? 7.804 -55.428 -5.693 1.00 69.00 54 PHE E O 1
ATOM 4924 N N . LEU D 2 54 ? 9.043 -53.926 -4.579 1.00 64.58 55 LEU E N 1
ATOM 4925 C CA . LEU D 2 54 ? 7.874 -53.308 -3.976 1.00 64.78 55 LEU E CA 1
ATOM 4926 C C . LEU D 2 54 ? 7.106 -52.446 -4.992 1.00 63.17 55 LEU E C 1
ATOM 4927 O O . LEU D 2 54 ? 6.095 -51.830 -4.652 1.00 63.80 55 LEU E O 1
ATOM 4932 N N . LEU D 2 55 ? 7.569 -52.442 -6.243 1.00 60.94 56 LEU E N 1
ATOM 4933 C CA . LEU D 2 55 ? 6.957 -51.619 -7.291 1.00 60.00 56 LEU E CA 1
ATOM 4934 C C . LEU D 2 55 ? 6.380 -52.393 -8.471 1.00 60.44 56 LEU E C 1
ATOM 4935 O O . LEU D 2 55 ? 5.383 -51.964 -9.055 1.00 60.86 56 LEU E O 1
ATOM 4940 N N . VAL D 2 56 ? 7.013 -53.509 -8.833 1.00 61.09 57 VAL E N 1
ATOM 4941 C CA . VAL D 2 56 ? 6.580 -54.309 -9.991 1.00 60.69 57 VAL E CA 1
ATOM 4942 C C . VAL D 2 56 ? 5.153 -54.816 -9.835 1.00 62.26 57 VAL E C 1
ATOM 4943 O O . VAL D 2 56 ? 4.476 -55.087 -10.823 1.00 62.43 57 VAL E O 1
ATOM 4947 N N . GLN D 2 57 ? 4.717 -54.945 -8.585 1.00 64.53 58 GLN E N 1
ATOM 4948 C CA . GLN D 2 57 ? 3.343 -55.279 -8.253 1.00 67.98 58 GLN E CA 1
ATOM 4949 C C . GLN D 2 57 ? 2.394 -54.283 -8.934 1.00 66.68 58 GLN E C 1
ATOM 4950 O O . GLN D 2 57 ? 1.592 -54.659 -9.797 1.00 67.48 58 GLN E O 1
ATOM 4956 N N . ASP D 2 58 ? 2.512 -53.009 -8.559 1.00 63.75 59 ASP E N 1
ATOM 4957 C CA . ASP D 2 58 ? 1.697 -51.952 -9.149 1.00 60.35 59 ASP E CA 1
ATOM 4958 C C . ASP D 2 58 ? 2.043 -51.705 -10.608 1.00 56.72 59 ASP E C 1
ATOM 4959 O O . ASP D 2 58 ? 1.142 -51.545 -11.428 1.00 55.78 59 ASP E O 1
ATOM 4964 N N . ILE D 2 59 ? 3.335 -51.682 -10.930 1.00 53.91 60 ILE E N 1
ATOM 4965 C CA . ILE D 2 59 ? 3.768 -51.487 -12.312 1.00 52.47 60 ILE E CA 1
ATOM 4966 C C . ILE D 2 59 ? 2.973 -52.384 -13.242 1.00 53.20 60 ILE E C 1
ATOM 4967 O O . ILE D 2 59 ? 2.306 -51.892 -14.145 1.00 52.15 60 ILE E O 1
ATOM 4972 N N . MET D 2 60 ? 2.994 -53.686 -12.978 1.00 55.71 61 MET E N 1
ATOM 4973 C CA . MET D 2 60 ? 2.336 -54.649 -13.852 1.00 58.21 61 MET E CA 1
ATOM 4974 C C . MET D 2 60 ? 0.854 -54.384 -14.054 1.00 59.16 61 MET E C 1
ATOM 4975 O O . MET D 2 60 ? 0.370 -54.464 -15.189 1.00 59.92 61 MET E O 1
ATOM 4980 N N . GLU D 2 61 ? 0.144 -54.061 -12.974 1.00 58.62 62 GLU E N 1
ATOM 4981 C CA . GLU D 2 61 ? -1.278 -53.738 -13.073 1.00 60.51 62 GLU E CA 1
ATOM 4982 C C . GLU D 2 61 ? -1.559 -52.552 -14.022 1.00 58.44 62 GLU E C 1
ATOM 4983 O O . GLU D 2 61 ? -2.445 -52.629 -14.880 1.00 58.56 62 GLU E O 1
ATOM 4989 N N . ASP D 2 62 ? -0.785 -51.478 -13.885 1.00 54.98 63 ASP E N 1
ATOM 4990 C CA . ASP D 2 62 ? -1.080 -50.225 -14.574 1.00 52.97 63 ASP E CA 1
ATOM 4991 C C . ASP D 2 62 ? -0.432 -50.103 -15.955 1.00 50.18 63 ASP E C 1
ATOM 4992 O O . ASP D 2 62 ? -0.868 -49.305 -16.787 1.00 47.98 63 ASP E O 1
ATOM 4997 N N . THR D 2 63 ? 0.601 -50.898 -16.201 1.00 49.36 64 THR E N 1
ATOM 4998 C CA . THR D 2 63 ? 1.436 -50.683 -17.365 1.00 48.35 64 THR E CA 1
ATOM 4999 C C . THR D 2 63 ? 1.457 -51.848 -18.331 1.00 50.65 64 THR E C 1
ATOM 5000 O O . THR D 2 63 ? 1.682 -51.654 -19.520 1.00 51.19 64 THR E O 1
ATOM 5004 N N . MET D 2 64 ? 1.252 -53.057 -17.823 1.00 54.38 65 MET E N 1
ATOM 5005 C CA . MET D 2 64 ? 1.311 -54.246 -18.669 1.00 56.92 65 MET E CA 1
ATOM 5006 C C . MET D 2 64 ? -0.064 -54.887 -18.749 1.00 59.85 65 MET E C 1
ATOM 5007 O O . MET D 2 64 ? -0.385 -55.805 -17.988 1.00 62.48 65 MET E O 1
ATOM 5012 N N . ARG D 2 65 ? -0.873 -54.3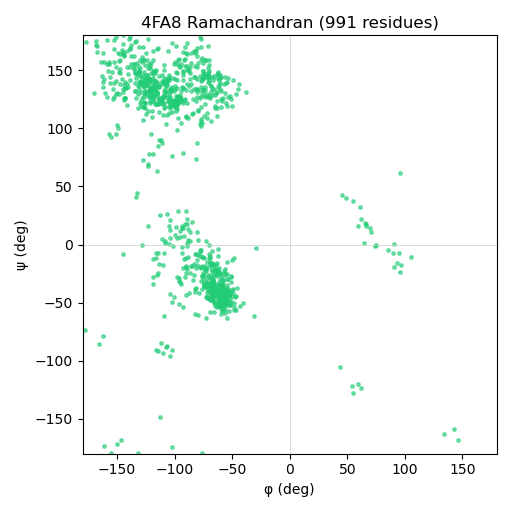85 -19.676 1.00 59.54 66 ARG E N 1
ATOM 5013 C CA . ARG D 2 65 ? -2.266 -54.787 -19.777 1.00 62.85 66 ARG E CA 1
ATOM 5014 C C . ARG D 2 65 ? -2.547 -55.569 -21.054 1.00 64.94 66 ARG E C 1
ATOM 5015 O O . ARG D 2 65 ? -2.226 -55.114 -22.159 1.00 65.42 66 ARG E O 1
ATOM 5023 N N . PHE D 2 66 ? -3.132 -56.754 -20.874 1.00 66.59 67 PHE E N 1
ATOM 5024 C CA . PHE D 2 66 ? -3.526 -57.650 -21.961 1.00 68.48 67 PHE E CA 1
ATOM 5025 C C . PHE D 2 66 ? -4.950 -58.139 -21.705 1.00 72.61 67 PHE E C 1
ATOM 5026 O O . PHE D 2 66 ? -5.413 -58.132 -20.566 1.00 73.48 67 PHE E O 1
ATOM 5034 N N . ARG D 2 67 ? -5.648 -58.548 -22.760 1.00 77.54 68 ARG E N 1
ATOM 5035 C CA . ARG D 2 67 ? -7.030 -58.999 -22.615 1.00 83.34 68 ARG E CA 1
ATOM 5036 C C . ARG D 2 67 ? -7.115 -60.343 -21.912 1.00 86.45 68 ARG E C 1
ATOM 5037 O O . ARG D 2 67 ? -6.262 -61.212 -22.102 1.00 85.47 68 ARG E O 1
ATOM 5045 N N . ASP D 2 68 ? -8.163 -60.489 -21.103 1.00 90.65 69 ASP E N 1
ATOM 5046 C CA . ASP D 2 68 ? -8.402 -61.670 -20.273 1.00 96.08 69 ASP E CA 1
ATOM 5047 C C . ASP D 2 68 ? -8.171 -62.979 -21.022 1.00 97.93 69 ASP E C 1
ATOM 5048 O O . ASP D 2 68 ? -8.620 -63.137 -22.155 1.00 100.07 69 ASP E O 1
ATOM 5053 N N . ASN D 2 69 ? -7.455 -63.901 -20.380 1.00 97.33 70 ASN E N 1
ATOM 5054 C CA . ASN D 2 69 ? -7.246 -65.263 -20.888 1.00 99.38 70 ASN E CA 1
ATOM 5055 C C . ASN D 2 69 ? -6.249 -65.401 -22.048 1.00 96.16 70 ASN E C 1
ATOM 5056 O O . ASN D 2 69 ? -6.002 -66.510 -22.530 1.00 99.38 70 ASN E O 1
ATOM 5061 N N . THR D 2 70 ? -5.678 -64.281 -22.483 1.00 89.81 71 THR E N 1
ATOM 5062 C CA . THR D 2 70 ? -4.638 -64.268 -23.512 1.00 86.79 71 THR E CA 1
ATOM 5063 C C . THR D 2 70 ? -3.347 -64.870 -22.956 1.00 86.28 71 THR E C 1
ATOM 5064 O O . THR D 2 70 ? -3.107 -64.776 -21.753 1.00 86.78 71 THR E O 1
ATOM 5068 N N . PRO D 2 71 ? -2.524 -65.512 -23.815 1.00 86.54 72 PRO E N 1
ATOM 5069 C CA . PRO D 2 71 ? -1.229 -66.032 -23.364 1.00 86.15 72 PRO E CA 1
ATOM 5070 C C . PRO D 2 71 ? -0.455 -65.058 -22.464 1.00 83.13 72 PRO E C 1
ATOM 5071 O O . PRO D 2 71 ? -0.063 -65.428 -21.351 1.00 84.74 72 PRO E O 1
ATOM 5075 N N . ASN D 2 72 ? -0.261 -63.826 -22.937 1.00 79.35 73 ASN E N 1
ATOM 5076 C CA . ASN D 2 72 ? 0.481 -62.798 -22.200 1.00 73.98 73 ASN E CA 1
ATOM 5077 C C . ASN D 2 72 ? -0.196 -62.306 -20.917 1.00 72.80 73 ASN E C 1
ATOM 5078 O O . ASN D 2 72 ? 0.484 -62.005 -19.934 1.00 69.89 73 ASN E O 1
ATOM 5083 N N . ALA D 2 73 ? -1.526 -62.225 -20.932 1.00 73.94 74 ALA E N 1
ATOM 5084 C CA . ALA D 2 73 ? -2.291 -61.887 -19.735 1.00 74.34 74 ALA E CA 1
ATOM 5085 C C . ALA D 2 73 ? -2.025 -62.932 -18.664 1.00 78.24 74 ALA E C 1
ATOM 5086 O O . ALA D 2 73 ? -1.717 -62.584 -17.525 1.00 77.91 74 ALA E O 1
ATOM 5088 N N . ILE D 2 74 ? -2.127 -64.206 -19.050 1.00 82.10 75 ILE E N 1
ATOM 5089 C CA . ILE D 2 74 ? -1.834 -65.342 -18.169 1.00 85.26 75 ILE E CA 1
ATOM 5090 C C . ILE D 2 74 ? -0.445 -65.207 -17.535 1.00 83.18 75 ILE E C 1
ATOM 5091 O O . ILE D 2 74 ? -0.307 -65.301 -16.312 1.00 83.77 75 ILE E O 1
ATOM 5096 N N . ALA D 2 75 ? 0.568 -64.947 -18.362 1.00 80.59 76 ALA E N 1
ATOM 5097 C CA . ALA D 2 75 ? 1.937 -64.776 -17.875 1.00 78.91 76 ALA E CA 1
ATOM 5098 C C . ALA D 2 75 ? 2.069 -63.643 -16.847 1.00 76.52 76 ALA E C 1
ATOM 5099 O O . ALA D 2 75 ? 2.919 -63.706 -15.961 1.00 76.80 76 ALA E O 1
ATOM 5101 N N . ILE D 2 76 ? 1.229 -62.614 -16.971 1.00 75.12 77 ILE E N 1
ATOM 5102 C CA . ILE D 2 76 ? 1.180 -61.526 -15.986 1.00 71.28 77 ILE E CA 1
ATOM 5103 C C . ILE D 2 76 ? 0.531 -62.030 -14.700 1.00 74.21 77 ILE E C 1
ATOM 5104 O O . ILE D 2 76 ? 1.061 -61.802 -13.613 1.00 74.47 77 ILE E O 1
ATOM 5109 N N . VAL D 2 77 ? -0.587 -62.747 -14.831 1.00 77.78 78 VAL E N 1
ATOM 5110 C CA . VAL D 2 77 ? -1.307 -63.298 -13.677 1.00 80.80 78 VAL E CA 1
ATOM 5111 C C . VAL D 2 77 ? -0.387 -64.185 -12.836 1.00 82.51 78 VAL E C 1
ATOM 5112 O O . VAL D 2 77 ? -0.445 -64.158 -11.606 1.00 83.40 78 VAL E O 1
ATOM 5116 N N . GLN D 2 78 ? 0.468 -64.951 -13.508 1.00 83.05 79 GLN E N 1
ATOM 5117 C CA . GLN D 2 78 ? 1.426 -65.815 -12.827 1.00 84.86 79 GLN E CA 1
ATOM 5118 C C . GLN D 2 78 ? 2.561 -65.026 -12.169 1.00 81.34 79 GLN E C 1
ATOM 5119 O O . GLN D 2 78 ? 3.009 -65.365 -11.072 1.00 82.56 79 GLN E O 1
ATOM 5125 N N . LEU D 2 79 ? 3.004 -63.967 -12.838 1.00 77.92 80 LEU E N 1
ATOM 5126 C CA . LEU D 2 79 ? 4.025 -63.074 -12.296 1.00 74.60 80 LEU E CA 1
ATOM 5127 C C . LEU D 2 79 ? 3.502 -62.275 -11.099 1.00 74.49 80 LEU E C 1
ATOM 5128 O O . LEU D 2 79 ? 4.276 -61.870 -10.231 1.00 73.72 80 LEU E O 1
ATOM 5133 N N . GLN D 2 80 ? 2.187 -62.071 -11.056 1.00 76.12 81 GLN E N 1
ATOM 5134 C CA . GLN D 2 80 ? 1.510 -61.500 -9.890 1.00 77.40 81 GLN E CA 1
ATOM 5135 C C . GLN D 2 80 ? 1.519 -62.497 -8.719 1.00 81.16 81 GLN E C 1
ATOM 5136 O O . GLN D 2 80 ? 1.714 -62.112 -7.560 1.00 79.88 81 GLN E O 1
ATOM 5142 N N . GLU D 2 81 ? 1.301 -63.774 -9.038 1.00 84.40 82 GLU E N 1
ATOM 5143 C CA . GLU D 2 81 ? 1.347 -64.853 -8.054 1.00 87.72 82 GLU E CA 1
ATOM 5144 C C . GLU D 2 81 ? 2.771 -65.066 -7.564 1.00 86.27 82 GLU E C 1
ATOM 5145 O O . GLU D 2 81 ? 3.002 -65.198 -6.365 1.00 87.55 82 GLU E O 1
ATOM 5151 N N . LEU D 2 82 ? 3.720 -65.094 -8.497 1.00 84.59 83 LEU E N 1
ATOM 5152 C CA . LEU D 2 82 ? 5.139 -65.220 -8.165 1.00 84.44 83 LEU E CA 1
ATOM 5153 C C . LEU D 2 82 ? 5.572 -64.129 -7.190 1.00 84.14 83 LEU E C 1
ATOM 5154 O O . LEU D 2 82 ? 6.316 -64.390 -6.247 1.00 84.80 83 LEU E O 1
ATOM 5159 N N . SER D 2 83 ? 5.099 -62.909 -7.427 1.00 84.18 84 SER E N 1
ATOM 5160 C CA . SER D 2 83 ? 5.433 -61.774 -6.578 1.00 83.24 84 SER E CA 1
ATOM 5161 C C . SER D 2 83 ? 4.767 -61.866 -5.212 1.00 86.30 84 SER E C 1
ATOM 5162 O O . SER D 2 83 ? 5.341 -61.440 -4.210 1.00 86.63 84 SER E O 1
ATOM 5165 N N . LEU D 2 84 ? 3.562 -62.430 -5.177 1.00 90.19 85 LEU E N 1
ATOM 5166 C CA . LEU D 2 84 ? 2.880 -62.708 -3.916 1.00 95.22 85 LEU E CA 1
ATOM 5167 C C . LEU D 2 84 ? 3.588 -63.805 -3.111 1.00 98.65 85 LEU E C 1
ATOM 5168 O O . LEU D 2 84 ? 3.530 -63.813 -1.880 1.00 98.49 85 LEU E O 1
ATOM 5173 N N . ARG D 2 85 ? 4.254 -64.721 -3.814 1.00 100.57 86 ARG E N 1
ATOM 5174 C CA . ARG D 2 85 ? 5.048 -65.782 -3.184 1.00 103.29 86 ARG E CA 1
ATOM 5175 C C . ARG D 2 85 ? 6.400 -65.262 -2.692 1.00 100.16 86 ARG E C 1
ATOM 5176 O O . ARG D 2 85 ? 7.045 -65.890 -1.848 1.00 103.56 86 ARG E O 1
ATOM 5184 N N . LEU D 2 86 ? 6.816 -64.116 -3.227 1.00 94.46 87 LEU E N 1
ATOM 5185 C CA . LEU D 2 86 ? 8.118 -63.523 -2.931 1.00 91.43 87 LEU E CA 1
ATOM 5186 C C . LEU D 2 86 ? 8.094 -62.499 -1.796 1.00 91.62 87 LEU E C 1
ATOM 5187 O O . LEU D 2 86 ? 9.142 -61.974 -1.420 1.00 89.91 87 LEU E O 1
ATOM 5192 N N . LYS D 2 87 ? 6.909 -62.234 -1.246 1.00 94.45 88 LYS E N 1
ATOM 5193 C CA . LYS D 2 87 ? 6.730 -61.213 -0.200 1.00 95.85 88 LYS E CA 1
ATOM 5194 C C . LYS D 2 87 ? 7.395 -61.564 1.131 1.00 98.34 88 LYS E C 1
ATOM 5195 O O . LYS D 2 87 ? 7.609 -60.691 1.974 1.00 98.78 88 LYS E O 1
ATOM 5201 N N . SER D 2 88 ? 7.716 -62.843 1.310 1.00 101.69 89 SER E N 1
ATOM 5202 C CA . SER D 2 88 ? 8.365 -63.324 2.523 1.00 102.46 89 SER E CA 1
ATOM 5203 C C . SER D 2 88 ? 9.891 -63.299 2.397 1.00 101.93 89 SER E C 1
ATOM 5204 O O . SER D 2 88 ? 10.596 -63.145 3.398 1.00 104.28 89 SER E O 1
ATOM 5207 N N . CYS D 2 89 ? 10.391 -63.437 1.167 1.00 97.87 90 CYS E N 1
ATOM 5208 C CA . CYS D 2 89 ? 11.837 -63.477 0.905 1.00 96.22 90 CYS E CA 1
ATOM 5209 C C . CYS D 2 89 ? 12.515 -62.095 0.925 1.00 91.27 90 CYS E C 1
ATOM 5210 O O . CYS D 2 89 ? 13.740 -62.002 0.830 1.00 91.37 90 CYS E O 1
ATOM 5213 N N . PHE D 2 90 ? 11.711 -61.038 1.037 1.00 86.43 91 PHE E N 1
ATOM 5214 C CA . PHE D 2 90 ? 12.198 -59.673 1.236 1.00 81.03 91 PHE E CA 1
ATOM 5215 C C . PHE D 2 90 ? 11.639 -59.198 2.567 1.00 80.96 91 PHE E C 1
ATOM 5216 O O . PHE D 2 90 ? 10.428 -59.266 2.783 1.00 81.14 91 PHE E O 1
ATOM 5224 N N . THR D 2 91 ? 12.501 -58.718 3.459 1.00 80.97 92 THR E N 1
ATOM 5225 C CA . THR D 2 91 ? 12.039 -58.166 4.743 1.00 82.97 92 THR E CA 1
ATOM 5226 C C . THR D 2 91 ? 11.818 -56.660 4.639 1.00 81.06 92 THR E C 1
ATOM 5227 O O . THR D 2 91 ? 12.503 -55.984 3.870 1.00 77.26 92 THR E O 1
ATOM 5231 N N . LYS D 2 92 ? 10.860 -56.141 5.407 1.00 82.54 93 LYS E N 1
ATOM 5232 C CA . LYS D 2 92 ? 10.466 -54.732 5.289 1.00 82.69 93 LYS E CA 1
ATOM 5233 C C . LYS D 2 92 ? 11.519 -53.749 5.819 1.00 83.22 93 LYS E C 1
ATOM 5234 O O . LYS D 2 92 ? 12.228 -54.043 6.787 1.00 84.70 93 LYS E O 1
ATOM 5240 N N . ASP D 2 93 ? 11.615 -52.595 5.160 1.00 80.73 94 ASP E N 1
ATOM 5241 C CA . ASP D 2 93 ? 12.475 -51.490 5.594 1.00 81.09 94 ASP E CA 1
ATOM 5242 C C . ASP D 2 93 ? 11.584 -50.281 5.884 1.00 82.33 94 ASP E C 1
ATOM 5243 O O . ASP D 2 93 ? 10.460 -50.230 5.378 1.00 81.11 94 ASP E O 1
ATOM 5248 N N . TYR D 2 94 ? 12.072 -49.326 6.689 1.00 85.03 95 TYR E N 1
ATOM 5249 C CA . TYR D 2 94 ? 11.283 -48.144 7.126 1.00 87.63 95 TYR E CA 1
ATOM 5250 C C . TYR D 2 94 ? 10.357 -47.584 6.029 1.00 89.82 95 TYR E C 1
ATOM 5251 O O . TYR D 2 94 ? 10.793 -47.359 4.888 1.00 87.28 95 TYR E O 1
ATOM 5260 N N . GLU D 2 95 ? 9.089 -47.358 6.393 1.00 92.72 96 GLU E N 1
ATOM 5261 C CA . GLU D 2 95 ? 8.052 -46.864 5.468 1.00 90.78 96 GLU E CA 1
ATOM 5262 C C . GLU D 2 95 ? 8.276 -45.430 4.977 1.00 90.20 96 GLU E C 1
ATOM 5263 O O . GLU D 2 95 ? 7.743 -45.037 3.936 1.00 88.18 96 GLU E O 1
ATOM 5269 N N . GLU D 2 96 ? 9.050 -44.658 5.741 1.00 90.77 97 GLU E N 1
ATOM 5270 C CA . GLU D 2 96 ? 9.513 -43.326 5.339 1.00 89.11 97 GLU E CA 1
ATOM 5271 C C . GLU D 2 96 ? 10.172 -43.343 3.945 1.00 84.44 97 GLU E C 1
ATOM 5272 O O . GLU D 2 96 ? 10.147 -42.339 3.226 1.00 81.27 97 GLU E O 1
ATOM 5278 N N . HIS D 2 97 ? 10.742 -44.495 3.581 1.00 82.29 98 HIS E N 1
ATOM 5279 C CA . HIS D 2 97 ? 11.440 -44.685 2.304 1.00 82.39 98 HIS E CA 1
ATOM 5280 C C . HIS D 2 97 ? 10.580 -45.324 1.230 1.00 79.90 98 HIS E C 1
ATOM 5281 O O . HIS D 2 97 ? 11.100 -46.006 0.341 1.00 77.18 98 HIS E O 1
ATOM 5288 N N . ASP D 2 98 ? 9.264 -45.113 1.292 1.00 79.69 99 ASP E N 1
ATOM 5289 C CA . ASP D 2 98 ? 8.341 -45.731 0.328 1.00 77.50 99 ASP E CA 1
ATOM 5290 C C . ASP D 2 98 ? 8.316 -45.050 -1.042 1.00 73.59 99 ASP E C 1
ATOM 5291 O O . ASP D 2 98 ? 7.894 -45.649 -2.029 1.00 67.96 99 ASP E O 1
ATOM 5296 N N . LYS D 2 99 ? 8.769 -43.799 -1.079 1.00 74.48 100 LYS E N 1
ATOM 5297 C CA . LYS D 2 99 ? 8.756 -42.973 -2.286 1.00 69.20 100 LYS E CA 1
ATOM 5298 C C . LYS D 2 99 ? 10.183 -42.637 -2.710 1.00 64.24 100 LYS E C 1
ATOM 5299 O O . LYS D 2 99 ? 10.402 -42.048 -3.769 1.00 63.38 100 LYS E O 1
ATOM 5305 N N . ALA D 2 100 ? 11.148 -43.006 -1.869 1.00 61.04 101 ALA E N 1
ATOM 5306 C CA . ALA D 2 100 ? 12.550 -42.720 -2.134 1.00 57.74 101 ALA E CA 1
ATOM 5307 C C . ALA D 2 100 ? 13.047 -43.591 -3.284 1.00 54.32 101 ALA E C 1
ATOM 5308 O O . ALA D 2 100 ? 12.527 -44.683 -3.514 1.00 52.60 101 ALA E O 1
ATOM 5310 N N . CYS D 2 101 ? 14.040 -43.087 -4.012 1.00 52.73 102 CYS E N 1
ATOM 5311 C CA . CYS D 2 101 ? 14.734 -43.859 -5.048 1.00 51.81 102 CYS E CA 1
ATOM 5312 C C . CYS D 2 101 ? 13.845 -44.111 -6.267 1.00 49.64 102 CYS E C 1
ATOM 5313 O O . CYS D 2 101 ? 14.195 -44.886 -7.165 1.00 49.50 102 CYS E O 1
ATOM 5316 N N . VAL D 2 102 ? 12.712 -43.417 -6.298 1.00 47.86 103 VAL E N 1
ATOM 5317 C CA . VAL D 2 102 ? 11.715 -43.565 -7.344 1.00 45.29 103 VAL E CA 1
ATOM 5318 C C . VAL D 2 102 ? 11.653 -42.340 -8.267 1.00 44.42 103 VAL E C 1
ATOM 5319 O O . VAL D 2 102 ? 11.917 -41.214 -7.854 1.00 45.51 103 VAL E O 1
ATOM 5323 N N . ARG D 2 103 ? 11.280 -42.577 -9.517 1.00 42.76 104 ARG E N 1
ATOM 5324 C CA . ARG D 2 103 ? 11.463 -41.610 -10.575 1.00 41.48 104 ARG E CA 1
ATOM 5325 C C . ARG D 2 103 ? 10.569 -42.005 -11.751 1.00 38.65 104 ARG E C 1
ATOM 5326 O O . ARG D 2 103 ? 10.349 -43.184 -11.999 1.00 37.49 104 ARG E O 1
ATOM 5334 N N . THR D 2 104 ? 10.029 -41.034 -12.472 1.00 37.82 105 THR E N 1
ATOM 5335 C CA . THR D 2 104 ? 9.260 -41.396 -13.667 1.00 36.86 105 THR E CA 1
ATOM 5336 C C . THR D 2 104 ? 10.189 -41.556 -14.865 1.00 35.69 105 THR E C 1
ATOM 5337 O O . THR D 2 104 ? 11.290 -41.013 -14.882 1.00 35.91 105 THR E O 1
ATOM 5341 N N . PHE D 2 105 ? 9.747 -42.332 -15.842 1.00 36.55 106 PHE E N 1
ATOM 5342 C CA . PHE D 2 105 ? 10.484 -42.556 -17.082 1.00 36.02 106 PHE E CA 1
ATOM 5343 C C . PHE D 2 105 ? 9.519 -42.340 -18.237 1.00 36.85 106 PHE E C 1
ATOM 5344 O O . PHE D 2 105 ? 8.351 -42.734 -18.149 1.00 37.23 106 PHE E O 1
ATOM 5352 N N . TYR D 2 106 ? 9.994 -41.697 -19.305 1.00 36.66 107 TYR E N 1
ATOM 5353 C CA . TYR D 2 106 ? 9.193 -41.500 -20.512 1.00 35.33 107 TYR E CA 1
ATOM 5354 C C . TYR D 2 106 ? 9.797 -42.361 -21.594 1.00 34.61 107 TYR E C 1
ATOM 5355 O O . TYR D 2 106 ? 10.652 -41.922 -22.354 1.00 36.09 107 TYR E O 1
ATOM 5364 N N . GLU D 2 107 ? 9.365 -43.609 -21.643 1.00 34.41 108 GLU E N 1
ATOM 5365 C CA . GLU D 2 107 ? 10.058 -44.593 -22.443 1.00 35.37 108 GLU E CA 1
ATOM 5366 C C . GLU D 2 107 ? 9.126 -45.506 -23.201 1.00 35.94 108 GLU E C 1
ATOM 5367 O O . GLU D 2 107 ? 7.923 -45.528 -22.982 1.00 37.37 108 GLU E O 1
ATOM 5373 N N . THR D 2 108 ? 9.731 -46.249 -24.109 1.00 37.01 109 THR E N 1
ATOM 5374 C CA . THR D 2 108 ? 9.092 -47.273 -24.915 1.00 38.81 109 THR E CA 1
ATOM 5375 C C . THR D 2 108 ? 8.529 -48.457 -24.106 1.00 40.09 109 THR E C 1
ATOM 5376 O O . THR D 2 108 ? 9.121 -48.863 -23.109 1.00 40.27 109 THR E O 1
ATOM 5380 N N . PRO D 2 109 ? 7.366 -49.001 -24.528 1.00 41.42 110 PRO E N 1
ATOM 5381 C CA . PRO D 2 109 ? 6.798 -50.217 -23.952 1.00 42.76 110 PRO E CA 1
ATOM 5382 C C . PRO D 2 109 ? 7.820 -51.342 -23.802 1.00 44.36 110 PRO E C 1
ATOM 5383 O O . PRO D 2 109 ? 7.854 -52.009 -22.766 1.00 44.52 110 PRO E O 1
ATOM 5387 N N . LEU D 2 110 ? 8.628 -51.543 -24.842 1.00 43.66 111 LEU E N 1
ATOM 5388 C CA . LEU D 2 110 ? 9.692 -52.537 -24.850 1.00 44.44 111 LEU E CA 1
ATOM 5389 C C . LEU D 2 110 ? 10.782 -52.225 -23.849 1.00 43.17 111 LEU E C 1
ATOM 5390 O O . LEU D 2 110 ? 11.353 -53.134 -23.264 1.00 45.34 111 LEU E O 1
ATOM 5395 N N . GLN D 2 111 ? 11.097 -50.944 -23.684 1.00 42.44 112 GLN E N 1
ATOM 5396 C CA . GLN D 2 111 ? 12.105 -50.515 -22.715 1.00 42.87 112 GLN E CA 1
ATOM 5397 C C . GLN D 2 111 ? 11.646 -50.795 -21.294 1.00 41.79 112 GLN E C 1
ATOM 5398 O O . GLN D 2 111 ? 12.456 -51.209 -20.458 1.00 43.09 112 GLN E O 1
ATOM 5404 N N . LEU D 2 112 ? 10.351 -50.578 -21.046 1.00 41.10 113 LEU E N 1
ATOM 5405 C CA . LEU D 2 112 ? 9.696 -50.917 -19.773 1.00 41.94 113 LEU E CA 1
ATOM 5406 C C . LEU D 2 112 ? 9.822 -52.416 -19.519 1.00 45.20 113 LEU E C 1
ATOM 5407 O O . LEU D 2 112 ? 10.158 -52.839 -18.417 1.00 45.40 113 LEU E O 1
ATOM 5412 N N . LEU D 2 113 ? 9.557 -53.208 -20.559 1.00 47.00 114 LEU E N 1
ATOM 5413 C CA . LEU D 2 113 ? 9.626 -54.657 -20.465 1.00 48.73 114 LEU E CA 1
ATOM 5414 C C . LEU D 2 113 ? 11.045 -55.137 -20.186 1.00 50.71 114 LEU E C 1
ATOM 5415 O O . LEU D 2 113 ? 11.238 -56.086 -19.430 1.00 51.01 114 LEU E O 1
ATOM 5420 N N . GLU D 2 114 ? 12.035 -54.472 -20.780 1.00 51.31 115 GLU E N 1
ATOM 5421 C CA . GLU D 2 114 ? 13.431 -54.808 -20.523 1.00 52.98 115 GLU E CA 1
ATOM 5422 C C . GLU D 2 114 ? 13.736 -54.568 -19.042 1.00 52.86 115 GLU E C 1
ATOM 5423 O O . GLU D 2 114 ? 14.364 -55.404 -18.395 1.00 54.43 115 GLU E O 1
ATOM 5429 N N . LYS D 2 115 ? 13.268 -53.435 -18.516 1.00 50.34 116 LYS E N 1
ATOM 5430 C CA . LYS D 2 115 ? 13.440 -53.092 -17.105 1.00 50.04 116 LYS E CA 1
ATOM 5431 C C . LYS D 2 115 ? 12.867 -54.178 -16.210 1.00 50.19 116 LYS E C 1
ATOM 5432 O O . LYS D 2 115 ? 13.585 -54.730 -15.381 1.00 52.73 116 LYS E O 1
ATOM 5438 N N . VAL D 2 116 ? 11.586 -54.490 -16.404 1.00 49.76 117 VAL E N 1
ATOM 5439 C CA . VAL D 2 116 ? 10.874 -55.484 -15.590 1.00 51.44 117 VAL E CA 1
ATOM 5440 C C . VAL D 2 116 ? 11.502 -56.882 -15.674 1.00 54.26 117 VAL E C 1
ATOM 5441 O O . VAL D 2 116 ? 11.569 -57.592 -14.666 1.00 54.40 117 VAL E O 1
ATOM 5445 N N . LYS D 2 117 ? 11.972 -57.267 -16.862 1.00 54.35 118 LYS E N 1
ATOM 5446 C CA . LYS D 2 117 ? 12.619 -58.562 -17.040 1.00 58.10 118 LYS E CA 1
ATOM 5447 C C . LYS D 2 117 ? 13.897 -58.648 -16.216 1.00 58.44 118 LYS E C 1
ATOM 5448 O O . LYS D 2 117 ? 14.151 -59.671 -15.581 1.00 61.26 118 LYS E O 1
ATOM 5454 N N . ASN D 2 118 ? 14.693 -57.578 -16.227 1.00 56.22 119 ASN E N 1
ATOM 5455 C CA . ASN D 2 118 ? 15.981 -57.567 -15.527 1.00 56.73 119 ASN E CA 1
ATOM 5456 C C . ASN D 2 118 ? 15.844 -57.621 -14.002 1.00 56.22 119 ASN E C 1
ATOM 5457 O O . ASN D 2 118 ? 16.721 -58.151 -13.324 1.00 56.73 119 ASN E O 1
ATOM 5462 N N . VAL D 2 119 ? 14.744 -57.091 -13.474 1.00 53.64 120 VAL E N 1
ATOM 5463 C CA . VAL D 2 119 ? 14.456 -57.246 -12.058 1.00 55.02 120 VAL E CA 1
ATOM 5464 C C . VAL D 2 119 ? 14.397 -58.737 -11.760 1.00 58.67 120 VAL E C 1
ATOM 5465 O O . VAL D 2 119 ? 15.122 -59.216 -10.891 1.00 60.79 120 VAL E O 1
ATOM 5469 N N . PHE D 2 120 ? 13.584 -59.476 -12.514 1.00 60.12 121 PHE E N 1
ATOM 5470 C CA . PHE D 2 120 ? 13.455 -60.925 -12.304 1.00 64.01 121 PHE E CA 1
ATOM 5471 C C . PHE D 2 120 ? 14.728 -61.725 -12.613 1.00 67.74 121 PHE E C 1
ATOM 5472 O O . PHE D 2 120 ? 15.103 -62.600 -11.836 1.00 69.41 121 PHE E O 1
ATOM 5480 N N . ASN D 2 121 ? 15.339 -61.479 -13.807 1.00 105.38 122 ASN E N 1
ATOM 5481 C CA . ASN D 2 121 ? 16.602 -62.091 -14.204 1.00 107.43 122 ASN E CA 1
ATOM 5482 C C . ASN D 2 121 ? 17.686 -61.891 -13.153 1.00 114.45 122 ASN E C 1
ATOM 5483 O O . ASN D 2 121 ? 18.344 -62.849 -12.747 1.00 119.02 122 ASN E O 1
ATOM 5488 N N . GLU D 2 122 ? 17.939 -60.650 -12.626 1.00 71.75 123 GLU E N 1
ATOM 5489 C CA . GLU D 2 122 ? 18.993 -60.329 -11.671 1.00 70.15 123 GLU E CA 1
ATOM 5490 C C . GLU D 2 122 ? 18.670 -60.820 -10.258 1.00 68.09 123 GLU E C 1
ATOM 5491 O O . GLU D 2 122 ? 19.577 -61.227 -9.520 1.00 66.73 123 GLU E O 1
ATOM 5497 N N . THR D 2 123 ? 17.384 -60.798 -9.904 1.00 65.35 124 THR E N 1
ATOM 5498 C CA . THR D 2 123 ? 16.914 -61.361 -8.641 1.00 67.00 124 THR E CA 1
ATOM 5499 C C . THR D 2 123 ? 17.230 -62.851 -8.583 1.00 71.89 124 THR E C 1
ATOM 5500 O O . THR D 2 123 ? 17.846 -63.316 -7.621 1.00 75.47 124 THR E O 1
ATOM 5504 N N . LYS D 2 124 ? 16.826 -63.584 -9.622 1.00 73.60 125 LYS E N 1
ATOM 5505 C CA . LYS D 2 124 ? 17.045 -65.032 -9.705 1.00 76.98 125 LYS E CA 1
ATOM 5506 C C . LYS D 2 124 ? 18.525 -65.409 -9.547 1.00 78.72 125 LYS E C 1
ATOM 5507 O O . LYS D 2 124 ? 18.854 -66.317 -8.769 1.00 80.23 125 LYS E O 1
ATOM 5513 N N . ASN D 2 125 ? 19.399 -64.701 -10.265 1.00 76.63 126 ASN E N 1
ATOM 5514 C CA . ASN D 2 125 ? 20.849 -64.900 -10.165 1.00 79.28 126 ASN E CA 1
ATOM 5515 C C . ASN D 2 125 ? 21.363 -64.833 -8.727 1.00 81.24 126 ASN E C 1
ATOM 5516 O O . ASN D 2 125 ? 21.960 -65.795 -8.232 1.00 84.81 126 ASN E O 1
ATOM 5521 N N . LEU D 2 126 ? 21.107 -63.707 -8.061 1.00 78.76 127 LEU E N 1
ATOM 5522 C CA . LEU D 2 126 ? 21.486 -63.519 -6.662 1.00 79.45 127 LEU E CA 1
ATOM 5523 C C . LEU D 2 126 ? 20.798 -64.524 -5.737 1.00 81.61 127 LEU E C 1
ATOM 5524 O O . LEU D 2 126 ? 21.387 -64.974 -4.751 1.00 83.42 127 LEU E O 1
ATOM 5529 N N . LEU D 2 127 ? 19.558 -64.875 -6.071 1.00 81.51 128 LEU E N 1
ATOM 5530 C CA . LEU D 2 127 ? 18.762 -65.801 -5.272 1.00 84.67 128 LEU E CA 1
ATOM 5531 C C . LEU D 2 127 ? 19.225 -67.254 -5.434 1.00 89.00 128 LEU E C 1
ATOM 5532 O O . LEU D 2 127 ? 19.037 -68.084 -4.534 1.00 91.90 128 LEU E O 1
ATOM 5537 N N . ASP D 2 128 ? 19.826 -67.551 -6.585 1.00 89.35 129 ASP E N 1
ATOM 5538 C CA . ASP D 2 128 ? 20.456 -68.845 -6.827 1.00 91.06 129 ASP E CA 1
ATOM 5539 C C . ASP D 2 128 ? 21.691 -68.990 -5.954 1.00 92.14 129 ASP E C 1
ATOM 5540 O O . ASP D 2 128 ? 21.951 -70.066 -5.415 1.00 96.30 129 ASP E O 1
ATOM 5545 N N . LYS D 2 129 ? 22.441 -67.897 -5.821 1.00 90.16 130 LYS E N 1
ATOM 5546 C CA . LYS D 2 129 ? 23.662 -67.870 -5.015 1.00 92.05 130 LYS E CA 1
ATOM 5547 C C . LYS D 2 129 ? 23.375 -67.895 -3.507 1.00 91.00 130 LYS E C 1
ATOM 5548 O O . LYS D 2 129 ? 23.760 -68.844 -2.818 1.00 94.79 130 LYS E O 1
ATOM 5554 N N . ASP D 2 130 ? 22.699 -66.861 -3.007 1.00 86.37 131 ASP E N 1
ATOM 5555 C CA . ASP D 2 130 ? 22.316 -66.776 -1.595 1.00 84.99 131 ASP E CA 1
ATOM 5556 C C . ASP D 2 130 ? 20.814 -66.533 -1.484 1.00 82.95 131 ASP E C 1
ATOM 5557 O O . ASP D 2 130 ? 20.314 -65.509 -1.957 1.00 82.28 131 ASP E O 1
ATOM 5562 N N . TRP D 2 131 ? 20.103 -67.471 -0.859 1.00 82.82 132 TRP E N 1
ATOM 5563 C CA . TRP D 2 131 ? 18.645 -67.380 -0.719 1.00 81.61 132 TRP E CA 1
ATOM 5564 C C . TRP D 2 131 ? 18.213 -66.342 0.277 1.00 79.01 132 TRP E C 1
ATOM 5565 O O . TRP D 2 131 ? 17.079 -65.862 0.236 1.00 78.41 132 TRP E O 1
ATOM 5576 N N . ASN D 2 132 ? 19.123 -65.982 1.177 1.00 78.14 133 ASN E N 1
ATOM 5577 C CA . ASN D 2 132 ? 18.831 -65.056 2.271 1.00 75.67 133 ASN E CA 1
ATOM 5578 C C . ASN D 2 132 ? 19.278 -63.621 1.967 1.00 70.69 133 ASN E C 1
ATOM 5579 O O . ASN D 2 132 ? 19.166 -62.726 2.815 1.00 68.93 133 ASN E O 1
ATOM 5584 N N . ILE D 2 133 ? 19.750 -63.407 0.739 1.00 67.29 134 ILE E N 1
ATOM 5585 C CA . ILE D 2 133 ? 20.346 -62.136 0.343 1.00 63.05 134 ILE E CA 1
ATOM 5586 C C . ILE D 2 133 ? 19.435 -60.923 0.586 1.00 60.47 134 ILE E C 1
ATOM 5587 O O . ILE D 2 133 ? 19.929 -59.856 0.954 1.00 58.62 134 ILE E O 1
ATOM 5592 N N . PHE D 2 134 ? 18.120 -61.093 0.413 1.00 60.00 135 PHE E N 1
ATOM 5593 C CA . PHE D 2 134 ? 17.171 -59.979 0.577 1.00 58.69 135 PHE E CA 1
ATOM 5594 C C . PHE D 2 134 ? 16.641 -59.817 2.013 1.00 60.36 135 PHE E C 1
ATOM 5595 O O . PHE D 2 134 ? 15.580 -59.217 2.247 1.00 59.98 135 PHE E O 1
ATOM 5603 N N . SER D 2 135 ? 17.390 -60.353 2.971 1.00 61.41 136 SER E N 1
ATOM 5604 C CA . SER D 2 135 ? 17.189 -59.982 4.366 1.00 63.31 136 SER E CA 1
ATOM 5605 C C . SER D 2 135 ? 18.116 -58.801 4.689 1.00 62.20 136 SER E C 1
ATOM 5606 O O . SER D 2 135 ? 18.231 -58.384 5.852 1.00 62.33 136 SER E O 1
ATOM 5609 N N . LYS D 2 136 ? 18.770 -58.274 3.645 1.00 59.57 137 LYS E N 1
ATOM 5610 C CA . LYS D 2 136 ? 19.662 -57.124 3.781 1.00 58.69 137 LYS E CA 1
ATOM 5611 C C . LYS D 2 136 ? 18.873 -55.895 4.209 1.00 58.11 137 LYS E C 1
ATOM 5612 O O . LYS D 2 136 ? 17.841 -55.561 3.613 1.00 57.17 137 LYS E O 1
ATOM 5618 N N . ASN D 2 137 ? 19.356 -55.242 5.260 1.00 59.09 138 ASN E N 1
ATOM 5619 C CA . ASN D 2 137 ? 18.821 -53.959 5.669 1.00 58.18 138 ASN E CA 1
ATOM 5620 C C . ASN D 2 137 ? 19.232 -52.873 4.668 1.00 55.81 138 ASN E C 1
ATOM 5621 O O . ASN D 2 137 ? 20.408 -52.543 4.539 1.00 55.39 138 ASN E O 1
ATOM 5626 N N . CYS D 2 138 ? 18.248 -52.329 3.963 1.00 54.29 139 CYS E N 1
ATOM 5627 C CA . CYS D 2 138 ? 18.500 -51.327 2.940 1.00 52.69 139 CYS E CA 1
ATOM 5628 C C . CYS D 2 138 ? 18.150 -49.905 3.366 1.00 52.01 139 CYS E C 1
ATOM 5629 O O . CYS D 2 138 ? 18.239 -48.968 2.555 1.00 49.57 139 CYS E O 1
ATOM 5632 N N . ASN D 2 139 ? 17.776 -49.740 4.639 1.00 52.99 140 ASN E N 1
ATOM 5633 C CA . ASN D 2 139 ? 17.418 -48.429 5.175 1.00 53.50 140 ASN E CA 1
ATOM 5634 C C . ASN D 2 139 ? 18.424 -47.339 4.815 1.00 52.50 140 ASN E C 1
ATOM 5635 O O . ASN D 2 139 ? 18.027 -46.250 4.389 1.00 52.15 140 ASN E O 1
ATOM 5640 N N . ASN D 2 140 ? 19.714 -47.646 4.957 1.00 52.13 141 ASN E N 1
ATOM 5641 C CA . ASN D 2 140 ? 20.782 -46.709 4.613 1.00 51.92 141 ASN E CA 1
ATOM 5642 C C . ASN D 2 140 ? 20.878 -46.458 3.104 1.00 49.88 141 ASN E C 1
ATOM 5643 O O . ASN D 2 140 ? 21.077 -45.327 2.678 1.00 49.97 141 ASN E O 1
ATOM 5648 N N . SER D 2 141 ? 20.724 -47.505 2.304 1.00 48.34 142 SER E N 1
ATOM 5649 C CA . SER D 2 141 ? 20.789 -47.356 0.832 1.00 46.95 142 SER E CA 1
ATOM 5650 C C . SER D 2 141 ? 19.691 -46.428 0.323 1.00 46.94 142 SER E C 1
ATOM 5651 O O . SER D 2 141 ? 19.959 -45.461 -0.400 1.00 46.93 142 SER E O 1
ATOM 5654 N N . PHE D 2 142 ? 18.456 -46.738 0.716 1.00 48.08 143 PHE E N 1
ATOM 5655 C CA . PHE D 2 142 ? 17.290 -45.936 0.382 1.00 48.24 143 PHE E CA 1
ATOM 5656 C C . PHE D 2 142 ? 17.463 -44.504 0.873 1.00 50.84 143 PHE E C 1
ATOM 5657 O O . PHE D 2 142 ? 17.068 -43.563 0.188 1.00 50.79 143 PHE E O 1
ATOM 5665 N N . ALA D 2 143 ? 18.063 -44.351 2.054 1.00 54.40 144 ALA E N 1
ATOM 5666 C CA . ALA D 2 143 ? 18.245 -43.038 2.672 1.00 57.81 144 ALA E CA 1
ATOM 5667 C C . ALA D 2 143 ? 19.215 -42.147 1.903 1.00 58.81 144 ALA E C 1
ATOM 5668 O O . ALA D 2 143 ? 19.168 -40.926 2.022 1.00 59.98 144 ALA E O 1
ATOM 5670 N N . GLU D 2 144 ? 20.090 -42.765 1.118 1.00 59.86 145 GLU E N 1
ATOM 5671 C CA . GLU D 2 144 ? 21.062 -42.023 0.321 1.00 63.34 145 GLU E CA 1
ATOM 5672 C C . GLU D 2 144 ? 20.440 -41.366 -0.925 1.00 62.47 145 GLU E C 1
ATOM 5673 O O . GLU D 2 144 ? 21.029 -40.445 -1.503 1.00 64.11 145 GLU E O 1
ATOM 5679 N N . CYS D 2 145 ? 19.257 -41.836 -1.324 1.00 61.36 146 CYS E N 1
ATOM 5680 C CA . CYS D 2 145 ? 18.523 -41.258 -2.462 1.00 61.71 146 CYS E CA 1
ATOM 5681 C C . CYS D 2 145 ? 18.010 -39.845 -2.159 1.00 63.68 146 CYS E C 1
ATOM 5682 O O . CYS D 2 145 ? 17.530 -39.561 -1.055 1.00 64.16 146 CYS E O 1
ATOM 5685 N N . ASP E 2 1 ? 84.730 29.811 -31.000 1.00 42.10 2 ASP F N 1
ATOM 5686 C CA . ASP E 2 1 ? 84.323 31.228 -30.772 1.00 41.91 2 ASP F CA 1
ATOM 5687 C C . ASP E 2 1 ? 83.934 31.521 -29.288 1.00 39.13 2 ASP F C 1
ATOM 5688 O O . ASP E 2 1 ? 83.803 32.685 -28.887 1.00 37.96 2 ASP F O 1
ATOM 5693 N N . PRO E 2 2 ? 83.751 30.470 -28.476 1.00 37.35 3 PRO F N 1
ATOM 5694 C CA . PRO E 2 2 ? 83.896 30.785 -27.042 1.00 37.86 3 PRO F CA 1
ATOM 5695 C C . PRO E 2 2 ? 85.382 30.925 -26.684 1.00 38.89 3 PRO F C 1
ATOM 5696 O O . PRO E 2 2 ? 86.247 30.467 -27.453 1.00 39.99 3 PRO F O 1
ATOM 5700 N N . SER E 2 3 ? 85.673 31.591 -25.563 1.00 36.30 4 SER F N 1
ATOM 5701 C CA . SER E 2 3 ? 87.048 31.705 -25.049 1.00 36.54 4 SER F CA 1
ATOM 5702 C C . SER E 2 3 ? 87.084 31.885 -23.525 1.00 36.57 4 SER F C 1
ATOM 5703 O O . SER E 2 3 ? 86.048 31.998 -22.880 1.00 34.40 4 SER F O 1
ATOM 5706 N N . GLU E 2 4 ? 88.295 31.907 -22.977 1.00 38.08 5 GLU F N 1
ATOM 5707 C CA . GLU E 2 4 ? 88.546 32.059 -21.556 1.00 37.00 5 GLU F CA 1
ATOM 5708 C C . GLU E 2 4 ? 87.708 33.183 -20.936 1.00 35.97 5 GLU F C 1
ATOM 5709 O O . GLU E 2 4 ? 87.205 33.068 -19.799 1.00 36.15 5 GLU F O 1
ATOM 5715 N N . TYR E 2 5 ? 87.537 34.245 -21.706 1.00 33.24 6 TYR F N 1
ATOM 5716 C CA . TYR E 2 5 ? 86.781 35.416 -21.307 1.00 32.81 6 TYR F CA 1
ATOM 5717 C C . TYR E 2 5 ? 85.373 35.089 -20.773 1.00 30.74 6 TYR F C 1
ATOM 5718 O O . TYR E 2 5 ? 84.869 35.776 -19.872 1.00 30.25 6 TYR F O 1
ATOM 5727 N N . CYS E 2 6 ? 84.772 34.029 -21.305 1.00 29.15 7 CYS F N 1
ATOM 5728 C CA . CYS E 2 6 ? 83.417 33.631 -20.969 1.00 28.34 7 CYS F CA 1
ATOM 5729 C C . CYS E 2 6 ? 83.246 33.346 -19.472 1.00 27.71 7 CYS F C 1
ATOM 5730 O O . CYS E 2 6 ? 82.178 33.533 -18.937 1.00 25.92 7 CYS F O 1
ATOM 5733 N N . SER E 2 7 ? 84.331 32.911 -18.846 1.00 27.71 8 SER F N 1
ATOM 5734 C CA . SER E 2 7 ? 84.436 32.620 -17.448 1.00 27.96 8 SER F CA 1
ATOM 5735 C C . SER E 2 7 ? 84.382 33.869 -16.596 1.00 28.77 8 SER F C 1
ATOM 5736 O O . SER E 2 7 ? 84.323 33.772 -15.364 1.00 30.80 8 SER F O 1
ATOM 5739 N N . HIS E 2 8 ? 84.420 35.030 -17.246 1.00 27.98 9 HIS F N 1
ATOM 5740 C CA . HIS E 2 8 ? 84.544 36.297 -16.544 1.00 28.12 9 HIS F CA 1
ATOM 5741 C C . HIS E 2 8 ? 83.440 37.298 -16.818 1.00 26.85 9 HIS F C 1
ATOM 5742 O O . HIS E 2 8 ? 83.569 38.478 -16.501 1.00 27.86 9 HIS F O 1
ATOM 5749 N N . MET E 2 9 ? 82.331 36.849 -17.385 1.00 25.46 10 MET F N 1
ATOM 5750 C CA . MET E 2 9 ? 81.282 37.780 -17.778 1.00 25.10 10 MET F CA 1
ATOM 5751 C C . MET E 2 9 ? 80.162 37.920 -16.725 1.00 25.05 10 MET F C 1
ATOM 5752 O O . MET E 2 9 ? 79.813 39.028 -16.343 1.00 26.11 10 MET F O 1
ATOM 5757 N N . ILE E 2 10 ? 79.597 36.812 -16.274 1.00 23.85 11 ILE F N 1
ATOM 5758 C CA . ILE E 2 10 ? 78.535 36.886 -15.265 1.00 25.81 11 ILE F CA 1
ATOM 5759 C C . ILE E 2 10 ? 79.214 37.139 -13.929 1.00 24.55 11 ILE F C 1
ATOM 5760 O O . ILE E 2 10 ? 79.893 36.277 -13.392 1.00 25.53 11 ILE F O 1
ATOM 5765 N N . GLY E 2 11 ? 79.135 38.371 -13.464 1.00 24.38 12 GLY F N 1
ATOM 5766 C CA . GLY E 2 11 ? 79.739 38.713 -12.184 1.00 27.37 12 GLY F CA 1
ATOM 5767 C C . GLY E 2 11 ? 78.725 38.491 -11.070 1.00 27.11 12 GLY F C 1
ATOM 5768 O O . GLY E 2 11 ? 77.533 38.368 -11.332 1.00 25.11 12 GLY F O 1
ATOM 5769 N N . SER E 2 12 ? 79.187 38.439 -9.823 1.00 31.14 13 SER F N 1
ATOM 5770 C CA . SER E 2 12 ? 78.247 38.296 -8.682 1.00 32.25 13 SER F CA 1
ATOM 5771 C C . SER E 2 12 ? 77.397 39.564 -8.485 1.00 33.20 13 SER F C 1
ATOM 5772 O O . SER E 2 12 ? 76.362 39.529 -7.812 1.00 37.95 13 SER F O 1
ATOM 5775 N N . GLY E 2 13 ? 77.830 40.680 -9.077 1.00 33.60 14 GLY F N 1
ATOM 5776 C CA . GLY E 2 13 ? 77.015 41.897 -9.144 1.00 32.41 14 GLY F CA 1
ATOM 5777 C C . GLY E 2 13 ? 75.704 41.703 -9.894 1.00 32.01 14 GLY F C 1
ATOM 5778 O O . GLY E 2 13 ? 74.658 42.197 -9.467 1.00 32.81 14 GLY F O 1
ATOM 5779 N N . HIS E 2 14 ? 75.759 40.983 -11.016 1.00 30.93 15 HIS F N 1
ATOM 5780 C CA . HIS E 2 14 ? 74.570 40.645 -11.791 1.00 29.36 15 HIS F CA 1
ATOM 5781 C C . HIS E 2 14 ? 73.598 39.837 -10.962 1.00 28.25 15 HIS F C 1
ATOM 5782 O O . HIS E 2 14 ? 72.384 40.074 -10.991 1.00 25.97 15 HIS F O 1
ATOM 5789 N N . LEU E 2 15 ? 74.136 38.864 -10.238 1.00 27.25 16 LEU F N 1
ATOM 5790 C CA . LEU E 2 15 ? 73.325 37.934 -9.479 1.00 28.21 16 LEU F CA 1
ATOM 5791 C C . LEU E 2 15 ? 72.688 38.607 -8.276 1.00 28.41 16 LEU F C 1
ATOM 5792 O O . LEU E 2 15 ? 71.561 38.287 -7.942 1.00 30.18 16 LEU F O 1
ATOM 5797 N N . GLN E 2 16 ? 73.391 39.557 -7.658 1.00 29.64 17 GLN F N 1
ATOM 5798 C CA . GLN E 2 16 ? 72.808 40.354 -6.565 1.00 32.03 17 GLN F CA 1
ATOM 5799 C C . GLN E 2 16 ? 71.691 41.238 -7.095 1.00 31.45 17 GLN F C 1
ATOM 5800 O O . GLN E 2 16 ? 70.697 41.452 -6.405 1.00 30.36 17 GLN F O 1
ATOM 5806 N N . SER E 2 17 ? 71.829 41.717 -8.333 1.00 28.66 18 SER F N 1
ATOM 5807 C CA . SER E 2 17 ? 70.794 42.549 -8.928 1.00 28.03 18 SER F CA 1
ATOM 5808 C C . SER E 2 17 ? 69.532 41.722 -9.166 1.00 26.94 18 SER F C 1
ATOM 5809 O O . SER E 2 17 ? 68.428 42.183 -8.885 1.00 28.71 18 SER F O 1
ATOM 5812 N N . LEU E 2 18 ? 69.699 40.493 -9.648 1.00 25.59 19 LEU F N 1
ATOM 5813 C CA . LEU E 2 18 ? 68.591 39.550 -9.771 1.00 25.53 19 LEU F CA 1
ATOM 5814 C C . LEU E 2 18 ? 67.939 39.285 -8.390 1.00 26.24 19 LEU F C 1
ATOM 5815 O O . LEU E 2 18 ? 66.731 39.190 -8.293 1.00 25.51 19 LEU F O 1
ATOM 5820 N N . GLN E 2 19 ? 68.742 39.146 -7.343 1.00 28.21 20 GLN F N 1
ATOM 5821 C CA . GLN E 2 19 ? 68.185 38.933 -5.992 1.00 31.96 20 GLN F CA 1
ATOM 5822 C C . GLN E 2 19 ? 67.396 40.147 -5.465 1.00 32.99 20 GLN F C 1
ATOM 5823 O O . GLN E 2 19 ? 66.405 39.986 -4.735 1.00 37.14 20 GLN F O 1
ATOM 5829 N N . ARG E 2 20 ? 67.848 41.350 -5.828 1.00 33.33 21 ARG F N 1
ATOM 5830 C CA . ARG E 2 20 ? 67.144 42.586 -5.507 1.00 34.63 21 ARG F CA 1
ATOM 5831 C C . ARG E 2 20 ? 65.803 42.692 -6.229 1.00 34.18 21 ARG F C 1
ATOM 5832 O O . ARG E 2 20 ? 64.841 43.187 -5.644 1.00 34.58 21 ARG F O 1
ATOM 5840 N N . LEU E 2 21 ? 65.728 42.237 -7.482 1.00 32.14 22 LEU F N 1
ATOM 5841 C CA . LEU E 2 21 ? 64.447 42.177 -8.197 1.00 32.50 22 LEU F CA 1
ATOM 5842 C C . LEU E 2 21 ? 63.495 41.299 -7.411 1.00 33.06 22 LEU F C 1
ATOM 5843 O O . LEU E 2 21 ? 62.352 41.683 -7.146 1.00 37.26 22 LEU F O 1
ATOM 5848 N N . ILE E 2 22 ? 63.973 40.113 -7.051 1.00 31.37 23 ILE F N 1
ATOM 5849 C CA . ILE E 2 22 ? 63.201 39.196 -6.233 1.00 31.29 23 ILE F CA 1
ATOM 5850 C C . ILE E 2 22 ? 62.777 39.854 -4.916 1.00 29.61 23 ILE F C 1
ATOM 5851 O O . ILE E 2 22 ? 61.592 39.997 -4.695 1.00 30.10 23 ILE F O 1
ATOM 5856 N N . ASP E 2 23 ? 63.731 40.312 -4.105 1.00 29.88 24 ASP F N 1
ATOM 5857 C CA . ASP E 2 23 ? 63.437 40.783 -2.724 1.00 30.98 24 ASP F CA 1
ATOM 5858 C C . ASP E 2 23 ? 62.498 41.983 -2.681 1.00 32.39 24 ASP F C 1
ATOM 5859 O O . ASP E 2 23 ? 61.824 42.234 -1.667 1.00 33.53 24 ASP F O 1
ATOM 5864 N N . SER E 2 24 ? 62.433 42.716 -3.788 1.00 30.90 25 SER F N 1
ATOM 5865 C CA . SER E 2 24 ? 61.668 43.948 -3.823 1.00 30.72 25 SER F CA 1
ATOM 5866 C C . SER E 2 24 ? 60.213 43.774 -4.290 1.00 30.35 25 SER F C 1
ATOM 5867 O O . SER E 2 24 ? 59.407 44.688 -4.130 1.00 30.68 25 SER F O 1
ATOM 5870 N N . GLN E 2 25 ? 59.869 42.613 -4.856 1.00 30.62 26 GLN F N 1
ATOM 5871 C CA . GLN E 2 25 ? 58.486 42.351 -5.304 1.00 30.45 26 GLN F CA 1
ATOM 5872 C C . GLN E 2 25 ? 57.517 42.134 -4.132 1.00 31.56 26 GLN F C 1
ATOM 5873 O O . GLN E 2 25 ? 57.772 41.325 -3.247 1.00 33.10 26 GLN F O 1
ATOM 5879 N N . MET E 2 26 ? 56.407 42.862 -4.165 1.00 31.40 27 MET F N 1
ATOM 5880 C CA . MET E 2 26 ? 55.296 42.678 -3.250 1.00 33.64 27 MET F CA 1
ATOM 5881 C C . MET E 2 26 ? 54.636 41.320 -3.495 1.00 34.26 27 MET F C 1
ATOM 5882 O O . MET E 2 26 ? 54.515 40.862 -4.650 1.00 32.17 27 MET F O 1
ATOM 5887 N N . GLU E 2 27 ? 54.227 40.679 -2.406 1.00 34.04 28 GLU F N 1
ATOM 5888 C CA . GLU E 2 27 ? 53.608 39.354 -2.446 1.00 34.03 28 GLU F CA 1
ATOM 5889 C C . GLU E 2 27 ? 52.112 39.435 -2.732 1.00 34.69 28 GLU F C 1
ATOM 5890 O O . GLU E 2 27 ? 51.343 39.973 -1.916 1.00 36.23 28 GLU F O 1
ATOM 5896 N N . THR E 2 28 ? 51.711 38.932 -3.904 1.00 33.93 29 THR F N 1
ATOM 5897 C CA . THR E 2 28 ? 50.297 38.771 -4.267 1.00 35.52 29 THR F CA 1
ATOM 5898 C C . THR E 2 28 ? 50.076 37.335 -4.710 1.00 34.67 29 THR F C 1
ATOM 5899 O O . THR E 2 28 ? 51.030 36.608 -4.877 1.00 33.89 29 THR F O 1
ATOM 5903 N N . SER E 2 29 ? 48.824 36.922 -4.886 1.00 36.38 30 SER F N 1
ATOM 5904 C CA . SER E 2 29 ? 48.511 35.584 -5.417 1.00 37.50 30 SER F CA 1
ATOM 5905 C C . SER E 2 29 ? 48.340 35.640 -6.940 1.00 38.07 30 SER F C 1
ATOM 5906 O O . SER E 2 29 ? 47.809 34.732 -7.584 1.00 38.34 30 SER F O 1
ATOM 5909 N N . CYS E 2 30 ? 48.792 36.752 -7.482 1.00 38.59 31 CYS F N 1
ATOM 5910 C CA . CYS E 2 30 ? 48.761 37.044 -8.876 1.00 42.27 31 CYS F CA 1
ATOM 5911 C C . CYS E 2 30 ? 49.570 36.041 -9.679 1.00 38.95 31 CYS F C 1
ATOM 5912 O O . CYS E 2 30 ? 50.676 35.676 -9.296 1.00 36.95 31 CYS F O 1
ATOM 5915 N N . GLN E 2 31 ? 49.017 35.613 -10.805 1.00 37.41 32 GLN F N 1
ATOM 5916 C CA . GLN E 2 31 ? 49.735 34.742 -11.728 1.00 35.55 32 GLN F CA 1
ATOM 5917 C C . GLN E 2 31 ? 49.757 35.293 -13.153 1.00 33.98 32 GLN F C 1
ATOM 5918 O O . GLN E 2 31 ? 48.821 35.966 -13.581 1.00 33.31 32 GLN F O 1
ATOM 5924 N N . ILE E 2 32 ? 50.839 34.986 -13.868 1.00 33.90 33 ILE F N 1
ATOM 5925 C CA . ILE E 2 32 ? 51.043 35.377 -15.274 1.00 32.92 33 ILE F CA 1
ATOM 5926 C C . ILE E 2 32 ? 51.489 34.175 -16.099 1.00 33.45 33 ILE F C 1
ATOM 5927 O O . ILE E 2 32 ? 52.070 33.223 -15.574 1.00 33.49 33 ILE F O 1
ATOM 5932 N N . THR E 2 33 ? 51.200 34.203 -17.391 1.00 34.33 34 THR F N 1
ATOM 5933 C CA . THR E 2 33 ? 51.662 33.139 -18.263 1.00 34.43 34 THR F CA 1
ATOM 5934 C C . THR E 2 33 ? 52.902 33.587 -19.009 1.00 33.58 34 THR F C 1
ATOM 5935 O O . THR E 2 33 ? 52.982 34.709 -19.525 1.00 32.55 34 THR F O 1
ATOM 5939 N N . PHE E 2 34 ? 53.885 32.703 -19.019 1.00 33.78 35 PHE F N 1
ATOM 5940 C CA . PHE E 2 34 ? 55.097 32.912 -19.775 1.00 33.97 35 PHE F CA 1
ATOM 5941 C C . PHE E 2 34 ? 55.582 31.588 -20.331 1.00 35.94 35 PHE F C 1
ATOM 5942 O O . PHE E 2 34 ? 55.181 30.519 -19.866 1.00 36.62 35 PHE F O 1
ATOM 5950 N N . GLU E 2 35 ? 56.444 31.674 -21.331 1.00 36.51 36 GLU F N 1
ATOM 5951 C CA . GLU E 2 35 ? 56.959 30.509 -22.009 1.00 39.43 36 GLU F CA 1
ATOM 5952 C C . GLU E 2 35 ? 58.372 30.284 -21.517 1.00 39.77 36 GLU F C 1
ATOM 5953 O O . GLU E 2 35 ? 59.160 31.219 -21.438 1.00 41.78 36 GLU F O 1
ATOM 5959 N N . PHE E 2 36 ? 58.706 29.052 -21.177 1.00 40.99 37 PHE F N 1
ATOM 5960 C CA . PHE E 2 36 ? 60.057 28.766 -20.742 1.00 42.24 37 PHE F CA 1
ATOM 5961 C C . PHE E 2 36 ? 60.460 27.332 -21.074 1.00 44.37 37 PHE F C 1
ATOM 5962 O O . PHE E 2 36 ? 59.671 26.575 -21.642 1.00 47.30 37 PHE F O 1
ATOM 5970 N N . VAL E 2 37 ? 61.696 26.966 -20.754 1.00 44.24 38 VAL F N 1
ATOM 5971 C CA . VAL E 2 37 ? 62.183 25.625 -21.059 1.00 46.58 38 VAL F CA 1
ATOM 5972 C C . VAL E 2 37 ? 61.594 24.593 -20.098 1.00 47.08 38 VAL F C 1
ATOM 5973 O O . VAL E 2 37 ? 61.558 24.801 -18.886 1.00 46.10 38 VAL F O 1
ATOM 5977 N N . ASP E 2 38 ? 61.109 23.496 -20.674 1.00 49.44 39 ASP F N 1
ATOM 5978 C CA . ASP E 2 38 ? 60.523 22.384 -19.936 1.00 52.11 39 ASP F CA 1
ATOM 5979 C C . ASP E 2 38 ? 61.607 21.516 -19.297 1.00 53.44 39 ASP F C 1
ATOM 5980 O O . ASP E 2 38 ? 62.290 20.748 -19.986 1.00 51.56 39 ASP F O 1
ATOM 5985 N N . GLN E 2 39 ? 61.751 21.640 -17.977 1.00 56.08 40 GLN F N 1
ATOM 5986 C CA . GLN E 2 39 ? 62.769 20.898 -17.218 1.00 58.89 40 GLN F CA 1
ATOM 5987 C C . GLN E 2 39 ? 62.458 19.402 -17.139 1.00 60.81 40 GLN F C 1
ATOM 5988 O O . GLN E 2 39 ? 63.342 18.588 -16.880 1.00 63.42 40 GLN F O 1
ATOM 5994 N N . GLU E 2 40 ? 61.198 19.054 -17.373 1.00 62.11 41 GLU F N 1
ATOM 5995 C CA . GLU E 2 40 ? 60.766 17.667 -17.481 1.00 65.81 41 GLU F CA 1
ATOM 5996 C C . GLU E 2 40 ? 61.233 17.017 -18.784 1.00 65.09 41 GLU F C 1
ATOM 5997 O O . GLU E 2 40 ? 61.327 15.793 -18.865 1.00 68.28 41 GLU F O 1
ATOM 6003 N N . GLN E 2 41 ? 61.512 17.837 -19.797 1.00 62.12 42 GLN F N 1
ATOM 6004 C CA . GLN E 2 41 ? 61.880 17.352 -21.135 1.00 62.12 42 GLN F CA 1
ATOM 6005 C C . GLN E 2 41 ? 63.362 17.481 -21.432 1.00 60.21 42 GLN F C 1
ATOM 6006 O O . GLN E 2 41 ? 63.958 16.591 -22.036 1.00 61.62 42 GLN F O 1
ATOM 6012 N N . LEU E 2 42 ? 63.936 18.616 -21.047 1.00 57.76 43 LEU F N 1
ATOM 6013 C CA . LEU E 2 42 ? 65.378 18.790 -21.044 1.00 55.57 43 LEU F CA 1
ATOM 6014 C C . LEU E 2 42 ? 65.891 18.545 -19.634 1.00 55.69 43 LEU F C 1
ATOM 6015 O O . LEU E 2 42 ? 65.819 19.423 -18.767 1.00 53.38 43 LEU F O 1
ATOM 6020 N N . LYS E 2 43 ? 66.385 17.336 -19.404 1.00 57.72 44 LYS F N 1
ATOM 6021 C CA . LYS E 2 43 ? 66.944 16.988 -18.111 1.00 56.71 44 LYS F CA 1
ATOM 6022 C C . LYS E 2 43 ? 68.424 17.361 -18.058 1.00 54.72 44 LYS F C 1
ATOM 6023 O O . LYS E 2 43 ? 68.889 17.905 -17.058 1.00 53.46 44 LYS F O 1
ATOM 6029 N N . ASP E 2 44 ? 69.142 17.102 -19.152 1.00 53.92 45 ASP F N 1
ATOM 6030 C CA . ASP E 2 44 ? 70.560 17.425 -19.251 1.00 50.80 45 ASP F CA 1
ATOM 6031 C C . ASP E 2 44 ? 70.857 18.873 -18.842 1.00 48.88 45 ASP F C 1
ATOM 6032 O O . ASP E 2 44 ? 70.355 19.824 -19.456 1.00 48.24 45 ASP F O 1
ATOM 6037 N N . PRO E 2 45 ? 71.680 19.044 -17.795 1.00 47.53 46 PRO F N 1
ATOM 6038 C CA . PRO E 2 45 ? 71.959 20.369 -17.228 1.00 44.23 46 PRO F CA 1
ATOM 6039 C C . PRO E 2 45 ? 72.562 21.370 -18.225 1.00 42.30 46 PRO F C 1
ATOM 6040 O O . PRO E 2 45 ? 72.106 22.511 -18.281 1.00 41.98 46 PRO F O 1
ATOM 6044 N N . VAL E 2 46 ? 73.566 20.954 -18.996 1.00 41.01 47 VAL F N 1
ATOM 6045 C CA . VAL E 2 46 ? 74.192 21.853 -19.979 1.00 37.72 47 VAL F CA 1
ATOM 6046 C C . VAL E 2 46 ? 73.167 22.270 -21.033 1.00 37.26 47 VAL F C 1
ATOM 6047 O O . VAL E 2 46 ? 72.945 23.464 -21.247 1.00 34.77 47 VAL F O 1
ATOM 6051 N N . CYS E 2 47 ? 72.520 21.284 -21.652 1.00 39.29 48 CYS F N 1
ATOM 6052 C CA . CYS E 2 47 ? 71.539 21.543 -22.705 1.00 40.88 48 CYS F CA 1
ATOM 6053 C C . CYS E 2 47 ? 70.345 22.371 -22.239 1.00 40.31 48 CYS F C 1
ATOM 6054 O O . CYS E 2 47 ? 69.901 23.268 -22.960 1.00 39.70 48 CYS F O 1
ATOM 6057 N N . TYR E 2 48 ? 69.842 22.094 -21.034 1.00 40.08 49 TYR F N 1
ATOM 6058 C CA . TYR E 2 48 ? 68.829 22.957 -20.424 1.00 38.79 49 TYR F CA 1
ATOM 6059 C C . TYR E 2 48 ? 69.224 24.437 -20.497 1.00 36.31 49 TYR F C 1
ATOM 6060 O O . TYR E 2 48 ? 68.473 25.263 -21.041 1.00 36.50 49 TYR F O 1
ATOM 6069 N N . LEU E 2 49 ? 70.398 24.768 -19.952 1.00 33.96 50 LEU F N 1
ATOM 6070 C CA . LEU E 2 49 ? 70.901 26.142 -19.939 1.00 31.58 50 LEU F CA 1
ATOM 6071 C C . LEU E 2 49 ? 71.148 26.713 -21.346 1.00 32.53 50 LEU F C 1
ATOM 6072 O O . LEU E 2 49 ? 70.855 27.880 -21.606 1.00 31.19 50 LEU F O 1
ATOM 6077 N N . LYS E 2 50 ? 71.679 25.899 -22.259 1.00 33.64 51 LYS F N 1
ATOM 6078 C CA . LYS E 2 50 ? 71.871 26.367 -23.637 1.00 35.59 51 LYS F CA 1
ATOM 6079 C C . LYS E 2 50 ? 70.552 26.869 -24.190 1.00 37.16 51 LYS F C 1
ATOM 6080 O O . LYS E 2 50 ? 70.477 27.966 -24.742 1.00 37.39 51 LYS F O 1
ATOM 6086 N N . LYS E 2 51 ? 69.508 26.072 -23.984 1.00 38.88 52 LYS F N 1
ATOM 6087 C CA . LYS E 2 51 ? 68.161 26.423 -24.400 1.00 39.95 52 LYS F CA 1
ATOM 6088 C C . LYS E 2 51 ? 67.583 27.627 -23.646 1.00 39.72 52 LYS F C 1
ATOM 6089 O O . LYS E 2 51 ? 67.052 28.552 -24.279 1.00 40.84 52 LYS F O 1
ATOM 6095 N N . ALA E 2 52 ? 67.686 27.617 -22.315 1.00 37.29 53 ALA F N 1
ATOM 6096 C CA . ALA E 2 52 ? 67.123 28.690 -21.481 1.00 38.84 53 ALA F CA 1
ATOM 6097 C C . ALA E 2 52 ? 67.653 30.048 -21.933 1.00 40.94 53 ALA F C 1
ATOM 6098 O O . ALA E 2 52 ? 66.941 31.063 -21.960 1.00 42.42 53 ALA F O 1
ATOM 6100 N N . PHE E 2 53 ? 68.922 30.033 -22.308 1.00 42.01 54 PHE F N 1
ATOM 6101 C CA . PHE E 2 53 ? 69.639 31.220 -22.681 1.00 42.59 54 PHE F CA 1
ATOM 6102 C C . PHE E 2 53 ? 69.160 31.811 -24.006 1.00 43.53 54 PHE F C 1
ATOM 6103 O O . PHE E 2 53 ? 69.138 33.026 -24.174 1.00 43.95 54 PHE F O 1
ATOM 6111 N N . LEU E 2 54 ? 68.785 30.963 -24.951 1.00 44.36 55 LEU F N 1
ATOM 6112 C CA . LEU E 2 54 ? 68.193 31.459 -26.196 1.00 48.63 55 LEU F CA 1
ATOM 6113 C C . LEU E 2 54 ? 66.781 32.036 -26.019 1.00 48.92 55 LEU F C 1
ATOM 6114 O O . LEU E 2 54 ? 66.165 32.473 -26.998 1.00 48.93 55 LEU F O 1
ATOM 6119 N N . LEU E 2 55 ? 66.264 32.018 -24.788 1.00 44.84 56 LEU F N 1
ATOM 6120 C CA . LEU E 2 55 ? 64.918 32.529 -24.524 1.00 44.60 56 LEU F CA 1
ATOM 6121 C C . LEU E 2 55 ? 64.975 33.745 -23.622 1.00 44.40 56 LEU F C 1
ATOM 6122 O O . LEU E 2 55 ? 64.089 34.605 -23.656 1.00 45.94 56 LEU F O 1
ATOM 6127 N N . VAL E 2 56 ? 66.039 33.809 -22.827 1.00 44.08 57 VAL F N 1
ATOM 6128 C CA . VAL E 2 56 ? 66.163 34.767 -21.737 1.00 40.77 57 VAL F CA 1
ATOM 6129 C C . VAL E 2 56 ? 66.063 36.252 -22.129 1.00 41.20 57 VAL F C 1
ATOM 6130 O O . VAL E 2 56 ? 65.567 37.052 -21.327 1.00 41.62 57 VAL F O 1
ATOM 6134 N N . GLN E 2 57 ? 66.498 36.613 -23.340 1.00 39.87 58 GLN F N 1
ATOM 6135 C CA . GLN E 2 57 ? 66.471 38.006 -23.815 1.00 40.62 58 GLN F CA 1
ATOM 6136 C C . GLN E 2 57 ? 65.037 38.478 -24.056 1.00 40.86 58 GLN F C 1
ATOM 6137 O O . GLN E 2 57 ? 64.595 39.488 -23.477 1.00 38.34 58 GLN F O 1
ATOM 6143 N N . ASP E 2 58 ? 64.319 37.756 -24.927 1.00 40.89 59 ASP F N 1
ATOM 6144 C CA . ASP E 2 58 ? 62.894 38.012 -25.156 1.00 39.46 59 ASP F CA 1
ATOM 6145 C C . ASP E 2 58 ? 62.089 37.859 -23.827 1.00 38.18 59 ASP F C 1
ATOM 6146 O O . ASP E 2 58 ? 61.243 38.701 -23.504 1.00 36.73 59 ASP F O 1
ATOM 6151 N N . ILE E 2 59 ? 62.360 36.812 -23.055 1.00 35.23 60 ILE F N 1
ATOM 6152 C CA . ILE E 2 59 ? 61.684 36.681 -21.757 1.00 37.77 60 ILE F CA 1
ATOM 6153 C C . ILE E 2 59 ? 61.779 37.992 -20.990 1.00 35.17 60 ILE F C 1
ATOM 6154 O O . ILE E 2 59 ? 60.754 38.544 -20.586 1.00 35.25 60 ILE F O 1
ATOM 6159 N N . MET E 2 60 ? 62.997 38.528 -20.881 1.00 33.25 61 MET F N 1
ATOM 6160 C CA . MET E 2 60 ? 63.237 39.757 -20.139 1.00 32.13 61 MET F CA 1
ATOM 6161 C C . MET E 2 60 ? 62.442 40.954 -20.613 1.00 31.60 61 MET F C 1
ATOM 6162 O O . MET E 2 60 ? 61.826 41.666 -19.806 1.00 30.96 61 MET F O 1
ATOM 6167 N N . GLU E 2 61 ? 62.462 41.170 -21.921 1.00 30.74 62 GLU F N 1
ATOM 6168 C CA . GLU E 2 61 ? 61.816 42.308 -22.513 1.00 31.19 62 GLU F CA 1
ATOM 6169 C C . GLU E 2 61 ? 60.307 42.270 -22.316 1.00 31.48 62 GLU F C 1
ATOM 6170 O O . GLU E 2 61 ? 59.683 43.316 -22.112 1.00 31.71 62 GLU F O 1
ATOM 6176 N N . ASP E 2 62 ? 59.717 41.078 -22.423 1.00 32.67 63 ASP F N 1
ATOM 6177 C CA . ASP E 2 62 ? 58.257 40.951 -22.398 1.00 33.53 63 ASP F CA 1
ATOM 6178 C C . ASP E 2 62 ? 57.713 40.757 -20.994 1.00 32.30 63 ASP F C 1
ATOM 6179 O O . ASP E 2 62 ? 56.555 41.080 -20.742 1.00 31.60 63 ASP F O 1
ATOM 6184 N N . THR E 2 63 ? 58.539 40.237 -20.092 1.00 31.51 64 THR F N 1
ATOM 6185 C CA . THR E 2 63 ? 58.046 39.838 -18.764 1.00 32.26 64 THR F CA 1
ATOM 6186 C C . THR E 2 63 ? 58.593 40.635 -17.593 1.00 32.38 64 THR F C 1
ATOM 6187 O O . THR E 2 63 ? 57.963 40.686 -16.546 1.00 35.63 64 THR F O 1
ATOM 6191 N N . MET E 2 64 ? 59.769 41.236 -17.758 1.00 31.37 65 MET F N 1
ATOM 6192 C CA . MET E 2 64 ? 60.447 41.934 -16.668 1.00 29.65 65 MET F CA 1
ATOM 6193 C C . MET E 2 64 ? 60.598 43.430 -16.886 1.00 29.33 65 MET F C 1
ATOM 6194 O O . MET E 2 64 ? 61.698 43.965 -16.932 1.00 30.21 65 MET F O 1
ATOM 6199 N N . ARG E 2 65 ? 59.463 44.103 -16.961 1.00 30.43 66 ARG F N 1
ATOM 6200 C CA . ARG E 2 65 ? 59.398 45.499 -17.322 1.00 31.87 66 ARG F CA 1
ATOM 6201 C C . ARG E 2 65 ? 59.306 46.433 -16.106 1.00 32.86 66 ARG F C 1
ATOM 6202 O O . ARG E 2 65 ? 58.434 46.280 -15.264 1.00 31.60 66 ARG F O 1
ATOM 6210 N N . PHE E 2 66 ? 60.221 47.396 -16.039 1.00 33.21 67 PHE F N 1
ATOM 6211 C CA . PHE E 2 66 ? 60.259 48.373 -14.969 1.00 33.63 67 PHE F CA 1
ATOM 6212 C C . PHE E 2 66 ? 60.310 49.775 -15.548 1.00 37.00 67 PHE F C 1
ATOM 6213 O O . PHE E 2 66 ? 60.708 49.964 -16.701 1.00 38.34 67 PHE F O 1
ATOM 6221 N N . ARG E 2 67 ? 59.883 50.749 -14.750 1.00 38.92 68 ARG F N 1
ATOM 6222 C CA . ARG E 2 67 ? 59.946 52.166 -15.097 1.00 43.29 68 ARG F CA 1
ATOM 6223 C C . ARG E 2 67 ? 61.397 52.568 -15.319 1.00 44.45 68 ARG F C 1
ATOM 6224 O O . ARG E 2 67 ? 62.283 52.076 -14.624 1.00 43.54 68 ARG F O 1
ATOM 6232 N N . ASP E 2 68 ? 61.635 53.459 -16.280 1.00 47.47 69 ASP F N 1
ATOM 6233 C CA . ASP E 2 68 ? 62.994 53.814 -16.711 1.00 50.75 69 ASP F CA 1
ATOM 6234 C C . ASP E 2 68 ? 63.822 54.443 -15.604 1.00 51.52 69 ASP F C 1
ATOM 6235 O O . ASP E 2 68 ? 63.284 55.131 -14.742 1.00 52.20 69 ASP F O 1
ATOM 6240 N N . ASN E 2 69 ? 65.134 54.203 -15.648 1.00 51.54 70 ASN F N 1
ATOM 6241 C CA . ASN E 2 69 ? 66.118 54.808 -14.722 1.00 53.27 70 ASN F CA 1
ATOM 6242 C C . ASN E 2 69 ? 65.844 54.481 -13.268 1.00 50.47 70 ASN F C 1
ATOM 6243 O O . ASN E 2 69 ? 66.358 55.116 -12.346 1.00 52.38 70 ASN F O 1
ATOM 6248 N N . THR E 2 70 ? 65.015 53.469 -13.102 1.00 46.81 71 THR F N 1
ATOM 6249 C CA . THR E 2 70 ? 64.722 52.869 -11.837 1.00 43.91 71 THR F CA 1
ATOM 6250 C C . THR E 2 70 ? 65.816 51.796 -11.645 1.00 41.86 71 THR F C 1
ATOM 6251 O O . THR E 2 70 ? 66.341 51.262 -12.639 1.00 41.47 71 THR F O 1
ATOM 6255 N N . PRO E 2 71 ? 66.207 51.512 -10.383 1.00 40.13 72 PRO F N 1
ATOM 6256 C CA . PRO E 2 71 ? 67.247 50.494 -10.146 1.00 38.49 72 PRO F CA 1
ATOM 6257 C C . PRO E 2 71 ? 66.971 49.135 -10.816 1.00 36.33 72 PRO F C 1
ATOM 6258 O O . PRO E 2 71 ? 67.880 48.549 -11.413 1.00 35.82 72 PRO F O 1
ATOM 6262 N N . ASN E 2 72 ? 65.737 48.645 -10.733 1.00 34.72 73 ASN F N 1
ATOM 6263 C CA . ASN E 2 72 ? 65.409 47.368 -11.366 1.00 33.31 73 ASN F CA 1
ATOM 6264 C C . ASN E 2 72 ? 65.431 47.443 -12.909 1.00 33.87 73 ASN F C 1
ATOM 6265 O O . ASN E 2 72 ? 65.841 46.492 -13.575 1.00 33.76 73 ASN F O 1
ATOM 6270 N N . ALA E 2 73 ? 65.037 48.586 -13.462 1.00 33.93 74 ALA F N 1
ATOM 6271 C CA . ALA E 2 73 ? 65.113 48.817 -14.900 1.00 33.87 74 ALA F CA 1
ATOM 6272 C C . ALA E 2 73 ? 66.559 48.804 -15.377 1.00 35.46 74 ALA F C 1
ATOM 6273 O O . ALA E 2 73 ? 66.869 48.207 -16.411 1.00 35.36 74 ALA F O 1
ATOM 6275 N N . ILE E 2 74 ? 67.433 49.462 -14.609 1.00 35.96 75 ILE F N 1
ATOM 6276 C CA . ILE E 2 74 ? 68.862 49.513 -14.891 1.00 34.80 75 ILE F CA 1
ATOM 6277 C C . ILE E 2 74 ? 69.466 48.103 -14.815 1.00 34.11 75 ILE F C 1
ATOM 6278 O O . ILE E 2 74 ? 70.222 47.692 -15.704 1.00 33.51 75 ILE F O 1
ATOM 6283 N N . ALA E 2 75 ? 69.113 47.354 -13.771 1.00 32.60 76 ALA F N 1
ATOM 6284 C CA . ALA E 2 75 ? 69.528 45.957 -13.659 1.00 31.29 76 ALA F CA 1
ATOM 6285 C C . ALA E 2 75 ? 69.150 45.129 -14.910 1.00 30.43 76 ALA F C 1
ATOM 6286 O O . ALA E 2 75 ? 69.956 44.322 -15.381 1.00 30.28 76 ALA F O 1
ATOM 6288 N N . ILE E 2 76 ? 67.937 45.321 -15.435 1.00 29.66 77 ILE F N 1
ATOM 6289 C CA . ILE E 2 76 ? 67.523 44.628 -16.658 1.00 30.22 77 ILE F CA 1
ATOM 6290 C C . ILE E 2 76 ? 68.373 45.089 -17.874 1.00 30.51 77 ILE F C 1
ATOM 6291 O O . ILE E 2 76 ? 68.861 44.257 -18.633 1.00 31.35 77 ILE F O 1
ATOM 6296 N N . VAL E 2 77 ? 68.600 46.397 -18.003 1.00 31.08 78 VAL F N 1
ATOM 6297 C CA . VAL E 2 77 ? 69.514 46.933 -19.022 1.00 33.09 78 VAL F CA 1
ATOM 6298 C C . VAL E 2 77 ? 70.893 46.258 -18.980 1.00 33.67 78 VAL F C 1
ATOM 6299 O O . VAL E 2 77 ? 71.449 45.906 -20.022 1.00 35.24 78 VAL F O 1
ATOM 6303 N N . GLN E 2 78 ? 71.420 46.044 -17.778 1.00 33.18 79 GLN F N 1
ATOM 6304 C CA . GLN E 2 78 ? 72.726 45.409 -17.615 1.00 32.20 79 GLN F CA 1
ATOM 6305 C C . GLN E 2 78 ? 72.692 43.903 -17.833 1.00 30.40 79 GLN F C 1
ATOM 6306 O O . GLN E 2 78 ? 73.705 43.306 -18.181 1.00 30.48 79 GLN F O 1
ATOM 6312 N N . LEU E 2 79 ? 71.542 43.282 -17.596 1.00 29.95 80 LEU F N 1
ATOM 6313 C CA . LEU E 2 79 ? 71.399 41.858 -17.853 1.00 28.56 80 LEU F CA 1
ATOM 6314 C C . LEU E 2 79 ? 71.242 41.648 -19.382 1.00 28.40 80 LEU F C 1
ATOM 6315 O O . LEU E 2 79 ? 71.670 40.630 -19.914 1.00 26.89 80 LEU F O 1
ATOM 6320 N N . GLN E 2 80 ? 70.632 42.619 -20.061 1.00 29.61 81 GLN F N 1
ATOM 6321 C CA . GLN E 2 80 ? 70.495 42.598 -21.525 1.00 33.39 81 GLN F CA 1
ATOM 6322 C C . GLN E 2 80 ? 71.855 42.713 -22.195 1.00 33.21 81 GLN F C 1
ATOM 6323 O O . GLN E 2 80 ? 72.189 41.896 -23.032 1.00 35.34 81 GLN F O 1
ATOM 6329 N N . GLU E 2 81 ? 72.641 43.706 -21.785 1.00 33.84 82 GLU F N 1
ATOM 6330 C CA . GLU E 2 81 ? 74.015 43.870 -22.251 1.00 34.92 82 GLU F CA 1
ATOM 6331 C C . GLU E 2 81 ? 74.885 42.645 -21.968 1.00 33.79 82 GLU F C 1
ATOM 6332 O O . GLU E 2 81 ? 75.659 42.225 -22.827 1.00 32.75 82 GLU F O 1
ATOM 6338 N N . LEU E 2 82 ? 74.760 42.066 -20.770 1.00 30.17 83 LEU F N 1
ATOM 6339 C CA . LEU E 2 82 ? 75.483 40.833 -20.467 1.00 28.62 83 LEU F CA 1
ATOM 6340 C C . LEU E 2 82 ? 75.170 39.717 -21.465 1.00 28.79 83 LEU F C 1
ATOM 6341 O O . LEU E 2 82 ? 76.057 38.959 -21.842 1.00 28.04 83 LEU F O 1
ATOM 6346 N N . SER E 2 83 ? 73.898 39.610 -21.844 1.00 29.71 84 SER F N 1
ATOM 6347 C CA . SER E 2 83 ? 73.441 38.563 -22.752 1.00 31.46 84 SER F CA 1
ATOM 6348 C C . SER E 2 83 ? 74.015 38.731 -24.166 1.00 31.39 84 SER F C 1
ATOM 6349 O O . SER E 2 83 ? 74.221 37.745 -24.872 1.00 33.64 84 SER F O 1
ATOM 6352 N N . LEU E 2 84 ? 74.266 39.970 -24.578 1.00 30.59 85 LEU F N 1
ATOM 6353 C CA . LEU E 2 84 ? 74.980 40.202 -25.851 1.00 32.77 85 LEU F CA 1
ATOM 6354 C C . LEU E 2 84 ? 76.409 39.686 -25.742 1.00 34.21 85 LEU F C 1
ATOM 6355 O O . LEU E 2 84 ? 76.909 39.067 -26.686 1.00 35.94 85 LEU F O 1
ATOM 6360 N N . ARG E 2 85 ? 77.051 39.915 -24.587 1.00 33.08 86 ARG F N 1
ATOM 6361 C CA . ARG E 2 85 ? 78.453 39.542 -24.410 1.00 32.96 86 ARG F CA 1
ATOM 6362 C C . ARG E 2 85 ? 78.579 38.021 -24.405 1.00 31.07 86 ARG F C 1
ATOM 6363 O O . ARG E 2 85 ? 79.484 37.449 -25.045 1.00 31.34 86 ARG F O 1
ATOM 6371 N N . LEU E 2 86 ? 77.655 37.375 -23.703 1.00 27.15 87 LEU F N 1
ATOM 6372 C CA . LEU E 2 86 ? 77.607 35.922 -23.596 1.00 25.11 87 LEU F CA 1
ATOM 6373 C C . LEU E 2 86 ? 77.217 35.228 -24.901 1.00 24.23 87 LEU F C 1
ATOM 6374 O O . LEU E 2 86 ? 77.309 34.014 -25.019 1.00 22.80 87 LEU F O 1
ATOM 6379 N N . LYS E 2 87 ? 76.686 35.975 -25.847 1.00 25.39 88 LYS F N 1
ATOM 6380 C CA . LYS E 2 87 ? 76.423 35.361 -27.167 1.00 26.33 88 LYS F CA 1
ATOM 6381 C C . LYS E 2 87 ? 77.565 34.453 -27.573 1.00 26.04 88 LYS F C 1
ATOM 6382 O O . LYS E 2 87 ? 77.339 33.294 -27.839 1.00 25.71 88 LYS F O 1
ATOM 6388 N N . SER E 2 88 ? 78.793 34.961 -27.493 1.00 26.99 89 SER F N 1
ATOM 6389 C CA . SER E 2 88 ? 80.014 34.273 -27.999 1.00 28.82 89 SER F CA 1
ATOM 6390 C C . SER E 2 88 ? 80.191 32.893 -27.373 1.00 28.34 89 SER F C 1
ATOM 6391 O O . SER E 2 88 ? 80.829 32.001 -27.915 1.00 29.29 89 SER F O 1
ATOM 6394 N N . CYS E 2 89 ? 79.590 32.711 -26.220 1.00 27.28 90 CYS F N 1
ATOM 6395 C CA . CYS E 2 89 ? 79.914 31.552 -25.422 1.00 26.85 90 CYS F CA 1
ATOM 6396 C C . CYS E 2 89 ? 79.035 30.343 -25.766 1.00 26.01 90 CYS F C 1
ATOM 6397 O O . CYS E 2 89 ? 79.416 29.200 -25.516 1.00 25.54 90 CYS F O 1
ATOM 6400 N N . PHE E 2 90 ? 77.881 30.599 -26.374 1.00 26.08 91 PHE F N 1
ATOM 6401 C CA . PHE E 2 90 ? 77.020 29.525 -26.852 1.00 27.56 91 PHE F CA 1
ATOM 6402 C C . PHE E 2 90 ? 77.162 29.315 -28.393 1.00 30.57 91 PHE F C 1
ATOM 6403 O O . PHE E 2 90 ? 76.918 30.235 -29.181 1.00 30.03 91 PHE F O 1
ATOM 6411 N N . THR E 2 91 ? 77.550 28.106 -28.788 1.00 33.20 92 THR F N 1
ATOM 6412 C CA . THR E 2 91 ? 77.552 27.718 -30.206 1.00 38.52 92 THR F CA 1
ATOM 6413 C C . THR E 2 91 ? 76.134 27.337 -30.600 1.00 41.23 92 THR F C 1
ATOM 6414 O O . THR E 2 91 ? 75.401 26.765 -29.793 1.00 41.77 92 THR F O 1
ATOM 6418 N N . LYS E 2 92 ? 75.732 27.687 -31.819 1.00 45.18 93 LYS F N 1
ATOM 6419 C CA . LYS E 2 92 ? 74.365 27.418 -32.257 1.00 48.73 93 LYS F CA 1
ATOM 6420 C C . LYS E 2 92 ? 74.129 25.951 -32.611 1.00 52.07 93 LYS F C 1
ATOM 6421 O O . LYS E 2 92 ? 75.008 25.270 -33.134 1.00 52.04 93 LYS F O 1
ATOM 6427 N N . ASP E 2 93 ? 72.941 25.479 -32.249 1.00 56.12 94 ASP F N 1
ATOM 6428 C CA . ASP E 2 93 ? 72.463 24.138 -32.560 1.00 60.05 94 ASP F CA 1
ATOM 6429 C C . ASP E 2 93 ? 71.428 24.280 -33.659 1.00 63.83 94 ASP F C 1
ATOM 6430 O O . ASP E 2 93 ? 70.970 25.395 -33.928 1.00 63.09 94 ASP F O 1
ATOM 6435 N N . TYR E 2 94 ? 71.058 23.164 -34.286 1.00 69.09 95 TYR F N 1
ATOM 6436 C CA . TYR E 2 94 ? 70.119 23.176 -35.413 1.00 76.08 95 TYR F CA 1
ATOM 6437 C C . TYR E 2 94 ? 68.910 24.083 -35.173 1.00 78.06 95 TYR F C 1
ATOM 6438 O O . TYR E 2 94 ? 68.349 24.105 -34.070 1.00 78.34 95 TYR F O 1
ATOM 6447 N N . GLU E 2 95 ? 68.523 24.833 -36.205 1.00 82.68 96 GLU F N 1
ATOM 6448 C CA . GLU E 2 95 ? 67.345 25.715 -36.147 1.00 85.57 96 GLU F CA 1
ATOM 6449 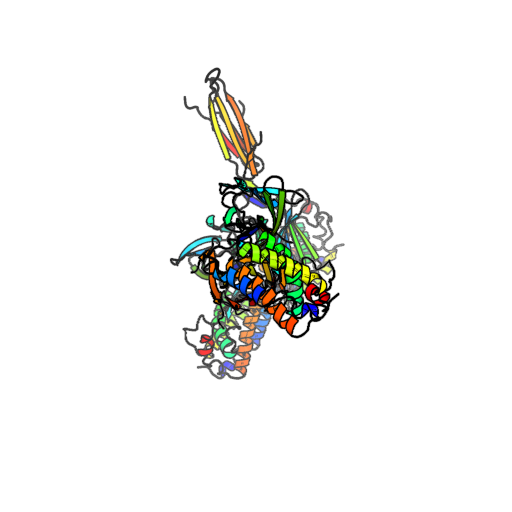C C . GLU E 2 95 ? 66.034 24.934 -36.004 1.00 86.36 96 GLU F C 1
ATOM 6450 O O . GLU E 2 95 ? 65.047 25.446 -35.474 1.00 85.86 96 GLU F O 1
ATOM 6456 N N . GLU E 2 96 ? 66.044 23.695 -36.486 1.00 88.94 97 GLU F N 1
ATOM 6457 C CA . GLU E 2 96 ? 64.943 22.751 -36.332 1.00 91.03 97 GLU F CA 1
ATOM 6458 C C . GLU E 2 96 ? 64.549 22.569 -34.863 1.00 88.73 97 GLU F C 1
ATOM 6459 O O . GLU E 2 96 ? 63.466 22.059 -34.562 1.00 91.34 97 GLU F O 1
ATOM 6465 N N . HIS E 2 97 ? 65.422 23.020 -33.961 1.00 86.31 98 HIS F N 1
ATOM 6466 C CA . HIS E 2 97 ? 65.216 22.878 -32.519 1.00 81.05 98 HIS F CA 1
ATOM 6467 C C . HIS E 2 97 ? 64.980 24.176 -31.785 1.00 79.55 98 HIS F C 1
ATOM 6468 O O . HIS E 2 97 ? 65.235 24.267 -30.579 1.00 73.65 98 HIS F O 1
ATOM 6475 N N . ASP E 2 98 ? 64.471 25.184 -32.497 1.00 82.15 99 ASP F N 1
ATOM 6476 C CA . ASP E 2 98 ? 64.192 26.507 -31.908 1.00 81.29 99 ASP F CA 1
ATOM 6477 C C . ASP E 2 98 ? 62.958 26.549 -31.004 1.00 79.01 99 ASP F C 1
ATOM 6478 O O . ASP E 2 98 ? 62.940 27.275 -30.013 1.00 76.22 99 ASP F O 1
ATOM 6483 N N . LYS E 2 99 ? 61.930 25.780 -31.353 1.00 81.32 100 LYS F N 1
ATOM 6484 C CA . LYS E 2 99 ? 60.678 25.781 -30.595 1.00 78.38 100 LYS F CA 1
ATOM 6485 C C . LYS E 2 99 ? 60.517 24.538 -29.716 1.00 74.71 100 LYS F C 1
ATOM 6486 O O . LYS E 2 99 ? 59.520 24.389 -29.004 1.00 74.52 100 LYS F O 1
ATOM 6492 N N . ALA E 2 100 ? 61.516 23.659 -29.764 1.00 71.10 101 ALA F N 1
ATOM 6493 C CA . ALA E 2 100 ? 61.527 22.423 -28.980 1.00 67.17 101 ALA F CA 1
ATOM 6494 C C . ALA E 2 100 ? 61.850 22.675 -27.501 1.00 60.36 101 ALA F C 1
ATOM 6495 O O . ALA E 2 100 ? 62.468 23.678 -27.160 1.00 56.80 101 ALA F O 1
ATOM 6497 N N . CYS E 2 101 ? 61.418 21.750 -26.644 1.00 57.92 102 CYS F N 1
ATOM 6498 C CA . CYS E 2 101 ? 61.707 21.759 -25.202 1.00 54.38 102 CYS F CA 1
ATOM 6499 C C . CYS E 2 101 ? 61.099 22.931 -24.444 1.00 50.07 102 CYS F C 1
ATOM 6500 O O . CYS E 2 101 ? 61.516 23.231 -23.331 1.00 48.93 102 CYS F O 1
ATOM 6503 N N . VAL E 2 102 ? 60.106 23.581 -25.040 1.00 48.97 103 VAL F N 1
ATOM 6504 C CA . VAL E 2 102 ? 59.508 24.786 -24.463 1.00 45.91 103 VAL F CA 1
ATOM 6505 C C . VAL E 2 102 ? 58.081 24.523 -23.939 1.00 46.21 103 VAL F C 1
ATOM 6506 O O . VAL E 2 102 ? 57.386 23.628 -24.403 1.00 49.45 103 VAL F O 1
ATOM 6510 N N . ARG E 2 103 ? 57.652 25.325 -22.976 1.00 44.47 104 ARG F N 1
ATOM 6511 C CA . ARG E 2 103 ? 56.499 25.016 -22.154 1.00 44.53 104 ARG F CA 1
ATOM 6512 C C . ARG E 2 103 ? 55.946 26.333 -21.622 1.00 42.05 104 ARG F C 1
ATOM 6513 O O . ARG E 2 103 ? 56.718 27.241 -21.303 1.00 39.20 104 ARG F O 1
ATOM 6521 N N . THR E 2 104 ? 54.631 26.457 -21.498 1.00 41.99 105 THR F N 1
ATOM 6522 C CA . THR E 2 104 ? 54.111 27.636 -20.807 1.00 40.52 105 THR F CA 1
ATOM 6523 C C . THR E 2 104 ? 53.900 27.364 -19.333 1.00 39.70 105 THR F C 1
ATOM 6524 O O . THR E 2 104 ? 53.571 26.260 -18.924 1.00 41.19 105 THR F O 1
ATOM 6528 N N . PHE E 2 105 ? 54.129 28.385 -18.534 1.00 38.89 106 PHE F N 1
ATOM 6529 C CA . PHE E 2 105 ? 53.931 28.292 -17.106 1.00 38.08 106 PHE F CA 1
ATOM 6530 C C . PHE E 2 105 ? 52.917 29.340 -16.721 1.00 37.22 106 PHE F C 1
ATOM 6531 O O . PHE E 2 105 ? 52.931 30.459 -17.243 1.00 35.88 106 PHE F O 1
ATOM 6539 N N . TYR E 2 106 ? 52.038 28.963 -15.804 1.00 37.31 107 TYR F N 1
ATOM 6540 C CA . TYR E 2 106 ? 51.096 29.888 -15.238 1.00 36.84 107 TYR F CA 1
ATOM 6541 C C . TYR E 2 106 ? 51.505 30.079 -13.792 1.00 37.01 107 TYR F C 1
ATOM 6542 O O . TYR E 2 106 ? 51.076 29.348 -12.903 1.00 39.15 107 TYR F O 1
ATOM 6551 N N . GLU E 2 107 ? 52.366 31.057 -13.568 1.00 37.26 108 GLU F N 1
ATOM 6552 C CA . GLU E 2 107 ? 53.002 31.213 -12.272 1.00 37.41 108 GLU F CA 1
ATOM 6553 C C . GLU E 2 107 ? 53.084 32.648 -11.791 1.00 36.05 108 GLU F C 1
ATOM 6554 O O . GLU E 2 107 ? 52.778 33.603 -12.507 1.00 35.56 108 GLU F O 1
ATOM 6560 N N . THR E 2 108 ? 53.500 32.760 -10.544 1.00 34.18 109 THR F N 1
ATOM 6561 C CA . THR E 2 108 ? 53.757 34.012 -9.882 1.00 33.67 109 THR F CA 1
ATOM 6562 C C . THR E 2 108 ? 54.951 34.755 -10.511 1.00 32.99 109 THR F C 1
ATOM 6563 O O . THR E 2 108 ? 55.914 34.126 -10.966 1.00 33.42 109 THR F O 1
ATOM 6567 N N . PRO E 2 109 ? 54.885 36.100 -10.560 1.00 32.66 110 PRO F N 1
ATOM 6568 C CA . PRO E 2 109 ? 56.058 36.884 -10.928 1.00 31.58 110 PRO F CA 1
ATOM 6569 C C . PRO E 2 109 ? 57.322 36.517 -10.133 1.00 32.21 110 PRO F C 1
ATOM 6570 O O . PRO E 2 109 ? 58.394 36.373 -10.734 1.00 31.30 110 PRO F O 1
ATOM 6574 N N . LEU E 2 110 ? 57.209 36.348 -8.809 1.00 31.60 111 LEU F N 1
ATOM 6575 C CA . LEU E 2 110 ? 58.325 35.853 -8.004 1.00 30.56 111 LEU F CA 1
ATOM 6576 C C . LEU E 2 110 ? 58.881 34.521 -8.515 1.00 29.37 111 LEU F C 1
ATOM 6577 O O . LEU E 2 110 ? 60.091 34.320 -8.539 1.00 29.46 111 LEU F O 1
ATOM 6582 N N . GLN E 2 111 ? 58.004 33.615 -8.932 1.00 30.70 112 GLN F N 1
ATOM 6583 C CA . GLN E 2 111 ? 58.438 32.334 -9.505 1.00 31.50 112 GLN F CA 1
ATOM 6584 C C . GLN E 2 111 ? 59.121 32.479 -10.883 1.00 31.48 112 GLN F C 1
ATOM 6585 O O . GLN E 2 111 ? 60.012 31.690 -11.203 1.00 31.36 112 GLN F O 1
ATOM 6591 N N . LEU E 2 112 ? 58.692 33.460 -11.683 1.00 31.52 113 LEU F N 1
ATOM 6592 C CA . LEU E 2 112 ? 59.348 33.780 -12.974 1.00 32.77 113 LEU F CA 1
ATOM 6593 C C . LEU E 2 112 ? 60.781 34.235 -12.694 1.00 32.33 113 LEU F C 1
ATOM 6594 O O . LEU E 2 112 ? 61.742 33.703 -13.248 1.00 31.44 113 LEU F O 1
ATOM 6599 N N . LEU E 2 113 ? 60.899 35.201 -11.791 1.00 32.33 114 LEU F N 1
ATOM 6600 C CA . LEU E 2 113 ? 62.171 35.777 -11.394 1.00 30.76 114 LEU F CA 1
ATOM 6601 C C . LEU E 2 113 ? 63.153 34.728 -10.910 1.00 31.13 114 LEU F C 1
ATOM 6602 O O . LEU E 2 113 ? 64.340 34.770 -11.247 1.00 29.85 114 LEU F O 1
ATOM 6607 N N . GLU E 2 114 ? 62.645 33.763 -10.154 1.00 32.22 115 GLU F N 1
ATOM 6608 C CA . GLU E 2 114 ? 63.485 32.702 -9.619 1.00 33.50 115 GLU F CA 1
ATOM 6609 C C . GLU E 2 114 ? 64.022 31.776 -10.720 1.00 31.03 115 GLU F C 1
ATOM 6610 O O . GLU E 2 114 ? 65.173 31.330 -10.664 1.00 29.83 115 GLU F O 1
ATOM 6616 N N . LYS E 2 115 ? 63.184 31.479 -11.706 1.00 32.14 116 LYS F N 1
ATOM 6617 C CA . LYS E 2 115 ? 63.627 30.691 -12.863 1.00 33.44 116 LYS F CA 1
ATOM 6618 C C . LYS E 2 115 ? 64.801 31.396 -13.533 1.00 31.25 116 LYS F C 1
ATOM 6619 O O . LYS E 2 115 ? 65.845 30.796 -13.728 1.00 32.77 116 LYS F O 1
ATOM 6625 N N . VAL E 2 116 ? 64.616 32.680 -13.835 1.00 30.90 117 VAL F N 1
ATOM 6626 C CA . VAL E 2 116 ? 65.630 33.527 -14.475 1.00 29.87 117 VAL F CA 1
ATOM 6627 C C . VAL E 2 116 ? 66.919 33.633 -13.661 1.00 30.03 117 VAL F C 1
ATOM 6628 O O . VAL E 2 116 ? 68.014 33.465 -14.218 1.00 28.36 117 VAL F O 1
ATOM 6632 N N . LYS E 2 117 ? 66.789 33.872 -12.350 1.00 28.35 118 LYS F N 1
ATOM 6633 C CA . LYS E 2 117 ? 67.944 33.921 -11.459 1.00 27.32 118 LYS F CA 1
ATOM 6634 C C . LYS E 2 117 ? 68.716 32.622 -11.526 1.00 27.79 118 LYS F C 1
ATOM 6635 O O . LYS E 2 117 ? 69.928 32.635 -11.474 1.00 29.60 118 LYS F O 1
ATOM 6641 N N . ASN E 2 118 ? 68.011 31.497 -11.592 1.00 30.02 119 ASN F N 1
ATOM 6642 C CA . ASN E 2 118 ? 68.670 30.199 -11.631 1.00 32.12 119 ASN F CA 1
ATOM 6643 C C . ASN E 2 118 ? 69.479 29.983 -12.937 1.00 29.82 119 ASN F C 1
ATOM 6644 O O . ASN E 2 118 ? 70.581 29.442 -12.893 1.00 27.89 119 ASN F O 1
ATOM 6649 N N . VAL E 2 119 ? 68.961 30.443 -14.077 1.00 28.52 120 VAL F N 1
ATOM 6650 C CA . VAL E 2 119 ? 69.688 30.269 -15.357 1.00 28.41 120 VAL F CA 1
ATOM 6651 C C . VAL E 2 119 ? 71.048 30.938 -15.227 1.00 26.00 120 VAL F C 1
ATOM 6652 O O . VAL E 2 119 ? 72.077 30.270 -15.295 1.00 24.03 120 VAL F O 1
ATOM 6656 N N . PHE E 2 120 ? 71.033 32.233 -14.912 1.00 26.58 121 PHE F N 1
ATOM 6657 C CA . PHE E 2 120 ? 72.248 33.016 -14.732 1.00 27.39 121 PHE F CA 1
ATOM 6658 C C . PHE E 2 120 ? 73.186 32.395 -13.723 1.00 28.20 121 PHE F C 1
ATOM 6659 O O . PHE E 2 120 ? 74.386 32.318 -13.962 1.00 27.72 121 PHE F O 1
ATOM 6667 N N . ASN E 2 121 ? 72.664 32.050 -12.582 1.00 45.49 122 ASN F N 1
ATOM 6668 C CA . ASN E 2 121 ? 73.453 31.462 -11.530 1.00 47.42 122 ASN F CA 1
ATOM 6669 C C . ASN E 2 121 ? 74.137 30.190 -11.987 1.00 51.73 122 ASN F C 1
ATOM 6670 O O . ASN E 2 121 ? 75.347 30.040 -11.822 1.00 51.85 122 ASN F O 1
ATOM 6675 N N . GLU E 2 122 ? 73.426 29.174 -12.622 1.00 27.23 123 GLU F N 1
ATOM 6676 C CA . GLU E 2 122 ? 74.001 27.899 -13.044 1.00 29.12 123 GLU F CA 1
ATOM 6677 C C . GLU E 2 122 ? 74.911 28.124 -14.254 1.00 26.69 123 GLU F C 1
ATOM 6678 O O . GLU E 2 122 ? 75.918 27.440 -14.412 1.00 26.17 123 GLU F O 1
ATOM 6684 N N . THR E 2 123 ? 74.560 29.102 -15.073 1.00 24.84 124 THR F N 1
ATOM 6685 C CA . THR E 2 123 ? 75.383 29.444 -16.265 1.00 25.68 124 THR F CA 1
ATOM 6686 C C . THR E 2 123 ? 76.710 29.995 -15.757 1.00 27.02 124 THR F C 1
ATOM 6687 O O . THR E 2 123 ? 77.758 29.623 -16.276 1.00 26.20 124 THR F O 1
ATOM 6691 N N . LYS E 2 124 ? 76.669 30.783 -14.669 1.00 27.40 125 LYS F N 1
ATOM 6692 C CA . LYS E 2 124 ? 77.906 31.334 -14.094 1.00 28.42 125 LYS F CA 1
ATOM 6693 C C . LYS E 2 124 ? 78.810 30.224 -13.600 1.00 29.60 125 LYS F C 1
ATOM 6694 O O . LYS E 2 124 ? 79.996 30.152 -13.979 1.00 30.67 125 LYS F O 1
ATOM 6700 N N . ASN E 2 125 ? 78.221 29.338 -12.798 1.00 29.04 126 ASN F N 1
ATOM 6701 C CA . ASN E 2 125 ? 78.924 28.223 -12.167 1.00 29.68 126 ASN F CA 1
ATOM 6702 C C . ASN E 2 125 ? 79.517 27.226 -13.163 1.00 29.51 126 ASN F C 1
ATOM 6703 O O . ASN E 2 125 ? 80.678 26.833 -13.041 1.00 28.68 126 ASN F O 1
ATOM 6708 N N . LEU E 2 126 ? 78.707 26.787 -14.117 1.00 29.48 127 LEU F N 1
ATOM 6709 C CA . LEU E 2 126 ? 79.237 25.945 -15.190 1.00 31.28 127 LEU F CA 1
ATOM 6710 C C . LEU E 2 126 ? 80.411 26.628 -15.874 1.00 31.48 127 LEU F C 1
ATOM 6711 O O . LEU E 2 126 ? 81.457 26.025 -16.071 1.00 35.62 127 LEU F O 1
ATOM 6716 N N . LEU E 2 127 ? 80.250 27.905 -16.181 1.00 32.78 128 LEU F N 1
ATOM 6717 C CA . LEU E 2 127 ? 81.263 28.652 -16.941 1.00 33.30 128 LEU F CA 1
ATOM 6718 C C . LEU E 2 127 ? 82.529 28.888 -16.094 1.00 35.06 128 LEU F C 1
ATOM 6719 O O . LEU E 2 127 ? 83.632 28.970 -16.633 1.00 33.77 128 LEU F O 1
ATOM 6724 N N . ASP E 2 128 ? 82.371 28.942 -14.763 1.00 35.07 129 ASP F N 1
ATOM 6725 C CA . ASP E 2 128 ? 83.517 29.053 -13.865 1.00 35.18 129 ASP F CA 1
ATOM 6726 C C . ASP E 2 128 ? 84.363 27.789 -13.917 1.00 35.51 129 ASP F C 1
ATOM 6727 O O . ASP E 2 128 ? 85.572 27.855 -13.741 1.00 38.37 129 ASP F O 1
ATOM 6732 N N . LYS E 2 129 ? 83.736 26.640 -14.145 1.00 34.63 130 LYS F N 1
ATOM 6733 C CA . LYS E 2 129 ? 84.476 25.387 -14.244 1.00 36.12 130 LYS F CA 1
ATOM 6734 C C . LYS E 2 129 ? 85.150 25.230 -15.620 1.00 35.20 130 LYS F C 1
ATOM 6735 O O . LYS E 2 129 ? 86.290 24.774 -15.703 1.00 35.30 130 LYS F O 1
ATOM 6741 N N . ASP E 2 130 ? 84.435 25.602 -16.680 1.00 32.50 131 ASP F N 1
ATOM 6742 C CA . ASP E 2 130 ? 84.875 25.332 -18.062 1.00 32.63 131 ASP F CA 1
ATOM 6743 C C . ASP E 2 130 ? 84.365 26.439 -18.983 1.00 30.26 131 ASP F C 1
ATOM 6744 O O . ASP E 2 130 ? 83.199 26.448 -19.362 1.00 30.30 131 ASP F O 1
ATOM 6749 N N . TRP E 2 131 ? 85.219 27.393 -19.316 1.00 29.68 132 TRP F N 1
ATOM 6750 C CA . TRP E 2 131 ? 84.841 28.412 -20.316 1.00 30.36 132 TRP F CA 1
ATOM 6751 C C . TRP E 2 131 ? 84.269 27.905 -21.619 1.00 28.62 132 TRP F C 1
ATOM 6752 O O . TRP E 2 131 ? 83.682 28.685 -22.364 1.00 29.42 132 TRP F O 1
ATOM 6763 N N . ASN E 2 132 ? 84.388 26.613 -21.894 1.00 27.81 133 ASN F N 1
ATOM 6764 C CA . ASN E 2 132 ? 84.005 26.085 -23.225 1.00 27.36 133 ASN F CA 1
ATOM 6765 C C . ASN E 2 132 ? 82.767 25.200 -23.176 1.00 27.31 133 ASN F C 1
ATOM 6766 O O . ASN E 2 132 ? 82.339 24.614 -24.194 1.00 26.91 133 ASN F O 1
ATOM 6771 N N . ILE E 2 133 ? 82.176 25.118 -21.966 1.00 24.80 134 ILE F N 1
ATOM 6772 C CA . ILE E 2 133 ? 81.166 24.125 -21.674 1.00 24.60 134 ILE F CA 1
ATOM 6773 C C . ILE E 2 133 ? 79.974 24.209 -22.618 1.00 25.15 134 ILE F C 1
ATOM 6774 O O . ILE E 2 133 ? 79.416 23.181 -23.006 1.00 26.47 134 ILE F O 1
ATOM 6779 N N . PHE E 2 134 ? 79.554 25.433 -22.929 1.00 24.88 135 PHE F N 1
ATOM 6780 C CA . PHE E 2 134 ? 78.368 25.648 -23.746 1.00 26.30 135 PHE F CA 1
ATOM 6781 C C . PHE E 2 134 ? 78.692 25.580 -25.252 1.00 28.19 135 PHE F C 1
ATOM 6782 O O . PHE E 2 134 ? 77.923 26.065 -26.076 1.00 29.09 135 PHE F O 1
ATOM 6790 N N . SER E 2 135 ? 79.817 24.964 -25.592 1.00 28.90 136 SER F N 1
ATOM 6791 C CA . SER E 2 135 ? 80.086 24.634 -27.012 1.00 32.02 136 SER F CA 1
ATOM 6792 C C . SER E 2 135 ? 79.633 23.186 -27.229 1.00 35.08 136 SER F C 1
ATOM 6793 O O . SER E 2 135 ? 79.833 22.609 -28.295 1.00 37.26 136 SER F O 1
ATOM 6796 N N . LYS E 2 136 ? 79.007 22.612 -26.195 1.00 36.11 137 LYS F N 1
ATOM 6797 C CA . LYS E 2 136 ? 78.413 21.282 -26.298 1.00 39.50 137 LYS F CA 1
ATOM 6798 C C . LYS E 2 136 ? 77.409 21.224 -27.440 1.00 41.54 137 LYS F C 1
ATOM 6799 O O . LYS E 2 136 ? 76.693 22.193 -27.704 1.00 40.56 137 LYS F O 1
ATOM 6805 N N . ASN E 2 137 ? 77.366 20.077 -28.108 1.00 46.31 138 ASN F N 1
ATOM 6806 C CA . ASN E 2 137 ? 76.408 19.835 -29.173 1.00 49.83 138 ASN F CA 1
ATOM 6807 C C . ASN E 2 137 ? 75.162 19.221 -28.566 1.00 50.23 138 ASN F C 1
ATOM 6808 O O . ASN E 2 137 ? 75.173 18.074 -28.121 1.00 50.06 138 ASN F O 1
ATOM 6813 N N . CYS E 2 138 ? 74.098 20.016 -28.551 1.00 51.62 139 CYS F N 1
ATOM 6814 C CA . CYS E 2 138 ? 72.867 19.696 -27.841 1.00 51.35 139 CYS F CA 1
ATOM 6815 C C . CYS E 2 138 ? 71.738 19.243 -28.777 1.00 53.94 139 CYS F C 1
ATOM 6816 O O . CYS E 2 138 ? 70.585 19.148 -28.354 1.00 53.85 139 CYS F O 1
ATOM 6819 N N . ASN E 2 139 ? 72.073 18.956 -30.039 1.00 55.84 140 ASN F N 1
ATOM 6820 C CA . ASN E 2 139 ? 71.080 18.528 -31.041 1.00 58.96 140 ASN F CA 1
ATOM 6821 C C . ASN E 2 139 ? 70.297 17.265 -30.668 1.00 60.83 140 ASN F C 1
ATOM 6822 O O . ASN E 2 139 ? 69.102 17.167 -30.956 1.00 61.89 140 ASN F O 1
ATOM 6827 N N . ASN E 2 140 ? 70.974 16.310 -30.031 1.00 61.25 141 ASN F N 1
ATOM 6828 C CA . ASN E 2 140 ? 70.335 15.077 -29.571 1.00 62.94 141 ASN F CA 1
ATOM 6829 C C . ASN E 2 140 ? 69.384 15.266 -28.394 1.00 62.18 141 ASN F C 1
ATOM 6830 O O . ASN E 2 140 ? 68.274 14.732 -28.404 1.00 65.03 141 ASN F O 1
ATOM 6835 N N . SER E 2 141 ? 69.822 16.020 -27.387 1.00 58.80 142 SER F N 1
ATOM 6836 C CA . SER E 2 141 ? 69.007 16.287 -26.205 1.00 57.21 142 SER F CA 1
ATOM 6837 C C . SER E 2 141 ? 67.737 17.021 -26.598 1.00 57.57 142 SER F C 1
ATOM 6838 O O . SER E 2 141 ? 66.652 16.739 -26.072 1.00 57.67 142 SER F O 1
ATOM 6841 N N . PHE E 2 142 ? 67.887 17.958 -27.531 1.00 57.09 143 PHE F N 1
ATOM 6842 C CA . PHE E 2 142 ? 66.761 18.723 -28.036 1.00 57.72 143 PHE F CA 1
ATOM 6843 C C . PHE E 2 142 ? 65.777 17.800 -28.752 1.00 61.64 143 PHE F C 1
ATOM 6844 O O . PHE E 2 142 ? 64.565 17.926 -28.567 1.00 61.71 143 PHE F O 1
ATOM 6852 N N . ALA E 2 143 ? 66.310 16.872 -29.553 1.00 65.30 144 ALA F N 1
ATOM 6853 C CA . ALA E 2 143 ? 65.505 15.907 -30.307 1.00 70.43 144 ALA F CA 1
ATOM 6854 C C . ALA E 2 143 ? 64.677 15.001 -29.399 1.00 73.13 144 ALA F C 1
ATOM 6855 O O . ALA E 2 143 ? 63.577 14.594 -29.764 1.00 75.69 144 ALA F O 1
ATOM 6857 N N . GLU E 2 144 ? 65.206 14.704 -28.213 1.00 74.96 145 GLU F N 1
ATOM 6858 C CA . GLU E 2 144 ? 64.483 13.926 -27.206 1.00 78.67 145 GLU F CA 1
ATOM 6859 C C . GLU E 2 144 ? 63.298 14.659 -26.573 1.00 79.17 145 GLU F C 1
ATOM 6860 O O . GLU E 2 144 ? 62.503 14.047 -25.863 1.00 81.66 145 GLU F O 1
ATOM 6866 N N . CYS E 2 145 ? 63.197 15.968 -26.805 1.00 79.37 146 CYS F N 1
ATOM 6867 C CA . CYS E 2 145 ? 61.955 16.695 -26.548 1.00 82.89 146 CYS F CA 1
ATOM 6868 C C . CYS E 2 145 ? 61.065 16.483 -27.779 1.00 92.09 146 CYS F C 1
ATOM 6869 O O . CYS E 2 145 ? 61.551 16.612 -28.902 1.00 93.57 146 CYS F O 1
ATOM 6872 N N . SER E 2 146 ? 59.781 16.159 -27.610 1.00 60.44 147 SER F N 1
ATOM 6873 C CA . SER E 2 146 ? 59.098 16.029 -26.317 1.00 67.84 147 SER F CA 1
ATOM 6874 C C . SER E 2 146 ? 59.575 14.840 -25.479 1.00 76.07 147 SER F C 1
ATOM 6875 O O . SER E 2 146 ? 59.970 14.998 -24.318 1.00 81.78 147 SER F O 1
ATOM 6878 N N . ASP F 2 1 ? 44.447 66.221 22.936 1.00 56.05 2 ASP G N 1
ATOM 6879 C CA . ASP F 2 1 ? 45.364 65.041 22.957 1.00 54.22 2 ASP G CA 1
ATOM 6880 C C . ASP F 2 1 ? 46.391 64.961 21.800 1.00 51.09 2 ASP G C 1
ATOM 6881 O O . ASP F 2 1 ? 47.413 64.296 21.951 1.00 52.15 2 ASP G O 1
ATOM 6886 N N . PRO F 2 2 ? 46.126 65.612 20.643 1.00 48.32 3 PRO G N 1
ATOM 6887 C CA . PRO F 2 2 ? 47.268 65.826 19.723 1.00 46.62 3 PRO G CA 1
ATOM 6888 C C . PRO F 2 2 ? 48.206 66.927 20.228 1.00 46.03 3 PRO G C 1
ATOM 6889 O O . PRO F 2 2 ? 47.744 67.905 20.812 1.00 47.83 3 PRO G O 1
ATOM 6893 N N . SER F 2 3 ? 49.510 66.772 20.023 1.00 44.21 4 SER G N 1
ATOM 6894 C CA . SER F 2 3 ? 50.449 67.841 20.385 1.00 43.16 4 SER G CA 1
ATOM 6895 C C . SER F 2 3 ? 51.430 68.147 19.257 1.00 40.85 4 SER G C 1
ATOM 6896 O O . SER F 2 3 ? 51.355 67.540 18.195 1.00 40.27 4 SER G O 1
ATOM 6899 N N . GLU F 2 4 ? 52.337 69.092 19.501 1.00 40.53 5 GLU G N 1
ATOM 6900 C CA . GLU F 2 4 ? 53.248 69.618 18.472 1.00 38.94 5 GLU G CA 1
ATOM 6901 C C . GLU F 2 4 ? 54.097 68.596 17.704 1.00 38.31 5 GLU G C 1
ATOM 6902 O O . GLU F 2 4 ? 54.452 68.839 16.545 1.00 38.24 5 GLU G O 1
ATOM 6908 N N . TYR F 2 5 ? 54.436 67.472 18.331 1.00 37.80 6 TYR G N 1
ATOM 6909 C CA . TYR F 2 5 ? 55.271 66.485 17.656 1.00 38.08 6 TYR G CA 1
ATOM 6910 C C . TYR F 2 5 ? 54.563 65.783 16.500 1.00 37.83 6 TYR G C 1
ATOM 6911 O O . TYR F 2 5 ? 55.212 65.076 15.731 1.00 35.82 6 TYR G O 1
ATOM 6920 N N . CYS F 2 6 ? 53.246 65.973 16.397 1.00 37.27 7 CYS G N 1
ATOM 6921 C CA . CYS F 2 6 ? 52.469 65.443 15.280 1.00 37.13 7 CYS G CA 1
ATOM 6922 C C . CYS F 2 6 ? 52.941 66.035 13.939 1.00 35.59 7 CYS G C 1
ATOM 6923 O O . CYS F 2 6 ? 52.740 65.430 12.889 1.00 33.29 7 CYS G O 1
ATOM 6926 N N . SER F 2 7 ? 53.569 67.209 13.995 1.00 34.80 8 SER G N 1
ATOM 6927 C CA . SER F 2 7 ? 54.152 67.848 12.819 1.00 35.46 8 SER G CA 1
ATOM 6928 C C . SER F 2 7 ? 55.479 67.202 12.398 1.00 35.63 8 SER G C 1
ATOM 6929 O O . SER F 2 7 ? 56.003 67.497 11.319 1.00 36.10 8 SER G O 1
ATOM 6932 N N . HIS F 2 8 ? 56.017 66.331 13.255 1.00 34.48 9 HIS G N 1
ATOM 6933 C CA . HIS F 2 8 ? 57.388 65.839 13.112 1.00 33.64 9 HIS G CA 1
ATOM 6934 C C . HIS F 2 8 ? 57.516 64.354 13.272 1.00 33.96 9 HIS G C 1
ATOM 6935 O O . HIS F 2 8 ? 58.462 63.863 13.888 1.00 34.21 9 HIS G O 1
ATOM 6942 N N . MET F 2 9 ? 56.563 63.622 12.704 1.00 35.76 10 MET G N 1
ATOM 6943 C CA . MET F 2 9 ? 56.603 62.165 12.700 1.00 36.07 10 MET G CA 1
ATOM 6944 C C . MET F 2 9 ? 56.890 61.653 11.297 1.00 34.48 10 MET G C 1
ATOM 6945 O O . MET F 2 9 ? 57.884 60.975 11.074 1.00 33.32 10 MET G O 1
ATOM 6950 N N . ILE F 2 10 ? 55.996 61.961 10.362 1.00 34.74 11 ILE G N 1
ATOM 6951 C CA . ILE F 2 10 ? 56.150 61.524 8.967 1.00 34.53 11 ILE G CA 1
ATOM 6952 C C . ILE F 2 10 ? 57.278 62.317 8.309 1.00 34.25 11 ILE G C 1
ATOM 6953 O O . ILE F 2 10 ? 57.157 63.518 8.067 1.00 35.30 11 ILE G O 1
ATOM 6958 N N . GLY F 2 11 ? 58.390 61.644 8.062 1.00 33.83 12 GLY G N 1
ATOM 6959 C CA . GLY F 2 11 ? 59.534 62.298 7.452 1.00 35.47 12 GLY G CA 1
ATOM 6960 C C . GLY F 2 11 ? 59.650 61.969 5.978 1.00 35.39 12 GLY G C 1
ATOM 6961 O O . GLY F 2 11 ? 58.918 61.123 5.458 1.00 34.73 12 GLY G O 1
ATOM 6962 N N . SER F 2 12 ? 60.584 62.640 5.312 1.00 38.50 13 SER G N 1
ATOM 6963 C CA . SER F 2 12 ? 60.892 62.392 3.903 1.00 38.76 13 SER G CA 1
ATOM 6964 C C . SER F 2 12 ? 61.464 60.990 3.697 1.00 39.44 13 SER G C 1
ATOM 6965 O O . SER F 2 12 ? 61.424 60.452 2.581 1.00 40.32 13 SER G O 1
ATOM 6968 N N . GLY F 2 13 ? 62.012 60.416 4.772 1.00 38.63 14 GLY G N 1
ATOM 6969 C CA . GLY F 2 13 ? 62.514 59.045 4.765 1.00 36.66 14 GLY G CA 1
ATOM 6970 C C . GLY F 2 13 ? 61.395 58.069 4.469 1.00 36.58 14 GLY G C 1
ATOM 6971 O O . GLY F 2 13 ? 61.511 57.224 3.579 1.00 38.23 14 GLY G O 1
ATOM 6972 N N . HIS F 2 14 ? 60.298 58.204 5.205 1.00 35.63 15 HIS G N 1
ATOM 6973 C CA . HIS F 2 14 ? 59.102 57.407 4.979 1.00 33.58 15 HIS G CA 1
ATOM 6974 C C . HIS F 2 14 ? 58.593 57.541 3.558 1.00 34.30 15 HIS G C 1
ATOM 6975 O O . HIS F 2 14 ? 58.239 56.543 2.924 1.00 32.87 15 HIS G O 1
ATOM 6982 N N . LEU F 2 15 ? 58.564 58.765 3.035 1.00 34.05 16 LEU G N 1
ATOM 6983 C CA . LEU F 2 15 ? 58.064 58.991 1.675 1.00 34.93 16 LEU G CA 1
ATOM 6984 C C . LEU F 2 15 ? 58.982 58.395 0.626 1.00 34.25 16 LEU G C 1
ATOM 6985 O O . LEU F 2 15 ? 58.511 57.704 -0.253 1.00 35.19 16 LEU G O 1
ATOM 6990 N N . GLN F 2 16 ? 60.286 58.645 0.736 1.00 36.17 17 GLN G N 1
ATOM 6991 C CA . GLN F 2 16 ? 61.261 58.061 -0.196 1.00 38.73 17 GLN G CA 1
ATOM 6992 C C . GLN F 2 16 ? 61.120 56.550 -0.265 1.00 38.57 17 GLN G C 1
ATOM 6993 O O . GLN F 2 16 ? 61.242 55.959 -1.348 1.00 38.86 17 GLN G O 1
ATOM 6999 N N . SER F 2 17 ? 60.844 55.940 0.890 1.00 35.49 18 SER G N 1
ATOM 7000 C CA . SER F 2 17 ? 60.703 54.504 0.991 1.00 34.84 18 SER G CA 1
ATOM 7001 C C . SER F 2 17 ? 59.437 54.054 0.259 1.00 34.67 18 SER G C 1
ATOM 7002 O O . SER F 2 17 ? 59.453 53.030 -0.427 1.00 32.23 18 SER G O 1
ATOM 7005 N N . LEU F 2 18 ? 58.346 54.814 0.414 1.00 33.92 19 LEU G N 1
ATOM 7006 C CA . LEU F 2 18 ? 57.124 54.551 -0.347 1.00 33.60 19 LEU G CA 1
ATOM 7007 C C . LEU F 2 18 ? 57.408 54.607 -1.863 1.00 33.61 19 LEU G C 1
ATOM 7008 O O . LEU F 2 18 ? 56.991 53.722 -2.603 1.00 33.11 19 LEU G O 1
ATOM 7013 N N . GLN F 2 19 ? 58.129 55.627 -2.320 1.00 34.44 20 GLN G N 1
ATOM 7014 C CA . GLN F 2 19 ? 58.508 55.680 -3.731 1.00 36.31 20 GLN G CA 1
ATOM 7015 C C . GLN F 2 19 ? 59.294 54.432 -4.136 1.00 36.91 20 GLN G C 1
ATOM 7016 O O . GLN F 2 19 ? 59.100 53.919 -5.237 1.00 40.71 20 GLN G O 1
ATOM 7022 N N . ARG F 2 20 ? 60.165 53.944 -3.251 1.00 36.72 21 ARG G N 1
ATOM 7023 C CA . ARG F 2 20 ? 60.949 52.728 -3.520 1.00 38.99 21 ARG G CA 1
ATOM 7024 C C . ARG F 2 20 ? 60.087 51.508 -3.854 1.00 37.29 21 ARG G C 1
ATOM 7025 O O . ARG F 2 20 ? 60.370 50.792 -4.827 1.00 35.62 21 ARG G O 1
ATOM 7033 N N . LEU F 2 21 ? 59.057 51.266 -3.041 1.00 33.31 22 LEU G N 1
ATOM 7034 C CA . LEU F 2 21 ? 58.096 50.188 -3.293 1.00 32.37 22 LEU G CA 1
ATOM 7035 C C . LEU F 2 21 ? 57.540 50.277 -4.715 1.00 32.68 22 LEU G C 1
ATOM 7036 O O . LEU F 2 21 ? 57.556 49.296 -5.466 1.00 34.58 22 LEU G O 1
ATOM 7041 N N . ILE F 2 22 ? 57.042 51.461 -5.053 1.00 29.94 23 ILE G N 1
ATOM 7042 C CA . ILE F 2 22 ? 56.465 51.739 -6.343 1.00 30.11 23 ILE G CA 1
ATOM 7043 C C . ILE F 2 22 ? 57.518 51.449 -7.418 1.00 30.44 23 ILE G C 1
ATOM 7044 O O . ILE F 2 22 ? 57.293 50.624 -8.275 1.00 30.68 23 ILE G O 1
ATOM 7049 N N . ASP F 2 23 ? 58.680 52.084 -7.308 1.00 32.35 24 ASP G N 1
ATOM 7050 C CA . ASP F 2 23 ? 59.745 51.979 -8.308 1.00 35.19 24 ASP G CA 1
ATOM 7051 C C . ASP F 2 23 ? 60.256 50.555 -8.520 1.00 34.76 24 ASP G C 1
ATOM 7052 O O . ASP F 2 23 ? 60.755 50.230 -9.595 1.00 35.33 24 ASP G O 1
ATOM 7057 N N . SER F 2 24 ? 60.121 49.701 -7.510 1.00 32.77 25 SER G N 1
ATOM 7058 C CA . SER F 2 24 ? 60.674 48.350 -7.609 1.00 32.74 25 SER G CA 1
ATOM 7059 C C . SER F 2 24 ? 59.728 47.284 -8.182 1.00 31.37 25 SER G C 1
ATOM 7060 O O . SER F 2 24 ? 60.196 46.232 -8.635 1.00 32.28 25 SER G O 1
ATOM 7063 N N . GLN F 2 25 ? 58.419 47.556 -8.189 1.00 29.25 26 GLN G N 1
ATOM 7064 C CA . GLN F 2 25 ? 57.429 46.604 -8.691 1.00 28.56 26 GLN G CA 1
ATOM 7065 C C . GLN F 2 25 ? 57.500 46.389 -10.208 1.00 30.73 26 GLN G C 1
ATOM 7066 O O . GLN F 2 25 ? 57.554 47.349 -10.966 1.00 30.61 26 GLN G O 1
ATOM 7072 N N . MET F 2 26 ? 57.506 45.120 -10.613 1.00 32.97 27 MET G N 1
ATOM 7073 C CA . MET F 2 26 ? 57.327 44.684 -12.002 1.00 36.54 27 MET G CA 1
ATOM 7074 C C . MET F 2 26 ? 55.979 45.110 -12.556 1.00 36.29 27 MET G C 1
ATOM 7075 O O . MET F 2 26 ? 54.958 44.911 -11.901 1.00 35.80 27 MET G O 1
ATOM 7080 N N . GLU F 2 27 ? 55.959 45.659 -13.767 1.00 35.18 28 GLU G N 1
ATOM 7081 C CA . GLU F 2 27 ? 54.691 45.997 -14.408 1.00 34.66 28 GLU G CA 1
ATOM 7082 C C . GLU F 2 27 ? 53.962 44.738 -14.898 1.00 34.69 28 GLU G C 1
ATOM 7083 O O . GLU F 2 27 ? 54.512 43.955 -15.670 1.00 35.21 28 GLU G O 1
ATOM 7089 N N . THR F 2 28 ? 52.742 44.524 -14.400 1.00 34.31 29 THR G N 1
ATOM 7090 C CA . THR F 2 28 ? 51.875 43.432 -14.869 1.00 34.86 29 THR G CA 1
ATOM 7091 C C . THR F 2 28 ? 50.455 43.948 -15.067 1.00 34.82 29 THR G C 1
ATOM 7092 O O . THR F 2 28 ? 50.109 45.002 -14.547 1.00 35.00 29 THR G O 1
ATOM 7096 N N . SER F 2 29 ? 49.640 43.206 -15.820 1.00 35.25 30 SER G N 1
ATOM 7097 C CA . SER F 2 29 ? 48.240 43.562 -16.048 1.00 34.74 30 SER G CA 1
ATOM 7098 C C . SER F 2 29 ? 47.383 42.927 -14.971 1.00 35.51 30 SER G C 1
ATOM 7099 O O . SER F 2 29 ? 46.206 42.638 -15.162 1.00 36.64 30 SER G O 1
ATOM 7102 N N . CYS F 2 30 ? 47.985 42.746 -13.817 1.00 38.04 31 CYS G N 1
ATOM 7103 C CA . CYS F 2 30 ? 47.405 41.960 -12.774 1.00 41.21 31 CYS G CA 1
ATOM 7104 C C . CYS F 2 30 ? 46.724 42.772 -11.677 1.00 38.52 31 CYS G C 1
ATOM 7105 O O . CYS F 2 30 ? 47.223 43.815 -11.268 1.00 37.86 31 CYS G O 1
ATOM 7108 N N . GLN F 2 31 ? 45.602 42.259 -11.179 1.00 38.85 32 GLN G N 1
ATOM 7109 C CA . GLN F 2 31 ? 44.744 43.004 -10.257 1.00 36.93 32 GLN G CA 1
ATOM 7110 C C . GLN F 2 31 ? 44.449 42.283 -8.967 1.00 37.25 32 GLN G C 1
ATOM 7111 O O . GLN F 2 31 ? 44.287 41.073 -8.943 1.00 38.44 32 GLN G O 1
ATOM 7117 N N . ILE F 2 32 ? 44.362 43.047 -7.890 1.00 36.83 33 ILE G N 1
ATOM 7118 C CA . ILE F 2 32 ? 43.961 42.520 -6.601 1.00 35.78 33 ILE G CA 1
ATOM 7119 C C . ILE F 2 32 ? 42.796 43.375 -6.114 1.00 35.59 33 ILE G C 1
ATOM 7120 O O . ILE F 2 32 ? 42.606 44.497 -6.594 1.00 35.02 33 ILE G O 1
ATOM 7125 N N . THR F 2 33 ? 41.985 42.864 -5.198 1.00 36.08 34 THR G N 1
ATOM 7126 C CA . THR F 2 33 ? 41.035 43.779 -4.587 1.00 36.34 34 THR G CA 1
ATOM 7127 C C . THR F 2 33 ? 41.415 44.151 -3.158 1.00 36.42 34 THR G C 1
ATOM 7128 O O . THR F 2 33 ? 41.974 43.346 -2.405 1.00 36.15 34 THR G O 1
ATOM 7132 N N . PHE F 2 34 ? 41.147 45.409 -2.833 1.00 36.80 35 PHE G N 1
ATOM 7133 C CA . PHE F 2 34 ? 41.415 45.978 -1.527 1.00 35.13 35 PHE G CA 1
ATOM 7134 C C . PHE F 2 34 ? 40.357 47.035 -1.254 1.00 36.96 35 PHE G C 1
ATOM 7135 O O . PHE F 2 34 ? 39.726 47.574 -2.181 1.00 36.72 35 PHE G O 1
ATOM 7143 N N . GLU F 2 35 ? 40.165 47.317 0.026 1.00 36.66 36 GLU G N 1
ATOM 7144 C CA . GLU F 2 35 ? 39.334 48.412 0.460 1.00 37.46 36 GLU G CA 1
ATOM 7145 C C . GLU F 2 35 ? 40.122 49.708 0.359 1.00 36.00 36 GLU G C 1
ATOM 7146 O O . GLU F 2 35 ? 41.348 49.717 0.469 1.00 35.01 36 GLU G O 1
ATOM 7152 N N . PHE F 2 36 ? 39.403 50.804 0.164 1.00 36.15 37 PHE G N 1
ATOM 7153 C CA . PHE F 2 36 ? 39.966 52.131 0.276 1.00 35.70 37 PHE G CA 1
ATOM 7154 C C . PHE F 2 36 ? 38.794 53.081 0.392 1.00 38.11 37 PHE G C 1
ATOM 7155 O O . PHE F 2 36 ? 37.685 52.746 -0.027 1.00 39.65 37 PHE G O 1
ATOM 7163 N N . VAL F 2 37 ? 39.021 54.258 0.966 1.00 40.11 38 VAL G N 1
ATOM 7164 C CA . VAL F 2 37 ? 37.969 55.279 1.012 1.00 44.47 38 VAL G CA 1
ATOM 7165 C C . VAL F 2 37 ? 37.836 55.920 -0.362 1.00 46.05 38 VAL G C 1
ATOM 7166 O O . VAL F 2 37 ? 38.834 56.306 -0.959 1.00 44.64 38 VAL G O 1
ATOM 7170 N N . ASP F 2 38 ? 36.618 56.022 -0.879 1.00 50.73 39 ASP G N 1
ATOM 7171 C CA . ASP F 2 38 ? 36.467 56.694 -2.168 1.00 55.19 39 ASP G CA 1
ATOM 7172 C C . ASP F 2 38 ? 36.216 58.201 -2.087 1.00 55.98 39 ASP G C 1
ATOM 7173 O O . ASP F 2 38 ? 35.379 58.694 -1.314 1.00 54.62 39 ASP G O 1
ATOM 7178 N N . GLN F 2 39 ? 36.979 58.898 -2.923 1.00 57.34 40 GLN G N 1
ATOM 7179 C CA . GLN F 2 39 ? 37.040 60.347 -3.003 1.00 61.86 40 GLN G CA 1
ATOM 7180 C C . GLN F 2 39 ? 35.738 60.947 -3.522 1.00 62.11 40 GLN G C 1
ATOM 7181 O O . GLN F 2 39 ? 35.499 62.143 -3.365 1.00 63.57 40 GLN G O 1
ATOM 7187 N N . GLU F 2 40 ? 34.909 60.114 -4.145 1.00 62.65 41 GLU G N 1
ATOM 7188 C CA . GLU F 2 40 ? 33.620 60.546 -4.664 1.00 67.39 41 GLU G CA 1
ATOM 7189 C C . GLU F 2 40 ? 32.584 60.717 -3.543 1.00 67.57 41 GLU G C 1
ATOM 7190 O O . GLU F 2 40 ? 31.654 61.511 -3.669 1.00 69.58 41 GLU G O 1
ATOM 7196 N N . GLN F 2 41 ? 32.753 59.976 -2.449 1.00 65.97 42 GLN G N 1
ATOM 7197 C CA . GLN F 2 41 ? 31.851 60.062 -1.298 1.00 66.87 42 GLN G CA 1
ATOM 7198 C C . GLN F 2 41 ? 32.364 60.996 -0.206 1.00 64.00 42 GLN G C 1
ATOM 7199 O O . GLN F 2 41 ? 31.572 61.551 0.552 1.00 62.69 42 GLN G O 1
ATOM 7205 N N . LEU F 2 42 ? 33.687 61.123 -0.101 1.00 60.79 43 LEU G N 1
ATOM 7206 C CA . LEU F 2 42 ? 34.315 61.937 0.940 1.00 58.58 43 LEU G CA 1
ATOM 7207 C C . LEU F 2 42 ? 35.151 63.006 0.263 1.00 59.86 43 LEU G C 1
ATOM 7208 O O . LEU F 2 42 ? 36.310 62.773 -0.103 1.00 60.57 43 LEU G O 1
ATOM 7213 N N . LYS F 2 43 ? 34.554 64.180 0.094 1.00 62.77 44 LYS G N 1
ATOM 7214 C CA . LYS F 2 43 ? 35.158 65.229 -0.711 1.00 62.36 44 LYS G CA 1
ATOM 7215 C C . LYS F 2 43 ? 35.930 66.241 0.129 1.00 59.76 44 LYS G C 1
ATOM 7216 O O . LYS F 2 43 ? 36.922 66.804 -0.334 1.00 59.92 44 LYS G O 1
ATOM 7222 N N . ASP F 2 44 ? 35.479 66.464 1.359 1.00 57.25 45 ASP G N 1
ATOM 7223 C CA . ASP F 2 44 ? 36.200 67.318 2.288 1.00 55.69 45 ASP G CA 1
ATOM 7224 C C . ASP F 2 44 ? 37.642 66.847 2.449 1.00 52.96 45 ASP G C 1
ATOM 7225 O O . ASP F 2 44 ? 37.876 65.720 2.893 1.00 52.20 45 ASP G O 1
ATOM 7230 N N . PRO F 2 45 ? 38.612 67.717 2.101 1.00 51.64 46 PRO G N 1
ATOM 7231 C CA . PRO F 2 45 ? 40.043 67.373 2.033 1.00 47.81 46 PRO G CA 1
ATOM 7232 C C . PRO F 2 45 ? 40.634 66.816 3.337 1.00 46.52 46 PRO G C 1
ATOM 7233 O O . PRO F 2 45 ? 41.363 65.817 3.300 1.00 42.92 46 PRO G O 1
ATOM 7237 N N . VAL F 2 46 ? 40.330 67.457 4.471 1.00 46.38 47 VAL G N 1
ATOM 7238 C CA . VAL F 2 46 ? 40.848 67.016 5.773 1.00 43.36 47 VAL G CA 1
ATOM 7239 C C . VAL F 2 46 ? 40.273 65.652 6.143 1.00 43.76 47 VAL G C 1
ATOM 7240 O O . VAL F 2 46 ? 41.019 64.689 6.338 1.00 43.75 47 VAL G O 1
ATOM 7244 N N . CYS F 2 47 ? 38.949 65.564 6.210 1.00 45.68 48 CYS G N 1
ATOM 7245 C CA . CYS F 2 47 ? 38.297 64.326 6.615 1.00 46.03 48 CYS G CA 1
ATOM 7246 C C . CYS F 2 47 ? 38.600 63.142 5.688 1.00 44.27 48 CYS G C 1
ATOM 7247 O O . CYS F 2 47 ? 38.759 62.010 6.161 1.00 42.90 48 CYS G O 1
ATOM 7250 N N . TYR F 2 48 ? 38.702 63.397 4.383 1.00 43.42 49 TYR G N 1
ATOM 7251 C CA . TYR F 2 48 ? 39.086 62.337 3.446 1.00 42.25 49 TYR G CA 1
ATOM 7252 C C . TYR F 2 48 ? 40.420 61.736 3.856 1.00 39.86 49 TYR G C 1
ATOM 7253 O O . TYR F 2 48 ? 40.542 60.523 3.989 1.00 40.11 49 TYR G O 1
ATOM 7262 N N . LEU F 2 49 ? 41.408 62.604 4.062 1.00 39.15 50 LEU G N 1
ATOM 7263 C CA . LEU F 2 49 ? 42.748 62.207 4.482 1.00 37.87 50 LEU G CA 1
ATOM 7264 C C . LEU F 2 49 ? 42.796 61.591 5.880 1.00 37.15 50 LEU G C 1
ATOM 7265 O O . LEU F 2 49 ? 43.565 60.658 6.111 1.00 36.56 50 LEU G O 1
ATOM 7270 N N . LYS F 2 50 ? 41.992 62.114 6.807 1.00 37.62 51 LYS G N 1
ATOM 7271 C CA . LYS F 2 50 ? 41.947 61.569 8.166 1.00 36.99 51 LYS G CA 1
ATOM 7272 C C . LYS F 2 50 ? 41.519 60.108 8.114 1.00 37.22 51 LYS G C 1
ATOM 7273 O O . LYS F 2 50 ? 42.264 59.218 8.521 1.00 36.93 51 LYS G O 1
ATOM 7279 N N . LYS F 2 51 ? 40.324 59.877 7.582 1.00 39.17 52 LYS G N 1
ATOM 7280 C CA . LYS F 2 51 ? 39.805 58.540 7.348 1.00 40.29 52 LYS G CA 1
ATOM 7281 C C . LYS F 2 51 ? 40.757 57.692 6.486 1.00 39.31 52 LYS G C 1
ATOM 7282 O O . LYS F 2 51 ? 41.136 56.584 6.874 1.00 38.02 52 LYS G O 1
ATOM 7288 N N . ALA F 2 52 ? 41.152 58.222 5.330 1.00 38.77 53 ALA G N 1
ATOM 7289 C CA . ALA F 2 52 ? 42.048 57.499 4.430 1.00 38.18 53 ALA G CA 1
ATOM 7290 C C . ALA F 2 52 ? 43.292 57.011 5.165 1.00 38.51 53 ALA G C 1
ATOM 7291 O O . ALA F 2 52 ? 43.615 55.821 5.129 1.00 40.49 53 ALA G O 1
ATOM 7293 N N . PHE F 2 53 ? 43.971 57.918 5.857 1.00 37.78 54 PHE G N 1
ATOM 7294 C CA . PHE F 2 53 ? 45.225 57.558 6.501 1.00 37.68 54 PHE G CA 1
ATOM 7295 C C . PHE F 2 53 ? 45.054 56.417 7.510 1.00 38.88 54 PHE G C 1
ATOM 7296 O O . PHE F 2 53 ? 45.866 55.490 7.531 1.00 37.87 54 PHE G O 1
ATOM 7304 N N . LEU F 2 54 ? 44.004 56.486 8.336 1.00 39.64 55 LEU G N 1
ATOM 7305 C CA . LEU F 2 54 ? 43.771 55.458 9.343 1.00 39.65 55 LEU G CA 1
ATOM 7306 C C . LEU F 2 54 ? 43.481 54.112 8.672 1.00 39.93 55 LEU G C 1
ATOM 7307 O O . LEU F 2 54 ? 43.920 53.062 9.155 1.00 38.82 55 LEU G O 1
ATOM 7312 N N . LEU F 2 55 ? 42.765 54.160 7.546 1.00 40.14 56 LEU G N 1
ATOM 7313 C CA . LEU F 2 55 ? 42.411 52.955 6.790 1.00 41.32 56 LEU G CA 1
ATOM 7314 C C . LEU F 2 55 ? 43.659 52.303 6.198 1.00 39.76 56 LEU G C 1
ATOM 7315 O O . LEU F 2 55 ? 43.806 51.082 6.251 1.00 39.66 56 LEU G O 1
ATOM 7320 N N . VAL F 2 56 ? 44.556 53.128 5.660 1.00 38.93 57 VAL G N 1
ATOM 7321 C CA . VAL F 2 56 ? 45.823 52.643 5.085 1.00 39.92 57 VAL G CA 1
ATOM 7322 C C . VAL F 2 56 ? 46.656 51.865 6.102 1.00 40.54 57 VAL G C 1
ATOM 7323 O O . VAL F 2 56 ? 47.284 50.859 5.753 1.00 39.94 57 VAL G O 1
ATOM 7327 N N . GLN F 2 57 ? 46.634 52.312 7.356 1.00 39.49 58 GLN G N 1
ATOM 7328 C CA . GLN F 2 57 ? 47.356 51.614 8.405 1.00 40.95 58 GLN G CA 1
ATOM 7329 C C . GLN F 2 57 ? 46.760 50.252 8.701 1.00 40.78 58 GLN G C 1
ATOM 7330 O O . GLN F 2 57 ? 47.488 49.269 8.805 1.00 41.66 58 GLN G O 1
ATOM 7336 N N . ASP F 2 58 ? 45.446 50.158 8.844 1.00 42.85 59 ASP G N 1
ATOM 7337 C CA . ASP F 2 58 ? 44.931 48.846 9.210 1.00 45.64 59 ASP G CA 1
ATOM 7338 C C . ASP F 2 58 ? 44.666 47.923 8.022 1.00 42.89 59 ASP G C 1
ATOM 7339 O O . ASP F 2 58 ? 44.136 46.833 8.190 1.00 44.75 59 ASP G O 1
ATOM 7344 N N . ILE F 2 59 ? 45.145 48.340 6.852 1.00 40.25 60 ILE G N 1
ATOM 7345 C CA . ILE F 2 59 ? 45.065 47.566 5.617 1.00 37.87 60 ILE G CA 1
ATOM 7346 C C . ILE F 2 59 ? 46.466 47.141 5.145 1.00 36.23 60 ILE G C 1
ATOM 7347 O O . ILE F 2 59 ? 46.628 46.199 4.351 1.00 33.16 60 ILE G O 1
ATOM 7352 N N . MET F 2 60 ? 47.464 47.822 5.706 1.00 33.94 61 MET G N 1
ATOM 7353 C CA . MET F 2 60 ? 48.864 47.647 5.380 1.00 32.70 61 MET G CA 1
ATOM 7354 C C . MET F 2 60 ? 49.360 46.210 5.528 1.00 32.72 61 MET G C 1
ATOM 7355 O O . MET F 2 60 ? 49.958 45.646 4.592 1.00 30.68 61 MET G O 1
ATOM 7360 N N . GLU F 2 61 ? 49.092 45.612 6.685 1.00 29.69 62 GLU G N 1
ATOM 7361 C CA . GLU F 2 61 ? 49.556 44.272 6.974 1.00 29.62 62 GLU G CA 1
ATOM 7362 C C . GLU F 2 61 ? 49.019 43.215 6.002 1.00 29.67 62 GLU G C 1
ATOM 7363 O O . GLU F 2 61 ? 49.705 42.223 5.730 1.00 29.56 62 GLU G O 1
ATOM 7369 N N . ASP F 2 62 ? 47.788 43.400 5.519 1.00 30.18 63 ASP G N 1
ATOM 7370 C CA . ASP F 2 62 ? 47.162 42.439 4.602 1.00 30.54 63 ASP G CA 1
ATOM 7371 C C . ASP F 2 62 ? 47.496 42.695 3.123 1.00 29.70 63 ASP G C 1
ATOM 7372 O O . ASP F 2 62 ? 47.451 41.777 2.322 1.00 31.29 63 ASP G O 1
ATOM 7377 N N . THR F 2 63 ? 47.831 43.928 2.764 1.00 29.43 64 THR G N 1
ATOM 7378 C CA . THR F 2 63 ? 47.975 44.295 1.349 1.00 28.00 64 THR G CA 1
ATOM 7379 C C . THR F 2 63 ? 49.398 44.575 0.889 1.00 29.42 64 THR G C 1
ATOM 7380 O O . THR F 2 63 ? 49.674 44.603 -0.335 1.00 32.11 64 THR G O 1
ATOM 7384 N N . MET F 2 64 ? 50.288 44.816 1.848 1.00 28.76 65 MET G N 1
ATOM 7385 C CA . MET F 2 64 ? 51.661 45.230 1.571 1.00 29.57 65 MET G CA 1
ATOM 7386 C C . MET F 2 64 ? 52.723 44.305 2.191 1.00 29.30 65 MET G C 1
ATOM 7387 O O . MET F 2 64 ? 53.479 44.683 3.077 1.00 30.38 65 MET G O 1
ATOM 7392 N N . ARG F 2 65 ? 52.780 43.084 1.674 1.00 30.40 66 ARG G N 1
ATOM 7393 C CA . ARG F 2 65 ? 53.635 42.027 2.202 1.00 30.85 66 ARG G CA 1
ATOM 7394 C C . ARG F 2 65 ? 54.891 41.759 1.366 1.00 32.17 66 ARG G C 1
ATOM 7395 O O . ARG F 2 65 ? 54.804 41.535 0.155 1.00 31.12 66 ARG G O 1
ATOM 7403 N N . PHE F 2 66 ? 56.041 41.788 2.042 1.00 32.78 67 PHE G N 1
ATOM 7404 C CA . PHE F 2 66 ? 57.362 41.480 1.475 1.00 35.50 67 PHE G CA 1
ATOM 7405 C C . PHE F 2 66 ? 58.066 40.469 2.381 1.00 37.11 67 PHE G C 1
ATOM 7406 O O . PHE F 2 66 ? 57.706 40.354 3.539 1.00 38.44 67 PHE G O 1
ATOM 7414 N N . ARG F 2 67 ? 59.060 39.740 1.866 1.00 40.43 68 ARG G N 1
ATOM 7415 C CA . ARG F 2 67 ? 59.841 38.810 2.697 1.00 42.85 68 ARG G CA 1
ATOM 7416 C C . ARG F 2 67 ? 60.551 39.537 3.827 1.00 43.11 68 ARG G C 1
ATOM 7417 O O . ARG F 2 67 ? 61.009 40.659 3.656 1.00 41.95 68 ARG G O 1
ATOM 7425 N N . ASP F 2 68 ? 60.670 38.876 4.971 1.00 46.88 69 ASP G N 1
ATOM 7426 C CA . ASP F 2 68 ? 61.261 39.481 6.171 1.00 49.27 69 ASP G CA 1
ATOM 7427 C C . ASP F 2 68 ? 62.712 39.875 5.940 1.00 47.49 69 ASP G C 1
ATOM 7428 O O . ASP F 2 68 ? 63.437 39.166 5.262 1.00 48.40 69 ASP G O 1
ATOM 7433 N N . ASN F 2 69 ? 63.113 41.015 6.499 1.00 46.32 70 ASN G N 1
ATOM 7434 C CA . ASN F 2 69 ? 64.504 41.511 6.443 1.00 46.44 70 ASN G CA 1
ATOM 7435 C C . ASN F 2 69 ? 64.959 42.080 5.094 1.00 45.77 70 ASN G C 1
ATOM 7436 O O . ASN F 2 69 ? 66.089 42.543 4.947 1.00 49.19 70 ASN G O 1
ATOM 7441 N N . THR F 2 70 ? 64.052 42.042 4.128 1.00 41.55 71 THR G N 1
ATOM 7442 C CA . THR F 2 70 ? 64.157 42.740 2.865 1.00 38.80 71 THR G CA 1
ATOM 7443 C C . THR F 2 70 ? 63.977 44.260 3.076 1.00 37.88 71 THR G C 1
ATOM 7444 O O . THR F 2 70 ? 63.253 44.677 3.985 1.00 36.47 71 THR G O 1
ATOM 7448 N N . PRO F 2 71 ? 64.647 45.097 2.258 1.00 36.58 72 PRO G N 1
ATOM 7449 C CA . PRO F 2 71 ? 64.466 46.553 2.355 1.00 35.74 72 PRO G CA 1
ATOM 7450 C C . PRO F 2 71 ? 63.014 47.051 2.371 1.00 35.02 72 PRO G C 1
ATOM 7451 O O . PRO F 2 71 ? 62.682 47.953 3.144 1.00 35.37 72 PRO G O 1
ATOM 7455 N N . ASN F 2 72 ? 62.153 46.475 1.540 1.00 34.55 73 ASN G N 1
ATOM 7456 C CA . ASN F 2 72 ? 60.742 46.875 1.537 1.00 32.26 73 ASN G CA 1
ATOM 7457 C C . ASN F 2 72 ? 59.953 46.372 2.761 1.00 32.63 73 ASN G C 1
ATOM 7458 O O . ASN F 2 72 ? 59.045 47.057 3.240 1.00 29.76 73 ASN G O 1
ATOM 7463 N N . ALA F 2 73 ? 60.303 45.182 3.255 1.00 32.94 74 ALA G N 1
ATOM 7464 C CA . ALA F 2 73 ? 59.727 44.667 4.501 1.00 34.85 74 ALA G CA 1
ATOM 7465 C C . ALA F 2 73 ? 60.076 45.608 5.653 1.00 34.42 74 ALA G C 1
ATOM 7466 O O . ALA F 2 73 ? 59.210 45.967 6.459 1.00 34.60 74 ALA G O 1
ATOM 7468 N N . ILE F 2 74 ? 61.339 46.023 5.693 1.00 34.11 75 ILE G N 1
ATOM 7469 C CA . ILE F 2 74 ? 61.827 46.944 6.712 1.00 35.16 75 ILE G CA 1
ATOM 7470 C C . ILE F 2 74 ? 61.116 48.289 6.570 1.00 35.66 75 ILE G C 1
ATOM 7471 O O . ILE F 2 74 ? 60.700 48.879 7.577 1.00 35.98 75 ILE G O 1
ATOM 7476 N N . ALA F 2 75 ? 60.930 48.745 5.328 1.00 33.40 76 ALA G N 1
ATOM 7477 C CA . ALA F 2 75 ? 60.177 49.973 5.093 1.00 32.53 76 ALA G CA 1
ATOM 7478 C C . ALA F 2 75 ? 58.761 49.883 5.683 1.00 33.65 76 ALA G C 1
ATOM 7479 O O . ALA F 2 75 ? 58.299 50.824 6.337 1.00 33.94 76 ALA G O 1
ATOM 7481 N N . ILE F 2 76 ? 58.092 48.748 5.466 1.00 31.86 77 ILE G N 1
ATOM 7482 C CA . ILE F 2 76 ? 56.731 48.545 5.952 1.00 31.72 77 ILE G CA 1
ATOM 7483 C C . ILE F 2 76 ? 56.690 48.489 7.497 1.00 32.69 77 ILE G C 1
ATOM 7484 O O . ILE F 2 76 ? 55.825 49.111 8.106 1.00 33.46 77 ILE G O 1
ATOM 7489 N N . VAL F 2 77 ? 57.636 47.770 8.105 1.00 33.23 78 VAL G N 1
ATOM 7490 C CA . VAL F 2 77 ? 57.817 47.745 9.562 1.00 35.40 78 VAL G CA 1
ATOM 7491 C C . VAL F 2 77 ? 57.951 49.162 10.122 1.00 36.45 78 VAL G C 1
ATOM 7492 O O . VAL F 2 77 ? 57.346 49.493 11.145 1.00 36.87 78 VAL G O 1
ATOM 7496 N N . GLN F 2 78 ? 58.702 50.013 9.434 1.00 36.29 79 GLN G N 1
ATOM 7497 C CA . GLN F 2 78 ? 58.854 51.386 9.896 1.00 37.23 79 GLN G CA 1
ATOM 7498 C C . GLN F 2 78 ? 57.587 52.239 9.766 1.00 35.99 79 GLN G C 1
ATOM 7499 O O . GLN F 2 78 ? 57.296 53.032 10.652 1.00 34.60 79 GLN G O 1
ATOM 7505 N N . LEU F 2 79 ? 56.842 52.084 8.668 1.00 35.82 80 LEU G N 1
ATOM 7506 C CA . LEU F 2 79 ? 55.533 52.754 8.511 1.00 33.81 80 LEU G CA 1
ATOM 7507 C C . LEU F 2 79 ? 54.555 52.359 9.623 1.00 32.63 80 LEU G C 1
ATOM 7508 O O . LEU F 2 79 ? 53.771 53.177 10.107 1.00 30.95 80 LEU G O 1
ATOM 7513 N N . GLN F 2 80 ? 54.596 51.088 9.994 1.00 32.68 81 GLN G N 1
ATOM 7514 C CA . GLN F 2 80 ? 53.699 50.560 10.999 1.00 36.59 81 GLN G CA 1
ATOM 7515 C C . GLN F 2 80 ? 54.042 51.120 12.375 1.00 36.54 81 GLN G C 1
ATOM 7516 O O . GLN F 2 80 ? 53.170 51.579 13.085 1.00 40.46 81 GLN G O 1
ATOM 7522 N N . GLU F 2 81 ? 55.324 51.090 12.716 1.00 36.69 82 GLU G N 1
ATOM 7523 C CA . GLU F 2 81 ? 55.850 51.713 13.912 1.00 39.59 82 GLU G CA 1
ATOM 7524 C C . GLU F 2 81 ? 55.400 53.168 13.985 1.00 37.93 82 GLU G C 1
ATOM 7525 O O . GLU F 2 81 ? 54.917 53.640 15.037 1.00 35.20 82 GLU G O 1
ATOM 7531 N N . LEU F 2 82 ? 55.546 53.860 12.855 1.00 33.17 83 LEU G N 1
ATOM 7532 C CA . LEU F 2 82 ? 55.129 55.249 12.728 1.00 32.21 83 LEU G CA 1
ATOM 7533 C C . LEU F 2 82 ? 53.642 55.444 12.989 1.00 32.25 83 LEU G C 1
ATOM 7534 O O . LEU F 2 82 ? 53.237 56.483 13.525 1.00 32.12 83 LEU G O 1
ATOM 7539 N N . SER F 2 83 ? 52.840 54.457 12.592 1.00 31.30 84 SER G N 1
ATOM 7540 C CA . SER F 2 83 ? 51.408 54.511 12.800 1.00 31.78 84 SER G CA 1
ATOM 7541 C C . SER F 2 83 ? 51.108 54.576 14.295 1.00 33.51 84 SER G C 1
ATOM 7542 O O . SER F 2 83 ? 50.342 55.421 14.713 1.00 33.14 84 SER G O 1
ATOM 7545 N N . LEU F 2 84 ? 51.726 53.694 15.082 1.00 35.00 85 LEU G N 1
ATOM 7546 C CA . LEU F 2 84 ? 51.530 53.676 16.540 1.00 39.49 85 LEU G CA 1
ATOM 7547 C C . LEU F 2 84 ? 51.877 55.020 17.156 1.00 40.45 85 LEU G C 1
ATOM 7548 O O . LEU F 2 84 ? 51.178 55.488 18.047 1.00 42.03 85 LEU G O 1
ATOM 7553 N N . ARG F 2 85 ? 52.940 55.658 16.663 1.00 39.59 86 ARG G N 1
ATOM 7554 C CA . ARG F 2 85 ? 53.377 56.937 17.228 1.00 38.16 86 ARG G CA 1
ATOM 7555 C C . ARG F 2 85 ? 52.444 58.088 16.896 1.00 38.82 86 ARG G C 1
ATOM 7556 O O . ARG F 2 85 ? 52.327 59.027 17.672 1.00 39.92 86 ARG G O 1
ATOM 7564 N N . LEU F 2 86 ? 51.771 57.984 15.753 1.00 38.77 87 LEU G N 1
ATOM 7565 C CA . LEU F 2 86 ? 50.733 58.925 15.321 1.00 38.32 87 LEU G CA 1
ATOM 7566 C C . LEU F 2 86 ? 49.394 58.783 16.072 1.00 38.95 87 LEU G C 1
ATOM 7567 O O . LEU F 2 86 ? 48.508 59.631 15.936 1.00 38.25 87 LEU G O 1
ATOM 7572 N N . LYS F 2 87 ? 49.244 57.702 16.834 1.00 40.08 88 LYS G N 1
ATOM 7573 C CA . LYS F 2 87 ? 48.019 57.424 17.603 1.00 44.37 88 LYS G CA 1
ATOM 7574 C C . LYS F 2 87 ? 47.259 58.664 18.099 1.00 43.06 88 LYS G C 1
ATOM 7575 O O . LYS F 2 87 ? 46.110 58.889 17.731 1.00 43.38 88 LYS G O 1
ATOM 7581 N N . SER F 2 88 ? 47.901 59.475 18.929 1.00 43.37 89 SER G N 1
ATOM 7582 C CA . SER F 2 88 ? 47.196 60.595 19.559 1.00 43.47 89 SER G CA 1
ATOM 7583 C C . SER F 2 88 ? 47.032 61.807 18.638 1.00 42.11 89 SER G C 1
ATOM 7584 O O . SER F 2 88 ? 46.520 62.841 19.055 1.00 41.94 89 SER G O 1
ATOM 7587 N N . CYS F 2 89 ? 47.460 61.673 17.387 1.00 40.05 90 CYS G N 1
ATOM 7588 C CA . CYS F 2 89 ? 47.351 62.770 16.435 1.00 39.94 90 CYS G CA 1
ATOM 7589 C C . CYS F 2 89 ? 45.969 62.843 15.787 1.00 38.22 90 CYS G C 1
ATOM 7590 O O . CYS F 2 89 ? 45.525 63.912 15.367 1.00 37.11 90 CYS G O 1
ATOM 7593 N N . PHE F 2 90 ? 45.292 61.701 15.732 1.00 37.93 91 PHE G N 1
ATOM 7594 C CA . PHE F 2 90 ? 43.947 61.608 15.181 1.00 39.04 91 PHE G CA 1
ATOM 7595 C C . PHE F 2 90 ? 42.978 61.377 16.331 1.00 41.52 91 PHE G C 1
ATOM 7596 O O . PHE F 2 90 ? 43.089 60.371 17.029 1.00 42.75 91 PHE G O 1
ATOM 7604 N N . THR F 2 91 ? 42.045 62.298 16.557 1.00 44.29 92 THR G N 1
ATOM 7605 C CA . THR F 2 91 ? 41.019 62.048 17.581 1.00 48.43 92 THR G CA 1
ATOM 7606 C C . THR F 2 91 ? 39.919 61.202 16.956 1.00 49.46 92 THR G C 1
ATOM 7607 O O . THR F 2 91 ? 39.611 61.355 15.771 1.00 47.87 92 THR G O 1
ATOM 7611 N N . LYS F 2 92 ? 39.347 60.295 17.741 1.00 52.34 93 LYS G N 1
ATOM 7612 C CA . LYS F 2 92 ? 38.349 59.368 17.216 1.00 54.34 93 LYS G CA 1
ATOM 7613 C C . LYS F 2 92 ? 36.998 60.032 16.938 1.00 55.42 93 LYS G C 1
ATOM 7614 O O . LYS F 2 92 ? 36.581 60.964 17.638 1.00 55.17 93 LYS G O 1
ATOM 7620 N N . ASP F 2 93 ? 36.332 59.536 15.900 1.00 55.87 94 ASP G N 1
ATOM 7621 C CA . ASP F 2 93 ? 34.970 59.932 15.575 1.00 58.51 94 ASP G CA 1
ATOM 7622 C C . ASP F 2 93 ? 33.975 58.849 16.028 1.00 60.56 94 ASP G C 1
ATOM 7623 O O . ASP F 2 93 ? 34.366 57.880 16.687 1.00 58.79 94 ASP G O 1
ATOM 7628 N N . TYR F 2 94 ? 32.696 59.014 15.701 1.00 64.97 95 TYR G N 1
ATOM 7629 C CA . TYR F 2 94 ? 31.680 58.036 16.104 1.00 70.92 95 TYR G CA 1
ATOM 7630 C C . TYR F 2 94 ? 31.908 56.672 15.465 1.00 70.78 95 TYR G C 1
ATOM 7631 O O . TYR F 2 94 ? 32.091 56.569 14.252 1.00 70.17 95 TYR G O 1
ATOM 7640 N N . GLU F 2 95 ? 31.886 55.633 16.298 1.00 74.44 96 GLU G N 1
ATOM 7641 C CA . GLU F 2 95 ? 32.160 54.262 15.864 1.00 74.96 96 GLU G CA 1
ATOM 7642 C C . GLU F 2 95 ? 31.140 53.728 14.861 1.00 73.52 96 GLU G C 1
ATOM 7643 O O . GLU F 2 95 ? 31.408 52.745 14.175 1.00 72.39 96 GLU G O 1
ATOM 7649 N N . GLU F 2 96 ? 29.979 54.376 14.772 1.00 73.41 97 GLU G N 1
ATOM 7650 C CA . GLU F 2 96 ? 28.979 54.030 13.757 1.00 72.07 97 GLU G CA 1
ATOM 7651 C C . GLU F 2 96 ? 29.488 54.308 12.337 1.00 68.60 97 GLU G C 1
ATOM 7652 O O . GLU F 2 96 ? 28.994 53.723 11.376 1.00 67.18 97 GLU G O 1
ATOM 7658 N N . HIS F 2 97 ? 30.476 55.195 12.218 1.00 66.93 98 HIS G N 1
ATOM 7659 C CA . HIS F 2 97 ? 31.058 55.551 10.914 1.00 65.74 98 HIS G CA 1
ATOM 7660 C C . HIS F 2 97 ? 32.282 54.757 10.539 1.00 63.54 98 HIS G C 1
ATOM 7661 O O . HIS F 2 97 ? 32.994 55.134 9.606 1.00 60.92 98 HIS G O 1
ATOM 7668 N N . ASP F 2 98 ? 32.539 53.656 11.248 1.00 66.10 99 ASP G N 1
ATOM 7669 C CA . ASP F 2 98 ? 33.714 52.810 10.980 1.00 67.70 99 ASP G CA 1
ATOM 7670 C C . ASP F 2 98 ? 33.751 52.277 9.547 1.00 65.34 99 ASP G C 1
ATOM 7671 O O . ASP F 2 98 ? 34.772 52.366 8.874 1.00 63.99 99 ASP G O 1
ATOM 7676 N N . LYS F 2 99 ? 32.626 51.741 9.086 1.00 67.77 100 LYS G N 1
ATOM 7677 C CA . LYS F 2 99 ? 32.524 51.167 7.750 1.00 64.70 100 LYS G CA 1
ATOM 7678 C C . LYS F 2 99 ? 32.119 52.204 6.696 1.00 61.40 100 LYS G C 1
ATOM 7679 O O . LYS F 2 99 ? 31.987 51.876 5.520 1.00 61.31 100 LYS G O 1
ATOM 7685 N N . ALA F 2 100 ? 31.947 53.454 7.120 1.00 59.63 101 ALA G N 1
ATOM 7686 C CA . ALA F 2 100 ? 31.454 54.518 6.245 1.00 59.38 101 ALA G CA 1
ATOM 7687 C C . ALA F 2 100 ? 32.496 55.025 5.247 1.00 58.45 101 ALA G C 1
ATOM 7688 O O . ALA F 2 100 ? 33.698 55.019 5.531 1.00 56.89 101 ALA G O 1
ATOM 7690 N N . CYS F 2 101 ? 32.013 55.462 4.082 1.00 58.66 102 CYS G N 1
ATOM 7691 C CA . CYS F 2 101 ? 32.835 56.062 3.015 1.00 57.16 102 CYS G CA 1
ATOM 7692 C C . CYS F 2 101 ? 33.855 55.100 2.390 1.00 53.47 102 CYS G C 1
ATOM 7693 O O . CYS F 2 101 ? 34.616 55.488 1.504 1.00 53.75 102 CYS G O 1
ATOM 7696 N N . VAL F 2 102 ? 33.857 53.851 2.851 1.00 52.09 103 VAL G N 1
ATOM 7697 C CA . VAL F 2 102 ? 34.784 52.830 2.364 1.00 49.14 103 VAL G CA 1
ATOM 7698 C C . VAL F 2 102 ? 34.176 52.115 1.165 1.00 49.25 103 VAL G C 1
ATOM 7699 O O . VAL F 2 102 ? 32.961 52.034 1.037 1.00 52.47 103 VAL G O 1
ATOM 7703 N N . ARG F 2 103 ? 35.037 51.587 0.301 1.00 48.15 104 ARG G N 1
ATOM 7704 C CA . ARG F 2 103 ? 34.643 50.971 -0.958 1.00 46.81 104 ARG G CA 1
ATOM 7705 C C . ARG F 2 103 ? 35.764 50.009 -1.367 1.00 43.81 104 ARG G C 1
ATOM 7706 O O . ARG F 2 103 ? 36.894 50.160 -0.918 1.00 42.36 104 ARG G O 1
ATOM 7714 N N . THR F 2 104 ? 35.463 49.011 -2.196 1.00 42.96 105 THR G N 1
ATOM 7715 C CA . THR F 2 104 ? 36.517 48.134 -2.720 1.00 40.41 105 THR G CA 1
ATOM 7716 C C . THR F 2 104 ? 36.988 48.602 -4.094 1.00 40.04 105 THR G C 1
ATOM 7717 O O . THR F 2 104 ? 36.244 49.230 -4.839 1.00 40.66 105 THR G O 1
ATOM 7721 N N . PHE F 2 105 ? 38.237 48.294 -4.407 1.00 39.25 106 PHE G N 1
ATOM 7722 C CA . PHE F 2 105 ? 38.817 48.600 -5.699 1.00 38.21 106 PHE G CA 1
ATOM 7723 C C . PHE F 2 105 ? 39.467 47.331 -6.220 1.00 37.78 106 PHE G C 1
ATOM 7724 O O . PHE F 2 105 ? 40.103 46.590 -5.462 1.00 35.92 106 PHE G O 1
ATOM 7732 N N . TYR F 2 106 ? 39.307 47.093 -7.515 1.00 36.98 107 TYR G N 1
ATOM 7733 C CA . TYR F 2 106 ? 39.886 45.941 -8.163 1.00 36.89 107 TYR G CA 1
ATOM 7734 C C . TYR F 2 106 ? 40.924 46.482 -9.135 1.00 37.49 107 TYR G C 1
ATOM 7735 O O . TYR F 2 106 ? 40.641 46.795 -10.295 1.00 38.73 107 TYR G O 1
ATOM 7744 N N . GLU F 2 107 ? 42.133 46.620 -8.616 1.00 38.27 108 GLU G N 1
ATOM 7745 C CA . GLU F 2 107 ? 43.181 47.371 -9.270 1.00 37.18 108 GLU G CA 1
ATOM 7746 C C . GLU F 2 107 ? 44.513 46.669 -9.138 1.00 35.88 108 GLU G C 1
ATOM 7747 O O . GLU F 2 107 ? 44.628 45.624 -8.499 1.00 38.78 108 GLU G O 1
ATOM 7753 N N . THR F 2 108 ? 45.507 47.264 -9.771 1.00 34.83 109 THR G N 1
ATOM 7754 C CA . THR F 2 108 ? 46.884 46.812 -9.783 1.00 33.96 109 THR G CA 1
ATOM 7755 C C . THR F 2 108 ? 47.604 47.113 -8.470 1.00 32.04 109 THR G C 1
ATOM 7756 O O . THR F 2 108 ? 47.321 48.124 -7.830 1.00 31.33 109 THR G O 1
ATOM 7760 N N . PRO F 2 109 ? 48.542 46.233 -8.059 1.00 31.91 110 PRO G N 1
ATOM 7761 C CA . PRO F 2 109 ? 49.407 46.516 -6.908 1.00 30.42 110 PRO G CA 1
ATOM 7762 C C . PRO F 2 109 ? 50.115 47.863 -7.002 1.00 31.78 110 PRO G C 1
ATOM 7763 O O . PRO F 2 109 ? 50.212 48.571 -5.998 1.00 32.85 110 PRO G O 1
ATOM 7767 N N . LEU F 2 110 ? 50.595 48.217 -8.195 1.00 32.15 111 LEU G N 1
ATOM 7768 C CA . LEU F 2 110 ? 51.155 49.540 -8.445 1.00 32.66 111 LEU G CA 1
ATOM 7769 C C . LEU F 2 110 ? 50.147 50.655 -8.193 1.00 32.00 111 LEU G C 1
ATOM 7770 O O . LEU F 2 110 ? 50.513 51.728 -7.710 1.00 32.95 111 LEU G O 1
ATOM 7775 N N . GLN F 2 111 ? 48.888 50.400 -8.527 1.00 32.80 112 GLN G N 1
ATOM 7776 C CA . GLN F 2 111 ? 47.829 51.376 -8.333 1.00 33.76 112 GLN G CA 1
ATOM 7777 C C . GLN F 2 111 ? 47.450 51.499 -6.862 1.00 33.40 112 GLN G C 1
ATOM 7778 O O . GLN F 2 111 ? 47.148 52.584 -6.398 1.00 34.82 112 GLN G O 1
ATOM 7784 N N . LEU F 2 112 ? 47.479 50.388 -6.138 1.00 32.89 113 LEU G N 1
ATOM 7785 C CA . LEU F 2 112 ? 47.323 50.406 -4.685 1.00 33.89 113 LEU G CA 1
ATOM 7786 C C . LEU F 2 112 ? 48.429 51.277 -4.074 1.00 34.51 113 LEU G C 1
ATOM 7787 O O . LEU F 2 112 ? 48.180 52.137 -3.219 1.00 32.29 113 LEU G O 1
ATOM 7792 N N . LEU F 2 113 ? 49.653 51.038 -4.542 1.00 34.87 114 LEU G N 1
ATOM 7793 C CA . LEU F 2 113 ? 50.837 51.690 -4.017 1.00 32.90 114 LEU G CA 1
ATOM 7794 C C . LEU F 2 113 ? 50.810 53.187 -4.291 1.00 33.10 114 LEU G C 1
ATOM 7795 O O . LEU F 2 113 ? 51.182 53.970 -3.425 1.00 31.51 114 LEU G O 1
ATOM 7800 N N . GLU F 2 114 ? 50.365 53.588 -5.482 1.00 34.76 115 GLU G N 1
ATOM 7801 C CA . GLU F 2 114 ? 50.181 55.011 -5.790 1.00 37.19 115 GLU G CA 1
ATOM 7802 C C . GLU F 2 114 ? 49.225 55.666 -4.800 1.00 36.60 115 GLU G C 1
ATOM 7803 O O . GLU F 2 114 ? 49.506 56.731 -4.276 1.00 38.60 115 GLU G O 1
ATOM 7809 N N . LYS F 2 115 ? 48.092 55.024 -4.553 1.00 36.21 116 LYS G N 1
ATOM 7810 C CA . LYS F 2 115 ? 47.110 55.564 -3.640 1.00 36.90 116 LYS G CA 1
ATOM 7811 C C . LYS F 2 115 ? 47.708 55.764 -2.244 1.00 36.43 116 LYS G C 1
ATOM 7812 O O . LYS F 2 115 ? 47.589 56.844 -1.673 1.00 39.08 116 LYS G O 1
ATOM 7818 N N . VAL F 2 116 ? 48.372 54.736 -1.720 1.00 34.94 117 VAL G N 1
ATOM 7819 C CA . VAL F 2 116 ? 48.950 54.787 -0.379 1.00 34.25 117 VAL G CA 1
ATOM 7820 C C . VAL F 2 116 ? 49.980 55.912 -0.280 1.00 34.94 117 VAL G C 1
ATOM 7821 O O . VAL F 2 116 ? 49.945 56.696 0.664 1.00 31.99 117 VAL G O 1
ATOM 7825 N N . LYS F 2 117 ? 50.871 56.005 -1.269 1.00 35.05 118 LYS G N 1
ATOM 7826 C CA . LYS F 2 117 ? 51.874 57.064 -1.281 1.00 36.12 118 LYS G CA 1
ATOM 7827 C C . LYS F 2 117 ? 51.235 58.455 -1.203 1.00 38.26 118 LYS G C 1
ATOM 7828 O O . LYS F 2 117 ? 51.656 59.286 -0.386 1.00 36.75 118 LYS G O 1
ATOM 7834 N N . ASN F 2 118 ? 50.223 58.702 -2.040 1.00 37.56 119 ASN G N 1
ATOM 7835 C CA . ASN F 2 118 ? 49.520 59.991 -2.025 1.00 38.89 119 ASN G CA 1
ATOM 7836 C C . ASN F 2 118 ? 48.806 60.303 -0.702 1.00 37.32 119 ASN G C 1
ATOM 7837 O O . ASN F 2 118 ? 48.828 61.444 -0.243 1.00 38.15 119 ASN G O 1
ATOM 7842 N N . VAL F 2 119 ? 48.186 59.306 -0.084 1.00 35.14 120 VAL G N 1
ATOM 7843 C CA . VAL F 2 119 ? 47.596 59.536 1.237 1.00 36.27 120 VAL G CA 1
ATOM 7844 C C . VAL F 2 119 ? 48.691 59.969 2.208 1.00 35.24 120 VAL G C 1
ATOM 7845 O O . VAL F 2 119 ? 48.527 60.954 2.929 1.00 37.06 120 VAL G O 1
ATOM 7849 N N . PHE F 2 120 ? 49.820 59.263 2.175 1.00 35.13 121 PHE G N 1
ATOM 7850 C CA . PHE F 2 120 ? 50.969 59.594 3.002 1.00 36.02 121 PHE G CA 1
ATOM 7851 C C . PHE F 2 120 ? 51.490 60.990 2.735 1.00 37.57 121 PHE G C 1
ATOM 7852 O O . PHE F 2 120 ? 51.633 61.785 3.662 1.00 38.06 121 PHE G O 1
ATOM 7860 N N . ASN F 2 121 ? 51.823 61.289 1.442 1.00 47.33 122 ASN G N 1
ATOM 7861 C CA . ASN F 2 121 ? 52.362 62.564 1.029 1.00 52.00 122 ASN G CA 1
ATOM 7862 C C . ASN F 2 121 ? 51.495 63.693 1.557 1.00 56.44 122 ASN G C 1
ATOM 7863 O O . ASN F 2 121 ? 51.998 64.623 2.203 1.00 50.46 122 ASN G O 1
ATOM 7868 N N . GLU F 2 122 ? 50.105 63.585 1.334 1.00 39.86 123 GLU G N 1
ATOM 7869 C CA . GLU F 2 122 ? 49.156 64.628 1.676 1.00 40.62 123 GLU G CA 1
ATOM 7870 C C . GLU F 2 122 ? 48.904 64.737 3.184 1.00 37.81 123 GLU G C 1
ATOM 7871 O O . GLU F 2 122 ? 48.727 65.836 3.686 1.00 36.41 123 GLU G O 1
ATOM 7877 N N . THR F 2 123 ? 48.913 63.610 3.895 1.00 36.09 124 THR G N 1
ATOM 7878 C CA . THR F 2 123 ? 48.755 63.616 5.360 1.00 36.27 124 THR G CA 1
ATOM 7879 C C . THR F 2 123 ? 49.932 64.307 6.030 1.00 36.61 124 THR G C 1
ATOM 7880 O O . THR F 2 123 ? 49.752 65.016 7.025 1.00 34.66 124 THR G O 1
ATOM 7884 N N . LYS F 2 124 ? 51.126 64.111 5.462 1.00 35.48 125 LYS G N 1
ATOM 7885 C CA . LYS F 2 124 ? 52.333 64.763 5.950 1.00 36.30 125 LYS G CA 1
ATOM 7886 C C . LYS F 2 124 ? 52.272 66.265 5.743 1.00 37.77 125 LYS G C 1
ATOM 7887 O O . LYS F 2 124 ? 52.599 67.024 6.649 1.00 39.67 125 LYS G O 1
ATOM 7893 N N . ASN F 2 125 ? 51.842 66.693 4.558 1.00 39.76 126 ASN G N 1
ATOM 7894 C CA . ASN F 2 125 ? 51.724 68.126 4.277 1.00 40.80 126 ASN G CA 1
ATOM 7895 C C . ASN F 2 125 ? 50.768 68.836 5.238 1.00 38.85 126 ASN G C 1
ATOM 7896 O O . ASN F 2 125 ? 51.094 69.899 5.762 1.00 38.74 126 ASN G O 1
ATOM 7901 N N . LEU F 2 126 ? 49.606 68.235 5.476 1.00 37.58 127 LEU G N 1
ATOM 7902 C CA . LEU F 2 126 ? 48.644 68.805 6.398 1.00 37.80 127 LEU G CA 1
ATOM 7903 C C . LEU F 2 126 ? 49.247 68.953 7.792 1.00 37.15 127 LEU G C 1
ATOM 7904 O O . LEU F 2 126 ? 49.248 70.046 8.337 1.00 38.74 127 LEU G O 1
ATOM 7909 N N . LEU F 2 127 ? 49.804 67.869 8.332 1.00 36.19 128 LEU G N 1
ATOM 7910 C CA . LEU F 2 127 ? 50.441 67.879 9.655 1.00 36.84 128 LEU G CA 1
ATOM 7911 C C . LEU F 2 127 ? 51.602 68.883 9.809 1.00 38.08 128 LEU G C 1
ATOM 7912 O O . LEU F 2 127 ? 51.793 69.466 10.890 1.00 35.75 128 LEU G O 1
ATOM 7917 N N . ASP F 2 128 ? 52.361 69.083 8.728 1.00 37.22 129 ASP G N 1
ATOM 7918 C CA . ASP F 2 128 ? 53.451 70.061 8.707 1.00 38.20 129 ASP G CA 1
ATOM 7919 C C . ASP F 2 128 ? 52.924 71.481 8.884 1.00 39.76 129 ASP G C 1
ATOM 7920 O O . ASP F 2 128 ? 53.602 72.304 9.478 1.00 41.91 129 ASP G O 1
ATOM 7925 N N . LYS F 2 129 ? 51.733 71.772 8.356 1.00 41.16 130 LYS G N 1
ATOM 7926 C CA . LYS F 2 129 ? 51.101 73.088 8.529 1.00 42.88 130 LYS G CA 1
ATOM 7927 C C . LYS F 2 129 ? 50.391 73.219 9.879 1.00 42.27 130 LYS G C 1
ATOM 7928 O O . LYS F 2 129 ? 50.389 74.292 10.472 1.00 43.17 130 LYS G O 1
ATOM 7934 N N . ASP F 2 130 ? 49.770 72.137 10.342 1.00 41.67 131 ASP G N 1
ATOM 7935 C CA . ASP F 2 130 ? 48.969 72.159 11.569 1.00 42.26 131 ASP G CA 1
ATOM 7936 C C . ASP F 2 130 ? 48.987 70.805 12.285 1.00 41.01 131 ASP G C 1
ATOM 7937 O O . ASP F 2 130 ? 48.304 69.856 11.884 1.00 40.20 131 ASP G O 1
ATOM 7942 N N . TRP F 2 131 ? 49.776 70.729 13.354 1.00 40.75 132 TRP G N 1
ATOM 7943 C CA . TRP F 2 131 ? 49.877 69.514 14.151 1.00 40.25 132 TRP G CA 1
ATOM 7944 C C . TRP F 2 131 ? 48.568 69.142 14.778 1.00 40.64 132 TRP G C 1
ATOM 7945 O O . TRP F 2 131 ? 48.426 68.054 15.332 1.00 42.37 132 TRP G O 1
ATOM 7956 N N . ASN F 2 132 ? 47.598 70.041 14.700 1.00 40.47 133 ASN G N 1
ATOM 7957 C CA . ASN F 2 132 ? 46.311 69.824 15.336 1.00 40.49 133 ASN G CA 1
ATOM 7958 C C . ASN F 2 132 ? 45.174 69.550 14.355 1.00 40.18 133 ASN G C 1
ATOM 7959 O O . ASN F 2 132 ? 44.023 69.368 14.763 1.00 40.06 133 ASN G O 1
ATOM 7964 N N . ILE F 2 133 ? 45.510 69.486 13.065 1.00 38.72 134 ILE G N 1
ATOM 7965 C CA . ILE F 2 133 ? 44.510 69.386 12.012 1.00 38.08 134 ILE G CA 1
ATOM 7966 C C . ILE F 2 133 ? 43.530 68.226 12.203 1.00 38.15 134 ILE G C 1
ATOM 7967 O O . ILE F 2 133 ? 42.329 68.380 11.959 1.00 39.10 134 ILE G O 1
ATOM 7972 N N . PHE F 2 134 ? 44.034 67.078 12.647 1.00 37.47 135 PHE G N 1
ATOM 7973 C CA . PHE F 2 134 ? 43.198 65.879 12.718 1.00 38.97 135 PHE G CA 1
ATOM 7974 C C . PHE F 2 134 ? 42.446 65.718 14.050 1.00 41.03 135 PHE G C 1
ATOM 7975 O O . PHE F 2 134 ? 41.957 64.633 14.388 1.00 41.93 135 PHE G O 1
ATOM 7983 N N . SER F 2 135 ? 42.340 66.813 14.793 1.00 41.71 136 SER G N 1
ATOM 7984 C CA . SER F 2 135 ? 41.426 66.857 15.919 1.00 44.39 136 SER G CA 1
ATOM 7985 C C . SER F 2 135 ? 40.047 67.276 15.403 1.00 46.77 136 SER G C 1
ATOM 7986 O O . SER F 2 135 ? 39.102 67.433 16.182 1.00 48.50 136 SER G O 1
ATOM 7989 N N . LYS F 2 136 ? 39.939 67.449 14.082 1.00 46.86 137 LYS G N 1
ATOM 7990 C CA . LYS F 2 136 ? 38.678 67.835 13.454 1.00 48.57 137 LYS G CA 1
ATOM 7991 C C . LYS F 2 136 ? 37.612 66.770 13.662 1.00 49.89 137 LYS G C 1
ATOM 7992 O O . LYS F 2 136 ? 37.856 65.581 13.446 1.00 49.27 137 LYS G O 1
ATOM 7998 N N . ASN F 2 137 ? 36.433 67.208 14.089 1.00 52.44 138 ASN G N 1
ATOM 7999 C CA . ASN F 2 137 ? 35.294 66.323 14.218 1.00 54.90 138 ASN G CA 1
ATOM 8000 C C . ASN F 2 137 ? 34.764 66.030 12.822 1.00 54.78 138 ASN G C 1
ATOM 8001 O O . ASN F 2 137 ? 34.218 66.911 12.158 1.00 56.42 138 ASN G O 1
ATOM 8006 N N . CYS F 2 138 ? 34.938 64.792 12.378 1.00 54.80 139 CYS G N 1
ATOM 8007 C CA . CYS F 2 138 ? 34.650 64.440 10.992 1.00 55.65 139 CYS G CA 1
ATOM 8008 C C . CYS F 2 138 ? 33.294 63.765 10.795 1.00 57.81 139 CYS G C 1
ATOM 8009 O O . CYS F 2 138 ? 32.982 63.297 9.697 1.00 58.77 139 CYS G O 1
ATOM 8012 N N . ASN F 2 139 ? 32.489 63.740 11.853 1.00 59.91 140 ASN G N 1
ATOM 8013 C CA . ASN F 2 139 ? 31.207 63.038 11.846 1.00 61.95 140 ASN G CA 1
ATOM 8014 C C . ASN F 2 139 ? 30.211 63.497 10.788 1.00 62.86 140 ASN G C 1
ATOM 8015 O O . ASN F 2 139 ? 29.557 62.665 10.160 1.00 63.81 140 ASN G O 1
ATOM 8020 N N . ASN F 2 140 ? 30.097 64.807 10.591 1.00 63.11 141 ASN G N 1
ATOM 8021 C CA . ASN F 2 140 ? 29.230 65.341 9.540 1.00 65.44 141 ASN G CA 1
ATOM 8022 C C . ASN F 2 140 ? 29.632 64.882 8.141 1.00 64.02 141 ASN G C 1
ATOM 8023 O O . ASN F 2 140 ? 28.773 64.546 7.327 1.00 65.45 141 ASN G O 1
ATOM 8028 N N . SER F 2 141 ? 30.936 64.870 7.871 1.00 61.41 142 SER G N 1
ATOM 8029 C CA . SER F 2 141 ? 31.452 64.411 6.585 1.00 60.57 142 SER G CA 1
ATOM 8030 C C . SER F 2 141 ? 31.179 62.928 6.365 1.00 60.42 142 SER G C 1
ATOM 8031 O O . SER F 2 141 ? 30.777 62.519 5.267 1.00 60.19 142 SER G O 1
ATOM 8034 N N . PHE F 2 142 ? 31.398 62.134 7.414 1.00 59.78 143 PHE G N 1
ATOM 8035 C CA . PHE F 2 142 ? 31.229 60.684 7.335 1.00 59.85 143 PHE G CA 1
ATOM 8036 C C . PHE F 2 142 ? 29.758 60.300 7.141 1.00 63.18 143 PHE G C 1
ATOM 8037 O O . PHE F 2 142 ? 29.449 59.346 6.425 1.00 64.54 143 PHE G O 1
ATOM 8045 N N . ALA F 2 143 ? 28.858 61.050 7.773 1.00 66.44 144 ALA G N 1
ATOM 8046 C CA . ALA F 2 143 ? 27.417 60.836 7.619 1.00 69.39 144 ALA G CA 1
ATOM 8047 C C . ALA F 2 143 ? 26.926 61.149 6.203 1.00 70.51 144 ALA G C 1
ATOM 8048 O O . ALA F 2 143 ? 25.977 60.529 5.730 1.00 73.27 144 ALA G O 1
ATOM 8050 N N . GLU F 2 144 ? 27.580 62.099 5.534 1.00 71.31 145 GLU G N 1
ATOM 8051 C CA . GLU F 2 144 ? 27.238 62.468 4.156 1.00 75.64 145 GLU G CA 1
ATOM 8052 C C . GLU F 2 144 ? 27.426 61.322 3.171 1.00 77.70 145 GLU G C 1
ATOM 8053 O O . GLU F 2 144 ? 26.779 61.285 2.128 1.00 82.81 145 GLU G O 1
ATOM 8059 N N . CYS F 2 145 ? 28.316 60.395 3.507 1.00 77.80 146 CYS G N 1
ATOM 8060 C CA . CYS F 2 145 ? 28.418 59.128 2.798 1.00 81.58 146 CYS G CA 1
ATOM 8061 C C . CYS F 2 145 ? 27.151 58.298 3.091 1.00 87.55 146 CYS G C 1
ATOM 8062 O O . CYS F 2 145 ? 26.700 58.241 4.234 1.00 86.65 146 CYS G O 1
ATOM 8065 N N . SER F 2 146 ? 26.568 57.654 2.081 1.00 63.53 147 SER G N 1
ATOM 8066 C CA . SER F 2 146 ? 27.142 57.530 0.735 1.00 76.14 147 SER G CA 1
ATOM 8067 C C . SER F 2 146 ? 26.534 58.465 -0.324 1.00 88.99 147 SER G C 1
ATOM 8068 O O . SER F 2 146 ? 25.747 58.023 -1.172 1.00 93.70 147 SER G O 1
ATOM 8071 N N . SER F 2 147 ? 26.908 59.748 -0.274 1.00 97.04 148 SER G N 1
ATOM 8072 C CA . SER F 2 147 ? 26.510 60.724 -1.308 1.00 98.68 148 SER G CA 1
ATOM 8073 C C . SER F 2 147 ? 27.660 61.006 -2.281 1.00 102.30 148 SER G C 1
ATOM 8074 O O . SER F 2 147 ? 28.575 60.187 -2.442 1.00 102.22 148 SER G O 1
#